Protein 1E5X (pdb70)

CATH classification: 3.40.50.1100 (+1 more: 3.40.50.1100)

Secondary structure (DSSP, 8-state):
--PPPPTT--HHHHH----------EEEEESS-SS---B-TTS---B---BEEEEE--TGGGS-HHHHHHHHHTTTT---TTTTSTTGGGGGGT-TT--GGG----------EEE-HHHHHHHH---EEEEETTSSTTSBGGGG--HHHHHHHHHH------EEEE---SHHHHHHHHHHHHHT--EEEEEEGGG---TTHHHHHTT-EEEEEES-TTT--HHHHHHHHS-EEEGGGSHHHHHHHHTHHHHHHHHHTTS---SEEEEE-SSTHHHHHHHHHH--TTTTSSS-----EEEETTSSTHHHHHHTTTTT------HHHHHHHHHTT--EEEE-TTT----HHHHT----HHHHHHHHHHHHHHHTTSS-TT--EEEEE-B-GGGGHHHHHHHHTT------TT--PPEEEES-TTT--HHHHHTT--SS--/---HHHHHHT------EEEEESS-SS---B-TTS------EEEEE---GGGS-HHHHHHHHHTTTT---TTTTSTTGGGGGGT-TT--GGG----------EEE-HHHHHHHH---EEEEETTSSTTSBGGGG--HHHHHHHHHH------EEEE---SHHHHHHHHHHHHHT--EEEEEEGGG---TTHHHHHTT-EEEEEES-TTT--HHHHHHHHS-EEEGGGSHHHHHHHHTHHHHHHHHHTTS---SEEEEE-SSTHHHHHHHHHH--TTTTSSS-----EEEETTSSTHHHHHHTTTTT------HHHHHHHHHTT--EEEE-TTT----HHHHT----HHHHHHHHHHHHHHHTTSS-TT--EEEEE-B-GGGGHHHHHHHHTT------TT--PPEEEES-TTT--HHHHH-

Structure (mmCIF, N/CA/C/O backbone):
data_1E5X
#
_entry.id   1E5X
#
_cell.length_a   57.760
_cell.length_b   62.140
_cell.length_c   76.590
_cell.angle_alpha   109.48
_cell.angle_beta   97.61
_cell.angle_gamma   112.74
#
_symmetry.space_group_name_H-M   'P 1'
#
loop_
_entity.id
_entity.type
_entity.pdbx_description
1 polymer 'THREONINE SYNTHASE'
2 water water
#
loop_
_atom_site.group_PDB
_atom_site.id
_atom_site.type_symbol
_atom_site.label_atom_id
_atom_site.label_alt_id
_atom_site.label_comp_id
_atom_site.label_asym_id
_atom_site.label_entity_id
_atom_site.label_seq_id
_atom_site.pdbx_PDB_ins_code
_atom_site.Cartn_x
_atom_site.Cartn_y
_atom_site.Cartn_z
_atom_site.occupancy
_atom_site.B_iso_or_equiv
_atom_site.auth_seq_id
_atom_site.auth_comp_id
_atom_site.auth_asym_id
_atom_site.auth_atom_id
_atom_site.pdbx_PDB_model_num
ATOM 1 N N . ILE A 1 10 ? 13.118 -20.908 23.859 1.00 91.78 10 ILE A N 1
ATOM 2 C CA . ILE A 1 10 ? 13.314 -21.885 24.966 1.00 91.88 10 ILE A CA 1
ATOM 3 C C . ILE A 1 10 ? 11.961 -22.372 25.487 1.00 92.03 10 ILE A C 1
ATOM 4 O O . ILE A 1 10 ? 11.881 -23.070 26.497 1.00 92.23 10 ILE A O 1
ATOM 9 N N . GLU A 1 11 ? 10.894 -21.997 24.792 1.00 91.98 11 GLU A N 1
ATOM 10 C CA . GLU A 1 11 ? 9.557 -22.418 25.186 1.00 91.91 11 GLU A CA 1
ATOM 11 C C . GLU A 1 11 ? 8.954 -23.336 24.126 1.00 91.49 11 GLU A C 1
ATOM 12 O O . GLU A 1 11 ? 9.412 -23.371 22.981 1.00 91.57 11 GLU A O 1
ATOM 18 N N . THR A 1 12 ? 7.927 -24.082 24.518 1.00 90.49 12 THR A N 1
ATOM 19 C CA . THR A 1 12 ? 7.250 -24.997 23.609 1.00 89.26 12 THR A CA 1
ATOM 20 C C . THR A 1 12 ? 6.462 -24.238 22.549 1.00 88.42 12 THR A C 1
ATOM 21 O O . THR A 1 12 ? 5.905 -23.176 22.823 1.00 88.41 12 THR A O 1
ATOM 25 N N . ALA A 1 13 ? 6.418 -24.785 21.338 1.00 87.29 13 ALA A N 1
ATOM 26 C CA . ALA A 1 13 ? 5.685 -24.153 20.247 1.00 86.03 13 ALA A CA 1
ATOM 27 C C . ALA A 1 13 ? 4.206 -24.025 20.620 1.00 85.19 13 ALA A C 1
ATOM 28 O O . ALA A 1 13 ? 3.629 -24.928 21.228 1.00 85.30 13 ALA A O 1
ATOM 30 N N . VAL A 1 14 ? 3.600 -22.896 20.262 1.00 84.18 14 VAL A N 1
ATOM 31 C CA . VAL A 1 14 ? 2.189 -22.647 20.562 1.00 82.95 14 VAL A CA 1
ATOM 32 C C . VAL A 1 14 ? 1.274 -23.661 19.874 1.00 81.55 14 VAL A C 1
ATOM 33 O O . VAL A 1 14 ? 1.443 -23.965 18.693 1.00 81.29 14 VAL A O 1
ATOM 37 N N . LYS A 1 15 ? 0.308 -24.181 20.627 1.00 79.86 15 LYS A N 1
ATOM 38 C CA . LYS A 1 15 ? -0.648 -25.152 20.103 1.00 78.30 15 LYS A CA 1
ATOM 39 C C . LYS A 1 15 ? -1.728 -24.485 19.251 1.00 76.72 15 LYS A C 1
ATOM 40 O O . LYS A 1 15 ? -2.263 -23.437 19.620 1.00 76.66 15 LYS A O 1
ATOM 46 N N . PRO A 1 16 ? -2.065 -25.085 18.095 1.00 74.95 16 PRO A N 1
ATOM 47 C CA . PRO A 1 16 ? -3.105 -24.483 17.254 1.00 73.06 16 PRO A CA 1
ATOM 48 C C . PRO A 1 16 ? -4.512 -24.519 17.872 1.00 71.03 16 PRO A C 1
ATOM 49 O O . PRO A 1 16 ? -5.344 -23.679 17.541 1.00 71.28 16 PRO A O 1
ATOM 53 N N . PRO A 1 17 ? -4.799 -25.490 18.771 1.00 69.26 17 PRO A N 1
ATOM 54 C CA . PRO A 1 17 ? -6.138 -25.528 19.369 1.00 67.58 17 PRO A CA 1
ATOM 55 C C . PRO A 1 17 ? -6.305 -24.477 20.467 1.00 66.27 17 PRO A C 1
ATOM 56 O O . PRO A 1 17 ? -7.411 -24.237 20.957 1.00 65.95 17 PRO A O 1
ATOM 60 N N . HIS A 1 18 ? -5.196 -23.856 20.849 1.00 64.49 18 HIS A N 1
ATOM 61 C CA . HIS A 1 18 ? -5.220 -22.842 21.890 1.00 62.68 18 HIS A CA 1
ATOM 62 C C . HIS A 1 18 ? -5.867 -21.527 21.481 1.00 60.11 18 HIS A C 1
ATOM 63 O O . HIS A 1 18 ? -5.766 -21.083 20.337 1.00 58.41 18 HIS A O 1
ATOM 70 N N . ARG A 1 19 ? -6.543 -20.918 22.443 1.00 57.80 19 ARG A N 1
ATOM 71 C CA . ARG A 1 19 ? -7.191 -19.635 22.245 1.00 55.61 19 ARG A CA 1
ATOM 72 C C . ARG A 1 19 ? -6.303 -18.638 22.979 1.00 54.15 19 ARG A C 1
ATOM 73 O O . ARG A 1 19 ? -5.349 -19.038 23.645 1.00 53.64 19 ARG A O 1
ATOM 81 N N . THR A 1 20 ? -6.596 -17.349 22.862 1.00 52.53 20 THR A N 1
ATOM 82 C CA . THR A 1 20 ? -5.778 -16.360 23.541 1.00 51.00 20 THR A CA 1
ATOM 83 C C . THR A 1 20 ? -5.907 -16.511 25.061 1.00 51.58 20 THR A C 1
ATOM 84 O O . THR A 1 20 ? -5.013 -16.113 25.811 1.00 50.29 20 THR A O 1
ATOM 88 N N . GLU A 1 21 ? -7.007 -17.115 25.505 1.00 52.63 21 GLU A N 1
ATOM 89 C CA . GLU A 1 21 ? -7.259 -17.314 26.931 1.00 54.96 21 GLU A CA 1
ATOM 90 C C . GLU A 1 21 ? -6.310 -18.397 27.457 1.00 57.47 21 GLU A C 1
ATOM 91 O O . GLU A 1 21 ? -5.657 -18.212 28.487 1.00 56.50 21 GLU A O 1
ATOM 97 N N . ASP A 1 22 ? -6.215 -19.514 26.737 1.00 60.19 22 ASP A N 1
ATOM 98 C CA . ASP A 1 22 ? -5.318 -20.596 27.138 1.00 63.77 22 ASP A CA 1
ATOM 99 C C . ASP A 1 22 ? -3.894 -20.069 27.037 1.00 65.89 22 ASP A C 1
ATOM 100 O O . ASP A 1 22 ? -3.078 -20.217 27.951 1.00 66.58 22 ASP A O 1
ATOM 105 N N . ASN A 1 23 ? -3.624 -19.452 25.897 1.00 68.12 23 ASN A N 1
ATOM 106 C CA . ASN A 1 23 ? -2.325 -18.894 25.564 1.00 70.49 23 ASN A CA 1
ATOM 107 C C . ASN A 1 23 ? -1.683 -18.040 26.652 1.00 71.57 23 ASN A C 1
ATOM 108 O O . ASN A 1 23 ? -0.461 -17.912 26.708 1.00 71.89 23 ASN A O 1
ATOM 113 N N . ILE A 1 24 ? -2.491 -17.454 27.521 1.00 72.74 24 ILE A N 1
ATOM 114 C CA . ILE A 1 24 ? -1.932 -16.617 28.568 1.00 74.53 24 ILE A CA 1
ATOM 115 C C . ILE A 1 24 ? -1.876 -17.306 29.916 1.00 75.20 24 ILE A C 1
ATOM 116 O O . ILE A 1 24 ? -1.242 -16.802 30.843 1.00 74.96 24 ILE A O 1
ATOM 121 N N . ARG A 1 25 ? -2.548 -18.445 30.033 1.00 76.33 25 ARG A N 1
ATOM 122 C CA . ARG A 1 25 ? -2.549 -19.179 31.286 1.00 77.84 25 ARG A CA 1
ATOM 123 C C . ARG A 1 25 ? -1.097 -19.449 31.666 1.00 78.69 25 ARG A C 1
ATOM 124 O O . ARG A 1 25 ? -0.790 -19.780 32.809 1.00 78.97 25 ARG A O 1
ATOM 132 N N . ASP A 1 26 ? -0.207 -19.291 30.691 1.00 79.79 26 ASP A N 1
ATOM 133 C CA . ASP A 1 26 ? 1.220 -19.483 30.902 1.00 81.34 26 ASP A CA 1
ATOM 134 C C . ASP A 1 26 ? 1.755 -18.423 31.866 1.00 83.42 26 ASP A C 1
ATOM 135 O O . ASP A 1 26 ? 2.130 -17.317 31.460 1.00 82.54 26 ASP A O 1
ATOM 140 N N . GLU A 1 27 ? 1.775 -18.782 33.147 1.00 85.89 27 GLU A N 1
ATOM 141 C CA . GLU A 1 27 ? 2.251 -17.909 34.214 1.00 87.17 27 GLU A CA 1
ATOM 142 C C . GLU A 1 27 ? 2.841 -18.739 35.353 1.00 87.82 27 GLU A C 1
ATOM 143 O O . GLU A 1 27 ? 2.437 -18.597 36.511 1.00 87.08 27 GLU A O 1
ATOM 149 N N . ASN A 1 34 ? 2.956 -17.199 39.027 1.00 75.92 34 ASN A N 1
ATOM 150 C CA . ASN A 1 34 ? 2.809 -18.381 39.873 1.00 75.60 34 ASN A CA 1
ATOM 151 C C . ASN A 1 34 ? 3.159 -18.061 41.331 1.00 74.30 34 ASN A C 1
ATOM 152 O O . ASN A 1 34 ? 2.840 -18.827 42.246 1.00 74.12 34 ASN A O 1
ATOM 157 N N . ALA A 1 35 ? 3.811 -16.922 41.540 1.00 72.11 35 ALA A N 1
ATOM 158 C CA . ALA A 1 35 ? 4.200 -16.500 42.879 1.00 69.72 35 ALA A CA 1
ATOM 159 C C . ALA A 1 35 ? 3.011 -15.910 43.619 1.00 67.93 35 ALA A C 1
ATOM 160 O O . ALA A 1 35 ? 1.862 -16.203 43.299 1.00 68.32 35 ALA A O 1
ATOM 162 N N . VAL A 1 36 ? 3.297 -15.073 44.610 1.00 65.28 36 VAL A N 1
ATOM 163 C CA . VAL A 1 36 ? 2.257 -14.429 45.397 1.00 62.67 36 VAL A CA 1
ATOM 164 C C . VAL A 1 36 ? 1.807 -13.129 44.738 1.00 60.11 36 VAL A C 1
ATOM 165 O O . VAL A 1 36 ? 2.632 -12.278 44.398 1.00 59.91 36 VAL A O 1
ATOM 169 N N . ASN A 1 37 ? 0.497 -12.987 44.558 1.00 56.67 37 ASN A N 1
ATOM 170 C CA . ASN A 1 37 ? -0.080 -11.786 43.960 1.00 52.55 37 ASN A CA 1
ATOM 171 C C . ASN A 1 37 ? -0.025 -10.688 45.021 1.00 49.93 37 ASN A C 1
ATOM 172 O O . ASN A 1 37 ? -0.673 -10.783 46.053 1.00 50.39 37 ASN A O 1
ATOM 177 N N . PRO A 1 38 ? 0.753 -9.629 44.775 1.00 47.87 38 PRO A N 1
ATOM 178 C CA . PRO A 1 38 ? 0.877 -8.527 45.733 1.00 46.01 38 PRO A CA 1
ATOM 179 C C . PRO A 1 38 ? -0.292 -7.544 45.755 1.00 45.22 38 PRO A C 1
ATOM 180 O O . PRO A 1 38 ? -0.403 -6.724 46.671 1.00 44.84 38 PRO A O 1
ATOM 184 N N . PHE A 1 39 ? -1.161 -7.619 44.751 1.00 43.66 39 PHE A N 1
ATOM 185 C CA . PHE A 1 39 ? -2.271 -6.679 44.671 1.00 41.53 39 PHE A CA 1
ATOM 186 C C . PHE A 1 39 ? -3.615 -7.233 45.094 1.00 40.06 39 PHE A C 1
ATOM 187 O O . PHE A 1 39 ? -3.928 -8.397 44.845 1.00 41.10 39 PHE A O 1
ATOM 195 N N . SER A 1 40 ? -4.413 -6.387 45.732 1.00 38.66 40 SER A N 1
ATOM 196 C CA . SER A 1 40 ? -5.738 -6.794 46.168 1.00 38.21 40 SER A CA 1
ATOM 197 C C . SER A 1 40 ? -6.642 -5.590 46.387 1.00 37.46 40 SER A C 1
ATOM 198 O O . SER A 1 40 ? -6.195 -4.437 46.449 1.00 36.20 40 SER A O 1
ATOM 201 N N . ALA A 1 41 ? -7.929 -5.878 46.504 1.00 37.16 41 ALA A N 1
ATOM 202 C CA . ALA A 1 41 ? -8.917 -4.847 46.729 1.00 38.02 41 ALA A CA 1
ATOM 203 C C . ALA A 1 41 ? -10.055 -5.456 47.543 1.00 38.72 41 ALA A C 1
ATOM 204 O O . ALA A 1 41 ? -10.242 -6.676 47.555 1.00 38.71 41 ALA A O 1
ATOM 206 N N . LYS A 1 42 ? -10.819 -4.603 48.213 1.00 40.02 42 LYS A N 1
ATOM 207 C CA . LYS A 1 42 ? -11.922 -5.064 49.049 1.00 41.85 42 LYS A CA 1
ATOM 208 C C . LYS A 1 42 ? -12.966 -3.969 49.162 1.00 42.43 42 LYS A C 1
ATOM 209 O O . LYS A 1 42 ? -12.691 -2.799 48.867 1.00 43.05 42 LYS A O 1
ATOM 215 N N . TYR A 1 43 ? -14.166 -4.350 49.583 1.00 42.97 43 TYR A N 1
ATOM 216 C CA . TYR A 1 43 ? -15.229 -3.377 49.771 1.00 44.28 43 TYR A CA 1
ATOM 217 C C . TYR A 1 43 ? -14.926 -2.617 51.054 1.00 45.92 43 TYR A C 1
ATOM 218 O O . TYR A 1 43 ? -14.474 -3.198 52.039 1.00 47.10 43 TYR A O 1
ATOM 227 N N . VAL A 1 44 ? -15.192 -1.320 51.038 1.00 47.84 44 VAL A N 1
ATOM 228 C CA . VAL A 1 44 ? -14.945 -0.467 52.186 1.00 49.40 44 VAL A CA 1
ATOM 229 C C . VAL A 1 44 ? -16.058 0.574 52.281 1.00 51.31 44 VAL A C 1
ATOM 230 O O . VAL A 1 44 ? -16.671 0.930 51.278 1.00 51.67 44 VAL A O 1
ATOM 234 N N . PRO A 1 45 ? -16.364 1.046 53.496 1.00 52.76 45 PRO A N 1
ATOM 235 C CA . PRO A 1 45 ? -17.422 2.053 53.594 1.00 53.53 45 PRO A CA 1
ATOM 236 C C . PRO A 1 45 ? -16.995 3.296 52.825 1.00 54.40 45 PRO A C 1
ATOM 237 O O . PRO A 1 45 ? -15.857 3.757 52.953 1.00 54.10 45 PRO A O 1
ATOM 241 N N . PHE A 1 46 ? -17.900 3.836 52.019 1.00 55.22 46 PHE A N 1
ATOM 242 C CA . PHE A 1 46 ? -17.568 5.014 51.243 1.00 56.70 46 PHE A CA 1
ATOM 243 C C . PHE A 1 46 ? -17.248 6.218 52.117 1.00 58.53 46 PHE A C 1
ATOM 244 O O . PHE A 1 46 ? -18.058 6.624 52.948 1.00 58.66 46 PHE A O 1
ATOM 252 N N . ASN A 1 47 ? -16.060 6.776 51.918 1.00 61.21 47 ASN A N 1
ATOM 253 C CA . ASN A 1 47 ? -15.609 7.965 52.637 1.00 64.80 47 ASN A CA 1
ATOM 254 C C . ASN A 1 47 ? -15.830 7.959 54.155 1.00 66.96 47 ASN A C 1
ATOM 255 O O . ASN A 1 47 ? -16.766 8.585 54.653 1.00 67.63 47 ASN A O 1
ATOM 260 N N . ALA A 1 48 ? -14.963 7.269 54.891 1.00 69.64 48 ALA A N 1
ATOM 261 C CA . ALA A 1 48 ? -15.092 7.217 56.351 1.00 72.31 48 ALA A CA 1
ATOM 262 C C . ALA A 1 48 ? -13.748 7.362 57.063 1.00 73.66 48 ALA A C 1
ATOM 263 O O . ALA A 1 48 ? -12.839 8.036 56.568 1.00 74.18 48 ALA A O 1
ATOM 265 N N . ALA A 1 49 ? -13.648 6.738 58.238 1.00 75.36 49 ALA A N 1
ATOM 266 C CA . ALA A 1 49 ? -12.430 6.732 59.054 1.00 75.94 49 ALA A CA 1
ATOM 267 C C . ALA A 1 49 ? -12.032 5.250 59.264 1.00 76.57 49 ALA A C 1
ATOM 268 O O . ALA A 1 49 ? -12.756 4.345 58.826 1.00 77.20 49 ALA A O 1
ATOM 270 N N . PRO A 1 50 ? -10.890 4.977 59.935 1.00 76.24 50 PRO A N 1
ATOM 271 C CA . PRO A 1 50 ? -10.460 3.583 60.155 1.00 75.35 50 PRO A CA 1
ATOM 272 C C . PRO A 1 50 ? -11.609 2.621 60.485 1.00 74.45 50 PRO A C 1
ATOM 273 O O . PRO A 1 50 ? -12.436 2.934 61.340 1.00 75.14 50 PRO A O 1
ATOM 277 N N . GLY A 1 51 ? -11.678 1.460 59.826 1.00 72.72 51 GLY A N 1
ATOM 278 C CA . GLY A 1 51 ? -12.775 0.555 60.144 1.00 71.04 51 GLY A CA 1
ATOM 279 C C . GLY A 1 51 ? -13.085 -0.728 59.381 1.00 69.68 51 GLY A C 1
ATOM 280 O O . GLY A 1 51 ? -12.198 -1.519 59.066 1.00 69.06 51 GLY A O 1
ATOM 281 N N . SER A 1 52 ? -14.379 -0.921 59.105 1.00 68.87 52 SER A N 1
ATOM 282 C CA . SER A 1 52 ? -14.918 -2.108 58.426 1.00 67.62 52 SER A CA 1
ATOM 283 C C . SER A 1 52 ? -14.399 -2.448 57.033 1.00 67.07 52 SER A C 1
ATOM 284 O O . SER A 1 52 ? -13.767 -1.625 56.362 1.00 66.68 52 SER A O 1
ATOM 287 N N . THR A 1 53 ? -14.709 -3.671 56.606 1.00 65.71 53 THR A N 1
ATOM 288 C CA . THR A 1 53 ? -14.253 -4.204 55.329 1.00 64.88 53 THR A CA 1
ATOM 289 C C . THR A 1 53 ? -14.949 -5.515 54.992 1.00 63.83 53 THR A C 1
ATOM 290 O O . THR A 1 53 ? -15.323 -6.272 55.880 1.00 64.14 53 THR A O 1
ATOM 294 N N . GLU A 1 54 ? -15.114 -5.781 53.702 1.00 62.78 54 GLU A N 1
ATOM 295 C CA . GLU A 1 54 ? -15.713 -7.032 53.248 1.00 61.64 54 GLU A CA 1
ATOM 296 C C . GLU A 1 54 ? -15.017 -7.473 51.969 1.00 60.77 54 GLU A C 1
ATOM 297 O O . GLU A 1 54 ? -14.492 -6.651 51.224 1.00 60.37 54 GLU A O 1
ATOM 303 N N . SER A 1 55 ? -15.003 -8.775 51.724 1.00 60.12 55 SER A N 1
ATOM 304 C CA . SER A 1 55 ? -14.367 -9.319 50.535 1.00 59.66 55 SER A CA 1
ATOM 305 C C . SER A 1 55 ? -15.236 -9.094 49.301 1.00 59.79 55 SER A C 1
ATOM 306 O O . SER A 1 55 ? -16.442 -8.866 49.424 1.00 59.35 55 SER A O 1
ATOM 309 N N . TYR A 1 56 ? -14.620 -9.153 48.118 1.00 59.44 56 TYR A N 1
ATOM 310 C CA . TYR A 1 56 ? -15.357 -8.984 46.867 1.00 59.23 56 TYR A CA 1
ATOM 311 C C . TYR A 1 56 ? -16.105 -10.245 46.555 1.00 59.88 56 TYR A C 1
ATOM 312 O O . TYR A 1 56 ? -16.993 -10.253 45.707 1.00 59.72 56 TYR A O 1
ATOM 321 N N . SER A 1 57 ? -15.718 -11.325 47.217 1.00 61.27 57 SER A N 1
ATOM 322 C CA . SER A 1 57 ? -16.391 -12.592 47.013 1.00 63.57 57 SER A CA 1
ATOM 323 C C . SER A 1 57 ? -17.699 -12.539 47.806 1.00 64.93 57 SER A C 1
ATOM 324 O O . SER A 1 57 ? -18.587 -13.365 47.618 1.00 65.41 57 SER A O 1
ATOM 327 N N . LEU A 1 58 ? -17.809 -11.543 48.684 1.00 66.90 58 LEU A N 1
ATOM 328 C CA . LEU A 1 58 ? -19.008 -11.345 49.497 1.00 69.50 58 LEU A CA 1
ATOM 329 C C . LEU A 1 58 ? -20.003 -10.504 48.709 1.00 71.06 58 LEU A C 1
ATOM 330 O O . LEU A 1 58 ? -19.636 -9.845 47.737 1.00 71.03 58 LEU A O 1
ATOM 335 N N . ASP A 1 59 ? -21.262 -10.519 49.126 1.00 73.19 59 ASP A N 1
ATOM 336 C CA . ASP A 1 59 ? -22.273 -9.736 48.431 1.00 75.17 59 ASP A CA 1
ATOM 337 C C . ASP A 1 59 ? -22.867 -8.638 49.284 1.00 76.18 59 ASP A C 1
ATOM 338 O O . ASP A 1 59 ? -24.081 -8.493 49.359 1.00 77.01 59 ASP A O 1
ATOM 343 N N . GLU A 1 60 ? -22.000 -7.864 49.924 1.00 77.36 60 GLU A N 1
ATOM 344 C CA . GLU A 1 60 ? -22.435 -6.757 50.759 1.00 78.90 60 GLU A CA 1
ATOM 345 C C . GLU A 1 60 ? -22.984 -5.703 49.802 1.00 78.92 60 GLU A C 1
ATOM 346 O O . GLU A 1 60 ? -22.659 -5.717 48.614 1.00 78.79 60 GLU A O 1
ATOM 352 N N . ILE A 1 61 ? -23.814 -4.797 50.309 1.00 78.99 61 ILE A N 1
ATOM 353 C CA . ILE A 1 61 ? -24.383 -3.750 49.468 1.00 79.29 61 ILE A CA 1
ATOM 354 C C . ILE A 1 61 ? -24.265 -2.391 50.148 1.00 79.42 61 ILE A C 1
ATOM 355 O O . ILE A 1 61 ? -24.116 -1.363 49.488 1.00 79.17 61 ILE A O 1
ATOM 360 N N . VAL A 1 62 ? -24.338 -2.399 51.473 1.00 79.75 62 VAL A N 1
ATOM 361 C CA . VAL A 1 62 ? -24.250 -1.184 52.274 1.00 80.49 62 VAL A CA 1
ATOM 362 C C . VAL A 1 62 ? -23.356 -1.543 53.462 1.00 81.14 62 VAL A C 1
ATOM 363 O O . VAL A 1 62 ? -22.888 -2.673 53.545 1.00 80.62 62 VAL A O 1
ATOM 367 N N . TYR A 1 63 ? -23.100 -0.608 54.372 1.00 82.74 63 TYR A N 1
ATOM 368 C CA . TYR A 1 63 ? -22.256 -0.931 55.519 1.00 84.97 63 TYR A CA 1
ATOM 369 C C . TYR A 1 63 ? -22.912 -0.825 56.900 1.00 85.29 63 TYR A C 1
ATOM 370 O O . TYR A 1 63 ? -23.831 -1.587 57.205 1.00 85.62 63 TYR A O 1
ATOM 379 N N . ARG A 1 64 ? -22.423 0.097 57.730 1.00 85.32 64 ARG A N 1
ATOM 380 C CA . ARG A 1 64 ? -22.935 0.314 59.087 1.00 85.40 64 ARG A CA 1
ATOM 381 C C . ARG A 1 64 ? -24.367 -0.166 59.320 1.00 85.56 64 ARG A C 1
ATOM 382 O O . ARG A 1 64 ? -25.237 -0.027 58.460 1.00 85.80 64 ARG A O 1
ATOM 390 N N . GLY A 1 69 ? -23.857 4.993 53.605 1.00 61.31 69 GLY A N 1
ATOM 391 C CA . GLY A 1 69 ? -24.147 3.569 53.587 1.00 60.32 69 GLY A CA 1
ATOM 392 C C . GLY A 1 69 ? -23.568 2.890 52.361 1.00 59.12 69 GLY A C 1
ATOM 393 O O . GLY A 1 69 ? -23.454 1.668 52.310 1.00 59.84 69 GLY A O 1
ATOM 394 N N . LEU A 1 70 ? -23.191 3.688 51.369 1.00 58.01 70 LEU A N 1
ATOM 395 C CA . LEU A 1 70 ? -22.629 3.153 50.136 1.00 55.81 70 LEU A CA 1
ATOM 396 C C . LEU A 1 70 ? -21.255 2.524 50.337 1.00 54.79 70 LEU A C 1
ATOM 397 O O . LEU A 1 70 ? -20.443 2.995 51.134 1.00 53.50 70 LEU A O 1
ATOM 402 N N . LEU A 1 71 ? -21.003 1.453 49.600 1.00 53.75 71 LEU A N 1
ATOM 403 C CA . LEU A 1 71 ? -19.719 0.782 49.665 1.00 52.86 71 LEU A CA 1
ATOM 404 C C . LEU A 1 71 ? -18.848 1.315 48.537 1.00 52.75 71 LEU A C 1
ATOM 405 O O . LEU A 1 71 ? -19.347 1.813 47.530 1.00 52.85 71 LEU A O 1
ATOM 410 N N . ASP A 1 72 ? -17.542 1.215 48.714 1.00 51.86 72 ASP A N 1
ATOM 411 C CA . ASP A 1 72 ? -16.615 1.665 47.700 1.00 51.35 72 ASP A CA 1
ATOM 412 C C . ASP A 1 72 ? -15.555 0.578 47.587 1.00 49.66 72 ASP A C 1
ATOM 413 O O . ASP A 1 72 ? -15.296 -0.146 48.544 1.00 48.39 72 ASP A O 1
ATOM 418 N N . VAL A 1 73 ? -14.966 0.437 46.409 1.00 48.13 73 VAL A N 1
ATOM 419 C CA . VAL A 1 73 ? -13.929 -0.561 46.221 1.00 46.62 73 VAL A CA 1
ATOM 420 C C . VAL A 1 73 ? -12.588 0.092 46.524 1.00 46.46 73 VAL A C 1
ATOM 421 O O . VAL A 1 73 ? -12.228 1.101 45.917 1.00 45.94 73 VAL A O 1
ATOM 425 N N . GLU A 1 74 ? -11.860 -0.476 47.480 1.00 45.97 74 GLU A N 1
ATOM 426 C CA . GLU A 1 74 ? -10.562 0.068 47.854 1.00 46.48 74 GLU A CA 1
ATOM 427 C C . GLU A 1 74 ? -9.442 -0.895 47.514 1.00 45.09 74 GLU A C 1
ATOM 428 O O . GLU A 1 74 ? -9.468 -2.065 47.891 1.00 44.25 74 GLU A O 1
ATOM 434 N N . HIS A 1 75 ? -8.458 -0.386 46.791 1.00 44.74 75 HIS A N 1
ATOM 435 C CA . HIS A 1 75 ? -7.309 -1.181 46.394 1.00 44.45 75 HIS A CA 1
ATOM 436 C C . HIS A 1 75 ? -6.195 -0.943 47.402 1.00 44.46 75 HIS A C 1
ATOM 437 O O . HIS A 1 75 ? -6.116 0.129 48.005 1.00 43.37 75 HIS A O 1
ATOM 444 N N . ASP A 1 76 ? -5.346 -1.945 47.588 1.00 44.71 76 ASP A N 1
ATOM 445 C CA . ASP A 1 76 ? -4.228 -1.818 48.507 1.00 45.14 76 ASP A CA 1
ATOM 446 C C . ASP A 1 76 ? -3.210 -0.871 47.878 1.00 45.74 76 ASP A C 1
ATOM 447 O O . ASP A 1 76 ? -2.334 -1.303 47.135 1.00 45.13 76 ASP A O 1
ATOM 460 N N . GLU A 1 78 ? -0.817 0.517 49.202 1.00 50.96 78 GLU A N 1
ATOM 461 C CA . GLU A 1 78 ? 0.503 0.205 49.722 1.00 51.43 78 GLU A CA 1
ATOM 462 C C . GLU A 1 78 ? 1.229 -0.693 48.722 1.00 49.75 78 GLU A C 1
ATOM 463 O O . GLU A 1 78 ? 2.354 -0.405 48.316 1.00 48.95 78 GLU A O 1
ATOM 469 N N . ALA A 1 79 ? 0.574 -1.776 48.323 1.00 48.05 79 ALA A N 1
ATOM 470 C CA . ALA A 1 79 ? 1.162 -2.703 47.372 1.00 47.18 79 ALA A CA 1
ATOM 471 C C . ALA A 1 79 ? 1.442 -2.024 46.022 1.00 46.99 79 ALA A C 1
ATOM 472 O O . ALA A 1 79 ? 2.510 -2.207 45.436 1.00 46.81 79 ALA A O 1
ATOM 474 N N . LEU A 1 80 ? 0.493 -1.227 45.544 1.00 45.74 80 LEU A N 1
ATOM 475 C CA . LEU A 1 80 ? 0.639 -0.555 44.264 1.00 45.61 80 LEU A CA 1
ATOM 476 C C . LEU A 1 80 ? 1.748 0.489 44.236 1.00 46.04 80 LEU A C 1
ATOM 477 O O . LEU A 1 80 ? 2.416 0.659 43.210 1.00 44.70 80 LEU A O 1
ATOM 482 N N . LYS A 1 81 ? 1.942 1.197 45.345 1.00 46.06 81 LYS A N 1
ATOM 483 C CA . LYS A 1 81 ? 2.980 2.221 45.384 1.00 47.06 81 LYS A CA 1
ATOM 484 C C . LYS A 1 81 ? 4.382 1.638 45.387 1.00 46.18 81 LYS A C 1
ATOM 485 O O . LYS A 1 81 ? 5.352 2.365 45.229 1.00 45.73 81 LYS A O 1
ATOM 491 N N . ARG A 1 82 ? 4.483 0.325 45.553 1.00 46.41 82 ARG A N 1
ATOM 492 C CA . ARG A 1 82 ? 5.779 -0.338 45.537 1.00 47.76 82 ARG A CA 1
ATOM 493 C C . ARG A 1 82 ? 6.364 -0.309 44.123 1.00 46.49 82 ARG A C 1
ATOM 494 O O . ARG A 1 82 ? 7.521 -0.658 43.911 1.00 46.98 82 ARG A O 1
ATOM 502 N N . PHE A 1 83 ? 5.552 0.106 43.156 1.00 44.76 83 PHE A N 1
ATOM 503 C CA . PHE A 1 83 ? 5.989 0.213 41.770 1.00 42.39 83 PHE A CA 1
ATOM 504 C C . PHE A 1 83 ? 5.847 1.672 41.404 1.00 41.57 83 PHE A C 1
ATOM 505 O O . PHE A 1 83 ? 4.789 2.261 41.626 1.00 41.22 83 PHE A O 1
ATOM 513 N N . ASP A 1 84 ? 6.904 2.267 40.857 1.00 40.90 84 ASP A N 1
ATOM 514 C CA . ASP A 1 84 ? 6.846 3.684 40.529 1.00 42.05 84 ASP A CA 1
ATOM 515 C C . ASP A 1 84 ? 5.960 4.065 39.345 1.00 41.84 84 ASP A C 1
ATOM 516 O O . ASP A 1 84 ? 5.443 3.204 38.623 1.00 41.87 84 ASP A O 1
ATOM 521 N N . GLY A 1 85 ? 5.794 5.372 39.165 1.00 41.05 85 GLY A N 1
ATOM 522 C CA . GLY A 1 85 ? 4.966 5.887 38.098 1.00 41.14 85 GLY A CA 1
ATOM 523 C C . GLY A 1 85 ? 5.383 5.399 36.727 1.00 41.56 85 GLY A C 1
ATOM 524 O O . GLY A 1 85 ? 4.540 4.983 35.921 1.00 41.06 85 GLY A O 1
ATOM 525 N N . ALA A 1 86 ? 6.683 5.443 36.460 1.00 39.70 86 ALA A N 1
ATOM 526 C CA . ALA A 1 86 ? 7.198 5.025 35.169 1.00 39.00 86 ALA A CA 1
ATOM 527 C C . ALA A 1 86 ? 6.882 3.563 34.898 1.00 38.30 86 ALA A C 1
ATOM 528 O O . ALA A 1 86 ? 6.641 3.172 33.757 1.00 38.79 86 ALA A O 1
ATOM 530 N N . TYR A 1 87 ? 6.884 2.750 35.942 1.00 36.92 87 TYR A N 1
ATOM 531 C CA . TYR A 1 87 ? 6.593 1.337 35.771 1.00 36.66 87 TYR A CA 1
ATOM 532 C C . TYR A 1 87 ? 5.150 1.138 35.308 1.00 36.54 87 TYR A C 1
ATOM 533 O O . TYR A 1 87 ? 4.879 0.322 34.426 1.00 36.35 87 TYR A O 1
ATOM 542 N N . TRP A 1 88 ? 4.228 1.874 35.922 1.00 35.59 88 TRP A N 1
ATOM 543 C CA . TRP A 1 88 ? 2.822 1.764 35.567 1.00 35.30 88 TRP A CA 1
ATOM 544 C C . TRP A 1 88 ? 2.543 2.324 34.174 1.00 35.43 88 TRP A C 1
ATOM 545 O O . TRP A 1 88 ? 1.854 1.680 33.383 1.00 35.31 88 TRP A O 1
ATOM 556 N N . ARG A 1 89 ? 3.081 3.503 33.865 1.00 35.39 89 ARG A N 1
ATOM 557 C CA . ARG A 1 89 ? 2.877 4.093 32.546 1.00 36.18 89 ARG A CA 1
ATOM 558 C C . ARG A 1 89 ? 3.356 3.126 31.465 1.00 36.98 89 ARG A C 1
ATOM 559 O O . ARG A 1 89 ? 2.656 2.874 30.486 1.00 37.39 89 ARG A O 1
ATOM 567 N N . ASP A 1 90 ? 4.547 2.571 31.651 1.00 36.94 90 ASP A N 1
ATOM 568 C CA . ASP A 1 90 ? 5.099 1.656 30.669 1.00 36.26 90 ASP A CA 1
ATOM 569 C C . ASP A 1 90 ? 4.384 0.315 30.615 1.00 35.44 90 ASP A C 1
ATOM 570 O O . ASP A 1 90 ? 4.263 -0.280 29.544 1.00 35.51 90 ASP A O 1
ATOM 575 N N . LEU A 1 91 ? 3.922 -0.177 31.758 1.00 33.87 91 LEU A N 1
ATOM 576 C CA . LEU A 1 91 ? 3.238 -1.465 31.758 1.00 33.40 91 LEU A CA 1
ATOM 577 C C . LEU A 1 91 ? 1.957 -1.318 30.942 1.00 33.68 91 LEU A C 1
ATOM 578 O O . LEU A 1 91 ? 1.668 -2.130 30.058 1.00 33.20 91 LEU A O 1
ATOM 583 N N . PHE A 1 92 ? 1.199 -0.267 31.236 1.00 33.14 92 PHE A N 1
ATOM 584 C CA . PHE A 1 92 ? -0.043 -0.032 30.527 1.00 33.42 92 PHE A CA 1
ATOM 585 C C . PHE A 1 92 ? 0.195 0.274 29.044 1.00 34.05 92 PHE A C 1
ATOM 586 O O . PHE A 1 92 ? -0.461 -0.310 28.181 1.00 33.04 92 PHE A O 1
ATOM 594 N N . ASP A 1 93 ? 1.147 1.154 28.742 1.00 34.77 93 ASP A N 1
ATOM 595 C CA . ASP A 1 93 ? 1.426 1.485 27.348 1.00 35.53 93 ASP A CA 1
ATOM 596 C C . ASP A 1 93 ? 1.876 0.273 26.543 1.00 35.18 93 ASP A C 1
ATOM 597 O O . ASP A 1 93 ? 1.605 0.190 25.347 1.00 35.90 93 ASP A O 1
ATOM 602 N N . SER A 1 94 ? 2.554 -0.668 27.189 1.00 34.41 94 SER A N 1
ATOM 603 C CA . SER A 1 94 ? 3.015 -1.859 26.487 1.00 34.31 94 SER A CA 1
ATOM 604 C C . SER A 1 94 ? 1.839 -2.737 26.051 1.00 34.32 94 SER A C 1
ATOM 605 O O . SER A 1 94 ? 2.001 -3.618 25.213 1.00 34.31 94 SER A O 1
ATOM 608 N N . ARG A 1 95 ? 0.664 -2.502 26.628 1.00 33.62 95 ARG A N 1
ATOM 609 C CA . ARG A 1 95 ? -0.518 -3.291 26.294 1.00 34.15 95 ARG A CA 1
ATOM 610 C C . ARG A 1 95 ? -1.403 -2.629 25.245 1.00 34.11 95 ARG A C 1
ATOM 611 O O . ARG A 1 95 ? -2.382 -3.222 24.786 1.00 33.93 95 ARG A O 1
ATOM 619 N N . VAL A 1 96 ? -1.064 -1.403 24.866 1.00 33.16 96 VAL A N 1
ATOM 620 C CA . VAL A 1 96 ? -1.851 -0.704 23.870 1.00 34.51 96 VAL A CA 1
ATOM 621 C C . VAL A 1 96 ? -1.756 -1.385 22.504 1.00 34.45 96 VAL A C 1
ATOM 622 O O . VAL A 1 96 ? -0.690 -1.807 22.082 1.00 34.04 96 VAL A O 1
ATOM 626 N N . GLY A 1 97 ? -2.891 -1.510 21.834 1.00 35.31 97 GLY A N 1
ATOM 627 C CA . GLY A 1 97 ? -2.913 -2.112 20.511 1.00 36.25 97 GLY A CA 1
ATOM 628 C C . GLY A 1 97 ? -2.698 -3.610 20.418 1.00 36.94 97 GLY A C 1
ATOM 629 O O . GLY A 1 97 ? -2.502 -4.135 19.319 1.00 36.81 97 GLY A O 1
ATOM 630 N N . LYS A 1 98 ? -2.738 -4.297 21.556 1.00 36.68 98 LYS A N 1
ATOM 631 C CA . LYS A 1 98 ? -2.545 -5.739 21.597 1.00 37.40 98 LYS A CA 1
ATOM 632 C C . LYS A 1 98 ? -3.875 -6.481 21.531 1.00 36.57 98 LYS A C 1
ATOM 633 O O . LYS A 1 98 ? -4.914 -5.947 21.909 1.00 36.65 98 LYS A O 1
ATOM 639 N N . SER A 1 99 ? -3.831 -7.717 21.049 1.00 35.55 99 SER A N 1
ATOM 640 C CA . SER A 1 99 ? -5.026 -8.538 20.949 1.00 34.87 99 SER A CA 1
ATOM 641 C C . SER A 1 99 ? -4.897 -9.763 21.843 1.00 34.36 99 SER A C 1
ATOM 642 O O . SER A 1 99 ? -5.560 -10.779 21.629 1.00 33.87 99 SER A O 1
ATOM 645 N N . THR A 1 100 ? -4.030 -9.660 22.843 1.00 34.05 100 THR A N 1
ATOM 646 C CA . THR A 1 100 ? -3.814 -10.745 23.791 1.00 34.07 100 THR A CA 1
ATOM 647 C C . THR A 1 100 ? -4.918 -10.747 24.850 1.00 33.58 100 THR A C 1
ATOM 648 O O . THR A 1 100 ? -5.681 -9.788 24.979 1.00 33.73 100 THR A O 1
ATOM 652 N N . TRP A 1 101 ? -4.995 -11.832 25.607 1.00 33.38 101 TRP A N 1
ATOM 653 C CA . TRP A 1 101 ? -6.007 -11.971 26.637 1.00 32.26 101 TRP A CA 1
ATOM 654 C C . TRP A 1 101 ? -5.417 -11.698 28.003 1.00 31.94 101 TRP A C 1
ATOM 655 O O . TRP A 1 101 ? -4.380 -12.236 28.350 1.00 33.77 101 TRP A O 1
ATOM 666 N N . PRO A 1 102 ? -6.058 -10.830 28.789 1.00 32.22 102 PRO A N 1
ATOM 667 C CA . PRO A 1 102 ? -7.286 -10.093 28.476 1.00 31.37 102 PRO A CA 1
ATOM 668 C C . PRO A 1 102 ? -6.938 -8.642 28.167 1.00 31.41 102 PRO A C 1
ATOM 669 O O . PRO A 1 102 ? -7.820 -7.786 28.050 1.00 30.71 102 PRO A O 1
ATOM 673 N N . TYR A 1 103 ? -5.645 -8.372 28.039 1.00 31.95 103 TYR A N 1
ATOM 674 C CA . TYR A 1 103 ? -5.166 -7.012 27.820 1.00 32.56 103 TYR A CA 1
ATOM 675 C C . TYR A 1 103 ? -5.653 -6.298 26.568 1.00 31.47 103 TYR A C 1
ATOM 676 O O . TYR A 1 103 ? -5.401 -5.108 26.405 1.00 32.02 103 TYR A O 1
ATOM 685 N N . GLY A 1 104 ? -6.350 -7.015 25.690 1.00 30.70 104 GLY A N 1
ATOM 686 C CA . GLY A 1 104 ? -6.874 -6.390 24.487 1.00 28.87 104 GLY A CA 1
ATOM 687 C C . GLY A 1 104 ? -7.990 -5.425 24.860 1.00 28.25 104 GLY A C 1
ATOM 688 O O . GLY A 1 104 ? -8.410 -4.601 24.060 1.00 26.89 104 GLY A O 1
ATOM 689 N N . SER A 1 105 ? -8.468 -5.550 26.096 1.00 28.38 105 SER A N 1
ATOM 690 C CA . SER A 1 105 ? -9.527 -4.712 26.643 1.00 27.83 105 SER A CA 1
ATOM 691 C C . SER A 1 105 ? -8.958 -3.439 27.268 1.00 27.66 105 SER A C 1
ATOM 692 O O . SER A 1 105 ? -7.926 -3.475 27.925 1.00 27.17 105 SER A O 1
ATOM 695 N N . GLY A 1 106 ? -9.641 -2.319 27.051 1.00 27.55 106 GLY A N 1
ATOM 696 C CA . GLY A 1 106 ? -9.212 -1.059 27.620 1.00 28.34 106 GLY A CA 1
ATOM 697 C C . GLY A 1 106 ? -9.380 -1.079 29.133 1.00 29.29 106 GLY A C 1
ATOM 698 O O . GLY A 1 106 ? -8.760 -0.288 29.845 1.00 30.36 106 GLY A O 1
ATOM 699 N N . VAL A 1 107 ? -10.227 -1.979 29.623 1.00 28.43 107 VAL A N 1
ATOM 700 C CA . VAL A 1 107 ? -10.452 -2.108 31.050 1.00 28.51 107 VAL A CA 1
ATOM 701 C C . VAL A 1 107 ? -9.413 -3.046 31.655 1.00 29.33 107 VAL A C 1
ATOM 702 O O . VAL A 1 107 ? -8.712 -2.683 32.601 1.00 29.44 107 VAL A O 1
ATOM 706 N N . TRP A 1 108 ? -9.310 -4.248 31.097 1.00 29.24 108 TRP A N 1
ATOM 707 C CA . TRP A 1 108 ? -8.384 -5.243 31.609 1.00 30.43 108 TRP A CA 1
ATOM 708 C C . TRP A 1 108 ? -6.908 -4.966 31.354 1.00 31.38 108 TRP A C 1
ATOM 709 O O . TRP A 1 108 ? -6.045 -5.620 31.940 1.00 32.87 108 TRP A O 1
ATOM 720 N N . SER A 1 109 ? -6.605 -4.005 30.490 1.00 30.99 109 SER A N 1
ATOM 721 C CA . SER A 1 109 ? -5.210 -3.663 30.259 1.00 31.37 109 SER A CA 1
ATOM 722 C C . SER A 1 109 ? -4.720 -2.964 31.541 1.00 31.72 109 SER A C 1
ATOM 723 O O . SER A 1 109 ? -3.531 -2.716 31.711 1.00 31.55 109 SER A O 1
ATOM 726 N N . LYS A 1 110 ? -5.655 -2.654 32.436 1.00 31.81 110 LYS A N 1
ATOM 727 C CA . LYS A 1 110 ? -5.341 -2.029 33.723 1.00 32.78 110 LYS A CA 1
ATOM 728 C C . LYS A 1 110 ? -5.817 -2.954 34.846 1.00 32.70 110 LYS A C 1
ATOM 729 O O . LYS A 1 110 ? -6.153 -2.498 35.941 1.00 33.24 110 LYS A O 1
ATOM 735 N N . LYS A 1 111 ? -5.834 -4.253 34.564 1.00 32.96 111 LYS A N 1
ATOM 736 C CA . LYS A 1 111 ? -6.301 -5.258 35.515 1.00 33.74 111 LYS A CA 1
ATOM 737 C C . LYS A 1 111 ? -5.800 -5.107 36.953 1.00 34.48 111 LYS A C 1
ATOM 738 O O . LYS A 1 111 ? -6.573 -5.225 37.906 1.00 34.58 111 LYS A O 1
ATOM 744 N N . GLU A 1 112 ? -4.509 -4.858 37.115 1.00 34.48 112 GLU A N 1
ATOM 745 C CA . GLU A 1 112 ? -3.942 -4.699 38.447 1.00 35.14 112 GLU A CA 1
ATOM 746 C C . GLU A 1 112 ? -4.681 -3.640 39.273 1.00 35.52 112 GLU A C 1
ATOM 747 O O . GLU A 1 112 ? -4.685 -3.707 40.503 1.00 36.09 112 GLU A O 1
ATOM 753 N N . TRP A 1 113 ? -5.324 -2.684 38.604 1.00 33.47 113 TRP A N 1
ATOM 754 C CA . TRP A 1 113 ? -6.048 -1.617 39.298 1.00 32.43 113 TRP A CA 1
ATOM 755 C C . TRP A 1 113 ? -7.561 -1.789 39.293 1.00 32.36 113 TRP A C 1
ATOM 756 O O . TRP A 1 113 ? -8.280 -0.922 39.778 1.00 31.35 113 TRP A O 1
ATOM 767 N N . VAL A 1 114 ? -8.049 -2.889 38.733 1.00 32.64 114 VAL A N 1
ATOM 768 C CA . VAL A 1 114 ? -9.486 -3.098 38.635 1.00 32.16 114 VAL A CA 1
ATOM 769 C C . VAL A 1 114 ? -9.951 -4.263 39.494 1.00 33.42 114 VAL A C 1
ATOM 770 O O . VAL A 1 114 ? -10.650 -4.054 40.472 1.00 35.03 114 VAL A O 1
ATOM 774 N N . LEU A 1 115 ? -9.596 -5.482 39.099 1.00 34.35 115 LEU A N 1
ATOM 775 C CA . LEU A 1 115 ? -9.919 -6.692 39.859 1.00 35.53 115 LEU A CA 1
ATOM 776 C C . LEU A 1 115 ? -8.611 -7.475 39.894 1.00 36.12 115 LEU A C 1
ATOM 777 O O . LEU A 1 115 ? -8.460 -8.483 39.210 1.00 36.72 115 LEU A O 1
ATOM 782 N N . PRO A 1 116 ? -7.644 -7.011 40.694 1.00 37.20 116 PRO A N 1
ATOM 783 C CA . PRO A 1 116 ? -6.330 -7.650 40.820 1.00 38.55 116 PRO A CA 1
ATOM 784 C C . PRO A 1 116 ? -6.282 -9.155 41.047 1.00 39.64 116 PRO A C 1
ATOM 785 O O . PRO A 1 116 ? -5.394 -9.828 40.527 1.00 40.64 116 PRO A O 1
ATOM 789 N N . GLU A 1 117 ? -7.238 -9.699 41.787 1.00 40.55 117 GLU A N 1
ATOM 790 C CA . GLU A 1 117 ? -7.200 -11.128 42.072 1.00 41.42 117 GLU A CA 1
ATOM 791 C C . GLU A 1 117 ? -8.000 -12.055 41.185 1.00 40.91 117 GLU A C 1
ATOM 792 O O . GLU A 1 117 ? -7.931 -13.274 41.360 1.00 41.48 117 GLU A O 1
ATOM 798 N N . ILE A 1 118 ? -8.751 -11.519 40.232 1.00 39.20 118 ILE A N 1
ATOM 799 C CA . ILE A 1 118 ? -9.522 -12.412 39.386 1.00 37.19 118 ILE A CA 1
ATOM 800 C C . ILE A 1 118 ? -8.595 -13.163 38.445 1.00 37.10 118 ILE A C 1
ATOM 801 O O . ILE A 1 118 ? -7.567 -12.645 38.027 1.00 35.37 118 ILE A O 1
ATOM 806 N N . ASP A 1 119 ? -8.959 -14.401 38.138 1.00 37.84 119 ASP A N 1
ATOM 807 C CA . ASP A 1 119 ? -8.184 -15.240 37.243 1.00 38.46 119 ASP A CA 1
ATOM 808 C C . ASP A 1 119 ? -8.630 -14.942 35.813 1.00 38.52 119 ASP A C 1
ATOM 809 O O . ASP A 1 119 ? -9.830 -14.832 35.545 1.00 38.16 119 ASP A O 1
ATOM 814 N N . ASP A 1 120 ? -7.674 -14.818 34.896 1.00 38.23 120 ASP A N 1
ATOM 815 C CA . ASP A 1 120 ? -8.007 -14.528 33.507 1.00 38.38 120 ASP A CA 1
ATOM 816 C C . ASP A 1 120 ? -9.048 -15.478 32.936 1.00 39.11 120 ASP A C 1
ATOM 817 O O . ASP A 1 120 ? -9.762 -15.117 31.999 1.00 39.80 120 ASP A O 1
ATOM 822 N N . ASP A 1 121 ? -9.140 -16.684 33.492 1.00 38.95 121 ASP A N 1
ATOM 823 C CA . ASP A 1 121 ? -10.111 -17.656 33.003 1.00 40.15 121 ASP A CA 1
ATOM 824 C C . ASP A 1 121 ? -11.544 -17.269 33.340 1.00 39.46 121 ASP A C 1
ATOM 825 O O . ASP A 1 121 ? -12.478 -17.776 32.725 1.00 39.86 121 ASP A O 1
ATOM 830 N N . ASP A 1 122 ? -11.714 -16.379 34.314 1.00 37.93 122 ASP A N 1
ATOM 831 C CA . ASP A 1 122 ? -13.043 -15.943 34.729 1.00 37.20 122 ASP A CA 1
ATOM 832 C C . ASP A 1 122 ? -13.464 -14.614 34.117 1.00 36.15 122 ASP A C 1
ATOM 833 O O . ASP A 1 122 ? -14.630 -14.223 34.213 1.00 35.59 122 ASP A O 1
ATOM 838 N N . ILE A 1 123 ? -12.517 -13.919 33.493 1.00 34.35 123 ILE A N 1
ATOM 839 C CA . ILE A 1 123 ? -12.814 -12.635 32.884 1.00 32.27 123 ILE A CA 1
ATOM 840 C C . ILE A 1 123 ? -13.769 -12.741 31.706 1.00 31.58 123 ILE A C 1
ATOM 841 O O . ILE A 1 123 ? -13.597 -13.568 30.812 1.00 31.08 123 ILE A O 1
ATOM 846 N N . VAL A 1 124 ? -14.797 -11.900 31.725 1.00 30.89 124 VAL A N 1
ATOM 847 C CA . VAL A 1 124 ? -15.779 -11.875 30.651 1.00 30.69 124 VAL A CA 1
ATOM 848 C C . VAL A 1 124 ? -15.594 -10.532 29.954 1.00 30.60 124 VAL A C 1
ATOM 849 O O . VAL A 1 124 ? -15.969 -9.490 30.482 1.00 30.21 124 VAL A O 1
ATOM 853 N N . SER A 1 125 ? -15.013 -10.561 28.761 1.00 30.28 125 SER A N 1
ATOM 854 C CA . SER A 1 125 ? -14.742 -9.325 28.044 1.00 29.41 125 SER A CA 1
ATOM 855 C C . SER A 1 125 ? -14.948 -9.417 26.540 1.00 29.13 125 SER A C 1
ATOM 856 O O . SER A 1 125 ? -14.771 -10.471 25.938 1.00 27.35 125 SER A O 1
ATOM 859 N N . ALA A 1 126 ? -15.316 -8.292 25.938 1.00 28.61 126 ALA A N 1
ATOM 860 C CA . ALA A 1 126 ? -15.513 -8.228 24.496 1.00 29.13 126 ALA A CA 1
ATOM 861 C C . ALA A 1 126 ? -14.511 -7.208 23.958 1.00 28.32 126 ALA A C 1
ATOM 862 O O . ALA A 1 126 ? -14.695 -6.653 22.879 1.00 30.13 126 ALA A O 1
ATOM 864 N N . PHE A 1 127 ? -13.444 -6.990 24.724 1.00 27.83 127 PHE A N 1
ATOM 865 C CA . PHE A 1 127 ? -12.397 -6.022 24.401 1.00 26.67 127 PHE A CA 1
ATOM 866 C C . PHE A 1 127 ? -12.967 -4.609 24.317 1.00 27.48 127 PHE A C 1
ATOM 867 O O . PHE A 1 127 ? -12.629 -3.834 23.418 1.00 26.42 127 PHE A O 1
ATOM 875 N N . GLU A 1 128 ? -13.843 -4.299 25.269 1.00 26.67 128 GLU A N 1
ATOM 876 C CA . GLU A 1 128 ? -14.446 -2.977 25.379 1.00 27.93 128 GLU A CA 1
ATOM 877 C C . GLU A 1 128 ? -13.315 -1.998 25.723 1.00 28.08 128 GLU A C 1
ATOM 878 O O . GLU A 1 128 ? -12.197 -2.418 26.036 1.00 27.54 128 GLU A O 1
ATOM 884 N N . GLY A 1 129 ? -13.600 -0.705 25.672 1.00 27.14 129 GLY A N 1
ATOM 885 C CA . GLY A 1 129 ? -12.565 0.267 25.979 1.00 27.18 129 GLY A CA 1
ATOM 886 C C . GLY A 1 129 ? -11.776 0.658 24.740 1.00 27.69 129 GLY A C 1
ATOM 887 O O . GLY A 1 129 ? -12.128 0.279 23.610 1.00 26.29 129 GLY A O 1
ATOM 888 N N . ASN A 1 130 ? -10.701 1.406 24.952 1.00 27.23 130 ASN A N 1
ATOM 889 C CA . ASN A 1 130 ? -9.868 1.899 23.864 1.00 28.23 130 ASN A CA 1
ATOM 890 C C . ASN A 1 130 ? -10.759 2.685 22.919 1.00 28.15 130 ASN A C 1
ATOM 891 O O . ASN A 1 130 ? -10.587 2.660 21.705 1.00 28.82 130 ASN A O 1
ATOM 896 N N . SER A 1 131 ? -11.725 3.392 23.491 1.00 28.54 131 SER A N 1
ATOM 897 C CA . SER A 1 131 ? -12.651 4.162 22.686 1.00 28.86 131 SER A CA 1
ATOM 898 C C . SER A 1 131 ? -11.997 5.403 22.102 1.00 29.95 131 SER A C 1
ATOM 899 O O . SER A 1 131 ? -11.018 5.944 22.638 1.00 30.34 131 SER A O 1
ATOM 902 N N . ASN A 1 132 ? -12.564 5.833 20.986 1.00 29.50 132 ASN A N 1
ATOM 903 C CA . ASN A 1 132 ? -12.103 6.975 20.226 1.00 30.49 132 ASN A CA 1
ATOM 904 C C . ASN A 1 132 ? -12.065 8.292 21.009 1.00 29.97 132 ASN A C 1
ATOM 905 O O . ASN A 1 132 ? -13.033 8.673 21.659 1.00 29.88 132 ASN A O 1
ATOM 910 N N . LEU A 1 133 ? -10.918 8.960 20.967 1.00 30.18 133 LEU A N 1
ATOM 911 C CA . LEU A 1 133 ? -10.748 10.256 21.620 1.00 30.01 133 LEU A CA 1
ATOM 912 C C . LEU A 1 133 ? -10.630 11.204 20.433 1.00 29.42 133 LEU A C 1
ATOM 913 O O . LEU A 1 133 ? -9.594 11.287 19.785 1.00 31.02 133 LEU A O 1
ATOM 918 N N . PHE A 1 134 ? -11.721 11.905 20.166 1.00 29.53 134 PHE A N 1
ATOM 919 C CA . PHE A 1 134 ? -11.882 12.806 19.028 1.00 30.06 134 PHE A CA 1
ATOM 920 C C . PHE A 1 134 ? -11.585 14.294 19.267 1.00 31.11 134 PHE A C 1
ATOM 921 O O . PHE A 1 134 ? -12.086 14.889 20.222 1.00 31.86 134 PHE A O 1
ATOM 929 N N . TRP A 1 135 ? -10.788 14.889 18.381 1.00 31.11 135 TRP A N 1
ATOM 930 C CA . TRP A 1 135 ? -10.468 16.315 18.469 1.00 31.62 135 TRP A CA 1
ATOM 931 C C . TRP A 1 135 ? -11.574 17.113 17.762 1.00 32.02 135 TRP A C 1
ATOM 932 O O . TRP A 1 135 ? -11.664 17.126 16.538 1.00 31.01 135 TRP A O 1
ATOM 943 N N . ALA A 1 136 ? -12.422 17.770 18.545 1.00 32.47 136 ALA A N 1
ATOM 944 C CA . ALA A 1 136 ? -13.511 18.566 17.994 1.00 33.35 136 ALA A CA 1
ATOM 945 C C . ALA A 1 136 ? -12.977 19.918 17.502 1.00 34.60 136 ALA A C 1
ATOM 946 O O . ALA A 1 136 ? -13.303 20.972 18.051 1.00 34.22 136 ALA A O 1
ATOM 948 N N . GLU A 1 137 ? -12.158 19.874 16.459 1.00 35.91 137 GLU A N 1
ATOM 949 C CA . GLU A 1 137 ? -11.561 21.076 15.905 1.00 36.86 137 GLU A CA 1
ATOM 950 C C . GLU A 1 137 ? -12.587 22.124 15.475 1.00 37.94 137 GLU A C 1
ATOM 951 O O . GLU A 1 137 ? -12.629 23.235 16.016 1.00 36.54 137 GLU A O 1
ATOM 957 N N . ARG A 1 138 ? -13.428 21.766 14.511 1.00 38.42 138 ARG A N 1
ATOM 958 C CA . ARG A 1 138 ? -14.402 22.708 14.002 1.00 38.11 138 ARG A CA 1
ATOM 959 C C . ARG A 1 138 ? -15.379 23.264 15.016 1.00 38.03 138 ARG A C 1
ATOM 960 O O . ARG A 1 138 ? -15.592 24.474 15.064 1.00 37.10 138 ARG A O 1
ATOM 968 N N . PHE A 1 139 ? -15.988 22.398 15.821 1.00 36.80 139 PHE A N 1
ATOM 969 C CA . PHE A 1 139 ? -16.936 22.883 16.811 1.00 35.79 139 PHE A CA 1
ATOM 970 C C . PHE A 1 139 ? -16.212 23.740 17.842 1.00 36.38 139 PHE A C 1
ATOM 971 O O . PHE A 1 139 ? -16.685 24.807 18.216 1.00 36.88 139 PHE A O 1
ATOM 979 N N . GLY A 1 140 ? -15.072 23.251 18.310 1.00 36.94 140 GLY A N 1
ATOM 980 C CA . GLY A 1 140 ? -14.303 23.988 19.292 1.00 38.84 140 GLY A CA 1
ATOM 981 C C . GLY A 1 140 ? -13.987 25.405 18.845 1.00 40.02 140 GLY A C 1
ATOM 982 O O . GLY A 1 140 ? -14.248 26.358 19.574 1.00 39.46 140 GLY A O 1
ATOM 983 N N . LYS A 1 141 ? -13.443 25.542 17.642 1.00 40.92 141 LYS A N 1
ATOM 984 C CA . LYS A 1 141 ? -13.078 26.845 17.111 1.00 42.85 141 LYS A CA 1
ATOM 985 C C . LYS A 1 141 ? -14.265 27.726 16.718 1.00 43.49 141 LYS A C 1
ATOM 986 O O . LYS A 1 141 ? -14.387 28.854 17.196 1.00 43.39 141 LYS A O 1
ATOM 992 N N . GLN A 1 142 ? -15.144 27.213 15.864 1.00 43.74 142 GLN A N 1
ATOM 993 C CA . GLN A 1 142 ? -16.288 27.984 15.395 1.00 43.95 142 GLN A CA 1
ATOM 994 C C . GLN A 1 142 ? -17.315 28.384 16.442 1.00 43.57 142 GLN A C 1
ATOM 995 O O . GLN A 1 142 ? -17.865 29.487 16.372 1.00 43.94 142 GLN A O 1
ATOM 1001 N N . PHE A 1 143 ? -17.585 27.513 17.410 1.00 42.00 143 PHE A N 1
ATOM 1002 C CA . PHE A 1 143 ? -18.587 27.835 18.421 1.00 41.33 143 PHE A CA 1
ATOM 1003 C C . PHE A 1 143 ? -18.087 28.191 19.816 1.00 41.28 143 PHE A C 1
ATOM 1004 O O . PHE A 1 143 ? -18.850 28.701 20.631 1.00 42.62 143 PHE A O 1
ATOM 1012 N N . LEU A 1 144 ? -16.824 27.935 20.112 1.00 40.97 144 LEU A N 1
ATOM 1013 C CA . LEU A 1 144 ? -16.335 28.223 21.452 1.00 40.49 144 LEU A CA 1
ATOM 1014 C C . LEU A 1 144 ? -14.998 28.946 21.492 1.00 40.90 144 LEU A C 1
ATOM 1015 O O . LEU A 1 144 ? -14.481 29.215 22.572 1.00 41.49 144 LEU A O 1
ATOM 1020 N N . GLY A 1 145 ? -14.443 29.262 20.323 1.00 40.87 145 GLY A N 1
ATOM 1021 C CA . GLY A 1 145 ? -13.158 29.937 20.278 1.00 41.11 145 GLY A CA 1
ATOM 1022 C C . GLY A 1 145 ? -12.077 29.102 20.938 1.00 41.81 145 GLY A C 1
ATOM 1023 O O . GLY A 1 145 ? -11.113 29.644 21.489 1.00 43.46 145 GLY A O 1
ATOM 1032 N N . ASN A 1 147 ? -9.239 25.747 20.810 1.00 37.46 147 ASN A N 1
ATOM 1033 C CA . ASN A 1 147 ? -8.346 25.059 19.893 1.00 37.88 147 ASN A CA 1
ATOM 1034 C C . ASN A 1 147 ? -7.979 23.663 20.398 1.00 35.93 147 ASN A C 1
ATOM 1035 O O . ASN A 1 147 ? -7.359 22.897 19.679 1.00 35.56 147 ASN A O 1
ATOM 1040 N N . ASP A 1 148 ? -8.351 23.340 21.631 1.00 35.44 148 ASP A N 1
ATOM 1041 C CA . ASP A 1 148 ? -7.991 22.046 22.207 1.00 35.29 148 ASP A CA 1
ATOM 1042 C C . ASP A 1 148 ? -9.157 21.372 22.939 1.00 34.61 148 ASP A C 1
ATOM 1043 O O . ASP A 1 148 ? -9.033 20.951 24.101 1.00 34.25 148 ASP A O 1
ATOM 1048 N N . LEU A 1 149 ? -10.289 21.290 22.246 1.00 33.35 149 LEU A N 1
ATOM 1049 C CA . LEU A 1 149 ? -11.493 20.656 22.765 1.00 33.14 149 LEU A CA 1
ATOM 1050 C C . LEU A 1 149 ? -11.579 19.239 22.196 1.00 33.02 149 LEU A C 1
ATOM 1051 O O . LEU A 1 149 ? -11.407 19.038 20.992 1.00 32.65 149 LEU A O 1
ATOM 1056 N N . TRP A 1 150 ? -11.860 18.268 23.060 1.00 32.24 150 TRP A N 1
ATOM 1057 C CA . TRP A 1 150 ? -11.962 16.874 22.645 1.00 31.42 150 TRP A CA 1
ATOM 1058 C C . TRP A 1 150 ? -13.203 16.195 23.204 1.00 32.20 150 TRP A C 1
ATOM 1059 O O . TRP A 1 150 ? -13.792 16.664 24.185 1.00 32.44 150 TRP A O 1
ATOM 1070 N N . VAL A 1 151 ? -13.587 15.082 22.571 1.00 31.70 151 VAL A N 1
ATOM 1071 C CA . VAL A 1 151 ? -14.726 14.272 23.010 1.00 30.15 151 VAL A CA 1
ATOM 1072 C C . VAL A 1 151 ? -14.258 12.812 23.178 1.00 30.09 151 VAL A C 1
ATOM 1073 O O . VAL A 1 151 ? -13.673 12.222 22.271 1.00 29.36 151 VAL A O 1
ATOM 1077 N N . LYS A 1 152 ? -14.489 12.248 24.355 1.00 28.80 152 LYS A N 1
ATOM 1078 C CA . LYS A 1 152 ? -14.133 10.867 24.625 1.00 28.50 152 LYS A CA 1
ATOM 1079 C C . LYS A 1 152 ? -15.403 10.073 24.279 1.00 29.48 152 LYS A C 1
ATOM 1080 O O . LYS A 1 152 ? -16.380 10.102 25.028 1.00 29.74 152 LYS A O 1
ATOM 1086 N N . HIS A 1 153 ? -15.394 9.386 23.138 1.00 29.34 153 HIS A N 1
ATOM 1087 C CA . HIS A 1 153 ? -16.564 8.623 22.690 1.00 30.73 153 HIS A CA 1
ATOM 1088 C C . HIS A 1 153 ? -16.764 7.260 23.353 1.00 31.46 153 HIS A C 1
ATOM 1089 O O . HIS A 1 153 ? -16.573 6.220 22.709 1.00 32.14 153 HIS A O 1
ATOM 1096 N N . CYS A 1 154 ? -17.159 7.266 24.622 1.00 30.57 154 CYS A N 1
ATOM 1097 C CA . CYS A 1 154 ? -17.384 6.031 25.355 1.00 32.95 154 CYS A CA 1
ATOM 1098 C C . CYS A 1 154 ? -18.573 5.292 24.786 1.00 32.73 154 CYS A C 1
ATOM 1099 O O . CYS A 1 154 ? -18.713 4.084 24.976 1.00 32.91 154 CYS A O 1
ATOM 1102 N N . GLY A 1 155 ? -19.423 6.024 24.074 1.00 33.42 155 GLY A N 1
ATOM 1103 C CA . GLY A 1 155 ? -20.609 5.423 23.497 1.00 33.49 155 GLY A CA 1
ATOM 1104 C C . GLY A 1 155 ? -20.334 4.667 22.215 1.00 34.44 155 GLY A C 1
ATOM 1105 O O . GLY A 1 155 ? -21.192 3.939 21.721 1.00 34.50 155 GLY A O 1
ATOM 1106 N N . ILE A 1 156 ? -19.146 4.848 21.659 1.00 34.61 156 ILE A N 1
ATOM 1107 C CA . ILE A 1 156 ? -18.802 4.152 20.431 1.00 35.61 156 ILE A CA 1
ATOM 1108 C C . ILE A 1 156 ? -18.171 2.829 20.828 1.00 36.10 156 ILE A C 1
ATOM 1109 O O . ILE A 1 156 ? -16.952 2.691 20.846 1.00 35.93 156 ILE A O 1
ATOM 1114 N N . SER A 1 157 ? -19.036 1.874 21.171 1.00 36.98 157 SER A N 1
ATOM 1115 C CA . SER A 1 157 ? -18.649 0.531 21.604 1.00 36.91 157 SER A CA 1
ATOM 1116 C C . SER A 1 157 ? -19.713 -0.472 21.140 1.00 37.34 157 SER A C 1
ATOM 1117 O O . SER A 1 157 ? -20.702 -0.083 20.516 1.00 36.60 157 SER A O 1
ATOM 1120 N N . HIS A 1 158 ? -19.535 -1.750 21.473 1.00 37.27 158 HIS A N 1
ATOM 1121 C CA . HIS A 1 158 ? -20.486 -2.754 21.012 1.00 38.21 158 HIS A CA 1
ATOM 1122 C C . HIS A 1 158 ? -21.951 -2.589 21.435 1.00 36.76 158 HIS A C 1
ATOM 1123 O O . HIS A 1 158 ? -22.829 -2.845 20.618 1.00 36.98 158 HIS A O 1
ATOM 1130 N N . THR A 1 159 ? -22.239 -2.151 22.664 1.00 34.68 159 THR A N 1
ATOM 1131 C CA . THR A 1 159 ? -23.642 -1.954 23.051 1.00 33.75 159 THR A CA 1
ATOM 1132 C C . THR A 1 159 ? -24.051 -0.501 22.866 1.00 33.25 159 THR A C 1
ATOM 1133 O O . THR A 1 159 ? -25.195 -0.134 23.143 1.00 32.70 159 THR A O 1
ATOM 1137 N N . GLY A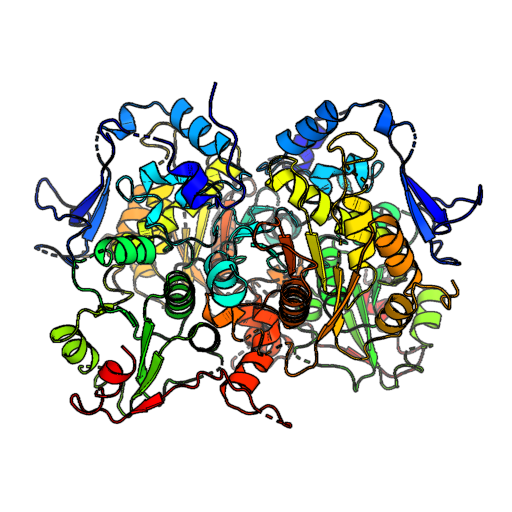 1 160 ? -23.109 0.320 22.405 1.00 32.34 160 GLY A N 1
ATOM 1138 C CA . GLY A 1 160 ? -23.379 1.730 22.188 1.00 31.47 160 GLY A CA 1
ATOM 1139 C C . GLY A 1 160 ? -23.448 2.524 23.477 1.00 31.22 160 GLY A C 1
ATOM 1140 O O . GLY A 1 160 ? -24.007 3.618 23.514 1.00 30.66 160 GLY A O 1
ATOM 1141 N N . SER A 1 161 ? -22.857 1.983 24.536 1.00 31.59 161 SER A N 1
ATOM 1142 C CA . SER A 1 161 ? -22.887 2.643 25.830 1.00 31.23 161 SER A CA 1
ATOM 1143 C C . SER A 1 161 ? -21.619 2.516 26.659 1.00 32.13 161 SER A C 1
ATOM 1144 O O . SER A 1 161 ? -20.859 1.550 26.541 1.00 31.34 161 SER A O 1
ATOM 1147 N N . PHE A 1 162 ? -21.436 3.518 27.509 1.00 31.95 162 PHE A N 1
ATOM 1148 C CA . PHE A 1 162 ? -20.334 3.645 28.452 1.00 33.86 162 PHE A CA 1
ATOM 1149 C C . PHE A 1 162 ? -20.428 2.543 29.511 1.00 32.88 162 PHE A C 1
ATOM 1150 O O . PHE A 1 162 ? -19.436 2.191 30.149 1.00 32.69 162 PHE A O 1
ATOM 1158 N N . LYS A 1 163 ? -21.626 1.993 29.687 1.00 32.73 163 LYS A N 1
ATOM 1159 C CA . LYS A 1 163 ? -21.846 0.955 30.693 1.00 32.01 163 LYS A CA 1
ATOM 1160 C C . LYS A 1 163 ? -21.055 -0.315 30.468 1.00 31.21 163 LYS A C 1
ATOM 1161 O O . LYS A 1 163 ? -20.849 -1.079 31.404 1.00 31.65 163 LYS A O 1
ATOM 1167 N N A ASP A 1 164 ? -20.607 -0.551 29.239 0.50 31.52 164 ASP A N 1
ATOM 1168 N N B ASP A 1 164 ? -20.615 -0.548 29.235 0.50 30.77 164 ASP A N 1
ATOM 1169 C CA A ASP A 1 164 ? -19.847 -1.763 28.961 0.50 31.46 164 ASP A CA 1
ATOM 1170 C CA B ASP A 1 164 ? -19.846 -1.749 28.938 0.50 30.17 164 ASP A CA 1
ATOM 1171 C C A ASP A 1 164 ? -18.563 -1.845 29.795 0.50 31.33 164 ASP A C 1
ATOM 1172 C C B ASP A 1 164 ? -18.582 -1.840 29.808 0.50 30.50 164 ASP A C 1
ATOM 1173 O O A ASP A 1 164 ? -18.178 -2.935 30.210 0.50 30.36 164 ASP A O 1
ATOM 1174 O O B ASP A 1 164 ? -18.123 -2.940 30.157 0.50 31.14 164 ASP A O 1
ATOM 1183 N N . LEU A 1 165 ? -17.973 -0.694 30.110 1.00 29.95 165 LEU A N 1
ATOM 1184 C CA . LEU A 1 165 ? -16.749 -0.675 30.922 1.00 30.28 165 LEU A CA 1
ATOM 1185 C C . LEU A 1 165 ? -17.035 -1.203 32.328 1.00 30.99 165 LEU A C 1
ATOM 1186 O O . LEU A 1 165 ? -16.187 -1.843 32.950 1.00 30.39 165 LEU A O 1
ATOM 1191 N N . GLY A 1 166 ? -18.239 -0.936 32.824 1.00 31.46 166 GLY A N 1
ATOM 1192 C CA . GLY A 1 166 ? -18.602 -1.394 34.150 1.00 30.86 166 GLY A CA 1
ATOM 1193 C C . GLY A 1 166 ? -19.128 -2.814 34.185 1.00 30.80 166 GLY A C 1
ATOM 1194 O O . GLY A 1 166 ? -18.846 -3.556 35.128 1.00 31.98 166 GLY A O 1
ATOM 1203 N N . THR A 1 168 ? -18.304 -5.318 32.259 1.00 27.91 168 THR A N 1
ATOM 1204 C CA . THR A 1 168 ? -17.307 -6.363 32.080 1.00 28.57 168 THR A CA 1
ATOM 1205 C C . THR A 1 168 ? -16.741 -6.702 33.450 1.00 28.82 168 THR A C 1
ATOM 1206 O O . THR A 1 168 ? -16.443 -7.852 33.734 1.00 29.79 168 THR A O 1
ATOM 1210 N N . VAL A 1 169 ? -16.611 -5.703 34.312 1.00 29.51 169 VAL A N 1
ATOM 1211 C CA . VAL A 1 169 ? -16.095 -5.953 35.656 1.00 30.06 169 VAL A CA 1
ATOM 1212 C C . VAL A 1 169 ? -17.141 -6.698 36.490 1.00 30.90 169 VAL A C 1
ATOM 1213 O O . VAL A 1 169 ? -16.863 -7.754 37.050 1.00 31.41 169 VAL A O 1
ATOM 1217 N N . LEU A 1 170 ? -18.352 -6.158 36.554 1.00 31.78 170 LEU A N 1
ATOM 1218 C CA . LEU A 1 170 ? -19.412 -6.790 37.330 1.00 32.11 170 LEU A CA 1
ATOM 1219 C C . LEU A 1 170 ? -19.668 -8.232 36.905 1.00 32.55 170 LEU A C 1
ATOM 1220 O O . LEU A 1 170 ? -19.715 -9.128 37.744 1.00 33.66 170 LEU A O 1
ATOM 1225 N N . VAL A 1 171 ? -19.827 -8.467 35.608 1.00 32.21 171 VAL A N 1
ATOM 1226 C CA . VAL A 1 171 ? -20.103 -9.819 35.130 1.00 32.42 171 VAL A CA 1
ATOM 1227 C C . VAL A 1 171 ? -18.918 -10.781 35.276 1.00 33.50 171 VAL A C 1
ATOM 1228 O O . VAL A 1 171 ? -19.103 -11.997 35.402 1.00 33.52 171 VAL A O 1
ATOM 1232 N N . SER A 1 172 ? -17.702 -10.249 35.265 1.00 34.16 172 SER A N 1
ATOM 1233 C CA . SER A 1 172 ? -16.533 -11.100 35.441 1.00 33.89 172 SER A CA 1
ATOM 1234 C C . SER A 1 172 ? -16.493 -11.573 36.899 1.00 34.61 172 SER A C 1
ATOM 1235 O O . SER A 1 172 ? -16.243 -12.745 37.178 1.00 33.44 172 SER A O 1
ATOM 1238 N N . GLN A 1 173 ? -16.740 -10.648 37.821 1.00 35.00 173 GLN A N 1
ATOM 1239 C CA . GLN A 1 173 ? -16.740 -10.965 39.239 1.00 37.18 173 GLN A CA 1
ATOM 1240 C C . GLN A 1 173 ? -17.857 -11.967 39.521 1.00 38.40 173 GLN A C 1
ATOM 1241 O O . GLN A 1 173 ? -17.653 -12.944 40.242 1.00 38.31 173 GLN A O 1
ATOM 1247 N N . VAL A 1 174 ? -19.033 -11.736 38.941 1.00 38.85 174 VAL A N 1
ATOM 1248 C CA . VAL A 1 174 ? -20.141 -12.658 39.137 1.00 39.30 174 VAL A CA 1
ATOM 1249 C C . VAL A 1 174 ? -19.756 -14.014 38.560 1.00 40.15 174 VAL A C 1
ATOM 1250 O O . VAL A 1 174 ? -20.078 -15.054 39.129 1.00 41.26 174 VAL A O 1
ATOM 1254 N N . ASN A 1 175 ? -19.060 -14.004 37.431 1.00 40.31 175 ASN A N 1
ATOM 1255 C CA . ASN A 1 175 ? -18.628 -15.248 36.805 1.00 41.04 175 ASN A CA 1
ATOM 1256 C C . ASN A 1 175 ? -17.627 -15.988 37.708 1.00 42.08 175 ASN A C 1
ATOM 1257 O O . ASN A 1 175 ? -17.596 -17.213 37.745 1.00 41.28 175 ASN A O 1
ATOM 1262 N N . ARG A 1 176 ? -16.803 -15.231 38.424 1.00 44.01 176 ARG A N 1
ATOM 1263 C CA . ARG A 1 176 ? -15.820 -15.808 39.334 1.00 46.11 176 ARG A CA 1
ATOM 1264 C C . ARG A 1 176 ? -16.556 -16.481 40.491 1.00 48.29 176 ARG A C 1
ATOM 1265 O O . ARG A 1 176 ? -16.311 -17.652 40.800 1.00 48.24 176 ARG A O 1
ATOM 1273 N N . LEU A 1 177 ? -17.460 -15.732 41.120 1.00 49.83 177 LEU A N 1
ATOM 1274 C CA . LEU A 1 177 ? -18.238 -16.236 42.245 1.00 51.93 177 LEU A CA 1
ATOM 1275 C C . LEU A 1 177 ? -19.049 -17.450 41.837 1.00 53.47 177 LEU A C 1
ATOM 1276 O O . LEU A 1 177 ? -19.228 -18.376 42.619 1.00 54.04 177 LEU A O 1
ATOM 1281 N N . ARG A 1 178 ? -19.530 -17.446 40.604 1.00 55.23 178 ARG A N 1
ATOM 1282 C CA . ARG A 1 178 ? -20.329 -18.551 40.103 1.00 57.58 178 ARG A CA 1
ATOM 1283 C C . ARG A 1 178 ? -19.516 -19.840 40.035 1.00 58.85 178 ARG A C 1
ATOM 1284 O O . ARG A 1 178 ? -19.994 -20.906 40.416 1.00 58.92 178 ARG A O 1
ATOM 1292 N N . LYS A 1 179 ? -18.288 -19.733 39.540 1.00 60.90 179 LYS A N 1
ATOM 1293 C CA . LYS A 1 179 ? -17.402 -20.883 39.403 1.00 62.75 179 LYS A CA 1
ATOM 1294 C C . LYS A 1 179 ? -16.876 -21.404 40.735 1.00 64.62 179 LYS A C 1
ATOM 1295 O O . LYS A 1 179 ? -16.582 -22.588 40.855 1.00 65.05 179 LYS A O 1
ATOM 1309 N N . LYS A 1 181 ? -18.348 -22.165 42.889 1.00 73.25 181 LYS A N 1
ATOM 1310 C CA . LYS A 1 181 ? -19.549 -22.854 43.335 1.00 74.84 181 LYS A CA 1
ATOM 1311 C C . LYS A 1 181 ? -20.381 -22.062 44.332 1.00 75.69 181 LYS A C 1
ATOM 1312 O O . LYS A 1 181 ? -21.250 -22.622 44.995 1.00 76.46 181 LYS A O 1
ATOM 1318 N N . ARG A 1 182 ? -20.107 -20.765 44.447 1.00 76.24 182 ARG A N 1
ATOM 1319 C CA . ARG A 1 182 ? -20.881 -19.900 45.336 1.00 76.57 182 ARG A CA 1
ATOM 1320 C C . ARG A 1 182 ? -22.164 -19.720 44.525 1.00 75.62 182 ARG A C 1
ATOM 1321 O O . ARG A 1 182 ? -22.197 -18.946 43.574 1.00 76.15 182 ARG A O 1
ATOM 1329 N N . PRO A 1 183 ? -23.234 -20.442 44.882 1.00 74.71 183 PRO A N 1
ATOM 1330 C CA . PRO A 1 183 ? -24.507 -20.351 44.162 1.00 73.32 183 PRO A CA 1
ATOM 1331 C C . PRO A 1 183 ? -24.898 -18.983 43.600 1.00 71.65 183 PRO A C 1
ATOM 1332 O O . PRO A 1 183 ? -25.100 -18.017 44.340 1.00 71.58 183 PRO A O 1
ATOM 1336 N N . VAL A 1 184 ? -24.986 -18.925 42.273 1.00 69.58 184 VAL A N 1
ATOM 1337 C CA . VAL A 1 184 ? -25.385 -17.730 41.533 1.00 67.21 184 VAL A CA 1
ATOM 1338 C C . VAL A 1 184 ? -25.971 -18.265 40.236 1.00 66.01 184 VAL A C 1
ATOM 1339 O O . VAL A 1 184 ? -25.258 -18.495 39.266 1.00 66.72 184 VAL A O 1
ATOM 1343 N N . VAL A 1 185 ? -27.279 -18.475 40.234 1.00 64.36 185 VAL A N 1
ATOM 1344 C CA . VAL A 1 185 ? -27.962 -19.020 39.076 1.00 62.85 185 VAL A CA 1
ATOM 1345 C C . VAL A 1 185 ? -28.129 -18.011 37.945 1.00 60.98 185 VAL A C 1
ATOM 1346 O O . VAL A 1 185 ? -28.388 -18.393 36.801 1.00 61.21 185 VAL A O 1
ATOM 1350 N N . GLY A 1 186 ? -27.978 -16.729 38.263 1.00 58.30 186 GLY A N 1
ATOM 1351 C CA . GLY A 1 186 ? -28.124 -15.709 37.242 1.00 54.94 186 GLY A CA 1
ATOM 1352 C C . GLY A 1 186 ? -28.050 -14.284 37.758 1.00 52.73 186 GLY A C 1
ATOM 1353 O O . GLY A 1 186 ? -27.749 -14.035 38.925 1.00 52.26 186 GLY A O 1
ATOM 1354 N N . VAL A 1 187 ? -28.326 -13.340 36.869 1.00 50.50 187 VAL A N 1
ATOM 1355 C CA . VAL A 1 187 ? -28.297 -11.930 37.216 1.00 48.35 187 VAL A CA 1
ATOM 1356 C C . VAL A 1 187 ? -29.657 -11.322 36.888 1.00 47.64 187 VAL A C 1
ATOM 1357 O O . VAL A 1 187 ? -30.297 -11.704 35.912 1.00 47.80 187 VAL A O 1
ATOM 1361 N N . GLY A 1 188 ? -30.101 -10.387 37.717 1.00 46.90 188 GLY A N 1
ATOM 1362 C CA . GLY A 1 188 ? -31.393 -9.768 37.507 1.00 46.17 188 GLY A CA 1
ATOM 1363 C C . GLY A 1 188 ? -31.301 -8.275 37.298 1.00 46.40 188 GLY A C 1
ATOM 1364 O O . GLY A 1 188 ? -30.335 -7.632 37.698 1.00 44.90 188 GLY A O 1
ATOM 1365 N N . CYS A 1 189 ? -32.335 -7.716 36.690 1.00 46.42 189 CYS A N 1
ATOM 1366 C CA . CYS A 1 189 ? -32.353 -6.298 36.399 1.00 47.18 189 CYS A CA 1
ATOM 1367 C C . CYS A 1 189 ? -33.790 -5.802 36.322 1.00 46.36 189 CYS A C 1
ATOM 1368 O O . CYS A 1 189 ? -34.668 -6.505 35.832 1.00 44.90 189 CYS A O 1
ATOM 1371 N N . ALA A 1 190 ? -34.029 -4.588 36.800 1.00 46.11 190 ALA A N 1
ATOM 1372 C CA . ALA A 1 190 ? -35.376 -4.038 36.783 1.00 46.38 190 ALA A CA 1
ATOM 1373 C C . ALA A 1 190 ? -35.485 -2.739 36.004 1.00 46.22 190 ALA A C 1
ATOM 1374 O O . ALA A 1 190 ? -36.409 -1.961 36.216 1.00 46.84 190 ALA A O 1
ATOM 1376 N N . SER A 1 191 ? -34.554 -2.507 35.091 1.00 46.85 191 SER A N 1
ATOM 1377 C CA . SER A 1 191 ? -34.576 -1.286 34.292 1.00 47.46 191 SER A CA 1
ATOM 1378 C C . SER A 1 191 ? -34.621 -1.604 32.800 1.00 47.29 191 SER A C 1
ATOM 1379 O O . SER A 1 191 ? -34.392 -2.741 32.394 1.00 47.48 191 SER A O 1
ATOM 1382 N N . THR A 1 192 ? -34.906 -0.596 31.984 1.00 47.23 192 THR A N 1
ATOM 1383 C CA . THR A 1 192 ? -34.992 -0.800 30.536 1.00 48.11 192 THR A CA 1
ATOM 1384 C C . THR A 1 192 ? -33.973 -0.029 29.706 1.00 46.93 192 THR A C 1
ATOM 1385 O O . THR A 1 192 ? -34.045 -0.032 28.481 1.00 47.90 192 THR A O 1
ATOM 1389 N N . GLY A 1 193 ? -33.024 0.628 30.355 1.00 45.86 193 GLY A N 1
ATOM 1390 C CA . GLY A 1 193 ? -32.048 1.390 29.597 1.00 44.51 193 GLY A CA 1
ATOM 1391 C C . GLY A 1 193 ? -30.741 0.706 29.226 1.00 43.53 193 GLY A C 1
ATOM 1392 O O . GLY A 1 193 ? -30.668 -0.509 29.005 1.00 43.31 193 GLY A O 1
ATOM 1393 N N . ASP A 1 194 ? -29.691 1.514 29.166 1.00 42.69 194 ASP A N 1
ATOM 1394 C CA . ASP A 1 194 ? -28.368 1.042 28.810 1.00 41.98 194 ASP A CA 1
ATOM 1395 C C . ASP A 1 194 ? -27.774 0.031 29.787 1.00 40.18 194 ASP A C 1
ATOM 1396 O O . ASP A 1 194 ? -27.044 -0.869 29.378 1.00 39.14 194 ASP A O 1
ATOM 1401 N N . THR A 1 195 ? -28.069 0.186 31.072 1.00 38.20 195 THR A N 1
ATOM 1402 C CA . THR A 1 195 ? -27.547 -0.726 32.079 1.00 37.49 195 THR A CA 1
ATOM 1403 C C . THR A 1 195 ? -27.962 -2.149 31.723 1.00 36.87 195 THR A C 1
ATOM 1404 O O . THR A 1 195 ? -27.144 -3.069 31.684 1.00 36.43 195 THR A O 1
ATOM 1408 N N . SER A 1 196 ? -29.245 -2.313 31.441 1.00 35.22 196 SER A N 1
ATOM 1409 C CA . SER A 1 196 ? -29.789 -3.608 31.097 1.00 34.94 196 SER A CA 1
ATOM 1410 C C . SER A 1 196 ? -29.192 -4.165 29.796 1.00 33.62 196 SER A C 1
ATOM 1411 O O . SER A 1 196 ? -28.926 -5.367 29.684 1.00 32.70 196 SER A O 1
ATOM 1414 N N . ALA A 1 197 ? -28.987 -3.294 28.811 1.00 31.16 197 ALA A N 1
ATOM 1415 C CA . ALA A 1 197 ? -28.412 -3.718 27.542 1.00 29.88 197 ALA A CA 1
ATOM 1416 C C . ALA A 1 197 ? -26.989 -4.241 27.744 1.00 29.74 197 ALA A C 1
ATOM 1417 O O . ALA A 1 197 ? -26.633 -5.297 27.226 1.00 28.70 197 ALA A O 1
ATOM 1419 N N . ALA A 1 198 ? -26.176 -3.502 28.496 1.00 29.10 198 ALA A N 1
ATOM 1420 C CA . ALA A 1 198 ? -24.797 -3.920 28.743 1.00 29.77 198 ALA A CA 1
ATOM 1421 C C . ALA A 1 198 ? -24.735 -5.188 29.603 1.00 29.73 198 ALA A C 1
ATOM 1422 O O . ALA A 1 198 ? -23.948 -6.090 29.340 1.00 29.71 198 ALA A O 1
ATOM 1424 N N . LEU A 1 199 ? -25.566 -5.250 30.633 1.00 30.23 199 LEU A N 1
ATOM 1425 C CA . LEU A 1 199 ? -25.592 -6.405 31.511 1.00 30.67 199 LEU A CA 1
ATOM 1426 C C . LEU A 1 199 ? -25.898 -7.703 30.751 1.00 31.42 199 LEU A C 1
ATOM 1427 O O . LEU A 1 199 ? -25.160 -8.683 30.847 1.00 30.32 199 LEU A O 1
ATOM 1432 N N . SER A 1 200 ? -26.990 -7.697 29.993 1.00 31.63 200 SER A N 1
ATOM 1433 C CA . SER A 1 200 ? -27.402 -8.877 29.245 1.00 31.60 200 SER A CA 1
ATOM 1434 C C . SER A 1 200 ? -26.420 -9.297 28.164 1.00 31.65 200 SER A C 1
ATOM 1435 O O . SER A 1 200 ? -26.269 -10.493 27.898 1.00 31.77 200 SER A O 1
ATOM 1438 N N . ALA A 1 201 ? -25.746 -8.328 27.545 1.00 30.42 201 ALA A N 1
ATOM 1439 C CA . ALA A 1 201 ? -24.766 -8.641 26.507 1.00 29.22 201 ALA A CA 1
ATOM 1440 C C . ALA A 1 201 ? -23.606 -9.436 27.126 1.00 29.17 201 ALA A C 1
ATOM 1441 O O . ALA A 1 201 ? -23.205 -10.480 26.604 1.00 28.41 201 ALA A O 1
ATOM 1443 N N . TYR A 1 202 ? -23.059 -8.935 28.231 1.00 27.49 202 TYR A N 1
ATOM 1444 C CA . TYR A 1 202 ? -21.953 -9.626 28.890 1.00 28.95 202 TYR A CA 1
ATOM 1445 C C . TYR A 1 202 ? -22.392 -10.964 29.497 1.00 30.04 202 TYR A C 1
ATOM 1446 O O . TYR A 1 202 ? -21.667 -11.953 29.405 1.00 29.19 202 TYR A O 1
ATOM 1455 N N . CYS A 1 203 ? -23.578 -10.995 30.104 1.00 30.23 203 CYS A N 1
ATOM 1456 C CA . CYS A 1 203 ? -24.087 -12.239 30.672 1.00 33.43 203 CYS A CA 1
ATOM 1457 C C . CYS A 1 203 ? -24.189 -13.296 29.573 1.00 33.08 203 CYS A C 1
ATOM 1458 O O . CYS A 1 203 ? -23.733 -14.422 29.752 1.00 31.52 203 CYS A O 1
ATOM 1461 N N . ALA A 1 204 ? -24.775 -12.919 28.436 1.00 33.25 204 ALA A N 1
ATOM 1462 C CA . ALA A 1 204 ? -24.917 -13.832 27.308 1.00 34.32 204 ALA A CA 1
ATOM 1463 C C . ALA A 1 204 ? -23.546 -14.346 26.910 1.00 35.43 204 ALA A C 1
ATOM 1464 O O . ALA A 1 204 ? -23.366 -15.518 26.584 1.00 36.96 204 ALA A O 1
ATOM 1466 N N . SER A 1 205 ? -22.579 -13.447 26.935 1.00 35.98 205 SER A N 1
ATOM 1467 C CA . SER A 1 205 ? -21.217 -13.769 26.560 1.00 37.36 205 SER A CA 1
ATOM 1468 C C . SER A 1 205 ? -20.603 -14.868 27.438 1.00 37.74 205 SER A C 1
ATOM 1469 O O . SER A 1 205 ? -19.816 -15.689 26.964 1.00 36.92 205 SER A O 1
ATOM 1472 N N . ALA A 1 206 ? -20.967 -14.883 28.715 1.00 37.90 206 ALA A N 1
ATOM 1473 C CA . ALA A 1 206 ? -20.443 -15.886 29.633 1.00 38.06 206 ALA A CA 1
ATOM 1474 C C . ALA A 1 206 ? -21.417 -17.047 29.809 1.00 38.61 206 ALA A C 1
ATOM 1475 O O . ALA A 1 206 ? -21.137 -17.985 30.553 1.00 38.64 206 ALA A O 1
ATOM 1477 N N . GLY A 1 207 ? -22.552 -16.990 29.122 1.00 38.26 207 GLY A N 1
ATOM 1478 C CA . GLY A 1 207 ? -23.537 -18.045 29.266 1.00 38.70 207 GLY A CA 1
ATOM 1479 C C . GLY A 1 207 ? -24.192 -17.967 30.641 1.00 39.40 207 GLY A C 1
ATOM 1480 O O . GLY A 1 207 ? -24.593 -18.976 31.215 1.00 39.90 207 GLY A O 1
ATOM 1481 N N . ILE A 1 208 ? -24.290 -16.758 31.183 1.00 38.79 208 ILE A N 1
ATOM 1482 C CA . ILE A 1 208 ? -24.905 -16.549 32.480 1.00 37.84 208 ILE A CA 1
ATOM 1483 C C . ILE A 1 208 ? -26.330 -16.045 32.274 1.00 38.44 208 ILE A C 1
ATOM 1484 O O . ILE A 1 208 ? -26.560 -15.061 31.572 1.00 38.63 208 ILE A O 1
ATOM 1489 N N . PRO A 1 209 ? -27.313 -16.732 32.876 1.00 38.59 209 PRO A N 1
ATOM 1490 C CA . PRO A 1 209 ? -28.712 -16.329 32.735 1.00 38.40 209 PRO A CA 1
ATOM 1491 C C . PRO A 1 209 ? -28.908 -14.877 33.137 1.00 38.16 209 PRO A C 1
ATOM 1492 O O . PRO A 1 209 ? -28.358 -14.411 34.138 1.00 38.21 209 PRO A O 1
ATOM 1496 N N . SER A 1 210 ? -29.700 -14.164 32.350 1.00 37.24 210 SER A N 1
ATOM 1497 C CA . SER A 1 210 ? -29.975 -12.768 32.628 1.00 36.80 210 SER A CA 1
ATOM 1498 C C . SER A 1 210 ? -31.487 -12.579 32.643 1.00 36.29 210 SER A C 1
ATOM 1499 O O . SER A 1 210 ? -32.178 -12.967 31.698 1.00 36.75 210 SER A O 1
ATOM 1502 N N . ILE A 1 211 ? -31.993 -11.971 33.707 1.00 35.11 211 ILE A N 1
ATOM 1503 C CA . ILE A 1 211 ? -33.422 -11.765 33.852 1.00 35.30 211 ILE A CA 1
ATOM 1504 C C . ILE A 1 211 ? -33.807 -10.304 34.018 1.00 35.23 211 ILE A C 1
ATOM 1505 O O . ILE A 1 211 ? -33.214 -9.580 34.821 1.00 33.57 211 ILE A O 1
ATOM 1510 N N . VAL A 1 212 ? -34.805 -9.877 33.252 1.00 34.83 212 VAL A N 1
ATOM 1511 C CA . VAL A 1 212 ? -35.282 -8.502 33.330 1.00 35.84 212 VAL A CA 1
ATOM 1512 C C . VAL A 1 212 ? -36.710 -8.522 33.866 1.00 37.12 212 VAL A C 1
ATOM 1513 O O . VAL A 1 212 ? -37.596 -9.161 33.285 1.00 37.49 212 VAL A O 1
ATOM 1517 N N . PHE A 1 213 ? -36.911 -7.830 34.981 1.00 37.77 213 PHE A N 1
ATOM 1518 C CA . PHE A 1 213 ? -38.201 -7.743 35.662 1.00 39.32 213 PHE A CA 1
ATOM 1519 C C . PHE A 1 213 ? -38.834 -6.392 35.372 1.00 40.22 213 PHE A C 1
ATOM 1520 O O . PHE A 1 213 ? -38.315 -5.353 35.801 1.00 40.42 213 PHE A O 1
ATOM 1528 N N . LEU A 1 214 ? -39.963 -6.397 34.671 1.00 39.75 214 LEU A N 1
ATOM 1529 C CA . LEU A 1 214 ? -40.618 -5.145 34.335 1.00 40.03 214 LEU A CA 1
ATOM 1530 C C . LEU A 1 214 ? -42.135 -5.172 34.335 1.00 40.02 214 LEU A C 1
ATOM 1531 O O . LEU A 1 214 ? -42.756 -6.197 34.068 1.00 39.33 214 LEU A O 1
ATOM 1536 N N . PRO A 1 215 ? -42.755 -4.029 34.652 1.00 40.32 215 PRO A N 1
ATOM 1537 C CA . PRO A 1 215 ? -44.219 -3.963 34.653 1.00 40.63 215 PRO A CA 1
ATOM 1538 C C . PRO A 1 215 ? -44.629 -4.048 33.183 1.00 40.91 215 PRO A C 1
ATOM 1539 O O . PRO A 1 215 ? -43.984 -3.447 32.315 1.00 39.38 215 PRO A O 1
ATOM 1543 N N . ALA A 1 216 ? -45.680 -4.807 32.901 1.00 41.27 216 ALA A N 1
ATOM 1544 C CA . ALA A 1 216 ? -46.148 -4.960 31.535 1.00 42.62 216 ALA A CA 1
ATOM 1545 C C . ALA A 1 216 ? -46.255 -3.611 30.827 1.00 43.40 216 ALA A C 1
ATOM 1546 O O . ALA A 1 216 ? -45.811 -3.466 29.691 1.00 43.42 216 ALA A O 1
ATOM 1548 N N . ASN A 1 217 ? -46.822 -2.622 31.510 1.00 44.11 217 ASN A N 1
ATOM 1549 C CA . ASN A 1 217 ? -47.004 -1.304 30.917 1.00 46.05 217 ASN A CA 1
ATOM 1550 C C . ASN A 1 217 ? -45.710 -0.520 30.677 1.00 46.31 217 ASN A C 1
ATOM 1551 O O . ASN A 1 217 ? -45.744 0.613 30.212 1.00 45.49 217 ASN A O 1
ATOM 1556 N N . LYS A 1 218 ? -44.570 -1.126 30.988 1.00 47.21 218 LYS A N 1
ATOM 1557 C CA . LYS A 1 218 ? -43.284 -0.467 30.775 1.00 47.99 218 LYS A CA 1
ATOM 1558 C C . LYS A 1 218 ? -42.465 -1.196 29.713 1.00 47.48 218 LYS A C 1
ATOM 1559 O O . LYS A 1 218 ? -41.332 -0.815 29.426 1.00 47.56 218 LYS A O 1
ATOM 1565 N N . ILE A 1 219 ? -43.048 -2.243 29.134 1.00 46.56 219 ILE A N 1
ATOM 1566 C CA . ILE A 1 219 ? -42.385 -3.030 28.104 1.00 45.96 219 ILE A CA 1
ATOM 1567 C C . ILE A 1 219 ? -42.432 -2.331 26.751 1.00 46.39 219 ILE A C 1
ATOM 1568 O O . ILE A 1 219 ? -43.495 -1.949 26.263 1.00 45.53 219 ILE A O 1
ATOM 1573 N N . SER A 1 220 ? -41.266 -2.172 26.146 1.00 47.26 220 SER A N 1
ATOM 1574 C CA . SER A 1 220 ? -41.153 -1.542 24.837 1.00 48.01 220 SER A CA 1
ATOM 1575 C C . SER A 1 220 ? -40.108 -2.303 24.035 1.00 47.88 220 SER A C 1
ATOM 1576 O O . SER A 1 220 ? -38.930 -2.301 24.395 1.00 48.44 220 SER A O 1
ATOM 1587 N N . ALA A 1 222 ? -38.590 -1.626 21.428 1.00 44.22 222 ALA A N 1
ATOM 1588 C CA . ALA A 1 222 ? -37.491 -0.750 21.054 1.00 43.16 222 ALA A CA 1
ATOM 1589 C C . ALA A 1 222 ? -36.509 -0.532 22.197 1.00 42.32 222 ALA A C 1
ATOM 1590 O O . ALA A 1 222 ? -35.300 -0.533 21.987 1.00 41.87 222 ALA A O 1
ATOM 1592 N N . GLN A 1 223 ? -37.030 -0.342 23.404 1.00 41.69 223 GLN A N 1
ATOM 1593 C CA . GLN A 1 223 ? -36.183 -0.110 24.564 1.00 41.00 223 GLN A CA 1
ATOM 1594 C C . GLN A 1 223 ? -35.479 -1.387 25.001 1.00 39.38 223 GLN A C 1
ATOM 1595 O O . GLN A 1 223 ? -34.435 -1.330 25.639 1.00 38.42 223 GLN A O 1
ATOM 1601 N N . LEU A 1 224 ? -36.047 -2.535 24.639 1.00 37.32 224 LEU A N 1
ATOM 1602 C CA . LEU A 1 224 ? -35.501 -3.831 25.035 1.00 34.73 224 LEU A CA 1
ATOM 1603 C C . LEU A 1 224 ? -34.835 -4.633 23.918 1.00 33.51 224 LEU A C 1
ATOM 1604 O O . LEU A 1 224 ? -34.485 -5.797 24.116 1.00 32.77 224 LEU A O 1
ATOM 1609 N N . VAL A 1 225 ? -34.646 -4.023 22.753 1.00 32.00 225 VAL A N 1
ATOM 1610 C CA . VAL A 1 225 ? -34.071 -4.755 21.632 1.00 30.79 225 VAL A CA 1
ATOM 1611 C C . VAL A 1 225 ? -32.773 -5.495 21.944 1.00 31.01 225 VAL A C 1
ATOM 1612 O O . VAL A 1 225 ? -32.595 -6.643 21.519 1.00 31.97 225 VAL A O 1
ATOM 1616 N N . GLN A 1 226 ? -31.874 -4.884 22.708 1.00 30.10 226 GLN A N 1
ATOM 1617 C CA . GLN A 1 226 ? -30.621 -5.572 22.991 1.00 31.02 226 GLN A CA 1
ATOM 1618 C C . GLN A 1 226 ? -30.757 -6.741 23.974 1.00 30.19 226 GLN A C 1
ATOM 1619 O O . GLN A 1 226 ? -30.266 -7.831 23.699 1.00 31.03 226 GLN A O 1
ATOM 1625 N N . PRO A 1 227 ? -31.412 -6.536 25.128 1.00 29.58 227 PRO A N 1
ATOM 1626 C CA . PRO A 1 227 ? -31.530 -7.678 26.042 1.00 30.08 227 PRO A CA 1
ATOM 1627 C C . PRO A 1 227 ? -32.270 -8.827 25.349 1.00 30.58 227 PRO A C 1
ATOM 1628 O O . PRO A 1 227 ? -31.959 -10.000 25.553 1.00 31.27 227 PRO A O 1
ATOM 1632 N N . ILE A 1 228 ? -33.250 -8.480 24.524 1.00 30.65 228 ILE A N 1
ATOM 1633 C CA . ILE A 1 228 ? -34.019 -9.486 23.802 1.00 30.73 228 ILE A CA 1
ATOM 1634 C C . ILE A 1 228 ? -33.114 -10.213 22.810 1.00 30.95 228 ILE A C 1
ATOM 1635 O O . ILE A 1 228 ? -33.047 -11.447 22.803 1.00 31.08 228 ILE A O 1
ATOM 1640 N N . ALA A 1 229 ? -32.403 -9.456 21.983 1.00 29.80 229 ALA A N 1
ATOM 1641 C CA . ALA A 1 229 ? -31.519 -10.081 21.015 1.00 29.53 229 ALA A CA 1
ATOM 1642 C C . ALA A 1 229 ? -30.425 -10.859 21.737 1.00 29.34 229 ALA A C 1
ATOM 1643 O O . ALA A 1 229 ? -29.943 -11.868 21.234 1.00 28.93 229 ALA A O 1
ATOM 1645 N N . ASN A 1 230 ? -30.043 -10.394 22.923 1.00 29.10 230 ASN A N 1
ATOM 1646 C CA . ASN A 1 230 ? -28.986 -11.050 23.687 1.00 30.50 230 ASN A CA 1
ATOM 1647 C C . ASN A 1 230 ? -29.471 -12.243 24.515 1.00 32.04 230 ASN A C 1
ATOM 1648 O O . ASN A 1 230 ? -28.743 -12.756 25.370 1.00 31.44 230 ASN A O 1
ATOM 1653 N N . GLY A 1 231 ? -30.712 -12.666 24.272 1.00 33.38 231 GLY A N 1
ATOM 1654 C CA . GLY A 1 231 ? -31.256 -13.830 24.957 1.00 33.87 231 GLY A CA 1
ATOM 1655 C C . GLY A 1 231 ? -31.692 -13.698 26.403 1.00 34.65 231 GLY A C 1
ATOM 1656 O O . GLY A 1 231 ? -31.913 -14.703 27.076 1.00 35.58 231 GLY A O 1
ATOM 1657 N N . ALA A 1 232 ? -31.821 -12.475 26.890 1.00 34.10 232 ALA A N 1
ATOM 1658 C CA . ALA A 1 232 ? -32.243 -12.267 28.262 1.00 34.68 232 ALA A CA 1
ATOM 1659 C C . ALA A 1 232 ? -33.662 -12.810 28.446 1.00 35.81 232 ALA A C 1
ATOM 1660 O O . ALA A 1 232 ? -34.437 -12.889 27.491 1.00 35.27 232 ALA A O 1
ATOM 1662 N N . PHE A 1 233 ? -33.994 -13.192 29.673 1.00 36.64 233 PHE A N 1
ATOM 1663 C CA . PHE A 1 233 ? -35.333 -13.681 29.981 1.00 37.55 233 PHE A CA 1
ATOM 1664 C C . PHE A 1 233 ? -36.089 -12.442 30.448 1.00 36.91 233 PHE A C 1
ATOM 1665 O O . PHE A 1 233 ? -35.930 -12.002 31.584 1.00 36.66 233 PHE A O 1
ATOM 1673 N N . VAL A 1 234 ? -36.896 -11.871 29.564 1.00 36.54 234 VAL A N 1
ATOM 1674 C CA . VAL A 1 234 ? -37.637 -10.658 29.881 1.00 37.09 234 VAL A CA 1
ATOM 1675 C C . VAL A 1 234 ? -39.067 -10.905 30.321 1.00 37.84 234 VAL A C 1
ATOM 1676 O O . VAL A 1 234 ? -39.910 -11.311 29.529 1.00 38.24 234 VAL A O 1
ATOM 1680 N N . LEU A 1 235 ? -39.331 -10.630 31.591 1.00 38.73 235 LEU A N 1
ATOM 1681 C CA . LEU A 1 235 ? -40.646 -10.827 32.171 1.00 39.25 235 LEU A CA 1
ATOM 1682 C C . LEU A 1 235 ? -41.527 -9.590 32.131 1.00 40.20 235 LEU A C 1
ATOM 1683 O O . LEU A 1 235 ? -41.170 -8.533 32.659 1.00 40.53 235 LEU A O 1
ATOM 1688 N N . SER A 1 236 ? -42.681 -9.735 31.494 1.00 40.32 236 SER A N 1
ATOM 1689 C CA . SER A 1 236 ? -43.661 -8.664 31.406 1.00 40.99 236 SER A CA 1
ATOM 1690 C C . SER A 1 236 ? -44.662 -9.001 32.520 1.00 41.97 236 SER A C 1
ATOM 1691 O O . SER A 1 236 ? -45.550 -9.846 32.351 1.00 41.60 236 SER A O 1
ATOM 1694 N N . ILE A 1 237 ? -44.504 -8.348 33.664 1.00 42.84 237 ILE A N 1
ATOM 1695 C CA . ILE A 1 237 ? -45.350 -8.625 34.817 1.00 43.44 237 ILE A CA 1
ATOM 1696 C C . ILE A 1 237 ? -46.571 -7.719 34.920 1.00 44.21 237 ILE A C 1
ATOM 1697 O O . ILE A 1 237 ? -46.469 -6.500 34.799 1.00 43.73 237 ILE A O 1
ATOM 1702 N N . ASP A 1 238 ? -47.730 -8.324 35.149 1.00 44.82 238 ASP A N 1
ATOM 1703 C CA . ASP A 1 238 ? -48.957 -7.556 35.257 1.00 46.31 238 ASP A CA 1
ATOM 1704 C C . ASP A 1 238 ? -49.101 -6.925 36.634 1.00 46.70 238 ASP A C 1
ATOM 1705 O O . ASP A 1 238 ? -49.810 -7.436 37.496 1.00 46.89 238 ASP A O 1
ATOM 1710 N N . THR A 1 239 ? -48.419 -5.799 36.815 1.00 47.26 239 THR A N 1
ATOM 1711 C CA . THR A 1 239 ? -48.425 -5.053 38.066 1.00 48.60 239 THR A CA 1
ATOM 1712 C C . THR A 1 239 ? -47.723 -3.731 37.786 1.00 49.17 239 THR A C 1
ATOM 1713 O O . THR A 1 239 ? -47.408 -3.441 36.644 1.00 48.88 239 THR A O 1
ATOM 1717 N N . ASP A 1 240 ? -47.487 -2.924 38.814 1.00 50.61 240 ASP A N 1
ATOM 1718 C CA . ASP A 1 240 ? -46.782 -1.663 38.611 1.00 52.45 240 ASP A CA 1
ATOM 1719 C C . ASP A 1 240 ? -45.350 -1.780 39.125 1.00 53.22 240 ASP A C 1
ATOM 1720 O O . ASP A 1 240 ? -44.894 -2.871 39.463 1.00 51.63 240 ASP A O 1
ATOM 1725 N N . PHE A 1 241 ? -44.647 -0.655 39.178 1.00 55.33 241 PHE A N 1
ATOM 1726 C CA . PHE A 1 241 ? -43.259 -0.640 39.638 1.00 58.28 241 PHE A CA 1
ATOM 1727 C C . PHE A 1 241 ? -43.084 -1.201 41.053 1.00 58.00 241 PHE A C 1
ATOM 1728 O O . PHE A 1 241 ? -42.180 -1.996 41.304 1.00 57.82 241 PHE A O 1
ATOM 1736 N N . ASP A 1 242 ? -43.950 -0.786 41.970 1.00 58.05 242 ASP A N 1
ATOM 1737 C CA . ASP A 1 242 ? -43.884 -1.262 43.344 1.00 58.40 242 ASP A CA 1
ATOM 1738 C C . ASP A 1 242 ? -44.162 -2.754 43.447 1.00 57.46 242 ASP A C 1
ATOM 1739 O O . ASP A 1 242 ? -43.422 -3.481 44.105 1.00 56.80 242 ASP A O 1
ATOM 1744 N N . GLY A 1 243 ? -45.233 -3.206 42.804 1.00 56.67 243 GLY A N 1
ATOM 1745 C CA . GLY A 1 243 ? -45.564 -4.616 42.853 1.00 56.36 243 GLY A CA 1
ATOM 1746 C C . GLY A 1 243 ? -44.419 -5.403 42.262 1.00 56.15 243 GLY A C 1
ATOM 1747 O O . GLY A 1 243 ? -44.162 -6.547 42.630 1.00 55.97 243 GLY A O 1
ATOM 1748 N N . CYS A 1 244 ? -43.720 -4.762 41.339 1.00 56.47 244 CYS A N 1
ATOM 1749 C CA . CYS A 1 244 ? -42.593 -5.370 40.660 1.00 57.59 244 CYS A CA 1
ATOM 1750 C C . CYS A 1 244 ? -41.382 -5.503 41.586 1.00 57.59 244 CYS A C 1
ATOM 1751 O O . CYS A 1 244 ? -40.772 -6.569 41.670 1.00 56.25 244 CYS A O 1
ATOM 1762 N N . LYS A 1 246 ? -41.433 -5.546 44.757 1.00 55.99 246 LYS A N 1
ATOM 1763 C CA . LYS A 1 246 ? -41.792 -6.504 45.796 1.00 55.12 246 LYS A CA 1
ATOM 1764 C C . LYS A 1 246 ? -41.542 -7.919 45.297 1.00 53.95 246 LYS A C 1
ATOM 1765 O O . LYS A 1 246 ? -40.968 -8.741 46.003 1.00 53.61 246 LYS A O 1
ATOM 1771 N N . LEU A 1 247 ? -41.962 -8.199 44.070 1.00 53.24 247 LEU A N 1
ATOM 1772 C CA . LEU A 1 247 ? -41.773 -9.528 43.507 1.00 52.81 247 LEU A CA 1
ATOM 1773 C C . LEU A 1 247 ? -40.286 -9.868 43.391 1.00 51.84 247 LEU A C 1
ATOM 1774 O O . LEU A 1 247 ? -39.872 -10.997 43.658 1.00 51.25 247 LEU A O 1
ATOM 1779 N N . ILE A 1 248 ? -39.488 -8.884 42.994 1.00 51.11 248 ILE A N 1
ATOM 1780 C CA . ILE A 1 248 ? -38.053 -9.085 42.833 1.00 51.40 248 ILE A CA 1
ATOM 1781 C C . ILE A 1 248 ? -37.440 -9.412 44.188 1.00 51.58 248 ILE A C 1
ATOM 1782 O O . ILE A 1 248 ? -36.683 -10.368 44.316 1.00 51.10 248 ILE A O 1
ATOM 1787 N N . ARG A 1 249 ? -37.781 -8.610 45.194 1.00 51.78 249 ARG A N 1
ATOM 1788 C CA . ARG A 1 249 ? -37.285 -8.819 46.548 1.00 52.62 249 ARG A CA 1
ATOM 1789 C C . ARG A 1 249 ? -37.585 -10.256 46.987 1.00 53.38 249 ARG A C 1
ATOM 1790 O O . ARG A 1 249 ? -36.735 -10.921 47.578 1.00 53.66 249 ARG A O 1
ATOM 1798 N N . GLU A 1 250 ? -38.784 -10.739 46.674 1.00 54.14 250 GLU A N 1
ATOM 1799 C CA . GLU A 1 250 ? -39.185 -12.096 47.032 1.00 55.36 250 GLU A CA 1
ATOM 1800 C C . GLU A 1 250 ? -38.430 -13.165 46.259 1.00 55.46 250 GLU A C 1
ATOM 1801 O O . GLU A 1 250 ? -37.941 -14.129 46.842 1.00 55.51 250 GLU A O 1
ATOM 1807 N N . ILE A 1 251 ? -38.350 -12.997 44.943 1.00 55.97 251 ILE A N 1
ATOM 1808 C CA . ILE A 1 251 ? -37.659 -13.951 44.086 1.00 56.25 251 ILE A CA 1
ATOM 1809 C C . ILE A 1 251 ? -36.187 -14.105 44.464 1.00 56.46 251 ILE A C 1
ATOM 1810 O O . ILE A 1 251 ? -35.691 -15.223 44.594 1.00 55.69 251 ILE A O 1
ATOM 1815 N N . THR A 1 252 ? -35.494 -12.984 44.641 1.00 56.70 252 THR A N 1
ATOM 1816 C CA . THR A 1 252 ? -34.078 -13.029 44.980 1.00 58.30 252 THR A CA 1
ATOM 1817 C C . THR A 1 252 ? -33.835 -13.548 46.391 1.00 59.66 252 THR A C 1
ATOM 1818 O O . THR A 1 252 ? -32.721 -13.934 46.733 1.00 60.19 252 THR A O 1
ATOM 1822 N N . ALA A 1 253 ? -34.879 -13.567 47.209 1.00 60.80 253 ALA A N 1
ATOM 1823 C CA . ALA A 1 253 ? -34.744 -14.061 48.569 1.00 61.49 253 ALA A CA 1
ATOM 1824 C C . ALA A 1 253 ? -34.671 -15.585 48.584 1.00 61.96 253 ALA A C 1
ATOM 1825 O O . ALA A 1 253 ? -34.106 -16.171 49.501 1.00 61.36 253 ALA A O 1
ATOM 1827 N N . GLU A 1 254 ? -35.237 -16.226 47.567 1.00 63.02 254 GLU A N 1
ATOM 1828 C CA . GLU A 1 254 ? -35.218 -17.679 47.502 1.00 64.61 254 GLU A CA 1
ATOM 1829 C C . GLU A 1 254 ? -34.298 -18.229 46.418 1.00 64.51 254 GLU A C 1
ATOM 1830 O O . GLU A 1 254 ? -33.948 -19.412 46.434 1.00 64.69 254 GLU A O 1
ATOM 1836 N N . LEU A 1 255 ? -33.915 -17.378 45.471 1.00 63.99 255 LEU A N 1
ATOM 1837 C CA . LEU A 1 255 ? -33.033 -17.802 44.393 1.00 63.38 255 LEU A CA 1
ATOM 1838 C C . LEU A 1 255 ? -31.756 -16.976 44.367 1.00 63.24 255 LEU A C 1
ATOM 1839 O O . LEU A 1 255 ? -31.773 -15.783 44.669 1.00 62.39 255 LEU A O 1
ATOM 1844 N N . PRO A 1 256 ? -30.624 -17.612 44.025 1.00 63.20 256 PRO A N 1
ATOM 1845 C CA . PRO A 1 256 ? -29.328 -16.929 43.958 1.00 63.25 256 PRO A CA 1
ATOM 1846 C C . PRO A 1 256 ? -29.282 -16.071 42.692 1.00 63.17 256 PRO A C 1
ATOM 1847 O O . PRO A 1 256 ? -28.768 -16.500 41.658 1.00 63.36 256 PRO A O 1
ATOM 1851 N N . ILE A 1 257 ? -29.841 -14.871 42.774 1.00 62.98 257 ILE A N 1
ATOM 1852 C CA . ILE A 1 257 ? -29.871 -13.960 41.641 1.00 63.08 257 ILE A CA 1
ATOM 1853 C C . ILE A 1 257 ? -29.419 -12.581 42.084 1.00 63.93 257 ILE A C 1
ATOM 1854 O O . ILE A 1 257 ? -30.097 -11.929 42.870 1.00 64.23 257 ILE A O 1
ATOM 1859 N N . TYR A 1 258 ? -28.276 -12.133 41.582 1.00 65.03 258 TYR A N 1
ATOM 1860 C CA . TYR A 1 258 ? -27.772 -10.820 41.951 1.00 66.32 258 TYR A CA 1
ATOM 1861 C C . TYR A 1 258 ? -28.410 -9.753 41.088 1.00 65.88 258 TYR A C 1
ATOM 1862 O O . TYR A 1 258 ? -28.641 -9.965 39.903 1.00 65.37 258 TYR A O 1
ATOM 1871 N N . LEU A 1 259 ? -28.698 -8.605 41.686 1.00 65.96 259 LEU A N 1
ATOM 1872 C CA . LEU A 1 259 ? -29.319 -7.516 40.954 1.00 66.81 259 LEU A CA 1
ATOM 1873 C C . LEU A 1 259 ? -28.295 -6.558 40.372 1.00 67.49 259 LEU A C 1
ATOM 1874 O O . LEU A 1 259 ? -27.347 -6.173 41.040 1.00 67.82 259 LEU A O 1
ATOM 1879 N N . ALA A 1 260 ? -28.503 -6.174 39.119 1.00 68.67 260 ALA A N 1
ATOM 1880 C CA . ALA A 1 260 ? -27.607 -5.270 38.414 1.00 70.27 260 ALA A CA 1
ATOM 1881 C C . ALA A 1 260 ? -27.125 -4.102 39.263 1.00 71.55 260 ALA A C 1
ATOM 1882 O O . ALA A 1 260 ? -25.924 -3.945 39.486 1.00 72.09 260 ALA A O 1
ATOM 1884 N N . ASN A 1 261 ? -28.056 -3.278 39.732 1.00 72.31 261 ASN A N 1
ATOM 1885 C CA . ASN A 1 261 ? -27.695 -2.122 40.544 1.00 73.14 261 ASN A CA 1
ATOM 1886 C C . ASN A 1 261 ? -27.426 -2.453 42.008 1.00 73.01 261 ASN A C 1
ATOM 1887 O O . ASN A 1 261 ? -27.513 -1.584 42.877 1.00 72.98 261 ASN A O 1
ATOM 1892 N N . SER A 1 262 ? -27.093 -3.716 42.265 1.00 72.28 262 SER A N 1
ATOM 1893 C CA . SER A 1 262 ? -26.775 -4.193 43.607 1.00 71.38 262 SER A CA 1
ATOM 1894 C C . SER A 1 262 ? -25.263 -4.117 43.763 1.00 70.51 262 SER A C 1
ATOM 1895 O O . SER A 1 262 ? -24.755 -3.591 44.755 1.00 70.73 262 SER A O 1
ATOM 1898 N N . LEU A 1 263 ? -24.555 -4.654 42.770 1.00 68.72 263 LEU A N 1
ATOM 1899 C CA . LEU A 1 263 ? -23.098 -4.653 42.756 1.00 66.03 263 LEU A CA 1
ATOM 1900 C C . LEU A 1 263 ? -22.638 -3.393 42.020 1.00 64.03 263 LEU A C 1
ATOM 1901 O O . LEU A 1 263 ? -21.693 -3.417 41.230 1.00 63.45 263 LEU A O 1
ATOM 1906 N N . ASN A 1 264 ? -23.328 -2.293 42.304 1.00 61.51 264 ASN A N 1
ATOM 1907 C CA . ASN A 1 264 ? -23.061 -0.994 41.698 1.00 59.34 264 ASN A CA 1
ATOM 1908 C C . ASN A 1 264 ? -21.624 -0.519 41.905 1.00 56.86 264 ASN A C 1
ATOM 1909 O O . ASN A 1 264 ? -20.974 -0.034 40.979 1.00 56.99 264 ASN A O 1
ATOM 1914 N N . SER A 1 265 ? -21.127 -0.659 43.124 1.00 53.24 265 SER A N 1
ATOM 1915 C CA . SER A 1 265 ? -19.772 -0.236 43.451 1.00 50.03 265 SER A CA 1
ATOM 1916 C C . SER A 1 265 ? -18.696 -0.847 42.534 1.00 47.99 265 SER A C 1
ATOM 1917 O O . SER A 1 265 ? -17.710 -0.195 42.173 1.00 46.43 265 SER A O 1
ATOM 1920 N N . LEU A 1 266 ? -18.900 -2.102 42.155 1.00 45.23 266 LEU A N 1
ATOM 1921 C CA . LEU A 1 266 ? -17.963 -2.825 41.307 1.00 42.88 266 LEU A CA 1
ATOM 1922 C C . LEU A 1 266 ? -17.868 -2.226 39.896 1.00 42.20 266 LEU A C 1
ATOM 1923 O O . LEU A 1 266 ? -16.801 -2.218 39.281 1.00 40.68 266 LEU A O 1
ATOM 1928 N N . ARG A 1 267 ? -18.984 -1.712 39.388 1.00 40.54 267 ARG A N 1
ATOM 1929 C CA . ARG A 1 267 ? -19.008 -1.134 38.053 1.00 40.28 267 ARG A CA 1
ATOM 1930 C C . ARG A 1 267 ? -18.081 0.063 37.926 1.00 38.50 267 ARG A C 1
ATOM 1931 O O . ARG A 1 267 ? -17.474 0.290 36.878 1.00 37.15 267 ARG A O 1
ATOM 1939 N N . LEU A 1 268 ? -17.965 0.822 39.003 1.00 37.04 268 LEU A N 1
ATOM 1940 C CA . LEU A 1 268 ? -17.118 2.001 38.998 1.00 36.24 268 LEU A CA 1
ATOM 1941 C C . LEU A 1 268 ? -15.652 1.634 38.773 1.00 35.70 268 LEU A C 1
ATOM 1942 O O . LEU A 1 268 ? -14.867 2.453 38.300 1.00 36.67 268 LEU A O 1
ATOM 1947 N N . GLU A 1 269 ? -15.276 0.407 39.109 1.00 34.29 269 GLU A N 1
ATOM 1948 C CA . GLU A 1 269 ? -13.897 -0.003 38.915 1.00 34.22 269 GLU A CA 1
ATOM 1949 C C . GLU A 1 269 ? -13.599 -0.092 37.421 1.00 34.03 269 GLU A C 1
ATOM 1950 O O . GLU A 1 269 ? -12.503 0.251 36.970 1.00 33.97 269 GLU A O 1
ATOM 1956 N N . GLY A 1 270 ? -14.588 -0.532 36.650 1.00 32.86 270 GLY A N 1
ATOM 1957 C CA . GLY A 1 270 ? -14.402 -0.606 35.214 1.00 31.67 270 GLY A CA 1
ATOM 1958 C C . GLY A 1 270 ? -14.492 0.780 34.604 1.00 29.70 270 GLY A C 1
ATOM 1959 O O . GLY A 1 270 ? -13.640 1.190 33.822 1.00 29.07 270 GLY A O 1
ATOM 1960 N N . GLN A 1 271 ? -15.526 1.514 34.983 1.00 29.76 271 GLN A N 1
ATOM 1961 C CA . GLN A 1 271 ? -15.740 2.856 34.462 1.00 31.25 271 GLN A CA 1
ATOM 1962 C C . GLN A 1 271 ? -14.587 3.848 34.675 1.00 31.07 271 GLN A C 1
ATOM 1963 O O . GLN A 1 271 ? -14.387 4.745 33.862 1.00 29.85 271 GLN A O 1
ATOM 1969 N N . LYS A 1 272 ? -13.831 3.691 35.759 1.00 29.92 272 LYS A N 1
ATOM 1970 C CA . LYS A 1 272 ? -12.742 4.615 36.032 1.00 30.34 272 LYS A CA 1
ATOM 1971 C C . LYS A 1 272 ? -11.606 4.479 35.017 1.00 29.81 272 LYS A C 1
ATOM 1972 O O . LYS A 1 272 ? -10.794 5.397 34.873 1.00 29.14 272 LYS A O 1
ATOM 1978 N N . THR A 1 273 ? -11.540 3.348 34.313 1.00 27.72 273 THR A N 1
ATOM 1979 C CA . THR A 1 273 ? -10.461 3.168 33.347 1.00 27.36 273 THR A CA 1
ATOM 1980 C C . THR A 1 273 ? -10.568 4.117 32.152 1.00 27.67 273 THR A C 1
ATOM 1981 O O . THR A 1 273 ? -9.584 4.357 31.445 1.00 27.23 273 THR A O 1
ATOM 1985 N N . ALA A 1 274 ? -11.757 4.668 31.931 1.00 26.90 274 ALA A N 1
ATOM 1986 C CA . ALA A 1 274 ? -11.950 5.601 30.830 1.00 27.32 274 ALA A CA 1
ATOM 1987 C C . ALA A 1 274 ? -11.084 6.842 31.089 1.00 27.89 274 ALA A C 1
ATOM 1988 O O . ALA A 1 274 ? -10.511 7.420 30.156 1.00 27.52 274 ALA A O 1
ATOM 1990 N N . ALA A 1 275 ? -10.986 7.238 32.360 1.00 27.83 275 ALA A N 1
ATOM 1991 C CA . ALA A 1 275 ? -10.173 8.402 32.746 1.00 28.86 275 ALA A CA 1
ATOM 1992 C C . ALA A 1 275 ? -8.694 8.100 32.543 1.00 29.15 275 ALA A C 1
ATOM 1993 O O . ALA A 1 275 ? -7.940 8.941 32.054 1.00 29.87 275 ALA A O 1
ATOM 1995 N N . ILE A 1 276 ? -8.281 6.893 32.924 1.00 30.14 276 ILE A N 1
ATOM 1996 C CA . ILE A 1 276 ? -6.890 6.488 32.773 1.00 30.87 276 ILE A CA 1
ATOM 1997 C C . ILE A 1 276 ? -6.547 6.472 31.285 1.00 31.55 276 ILE A C 1
ATOM 1998 O O . ILE A 1 276 ? -5.454 6.867 30.880 1.00 32.53 276 ILE A O 1
ATOM 2003 N N . GLU A 1 277 ? -7.504 6.027 30.477 1.00 31.79 277 GLU A N 1
ATOM 2004 C CA . GLU A 1 277 ? -7.335 5.937 29.032 1.00 31.74 277 GLU A CA 1
ATOM 2005 C C . GLU A 1 277 ? -7.145 7.335 28.423 1.00 31.20 277 GLU A C 1
ATOM 2006 O O . GLU A 1 277 ? -6.316 7.527 27.536 1.00 31.94 277 GLU A O 1
ATOM 2012 N N . ILE A 1 278 ? -7.910 8.312 28.898 1.00 30.43 278 ILE A N 1
ATOM 2013 C CA . ILE A 1 278 ? -7.782 9.677 28.388 1.00 30.15 278 ILE A CA 1
ATOM 2014 C C . ILE A 1 278 ? -6.347 10.178 28.603 1.00 31.39 278 ILE A C 1
ATOM 2015 O O . ILE A 1 278 ? -5.754 10.776 27.715 1.00 31.29 278 ILE A O 1
ATOM 2020 N N . LEU A 1 279 ? -5.798 9.916 29.786 1.00 32.20 279 LEU A N 1
ATOM 2021 C CA . LEU A 1 279 ? -4.440 10.330 30.116 1.00 32.96 279 LEU A CA 1
ATOM 2022 C C . LEU A 1 279 ? -3.475 9.622 29.177 1.00 33.98 279 LEU A C 1
ATOM 2023 O O . LEU A 1 279 ? -2.633 10.244 28.519 1.00 33.60 279 LEU A O 1
ATOM 2028 N N . GLN A 1 280 ? -3.611 8.307 29.119 1.00 34.09 280 GLN A N 1
ATOM 2029 C CA . GLN A 1 280 ? -2.765 7.490 28.267 1.00 35.10 280 GLN A CA 1
ATOM 2030 C C . GLN A 1 280 ? -2.776 7.988 26.812 1.00 35.78 280 GLN A C 1
ATOM 2031 O O . GLN A 1 280 ? -1.727 8.081 26.170 1.00 35.46 280 GLN A O 1
ATOM 2037 N N . GLN A 1 281 ? -3.958 8.330 26.306 1.00 35.52 281 GLN A N 1
ATOM 2038 C CA . GLN A 1 281 ? -4.082 8.789 24.930 1.00 36.08 281 GLN A CA 1
ATOM 2039 C C . GLN A 1 281 ? -3.455 10.165 24.696 1.00 36.82 281 GLN A C 1
ATOM 2040 O O . GLN A 1 281 ? -3.164 10.539 23.554 1.00 35.94 281 GLN A O 1
ATOM 2046 N N . PHE A 1 282 ? -3.255 10.920 25.772 1.00 37.33 282 PHE A N 1
ATOM 2047 C CA . PHE A 1 282 ? -2.620 12.232 25.664 1.00 37.81 282 PHE A CA 1
ATOM 2048 C C . PHE A 1 282 ? -1.159 12.089 26.075 1.00 38.40 282 PHE A C 1
ATOM 2049 O O . PHE A 1 282 ? -0.517 13.047 26.504 1.00 39.70 282 PHE A O 1
ATOM 2057 N N . ASP A 1 283 ? -0.639 10.877 25.934 1.00 39.07 283 ASP A N 1
ATOM 2058 C CA . ASP A 1 283 ? 0.745 10.593 26.285 1.00 40.67 283 ASP A CA 1
ATOM 2059 C C . ASP A 1 283 ? 1.014 11.047 27.723 1.00 40.40 283 ASP A C 1
ATOM 2060 O O . ASP A 1 283 ? 2.004 11.718 28.007 1.00 39.91 283 ASP A O 1
ATOM 2065 N N . TRP A 1 284 ? 0.094 10.676 28.609 1.00 39.74 284 TRP A N 1
ATOM 2066 C CA . TRP A 1 284 ? 0.155 10.975 30.038 1.00 39.34 284 TRP A CA 1
ATOM 2067 C C . TRP A 1 284 ? 0.210 12.448 30.435 1.00 40.59 284 TRP A C 1
ATOM 2068 O O . TRP A 1 284 ? 0.926 12.829 31.359 1.00 41.25 284 TRP A O 1
ATOM 2079 N N . GLN A 1 285 ? -0.561 13.266 29.732 1.00 40.95 285 GLN A N 1
ATOM 2080 C CA . GLN A 1 285 ? -0.652 14.684 30.023 1.00 41.49 285 GLN A CA 1
ATOM 2081 C C . GLN A 1 285 ? -2.070 14.913 30.524 1.00 40.84 285 GLN A C 1
ATOM 2082 O O . GLN A 1 285 ? -3.044 14.493 29.898 1.00 41.15 285 GLN A O 1
ATOM 2088 N N . VAL A 1 286 ? -2.182 15.566 31.671 1.00 39.39 286 VAL A N 1
ATOM 2089 C CA . VAL A 1 286 ? -3.473 15.802 32.279 1.00 37.49 286 VAL A CA 1
ATOM 2090 C C . VAL A 1 286 ? -4.244 16.957 31.661 1.00 38.06 286 VAL A C 1
ATOM 2091 O O . VAL A 1 286 ? -3.736 18.067 31.540 1.00 38.08 286 VAL A O 1
ATOM 2095 N N . PRO A 1 287 ? -5.485 16.699 31.227 1.00 37.53 287 PRO A N 1
ATOM 2096 C CA . PRO A 1 287 ? -6.234 17.810 30.640 1.00 37.59 287 PRO A CA 1
ATOM 2097 C C . PRO A 1 287 ? -6.593 18.811 31.732 1.00 37.10 287 PRO A C 1
ATOM 2098 O O . PRO A 1 287 ? -6.575 18.478 32.914 1.00 37.26 287 PRO A O 1
ATOM 2102 N N . ASP A 1 288 ? -6.921 20.031 31.332 1.00 37.50 288 ASP A N 1
ATOM 2103 C CA . ASP A 1 288 ? -7.288 21.074 32.281 1.00 37.67 288 ASP A CA 1
ATOM 2104 C C . ASP A 1 288 ? -8.708 20.866 32.778 1.00 38.09 288 ASP A C 1
ATOM 2105 O O . ASP A 1 288 ? -9.005 21.085 33.952 1.00 39.00 288 ASP A O 1
ATOM 2110 N N . TRP A 1 289 ? -9.585 20.432 31.878 1.00 37.62 289 TRP A N 1
ATOM 2111 C CA . TRP A 1 289 ? -10.980 20.205 32.222 1.00 36.77 289 TRP A CA 1
ATOM 2112 C C . TRP A 1 289 ? -11.581 18.955 31.585 1.00 36.45 289 TRP A C 1
ATOM 2113 O O . TRP A 1 289 ? -11.311 18.630 30.423 1.00 35.69 289 TRP A O 1
ATOM 2124 N N . VAL A 1 290 ? -12.423 18.275 32.354 1.00 35.45 290 VAL A N 1
ATOM 2125 C CA . VAL A 1 290 ? -13.132 17.102 31.877 1.00 34.19 290 VAL A CA 1
ATOM 2126 C C . VAL A 1 290 ? -14.588 17.346 32.242 1.00 34.64 290 VAL A C 1
ATOM 2127 O O . VAL A 1 290 ? -14.921 17.576 33.409 1.00 34.90 290 VAL A O 1
ATOM 2131 N N . ILE A 1 291 ? -15.456 17.314 31.240 1.00 34.09 291 ILE A N 1
ATOM 2132 C CA . ILE A 1 291 ? -16.868 17.555 31.459 1.00 34.30 291 ILE A CA 1
ATOM 2133 C C . ILE A 1 291 ? -17.636 16.248 31.323 1.00 35.65 291 ILE A C 1
ATOM 2134 O O . ILE A 1 291 ? -17.685 15.636 30.253 1.00 36.27 291 ILE A O 1
ATOM 2139 N N . VAL A 1 292 ? -18.239 15.830 32.424 1.00 36.61 292 VAL A N 1
ATOM 2140 C CA . VAL A 1 292 ? -18.971 14.582 32.483 1.00 38.05 292 VAL A CA 1
ATOM 2141 C C . VAL A 1 292 ? -20.470 14.763 32.656 1.00 40.89 292 VAL A C 1
ATOM 2142 O O . VAL A 1 292 ? -20.921 15.237 33.693 1.00 41.39 292 VAL A O 1
ATOM 2146 N N . PRO A 1 293 ? -21.263 14.392 31.635 1.00 43.69 293 PRO A N 1
ATOM 2147 C CA . PRO A 1 293 ? -22.717 14.523 31.724 1.00 46.28 293 PRO A CA 1
ATOM 2148 C C . PRO A 1 293 ? -23.104 13.603 32.858 1.00 49.12 293 PRO A C 1
ATOM 2149 O O . PRO A 1 293 ? -22.821 12.405 32.807 1.00 50.13 293 PRO A O 1
ATOM 2153 N N . GLY A 1 294 ? -23.740 14.162 33.882 1.00 51.98 294 GLY A N 1
ATOM 2154 C CA . GLY A 1 294 ? -24.103 13.367 35.036 1.00 53.47 294 GLY A CA 1
ATOM 2155 C C . GLY A 1 294 ? -25.483 12.741 35.159 1.00 54.17 294 GLY A C 1
ATOM 2156 O O . GLY A 1 294 ? -26.091 12.857 36.222 1.00 55.70 294 GLY A O 1
ATOM 2157 N N . GLY A 1 295 ? -25.995 12.093 34.114 1.00 53.86 295 GLY A N 1
ATOM 2158 C CA . GLY A 1 295 ? -27.288 11.441 34.264 1.00 53.69 295 GLY A CA 1
ATOM 2159 C C . GLY A 1 295 ? -27.103 10.561 35.491 1.00 53.88 295 GLY A C 1
ATOM 2160 O O . GLY A 1 295 ? -27.704 10.788 36.543 1.00 54.02 295 GLY A O 1
ATOM 2161 N N . ASN A 1 296 ? -26.241 9.556 35.356 1.00 53.53 296 ASN A N 1
ATOM 2162 C CA . ASN A 1 296 ? -25.905 8.673 36.467 1.00 52.79 296 ASN A CA 1
ATOM 2163 C C . ASN A 1 296 ? -24.780 9.413 37.199 1.00 50.98 296 ASN A C 1
ATOM 2164 O O . ASN A 1 296 ? -23.695 9.600 36.648 1.00 49.81 296 ASN A O 1
ATOM 2169 N N . LEU A 1 297 ? -25.033 9.835 38.431 1.00 49.47 297 LEU A N 1
ATOM 2170 C CA . LEU A 1 297 ? -24.029 10.593 39.175 1.00 48.62 297 LEU A CA 1
ATOM 2171 C C . LEU A 1 297 ? -22.778 9.825 39.581 1.00 47.23 297 LEU A C 1
ATOM 2172 O O . LEU A 1 297 ? -21.830 10.417 40.097 1.00 46.87 297 LEU A O 1
ATOM 2177 N N . GLY A 1 298 ? -22.770 8.516 39.343 1.00 45.49 298 GLY A N 1
ATOM 2178 C CA . GLY A 1 298 ? -21.602 7.719 39.668 1.00 44.49 298 GLY A CA 1
ATOM 2179 C C . GLY A 1 298 ? -20.475 7.956 38.667 1.00 43.44 298 GLY A C 1
ATOM 2180 O O . GLY A 1 298 ? -19.302 7.801 38.998 1.00 42.04 298 GLY A O 1
ATOM 2181 N N . ASN A 1 299 ? -20.839 8.345 37.445 1.00 43.22 299 ASN A N 1
ATOM 2182 C CA . ASN A 1 299 ? -19.878 8.603 36.370 1.00 43.27 299 ASN A CA 1
ATOM 2183 C C . ASN A 1 299 ? -18.762 9.565 36.773 1.00 42.08 299 ASN A C 1
ATOM 2184 O O . ASN A 1 299 ? -17.577 9.235 36.677 1.00 41.31 299 ASN A O 1
ATOM 2189 N N . ILE A 1 300 ? -19.154 10.762 37.201 1.00 40.56 300 ILE A N 1
ATOM 2190 C CA . ILE A 1 300 ? -18.200 11.798 37.586 1.00 40.17 300 ILE A CA 1
ATOM 2191 C C . ILE A 1 300 ? -17.246 11.287 38.664 1.00 39.57 300 ILE A C 1
ATOM 2192 O O . ILE A 1 300 ? -16.062 11.613 38.659 1.00 39.74 300 ILE A O 1
ATOM 2197 N N . TYR A 1 301 ? -17.759 10.472 39.578 1.00 38.54 301 TYR A N 1
ATOM 2198 C CA . TYR A 1 301 ? -16.924 9.925 40.635 1.00 38.27 301 TYR A CA 1
ATOM 2199 C C . TYR A 1 301 ? -15.958 8.890 40.058 1.00 37.63 301 TYR A C 1
ATOM 2200 O O . TYR A 1 301 ? -14.801 8.819 40.471 1.00 36.74 301 TYR A O 1
ATOM 2209 N N . ALA A 1 302 ? -16.436 8.086 39.108 1.00 36.16 302 ALA A N 1
ATOM 2210 C CA . ALA A 1 302 ? -15.588 7.075 38.471 1.00 34.71 302 ALA A CA 1
ATOM 2211 C C . ALA A 1 302 ? -14.404 7.756 37.778 1.00 33.24 302 ALA A C 1
ATOM 2212 O O . ALA A 1 302 ? -13.263 7.325 37.927 1.00 33.51 302 ALA A O 1
ATOM 2214 N N . PHE A 1 303 ? -14.665 8.815 37.018 1.00 31.98 303 PHE A N 1
ATOM 2215 C CA . PHE A 1 303 ? -13.566 9.508 36.352 1.00 32.52 303 PHE A CA 1
ATOM 2216 C C . PHE A 1 303 ? -12.602 10.076 37.401 1.00 33.49 303 PHE A C 1
ATOM 2217 O O . PHE A 1 303 ? -11.376 9.923 37.286 1.00 33.03 303 PHE A O 1
ATOM 2225 N N . TYR A 1 304 ? -13.154 10.713 38.432 1.00 34.67 304 TYR A N 1
ATOM 2226 C CA . TYR A 1 304 ? -12.324 11.263 39.495 1.00 35.73 304 TYR A CA 1
ATOM 2227 C C . TYR A 1 304 ? -11.431 10.158 40.059 1.00 36.11 304 TYR A C 1
ATOM 2228 O O . TYR A 1 304 ? -10.230 10.336 40.232 1.00 36.26 304 TYR A O 1
ATOM 2237 N N . LYS A 1 305 ? -12.036 9.014 40.339 1.00 36.28 305 LYS A N 1
ATOM 2238 C CA . LYS A 1 305 ? -11.316 7.876 40.892 1.00 37.40 305 LYS A CA 1
ATOM 2239 C C . LYS A 1 305 ? -10.159 7.474 39.972 1.00 37.81 305 LYS A C 1
ATOM 2240 O O . LYS A 1 305 ? -9.052 7.169 40.436 1.00 37.95 305 LYS A O 1
ATOM 2246 N N . GLY A 1 306 ? -10.412 7.491 38.664 1.00 36.89 306 GLY A N 1
ATOM 2247 C CA . GLY A 1 306 ? -9.382 7.113 37.712 1.00 35.30 306 GLY A CA 1
ATOM 2248 C C . GLY A 1 306 ? -8.237 8.106 37.633 1.00 34.69 306 GLY A C 1
ATOM 2249 O O . GLY A 1 306 ? -7.066 7.722 37.636 1.00 33.31 306 GLY A O 1
ATOM 2250 N N . PHE A 1 307 ? -8.570 9.388 37.538 1.00 35.01 307 PHE A N 1
ATOM 2251 C CA . PHE A 1 307 ? -7.546 10.426 37.469 1.00 35.65 307 PHE A CA 1
ATOM 2252 C C . PHE A 1 307 ? -6.738 10.467 38.775 1.00 37.10 307 PHE A C 1
ATOM 2253 O O . PHE A 1 307 ? -5.518 10.612 38.765 1.00 36.28 307 PHE A O 1
ATOM 2261 N N . LYS A 1 308 ? -7.436 10.308 39.894 1.00 38.82 308 LYS A N 1
ATOM 2262 C CA . LYS A 1 308 ? -6.822 10.342 41.211 1.00 40.45 308 LYS A CA 1
ATOM 2263 C C . LYS A 1 308 ? -5.799 9.236 41.423 1.00 41.03 308 LYS A C 1
ATOM 2264 O O . LYS A 1 308 ? -4.715 9.482 41.961 1.00 40.62 308 LYS A O 1
ATOM 2279 N N . CYS A 1 310 ? -4.087 7.760 39.199 1.00 42.61 310 CYS A N 1
ATOM 2280 C CA . CYS A 1 310 ? -2.936 8.005 38.345 1.00 44.05 310 CYS A CA 1
ATOM 2281 C C . CYS A 1 310 ? -1.969 8.998 38.979 1.00 44.39 310 CYS A C 1
ATOM 2282 O O . CYS A 1 310 ? -0.754 8.865 38.849 1.00 43.04 310 CYS A O 1
ATOM 2285 N N . GLN A 1 311 ? -2.521 9.993 39.661 1.00 45.71 311 GLN A N 1
ATOM 2286 C CA . GLN A 1 311 ? -1.719 11.011 40.315 1.00 47.42 311 GLN A CA 1
ATOM 2287 C C . GLN A 1 311 ? -1.080 10.463 41.591 1.00 47.41 311 GLN A C 1
ATOM 2288 O O . GLN A 1 311 ? 0.101 10.693 41.847 1.00 46.98 311 GLN A O 1
ATOM 2294 N N . GLU A 1 312 ? -1.862 9.731 42.380 1.00 47.55 312 GLU A N 1
ATOM 2295 C CA . GLU A 1 312 ? -1.364 9.148 43.619 1.00 47.92 312 GLU A CA 1
ATOM 2296 C C . GLU A 1 312 ? -0.229 8.168 43.378 1.00 46.73 312 GLU A C 1
ATOM 2297 O O . GLU A 1 312 ? 0.696 8.076 44.187 1.00 47.06 312 GLU A O 1
ATOM 2303 N N . LEU A 1 313 ? -0.290 7.436 42.270 1.00 44.17 313 LEU A N 1
ATOM 2304 C CA . LEU A 1 313 ? 0.754 6.473 41.970 1.00 41.66 313 LEU A CA 1
ATOM 2305 C C . LEU A 1 313 ? 1.900 7.065 41.164 1.00 40.54 313 LEU A C 1
ATOM 2306 O O . LEU A 1 313 ? 2.814 6.356 40.760 1.00 40.58 313 LEU A O 1
ATOM 2311 N N . GLY A 1 314 ? 1.848 8.369 40.936 1.00 39.96 314 GLY A N 1
ATOM 2312 C CA . GLY A 1 314 ? 2.916 9.032 40.216 1.00 40.95 314 GLY A CA 1
ATOM 2313 C C . GLY A 1 314 ? 2.970 8.947 38.702 1.00 42.02 314 GLY A C 1
ATOM 2314 O O . GLY A 1 314 ? 3.988 9.331 38.122 1.00 41.87 314 GLY A O 1
ATOM 2315 N N . LEU A 1 315 ? 1.911 8.450 38.055 1.00 41.82 315 LEU A N 1
ATOM 2316 C CA . LEU A 1 315 ? 1.887 8.367 36.589 1.00 41.74 315 LEU A CA 1
ATOM 2317 C C . LEU A 1 315 ? 1.883 9.801 36.075 1.00 41.34 315 LEU A C 1
ATOM 2318 O O . LEU A 1 315 ? 2.545 10.134 35.093 1.00 41.59 315 LEU A O 1
ATOM 2323 N N . VAL A 1 316 ? 1.117 10.641 36.757 1.00 41.08 316 VAL A N 1
ATOM 2324 C CA . VAL A 1 316 ? 1.018 12.058 36.438 1.00 42.09 316 VAL A 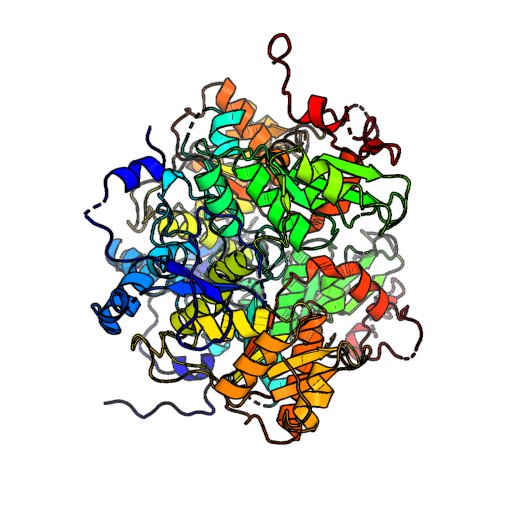CA 1
ATOM 2325 C C . VAL A 1 316 ? 1.075 12.760 37.794 1.00 42.89 316 VAL A C 1
ATOM 2326 O O . VAL A 1 316 ? 0.956 12.105 38.825 1.00 42.03 316 VAL A O 1
ATOM 2330 N N A ASP A 1 317 ? 1.241 14.079 37.790 0.50 43.39 317 ASP A N 1
ATOM 2331 N N B ASP A 1 317 ? 1.248 14.079 37.803 0.50 43.83 317 ASP A N 1
ATOM 2332 C CA A ASP A 1 317 ? 1.335 14.818 39.039 0.50 44.69 317 ASP A CA 1
ATOM 2333 C CA B ASP A 1 317 ? 1.332 14.800 39.068 0.50 45.42 317 ASP A CA 1
ATOM 2334 C C A ASP A 1 317 ? 0.126 15.672 39.400 0.50 45.53 317 ASP A C 1
ATOM 2335 C C B ASP A 1 317 ? 0.097 15.614 39.443 0.50 46.01 317 ASP A C 1
ATOM 2336 O O A ASP A 1 317 ? 0.156 16.405 40.386 0.50 46.14 317 ASP A O 1
ATOM 2337 O O B ASP A 1 317 ? 0.078 16.262 40.488 0.50 46.55 317 ASP A O 1
ATOM 2346 N N . ARG A 1 318 ? -0.936 15.586 38.608 1.00 46.43 318 ARG A N 1
ATOM 2347 C CA . ARG A 1 318 ? -2.145 16.343 38.912 1.00 47.05 318 ARG A CA 1
ATOM 2348 C C . ARG A 1 318 ? -3.404 15.739 38.308 1.00 46.01 318 ARG A C 1
ATOM 2349 O O . ARG A 1 318 ? -3.337 14.876 37.437 1.00 46.24 318 ARG A O 1
ATOM 2357 N N . ILE A 1 319 ? -4.553 16.177 38.806 1.00 43.95 319 ILE A N 1
ATOM 2358 C CA . ILE A 1 319 ? -5.823 15.708 38.287 1.00 42.42 319 ILE A CA 1
ATOM 2359 C C . ILE A 1 319 ? -6.482 16.908 37.624 1.00 41.50 319 ILE A C 1
ATOM 2360 O O . ILE A 1 319 ? -6.166 18.055 37.936 1.00 41.80 319 ILE A O 1
ATOM 2365 N N . PRO A 1 320 ? -7.390 16.666 36.676 1.00 40.23 320 PRO A N 1
ATOM 2366 C CA . PRO A 1 320 ? -8.028 17.816 36.035 1.00 39.24 320 PRO A CA 1
ATOM 2367 C C . PRO A 1 320 ? -9.185 18.338 36.870 1.00 38.88 320 PRO A C 1
ATOM 2368 O O . PRO A 1 320 ? -9.659 17.654 37.777 1.00 37.21 320 PRO A O 1
ATOM 2372 N N . ARG A 1 321 ? -9.612 19.565 36.598 1.00 39.31 321 ARG A N 1
ATOM 2373 C CA . ARG A 1 321 ? -10.763 20.101 37.310 1.00 40.01 321 ARG A CA 1
ATOM 2374 C C . ARG A 1 321 ? -11.922 19.508 36.524 1.00 39.95 321 ARG A C 1
ATOM 2375 O O . ARG A 1 321 ? -11.809 19.306 35.311 1.00 39.16 321 ARG A O 1
ATOM 2391 N N . VAL A 1 323 ? -16.278 19.173 35.565 1.00 40.32 323 VAL A N 1
ATOM 2392 C CA . VAL A 1 323 ? -17.585 19.787 35.501 1.00 38.60 323 VAL A CA 1
ATOM 2393 C C . VAL A 1 323 ? -18.619 18.684 35.385 1.00 39.33 323 VAL A C 1
ATOM 2394 O O . VAL A 1 323 ? -18.504 17.795 34.541 1.00 38.32 323 VAL A O 1
ATOM 2398 N N . CYS A 1 324 ? -19.614 18.728 36.259 1.00 39.68 324 CYS A N 1
ATOM 2399 C CA . CYS A 1 324 ? -20.698 17.775 36.209 1.00 40.41 324 CYS A CA 1
ATOM 2400 C C . CYS A 1 324 ? -21.800 18.539 35.475 1.00 40.33 324 CYS A C 1
ATOM 2401 O O . CYS A 1 324 ? -22.322 19.525 35.991 1.00 40.78 324 CYS A O 1
ATOM 2404 N N . ALA A 1 325 ? -22.125 18.112 34.257 1.00 39.96 325 ALA A N 1
ATOM 2405 C CA . ALA A 1 325 ? -23.154 18.781 33.467 1.00 39.86 325 ALA A CA 1
ATOM 2406 C C . ALA A 1 325 ? -24.486 18.087 33.681 1.00 40.62 325 ALA A C 1
ATOM 2407 O O . ALA A 1 325 ? -24.633 16.905 33.374 1.00 41.31 325 ALA A O 1
ATOM 2409 N N . GLN A 1 326 ? -25.459 18.822 34.206 1.00 41.15 326 GLN A N 1
ATOM 2410 C CA . GLN A 1 326 ? -26.770 18.257 34.493 1.00 42.13 326 GLN A CA 1
ATOM 2411 C C . GLN A 1 326 ? -27.886 18.911 33.714 1.00 42.11 326 GLN A C 1
ATOM 2412 O O . GLN A 1 326 ? -27.795 20.077 33.320 1.00 41.90 326 GLN A O 1
ATOM 2418 N N . ALA A 1 327 ? -28.956 18.157 33.510 1.00 41.69 327 ALA A N 1
ATOM 2419 C CA . ALA A 1 327 ? -30.118 18.697 32.830 1.00 42.82 327 ALA A CA 1
ATOM 2420 C C . ALA A 1 327 ? -30.794 19.530 33.914 1.00 43.46 327 ALA A C 1
ATOM 2421 O O . ALA A 1 327 ? -30.745 19.164 35.087 1.00 42.60 327 ALA A O 1
ATOM 2423 N N . ALA A 1 328 ? -31.409 20.646 33.536 1.00 45.19 328 ALA A N 1
ATOM 2424 C CA . ALA A 1 328 ? -32.074 21.514 34.509 1.00 46.71 328 ALA A CA 1
ATOM 2425 C C . ALA A 1 328 ? -33.059 20.747 35.395 1.00 47.54 328 ALA A C 1
ATOM 2426 O O . ALA A 1 328 ? -33.847 19.938 34.906 1.00 47.16 328 ALA A O 1
ATOM 2428 N N . ASN A 1 329 ? -32.987 21.000 36.701 1.00 49.34 329 ASN A N 1
ATOM 2429 C CA . ASN A 1 329 ? -33.872 20.371 37.686 1.00 51.21 329 ASN A CA 1
ATOM 2430 C C . ASN A 1 329 ? -33.808 18.848 37.729 1.00 52.05 329 ASN A C 1
ATOM 2431 O O . ASN A 1 329 ? -34.789 18.196 38.083 1.00 52.41 329 ASN A O 1
ATOM 2436 N N . ALA A 1 330 ? -32.666 18.274 37.372 1.00 52.49 330 ALA A N 1
ATOM 2437 C CA . ALA A 1 330 ? -32.527 16.823 37.398 1.00 52.58 330 ALA A CA 1
ATOM 2438 C C . ALA A 1 330 ? -32.425 16.319 38.843 1.00 53.00 330 ALA A C 1
ATOM 2439 O O . ALA A 1 330 ? -32.916 15.241 39.181 1.00 52.94 330 ALA A O 1
ATOM 2441 N N . ASN A 1 331 ? -31.785 17.113 39.694 1.00 53.20 331 ASN A N 1
ATOM 2442 C CA . ASN A 1 331 ? -31.612 16.755 41.095 1.00 53.27 331 ASN A CA 1
ATOM 2443 C C . ASN A 1 331 ? -31.052 17.960 41.848 1.00 53.14 331 ASN A C 1
ATOM 2444 O O . ASN A 1 331 ? -30.774 19.002 41.248 1.00 52.75 331 ASN A O 1
ATOM 2449 N N . PRO A 1 332 ? -30.885 17.840 43.176 1.00 53.07 332 PRO A N 1
ATOM 2450 C CA . PRO A 1 332 ? -30.360 18.949 43.985 1.00 52.97 332 PRO A CA 1
ATOM 2451 C C . PRO A 1 332 ? -28.861 19.270 43.902 1.00 52.76 332 PRO A C 1
ATOM 2452 O O . PRO A 1 332 ? -28.393 20.212 44.551 1.00 53.23 332 PRO A O 1
ATOM 2456 N N . LEU A 1 333 ? -28.114 18.512 43.101 1.00 51.76 333 LEU A N 1
ATOM 2457 C CA . LEU A 1 333 ? -26.675 18.736 42.976 1.00 50.58 333 LEU A CA 1
ATOM 2458 C C . LEU A 1 333 ? -26.298 20.160 42.583 1.00 49.67 333 LEU A C 1
ATOM 2459 O O . LEU A 1 333 ? -25.428 20.760 43.205 1.00 50.08 333 LEU A O 1
ATOM 2464 N N . TYR A 1 334 ? -26.939 20.696 41.550 1.00 49.09 334 TYR A N 1
ATOM 2465 C CA . TYR A 1 334 ? -26.639 22.050 41.091 1.00 48.94 334 TYR A CA 1
ATOM 2466 C C . TYR A 1 334 ? -26.847 23.094 42.192 1.00 49.84 334 TYR A C 1
ATOM 2467 O O . TYR A 1 334 ? -26.003 23.971 42.396 1.00 49.20 334 TYR A O 1
ATOM 2476 N N . LEU A 1 335 ? -27.978 23.005 42.885 1.00 51.12 335 LEU A N 1
ATOM 2477 C CA . LEU A 1 335 ? -28.287 23.948 43.956 1.00 52.89 335 LEU A CA 1
ATOM 2478 C C . LEU A 1 335 ? -27.193 23.911 45.021 1.00 53.33 335 LEU A C 1
ATOM 2479 O O . LEU A 1 335 ? -26.609 24.945 45.362 1.00 53.50 335 LEU A O 1
ATOM 2484 N N . HIS A 1 336 ? -26.913 22.715 45.532 1.00 53.33 336 HIS A N 1
ATOM 2485 C CA . HIS A 1 336 ? -25.881 22.548 46.544 1.00 53.85 336 HIS A CA 1
ATOM 2486 C C . HIS A 1 336 ? -24.571 23.165 46.093 1.00 53.71 336 HIS A C 1
ATOM 2487 O O . HIS A 1 336 ? -23.886 23.827 46.872 1.00 54.65 336 HIS A O 1
ATOM 2494 N N . TYR A 1 337 ? -24.217 22.956 44.833 1.00 52.87 337 TYR A N 1
ATOM 2495 C CA . TYR A 1 337 ? -22.979 23.519 44.329 1.00 52.40 337 TYR A CA 1
ATOM 2496 C C . TYR A 1 337 ? -23.027 25.037 44.429 1.00 53.58 337 TYR A C 1
ATOM 2497 O O . TYR A 1 337 ? -22.053 25.675 44.838 1.00 53.74 337 TYR A O 1
ATOM 2506 N N . LYS A 1 338 ? -24.160 25.611 44.039 1.00 55.05 338 LYS A N 1
ATOM 2507 C CA . LYS A 1 338 ? -24.318 27.055 44.073 1.00 57.34 338 LYS A CA 1
ATOM 2508 C C . LYS A 1 338 ? -24.279 27.600 45.496 1.00 58.29 338 LYS A C 1
ATOM 2509 O O . LYS A 1 338 ? -23.863 28.736 45.718 1.00 58.02 338 LYS A O 1
ATOM 2515 N N . SER A 1 339 ? -24.697 26.782 46.456 1.00 59.36 339 SER A N 1
ATOM 2516 C CA . SER A 1 339 ? -24.681 27.190 47.854 1.00 60.69 339 SER A CA 1
ATOM 2517 C C . SER A 1 339 ? -23.371 26.756 48.516 1.00 61.03 339 SER A C 1
ATOM 2518 O O . SER A 1 339 ? -23.298 26.609 49.735 1.00 61.43 339 SER A O 1
ATOM 2521 N N . GLY A 1 340 ? -22.344 26.540 47.699 1.00 61.32 340 GLY A N 1
ATOM 2522 C CA . GLY A 1 340 ? -21.042 26.139 48.208 1.00 62.17 340 GLY A CA 1
ATOM 2523 C C . GLY A 1 340 ? -20.969 24.859 49.026 1.00 62.93 340 GLY A C 1
ATOM 2524 O O . GLY A 1 340 ? -20.054 24.698 49.835 1.00 62.58 340 GLY A O 1
ATOM 2525 N N . TRP A 1 341 ? -21.922 23.952 48.815 1.00 63.82 341 TRP A N 1
ATOM 2526 C CA . TRP A 1 341 ? -21.978 22.666 49.523 1.00 65.60 341 TRP A CA 1
ATOM 2527 C C . TRP A 1 341 ? -22.369 22.802 50.996 1.00 67.59 341 TRP A C 1
ATOM 2528 O O . TRP A 1 341 ? -22.572 21.800 51.686 1.00 67.57 341 TRP A O 1
ATOM 2539 N N . LYS A 1 342 ? -22.482 24.041 51.466 1.00 70.09 342 LYS A N 1
ATOM 2540 C CA . LYS A 1 342 ? -22.825 24.328 52.860 1.00 72.93 342 LYS A CA 1
ATOM 2541 C C . LYS A 1 342 ? -24.017 23.555 53.420 1.00 74.24 342 LYS A C 1
ATOM 2542 O O . LYS A 1 342 ? -23.980 23.092 54.560 1.00 74.78 342 LYS A O 1
ATOM 2548 N N . ASP A 1 343 ? -25.068 23.402 52.623 1.00 75.58 343 ASP A N 1
ATOM 2549 C CA . ASP A 1 343 ? -26.263 22.705 53.085 1.00 77.27 343 ASP A CA 1
ATOM 2550 C C . ASP A 1 343 ? -26.333 21.226 52.717 1.00 78.03 343 ASP A C 1
ATOM 2551 O O . ASP A 1 343 ? -27.385 20.596 52.868 1.00 77.69 343 ASP A O 1
ATOM 2556 N N . PHE A 1 344 ? -25.225 20.663 52.243 1.00 78.89 344 PHE A N 1
ATOM 2557 C CA . PHE A 1 344 ? -25.225 19.257 51.860 1.00 79.90 344 PHE A CA 1
ATOM 2558 C C . PHE A 1 344 ? -25.084 18.306 53.041 1.00 80.70 344 PHE A C 1
ATOM 2559 O O . PHE A 1 344 ? -24.181 18.449 53.865 1.00 80.73 344 PHE A O 1
ATOM 2567 N N . LYS A 1 345 ? -25.978 17.323 53.102 1.00 81.88 345 LYS A N 1
ATOM 2568 C CA . LYS A 1 345 ? -25.971 16.325 54.167 1.00 83.24 345 LYS A CA 1
ATOM 2569 C C . LYS A 1 345 ? -25.798 14.917 53.601 1.00 83.34 345 LYS A C 1
ATOM 2570 O O . LYS A 1 345 ? -26.658 14.422 52.874 1.00 83.60 345 LYS A O 1
ATOM 2576 N N . PRO A 1 346 ? -24.679 14.253 53.930 1.00 83.42 346 PRO A N 1
ATOM 2577 C CA . PRO A 1 346 ? -24.408 12.897 53.448 1.00 83.38 346 PRO A CA 1
ATOM 2578 C C . PRO A 1 346 ? -25.597 11.956 53.618 1.00 83.19 346 PRO A C 1
ATOM 2579 O O . PRO A 1 346 ? -25.632 11.146 54.540 1.00 83.20 346 PRO A O 1
ATOM 2583 N N . VAL A 1 363 ? -30.651 10.691 43.175 1.00 77.46 363 VAL A N 1
ATOM 2584 C CA . VAL A 1 363 ? -30.534 9.304 43.613 1.00 77.42 363 VAL A CA 1
ATOM 2585 C C . VAL A 1 363 ? -29.138 9.045 44.180 1.00 76.69 363 VAL A C 1
ATOM 2586 O O . VAL A 1 363 ? -28.334 8.320 43.585 1.00 77.14 363 VAL A O 1
ATOM 2590 N N . SER A 1 364 ? -28.860 9.647 45.335 1.00 75.27 364 SER A N 1
ATOM 2591 C CA . SER A 1 364 ? -27.567 9.501 46.001 1.00 73.40 364 SER A CA 1
ATOM 2592 C C . SER A 1 364 ? -26.488 10.296 45.266 1.00 71.76 364 SER A C 1
ATOM 2593 O O . SER A 1 364 ? -25.844 9.791 44.339 1.00 71.83 364 SER A O 1
ATOM 2596 N N . ILE A 1 365 ? -26.296 11.542 45.691 1.00 68.95 365 ILE A N 1
ATOM 2597 C CA . ILE A 1 365 ? -25.309 12.421 45.082 1.00 65.88 365 ILE A CA 1
ATOM 2598 C C . ILE A 1 365 ? -24.032 12.484 45.918 1.00 63.81 365 ILE A C 1
ATOM 2599 O O . ILE A 1 365 ? -23.134 13.274 45.633 1.00 63.17 365 ILE A O 1
ATOM 2604 N N . ASP A 1 366 ? -23.960 11.650 46.950 1.00 61.72 366 ASP A N 1
ATOM 2605 C CA . ASP A 1 366 ? -22.800 11.614 47.839 1.00 59.77 366 ASP A CA 1
ATOM 2606 C C . ASP A 1 366 ? -21.470 11.504 47.092 1.00 57.38 366 ASP A C 1
ATOM 2607 O O . ASP A 1 366 ? -20.546 12.294 47.319 1.00 56.79 366 ASP A O 1
ATOM 2612 N N . ARG A 1 367 ? -21.378 10.517 46.205 1.00 54.49 367 ARG A N 1
ATOM 2613 C CA . ARG A 1 367 ? -20.164 10.294 45.428 1.00 52.20 367 ARG A CA 1
ATOM 2614 C C . ARG A 1 367 ? -19.783 11.475 44.553 1.00 50.13 367 ARG A C 1
ATOM 2615 O O . ARG A 1 367 ? -18.620 11.875 44.516 1.00 48.91 367 ARG A O 1
ATOM 2623 N N . ALA A 1 368 ? -20.765 12.038 43.858 1.00 48.19 368 ALA A N 1
ATOM 2624 C CA . ALA A 1 368 ? -20.514 13.174 42.988 1.00 47.22 368 ALA A CA 1
ATOM 2625 C C . ALA A 1 368 ? -20.008 14.370 43.791 1.00 46.55 368 ALA A C 1
ATOM 2626 O O . ALA A 1 368 ? -19.054 15.040 43.385 1.00 46.70 368 ALA A O 1
ATOM 2628 N N . VAL A 1 369 ? -20.643 14.639 44.930 1.00 46.47 369 VAL A N 1
ATOM 2629 C CA . VAL A 1 369 ? -20.238 15.762 45.783 1.00 45.65 369 VAL A CA 1
ATOM 2630 C C . VAL A 1 369 ? -18.792 15.576 46.230 1.00 44.87 369 VAL A C 1
ATOM 2631 O O . VAL A 1 369 ? -17.966 16.479 46.103 1.00 44.22 369 VAL A O 1
ATOM 2635 N N . TYR A 1 370 ? -18.498 14.393 46.752 1.00 44.93 370 TYR A N 1
ATOM 2636 C CA . TYR A 1 370 ? -17.154 14.062 47.207 1.00 45.84 370 TYR A CA 1
ATOM 2637 C C . TYR A 1 370 ? -16.136 14.353 46.098 1.00 45.50 370 TYR A C 1
ATOM 2638 O O . TYR A 1 370 ? -15.149 15.065 46.303 1.00 44.70 370 TYR A O 1
ATOM 2647 N N . ALA A 1 371 ? -16.397 13.809 44.914 1.00 44.84 371 ALA A N 1
ATOM 2648 C CA . ALA A 1 371 ? -15.505 13.989 43.775 1.00 43.61 371 ALA A CA 1
ATOM 2649 C C . ALA A 1 371 ? -15.316 15.459 43.399 1.00 43.15 371 ALA A C 1
ATOM 2650 O O . ALA A 1 371 ? -14.186 15.942 43.273 1.00 42.30 371 ALA A O 1
ATOM 2652 N N . LEU A 1 372 ? -16.422 16.170 43.219 1.00 42.70 372 LEU A N 1
ATOM 2653 C CA . LEU A 1 372 ? -16.354 17.574 42.836 1.00 43.18 372 LEU A CA 1
ATOM 2654 C C . LEU A 1 372 ? -15.569 18.397 43.852 1.00 44.57 372 LEU A C 1
ATOM 2655 O O . LEU A 1 372 ? -14.803 19.290 43.477 1.00 44.12 372 LEU A O 1
ATOM 2660 N N . LYS A 1 373 ? -15.753 18.093 45.134 1.00 45.52 373 LYS A N 1
ATOM 2661 C CA . LYS A 1 373 ? -15.023 18.795 46.184 1.00 47.12 373 LYS A CA 1
ATOM 2662 C C . LYS A 1 373 ? -13.529 18.519 46.028 1.00 47.50 373 LYS A C 1
ATOM 2663 O O . LYS A 1 373 ? -12.708 19.438 46.034 1.00 47.43 373 LYS A O 1
ATOM 2669 N N . LYS A 1 374 ? -13.187 17.243 45.881 1.00 47.83 374 LYS A N 1
ATOM 2670 C CA . LYS A 1 374 ? -11.798 16.825 45.735 1.00 48.40 374 LYS A CA 1
ATOM 2671 C C . LYS A 1 374 ? -11.059 17.421 44.545 1.00 49.14 374 LYS A C 1
ATOM 2672 O O . LYS A 1 374 ? -9.844 17.595 44.602 1.00 49.55 374 LYS A O 1
ATOM 2678 N N . CYS A 1 375 ? -11.769 17.733 43.465 1.00 49.14 375 CYS A N 1
ATOM 2679 C CA . CYS A 1 375 ? -11.097 18.287 42.297 1.00 49.41 375 CYS A CA 1
ATOM 2680 C C . CYS A 1 375 ? -11.475 19.729 41.993 1.00 48.63 375 CYS A C 1
ATOM 2681 O O . CYS A 1 375 ? -11.292 20.190 40.865 1.00 48.05 375 CYS A O 1
ATOM 2684 N N . ASN A 1 376 ? -12.002 20.437 42.989 1.00 48.18 376 ASN A N 1
ATOM 2685 C CA . ASN A 1 376 ? -12.393 21.833 42.795 1.00 47.76 376 ASN A CA 1
ATOM 2686 C C . ASN A 1 376 ? -13.335 21.870 41.588 1.00 47.36 376 ASN A C 1
ATOM 2687 O O . ASN A 1 376 ? -13.200 22.709 40.689 1.00 46.48 376 ASN A O 1
ATOM 2692 N N . GLY A 1 377 ? -14.285 20.939 41.588 1.00 47.29 377 GLY A N 1
ATOM 2693 C CA . GLY A 1 377 ? -15.237 20.820 40.501 1.00 47.23 377 GLY A CA 1
ATOM 2694 C C . GLY A 1 377 ? -16.358 21.836 40.450 1.00 47.72 377 GLY A C 1
ATOM 2695 O O . GLY A 1 377 ? -16.508 22.677 41.338 1.00 48.51 377 GLY A O 1
ATOM 2696 N N . ILE A 1 378 ? -17.160 21.734 39.394 1.00 47.37 378 ILE A N 1
ATOM 2697 C CA . ILE A 1 378 ? -18.277 22.634 39.159 1.00 46.53 378 ILE A CA 1
ATOM 2698 C C . ILE A 1 378 ? -19.492 21.873 38.630 1.00 46.79 378 ILE A C 1
ATOM 2699 O O . ILE A 1 378 ? -19.360 20.821 38.006 1.00 46.64 378 ILE A O 1
ATOM 2704 N N . VAL A 1 379 ? -20.676 22.414 38.888 1.00 46.26 379 VAL A N 1
ATOM 2705 C CA . VAL A 1 379 ? -21.910 21.817 38.410 1.00 45.57 379 VAL A CA 1
ATOM 2706 C C . VAL A 1 379 ? -22.621 22.884 37.590 1.00 46.22 379 VAL A C 1
ATOM 2707 O O . VAL A 1 379 ? -22.672 24.044 37.999 1.00 47.19 379 VAL A O 1
ATOM 2711 N N . GLU A 1 380 ? -23.127 22.506 36.419 1.00 45.75 380 GLU A N 1
ATOM 2712 C CA . GLU A 1 380 ? -23.863 23.427 35.558 1.00 45.29 380 GLU A CA 1
ATOM 2713 C C . GLU A 1 380 ? -25.066 22.724 34.959 1.00 45.38 380 GLU A C 1
ATOM 2714 O O . GLU A 1 380 ? -25.088 21.493 34.859 1.00 44.35 380 GLU A O 1
ATOM 2720 N N . GLU A 1 381 ? -26.063 23.512 34.565 1.00 45.02 381 GLU A N 1
ATOM 2721 C CA . GLU A 1 381 ? -27.295 22.972 34.003 1.00 45.32 381 GLU A CA 1
ATOM 2722 C C . GLU A 1 381 ? -27.526 23.312 32.539 1.00 44.34 381 GLU A C 1
ATOM 2723 O O . GLU A 1 381 ? -26.860 24.160 31.958 1.00 44.70 381 GLU A O 1
ATOM 2729 N N . ALA A 1 382 ? -28.511 22.641 31.962 1.00 43.38 382 ALA A N 1
ATOM 2730 C CA . ALA A 1 382 ? -28.885 22.856 30.581 1.00 43.33 382 ALA A CA 1
ATOM 2731 C C . ALA A 1 382 ? -30.371 22.563 30.489 1.00 43.17 382 ALA A C 1
ATOM 2732 O O . ALA A 1 382 ? -30.851 21.542 30.993 1.00 42.36 382 ALA A O 1
ATOM 2734 N N . THR A 1 383 ? -31.109 23.467 29.869 1.00 43.28 383 THR A N 1
ATOM 2735 C CA . THR A 1 383 ? -32.538 23.258 29.721 1.00 43.45 383 THR A CA 1
ATOM 2736 C C . THR A 1 383 ? -32.727 22.263 28.584 1.00 44.21 383 THR A C 1
ATOM 2737 O O . THR A 1 383 ? -31.782 21.971 27.838 1.00 42.96 383 THR A O 1
ATOM 2741 N N . GLU A 1 384 ? -33.942 21.744 28.454 1.00 45.27 384 GLU A N 1
ATOM 2742 C CA . GLU A 1 384 ? -34.248 20.786 27.403 1.00 46.56 384 GLU A CA 1
ATOM 2743 C C . GLU A 1 384 ? -33.913 21.369 26.031 1.00 46.32 384 GLU A C 1
ATOM 2744 O O . GLU A 1 384 ? -33.319 20.692 25.188 1.00 46.23 384 GLU A O 1
ATOM 2750 N N . GLU A 1 385 ? -34.279 22.632 25.814 1.00 45.21 385 GLU A N 1
ATOM 2751 C CA . GLU A 1 385 ? -34.016 23.290 24.540 1.00 44.23 385 GLU A CA 1
ATOM 2752 C C . GLU A 1 385 ? -32.531 23.609 24.303 1.00 42.97 385 GLU A C 1
ATOM 2753 O O . GLU A 1 385 ? -32.048 23.510 23.177 1.00 41.30 385 GLU A O 1
ATOM 2759 N N . GLU A 1 386 ? -31.809 24.007 25.346 1.00 41.09 386 GLU A N 1
ATOM 2760 C CA . GLU A 1 386 ? -30.385 24.307 25.180 1.00 41.11 386 GLU A CA 1
ATOM 2761 C C . GLU A 1 386 ? -29.651 23.023 24.760 1.00 39.56 386 GLU A C 1
ATOM 2762 O O . GLU A 1 386 ? -28.818 23.009 23.854 1.00 38.23 386 GLU A O 1
ATOM 2768 N N . LEU A 1 387 ? -29.989 21.948 25.451 1.00 38.41 387 LEU A N 1
ATOM 2769 C CA . LEU A 1 387 ? -29.421 20.629 25.224 1.00 38.25 387 LEU A CA 1
ATOM 2770 C C . LEU A 1 387 ? -29.628 20.194 23.769 1.00 37.36 387 LEU A C 1
ATOM 2771 O O . LEU A 1 387 ? -28.698 19.752 23.109 1.00 36.09 387 LEU A O 1
ATOM 2784 N N . ASP A 1 389 ? -30.541 22.218 21.153 1.00 36.55 389 ASP A N 1
ATOM 2785 C CA . ASP A 1 389 ? -29.923 23.141 20.213 1.00 36.13 389 ASP A CA 1
ATOM 2786 C C . ASP A 1 389 ? -28.428 22.870 20.146 1.00 35.41 389 ASP A C 1
ATOM 2787 O O . ASP A 1 389 ? -27.836 22.887 19.065 1.00 35.69 389 ASP A O 1
ATOM 2792 N N . ALA A 1 390 ? -27.815 22.619 21.300 1.00 34.56 390 ALA A N 1
ATOM 2793 C CA . ALA A 1 390 ? -26.385 22.343 21.333 1.00 34.02 390 ALA A CA 1
ATOM 2794 C C . ALA A 1 390 ? -26.129 21.061 20.534 1.00 33.51 390 ALA A C 1
ATOM 2795 O O . ALA A 1 390 ? -25.155 20.955 19.789 1.00 33.11 390 ALA A O 1
ATOM 2805 N N . ALA A 1 392 ? -27.832 19.912 17.978 1.00 34.43 392 ALA A N 1
ATOM 2806 C CA . ALA A 1 392 ? -27.941 20.239 16.562 1.00 34.30 392 ALA A CA 1
ATOM 2807 C C . ALA A 1 392 ? -26.715 20.997 16.068 1.00 34.70 392 ALA A C 1
ATOM 2808 O O . ALA A 1 392 ? -26.244 20.770 14.949 1.00 35.25 392 ALA A O 1
ATOM 2810 N N . GLN A 1 393 ? -26.189 21.893 16.895 1.00 33.94 393 GLN A N 1
ATOM 2811 C CA . GLN A 1 393 ? -25.012 22.648 16.490 1.00 34.78 393 GLN A CA 1
ATOM 2812 C C . GLN A 1 393 ? -23.800 21.716 16.402 1.00 33.80 393 GLN A C 1
ATOM 2813 O O . GLN A 1 393 ? -22.996 21.816 15.472 1.00 33.97 393 GLN A O 1
ATOM 2819 N N . ALA A 1 394 ? -23.663 20.810 17.365 1.00 32.46 394 ALA A N 1
ATOM 2820 C CA . ALA A 1 394 ? -22.543 19.877 17.335 1.00 32.17 394 ALA A CA 1
ATOM 2821 C C . ALA A 1 394 ? -22.655 19.004 16.081 1.00 30.69 394 ALA A C 1
ATOM 2822 O O . ALA A 1 394 ? -21.686 18.832 15.344 1.00 30.50 394 ALA A O 1
ATOM 2824 N N . ASP A 1 395 ? -23.847 18.469 15.834 1.00 30.40 395 ASP A N 1
ATOM 2825 C CA . ASP A 1 395 ? -24.055 17.616 14.663 1.00 31.04 395 ASP A CA 1
ATOM 2826 C C . ASP A 1 395 ? -23.758 18.367 13.372 1.00 31.06 395 ASP A C 1
ATOM 2827 O O . ASP A 1 395 ? -23.249 17.776 12.414 1.00 30.76 395 ASP A O 1
ATOM 2832 N N . SER A 1 396 ? -24.067 19.664 13.351 1.00 30.15 396 SER A N 1
ATOM 2833 C CA . SER A 1 396 ? -23.843 20.465 12.154 1.00 30.89 396 SER A CA 1
ATOM 2834 C C . SER A 1 396 ? -22.361 20.560 11.816 1.00 30.87 396 SER A C 1
ATOM 2835 O O . SER A 1 396 ? -22.002 20.882 10.689 1.00 31.09 396 SER A O 1
ATOM 2838 N N . THR A 1 397 ? -21.489 20.275 12.782 1.00 31.18 397 THR A N 1
ATOM 2839 C CA . THR A 1 397 ? -20.062 20.321 12.488 1.00 30.63 397 THR A CA 1
ATOM 2840 C C . THR A 1 397 ? -19.516 18.945 12.133 1.00 30.91 397 THR A C 1
ATOM 2841 O O . THR A 1 397 ? -18.306 18.764 12.034 1.00 30.32 397 THR A O 1
ATOM 2845 N N . GLY A 1 398 ? -20.399 17.967 11.946 1.00 30.66 398 GLY A N 1
ATOM 2846 C CA . GLY A 1 398 ? -19.913 16.651 11.575 1.00 32.09 398 GLY A CA 1
ATOM 2847 C C . GLY A 1 398 ? -20.034 15.550 12.615 1.00 32.88 398 GLY A C 1
ATOM 2848 O O . GLY A 1 398 ? -19.741 14.395 12.320 1.00 32.92 398 GLY A O 1
ATOM 2857 N N . PHE A 1 400 ? -22.306 13.338 15.647 1.00 29.77 400 PHE A N 1
ATOM 2858 C CA . PHE A 1 400 ? -23.617 12.707 15.715 1.00 30.50 400 PHE A CA 1
ATOM 2859 C C . PHE A 1 400 ? -23.682 12.270 17.173 1.00 31.80 400 PHE A C 1
ATOM 2860 O O . PHE A 1 400 ? -23.488 11.099 17.503 1.00 31.08 400 PHE A O 1
ATOM 2868 N N . ILE A 1 401 ? -23.960 13.246 18.035 1.00 32.13 401 ILE A N 1
ATOM 2869 C CA . ILE A 1 401 ? -23.970 13.069 19.485 1.00 32.74 401 ILE A CA 1
ATOM 2870 C C . ILE A 1 401 ? -25.277 12.724 20.176 1.00 32.60 401 ILE A C 1
ATOM 2871 O O . ILE A 1 401 ? -26.357 12.850 19.612 1.00 32.57 401 ILE A O 1
ATOM 2876 N N . CYS A 1 402 ? -25.153 12.318 21.434 1.00 33.08 402 CYS A N 1
ATOM 2877 C CA . CYS A 1 402 ? -26.310 11.991 22.248 1.00 35.15 402 CYS A CA 1
ATOM 2878 C C . CYS A 1 402 ? -26.742 13.273 22.960 1.00 34.77 402 CYS A C 1
ATOM 2879 O O . CYS A 1 402 ? -25.999 14.250 22.983 1.00 33.29 402 CYS A O 1
ATOM 2882 N N . PRO A 1 403 ? -27.955 13.288 23.529 1.00 35.19 403 PRO A N 1
ATOM 2883 C CA . PRO A 1 403 ? -28.467 14.466 24.241 1.00 36.01 403 PRO A CA 1
ATOM 2884 C C . PRO A 1 403 ? -27.570 14.888 25.412 1.00 36.97 403 PRO A C 1
ATOM 2885 O O . PRO A 1 403 ? -27.326 16.076 25.607 1.00 37.23 403 PRO A O 1
ATOM 2889 N N . HIS A 1 404 ? -27.074 13.926 26.186 1.00 37.83 404 HIS A N 1
ATOM 2890 C CA . HIS A 1 404 ? -26.200 14.261 27.307 1.00 39.47 404 HIS A CA 1
ATOM 2891 C C . HIS A 1 404 ? -25.004 15.086 26.872 1.00 38.95 404 HIS A C 1
ATOM 2892 O O . HIS A 1 404 ? -24.550 15.958 27.611 1.00 39.02 404 HIS A O 1
ATOM 2899 N N . THR A 1 405 ? -24.481 14.809 25.682 1.00 36.83 405 THR A N 1
ATOM 2900 C CA . THR A 1 405 ? -23.345 15.573 25.191 1.00 35.95 405 THR A CA 1
ATOM 2901 C C . THR A 1 405 ? -23.806 17.008 24.926 1.00 35.64 405 THR A C 1
ATOM 2902 O O . THR A 1 405 ? -23.022 17.958 25.021 1.00 36.25 405 THR A O 1
ATOM 2906 N N . GLY A 1 406 ? -25.081 17.163 24.597 1.00 35.04 406 GLY A N 1
ATOM 2907 C CA . GLY A 1 406 ? -25.622 18.493 24.371 1.00 35.98 406 GLY A CA 1
ATOM 2908 C C . GLY A 1 406 ? -25.601 19.237 25.700 1.00 36.02 406 GLY A C 1
ATOM 2909 O O . GLY A 1 406 ? -25.274 20.419 25.768 1.00 36.20 406 GLY A O 1
ATOM 2910 N N . VAL A 1 407 ? -25.945 18.528 26.768 1.00 35.54 407 VAL A N 1
ATOM 2911 C CA . VAL A 1 407 ? -25.934 19.109 28.104 1.00 35.15 407 VAL A CA 1
ATOM 2912 C C . VAL A 1 407 ? -24.500 19.523 28.427 1.00 36.11 407 VAL A C 1
ATOM 2913 O O . VAL A 1 407 ? -24.254 20.638 28.892 1.00 37.59 407 VAL A O 1
ATOM 2917 N N . ALA A 1 408 ? -23.557 18.626 28.152 1.00 35.85 408 ALA A N 1
ATOM 2918 C CA . ALA A 1 408 ? -22.144 18.875 28.407 1.00 35.73 408 ALA A CA 1
ATOM 2919 C C . ALA A 1 408 ? -21.627 20.106 27.669 1.00 36.38 408 ALA A C 1
ATOM 2920 O O . ALA A 1 408 ? -20.881 20.908 28.228 1.00 36.49 408 ALA A O 1
ATOM 2922 N N . LEU A 1 409 ? -22.012 20.248 26.407 1.00 36.94 409 LEU A N 1
ATOM 2923 C CA . LEU A 1 409 ? -21.562 21.381 25.609 1.00 37.35 409 LEU A CA 1
ATOM 2924 C C . LEU A 1 409 ? -22.252 22.671 26.045 1.00 38.48 409 LEU A C 1
ATOM 2925 O O . LEU A 1 409 ? -21.648 23.746 25.995 1.00 39.07 409 LEU A O 1
ATOM 2930 N N . THR A 1 410 ? -23.513 22.571 26.461 1.00 38.78 410 THR A N 1
ATOM 2931 C CA . THR A 1 410 ? -24.224 23.748 26.938 1.00 39.93 410 THR A CA 1
ATOM 2932 C C . THR A 1 410 ? -23.481 24.247 28.168 1.00 40.36 410 THR A C 1
ATOM 2933 O O . THR A 1 410 ? -23.236 25.442 28.315 1.00 41.43 410 THR A O 1
ATOM 2937 N N . ALA A 1 411 ? -23.120 23.318 29.048 1.00 40.17 411 ALA A N 1
ATOM 2938 C CA . ALA A 1 411 ? -22.399 23.670 30.257 1.00 39.78 411 ALA A CA 1
ATOM 2939 C C . ALA A 1 411 ? -21.059 24.286 29.876 1.00 40.45 411 ALA A C 1
ATOM 2940 O O . ALA A 1 411 ? -20.625 25.276 30.476 1.00 38.93 411 ALA A O 1
ATOM 2942 N N . LEU A 1 412 ? -20.407 23.709 28.868 1.00 40.09 412 LEU A N 1
ATOM 2943 C CA . LEU A 1 412 ? -19.121 24.231 28.425 1.00 41.47 412 LEU A CA 1
ATOM 2944 C C . LEU A 1 412 ? -19.283 25.660 27.917 1.00 42.61 412 LEU A C 1
ATOM 2945 O O . LEU A 1 412 ? -18.451 26.523 28.186 1.00 41.90 412 LEU A O 1
ATOM 2950 N N . PHE A 1 413 ? -20.354 25.908 27.175 1.00 43.99 413 PHE A N 1
ATOM 2951 C CA . PHE A 1 413 ? -20.591 27.246 26.666 1.00 46.20 413 PHE A CA 1
ATOM 2952 C C . PHE A 1 413 ? -20.684 28.225 27.838 1.00 46.45 413 PHE A C 1
ATOM 2953 O O . PHE A 1 413 ? -19.973 29.231 27.879 1.00 45.83 413 PHE A O 1
ATOM 2961 N N . LYS A 1 414 ? -21.557 27.914 28.791 1.00 45.87 414 LYS A N 1
ATOM 2962 C CA . LYS A 1 414 ? -21.744 28.765 29.957 1.00 46.34 414 LYS A CA 1
ATOM 2963 C C . LYS A 1 414 ? -20.441 29.050 30.687 1.00 47.08 414 LYS A C 1
ATOM 2964 O O . LYS A 1 414 ? -20.102 30.210 30.930 1.00 48.25 414 LYS A O 1
ATOM 2970 N N . LEU A 1 415 ? -19.700 28.006 31.032 1.00 47.50 415 LEU A N 1
ATOM 2971 C CA . LEU A 1 415 ? -18.440 28.198 31.734 1.00 47.81 415 LEU A CA 1
ATOM 2972 C C . LEU A 1 415 ? -17.420 28.974 30.903 1.00 48.99 415 LEU A C 1
ATOM 2973 O O . LEU A 1 415 ? -16.467 29.530 31.446 1.00 49.03 415 LEU A O 1
ATOM 2978 N N . ARG A 1 416 ? -17.618 29.009 29.589 1.00 50.29 416 ARG A N 1
ATOM 2979 C CA . ARG A 1 416 ? -16.721 29.758 28.716 1.00 52.02 416 ARG A CA 1
ATOM 2980 C C . ARG A 1 416 ? -17.067 31.241 28.853 1.00 53.18 416 ARG A C 1
ATOM 2981 O O . ARG A 1 416 ? -16.180 32.087 28.977 1.00 53.44 416 ARG A O 1
ATOM 2989 N N . ASN A 1 417 ? -18.361 31.550 28.831 1.00 54.16 417 ASN A N 1
ATOM 2990 C CA . ASN A 1 417 ? -18.814 32.928 28.977 1.00 55.96 417 ASN A CA 1
ATOM 2991 C C . ASN A 1 417 ? -18.391 33.463 30.333 1.00 55.90 417 ASN A C 1
ATOM 2992 O O . ASN A 1 417 ? -17.817 34.541 30.430 1.00 57.23 417 ASN A O 1
ATOM 2997 N N . GLN A 1 418 ? -18.681 32.697 31.377 1.00 55.28 418 GLN A N 1
ATOM 2998 C CA . GLN A 1 418 ? -18.337 33.078 32.736 1.00 54.62 418 GLN A CA 1
ATOM 2999 C C . GLN A 1 418 ? -16.835 33.240 32.925 1.00 54.12 418 GLN A C 1
ATOM 3000 O O . GLN A 1 418 ? -16.387 33.711 33.969 1.00 54.62 418 GLN A O 1
ATOM 3006 N N . GLY A 1 419 ? -16.059 32.844 31.921 1.00 53.31 419 GLY A N 1
ATOM 3007 C CA . GLY A 1 419 ? -14.615 32.965 32.012 1.00 51.43 419 GLY A CA 1
ATOM 3008 C C . GLY A 1 419 ? -13.954 31.895 32.861 1.00 50.93 419 GLY A C 1
ATOM 3009 O O . GLY A 1 419 ? -12.745 31.950 33.104 1.00 50.96 419 GLY A O 1
ATOM 3010 N N . VAL A 1 420 ? -14.735 30.916 33.310 1.00 49.93 420 VAL A N 1
ATOM 3011 C CA . VAL A 1 420 ? -14.197 29.837 34.134 1.00 48.61 420 VAL A CA 1
ATOM 3012 C C . VAL A 1 420 ? -13.257 28.952 33.319 1.00 48.05 420 VAL A C 1
ATOM 3013 O O . VAL A 1 420 ? -12.218 28.514 33.816 1.00 48.64 420 VAL A O 1
ATOM 3017 N N . ILE A 1 421 ? -13.621 28.687 32.068 1.00 46.98 421 ILE A N 1
ATOM 3018 C CA . ILE A 1 421 ? -12.781 27.863 31.202 1.00 46.53 421 ILE A CA 1
ATOM 3019 C C . ILE A 1 421 ? -12.185 28.737 30.109 1.00 46.25 421 ILE A C 1
ATOM 3020 O O . ILE A 1 421 ? -12.908 29.408 29.373 1.00 46.56 421 ILE A O 1
ATOM 3025 N N . ALA A 1 422 ? -10.861 28.724 30.016 1.00 46.08 422 ALA A N 1
ATOM 3026 C CA . ALA A 1 422 ? -10.136 29.533 29.042 1.00 46.45 422 ALA A CA 1
ATOM 3027 C C . ALA A 1 422 ? -10.179 28.956 27.635 1.00 47.26 422 ALA A C 1
ATOM 3028 O O . ALA A 1 422 ? -10.256 27.743 27.449 1.00 47.88 422 ALA A O 1
ATOM 3030 N N . PRO A 1 423 ? -10.090 29.826 26.618 1.00 47.23 423 PRO A N 1
ATOM 3031 C CA . PRO A 1 423 ? -10.122 29.384 25.221 1.00 46.03 423 PRO A CA 1
ATOM 3032 C C . PRO A 1 423 ? -9.083 28.324 24.851 1.00 44.83 423 PRO A C 1
ATOM 3033 O O . PRO A 1 423 ? -9.299 27.535 23.931 1.00 44.06 423 PRO A O 1
ATOM 3037 N N . THR A 1 424 ? -7.963 28.295 25.562 1.00 43.36 424 THR A N 1
ATOM 3038 C CA . THR A 1 424 ? -6.918 27.326 25.256 1.00 41.84 424 THR A CA 1
ATOM 3039 C C . THR A 1 424 ? -6.844 26.158 26.236 1.00 40.57 424 THR A C 1
ATOM 3040 O O . THR A 1 424 ? -5.906 25.369 26.193 1.00 39.89 424 THR A O 1
ATOM 3044 N N . ASP A 1 425 ? -7.820 26.039 27.125 1.00 40.26 425 ASP A N 1
ATOM 3045 C CA . ASP A 1 425 ? -7.793 24.931 28.070 1.00 40.91 425 ASP A CA 1
ATOM 3046 C C . ASP A 1 425 ? -8.039 23.586 27.377 1.00 41.08 425 ASP A C 1
ATOM 3047 O O . ASP A 1 425 ? -8.990 23.439 26.601 1.00 41.23 425 ASP A O 1
ATOM 3052 N N . ARG A 1 426 ? -7.176 22.613 27.643 1.00 40.09 426 ARG A N 1
ATOM 3053 C CA . ARG A 1 426 ? -7.360 21.287 27.071 1.00 39.94 426 ARG A CA 1
ATOM 3054 C C . ARG A 1 426 ? -8.566 20.700 27.810 1.00 38.60 426 ARG A C 1
ATOM 3055 O O . ARG A 1 426 ? -8.492 20.376 28.997 1.00 38.29 426 ARG A O 1
ATOM 3063 N N . THR A 1 427 ? -9.677 20.588 27.092 1.00 36.93 427 THR A N 1
ATOM 3064 C CA . THR A 1 427 ? -10.925 20.111 27.653 1.00 34.59 427 THR A CA 1
ATOM 3065 C C . THR A 1 427 ? -11.458 18.846 26.984 1.00 34.34 427 THR A C 1
ATOM 3066 O O . THR A 1 427 ? -11.458 18.722 25.756 1.00 34.37 427 THR A O 1
ATOM 3070 N N . VAL A 1 428 ? -11.931 17.917 27.802 1.00 33.01 428 VAL A N 1
ATOM 3071 C CA . VAL A 1 428 ? -12.480 16.680 27.289 1.00 32.24 428 VAL A CA 1
ATOM 3072 C C . VAL A 1 428 ? -13.925 16.494 27.712 1.00 31.66 428 VAL A C 1
ATOM 3073 O O . VAL A 1 428 ? -14.230 16.475 28.897 1.00 32.63 428 VAL A O 1
ATOM 3077 N N . VAL A 1 429 ? -14.812 16.370 26.734 1.00 30.54 429 VAL A N 1
ATOM 3078 C CA . VAL A 1 429 ? -16.222 16.146 27.011 1.00 30.06 429 VAL A CA 1
ATOM 3079 C C . VAL A 1 429 ? -16.461 14.643 26.866 1.00 30.12 429 VAL A C 1
ATOM 3080 O O . VAL A 1 429 ? -16.025 14.035 25.894 1.00 31.31 429 VAL A O 1
ATOM 3084 N N . VAL A 1 430 ? -17.130 14.043 27.843 1.00 30.17 430 VAL A N 1
ATOM 3085 C CA . VAL A 1 430 ? -17.398 12.616 27.812 1.00 29.56 430 VAL A CA 1
ATOM 3086 C C . VAL A 1 430 ? -18.766 12.314 27.215 1.00 30.18 430 VAL A C 1
ATOM 3087 O O . VAL A 1 430 ? -19.777 12.799 27.703 1.00 30.62 430 VAL A O 1
ATOM 3091 N N . SER A 1 431 ? -18.780 11.542 26.131 1.00 30.48 431 SER A N 1
ATOM 3092 C CA . SER A 1 431 ? -20.019 11.123 25.477 1.00 30.34 431 SER A CA 1
ATOM 3093 C C . SER A 1 431 ? -20.254 9.698 25.992 1.00 30.25 431 SER A C 1
ATOM 3094 O O . SER A 1 431 ? -19.394 8.829 25.842 1.00 30.36 431 SER A O 1
ATOM 3097 N N . THR A 1 432 ? -21.411 9.443 26.582 1.00 29.32 432 THR A N 1
ATOM 3098 C CA . THR A 1 432 ? -21.659 8.125 27.153 1.00 30.26 432 THR A CA 1
ATOM 3099 C C . THR A 1 432 ? -22.507 7.149 26.349 1.00 30.01 432 THR A C 1
ATOM 3100 O O . THR A 1 432 ? -22.619 5.988 26.726 1.00 30.22 432 THR A O 1
ATOM 3104 N N . ALA A 1 433 ? -23.092 7.611 25.252 1.00 29.38 433 ALA A N 1
ATOM 3105 C CA . ALA A 1 433 ? -23.953 6.765 24.437 1.00 29.79 433 ALA A CA 1
ATOM 3106 C C . ALA A 1 433 ? -23.872 7.179 22.978 1.00 29.93 433 ALA A C 1
ATOM 3107 O O . ALA A 1 433 ? -23.788 8.377 22.663 1.00 29.40 433 ALA A O 1
ATOM 3109 N N . HIS A 1 434 ? -23.907 6.189 22.093 1.00 29.35 434 HIS A N 1
ATOM 3110 C CA . HIS A 1 434 ? -23.832 6.451 20.661 1.00 28.73 434 HIS A CA 1
ATOM 3111 C C . HIS A 1 434 ? -25.023 7.270 20.179 1.00 28.15 434 HIS A C 1
ATOM 3112 O O . HIS A 1 434 ? -26.168 7.012 20.573 1.00 28.11 434 HIS A O 1
ATOM 3119 N N . GLY A 1 435 ? -24.750 8.256 19.325 1.00 27.82 435 GLY A N 1
ATOM 3120 C CA . GLY A 1 435 ? -25.817 9.084 18.794 1.00 27.74 435 GLY A CA 1
ATOM 3121 C C . GLY A 1 435 ? -26.864 8.261 18.043 1.00 28.04 435 GLY A C 1
ATOM 3122 O O . GLY A 1 435 ? -28.018 8.670 17.931 1.00 27.08 435 GLY A O 1
ATOM 3123 N N . LEU A 1 436 ? -26.470 7.101 17.523 1.00 28.53 436 LEU A N 1
ATOM 3124 C CA . LEU A 1 436 ? -27.408 6.257 16.789 1.00 29.37 436 LEU A CA 1
ATOM 3125 C C . LEU A 1 436 ? -28.583 5.824 17.660 1.00 29.54 436 LEU A C 1
ATOM 3126 O O . LEU A 1 436 ? -29.619 5.425 17.143 1.00 30.65 436 LEU A O 1
ATOM 3131 N N . LYS A 1 437 ? -28.428 5.904 18.979 1.00 29.90 437 LYS A N 1
ATOM 3132 C CA . LYS A 1 437 ? -29.512 5.518 19.881 1.00 30.21 437 LYS A CA 1
ATOM 3133 C C . LYS A 1 437 ? -30.539 6.639 20.031 1.00 30.79 437 LYS A C 1
ATOM 3134 O O . LYS A 1 437 ? -31.563 6.463 20.689 1.00 31.47 437 LYS A O 1
ATOM 3140 N N . PHE A 1 438 ? -30.280 7.789 19.420 1.00 30.61 438 PHE A N 1
ATOM 3141 C CA . PHE A 1 438 ? -31.199 8.912 19.557 1.00 32.12 438 PHE A CA 1
ATOM 3142 C C . PHE A 1 438 ? -31.657 9.495 18.238 1.00 32.68 438 PHE A C 1
ATOM 3143 O O . PHE A 1 438 ? -31.849 10.705 18.121 1.00 33.67 438 PHE A O 1
ATOM 3151 N N . THR A 1 439 ? -31.849 8.640 17.246 1.00 32.65 439 THR A N 1
ATOM 3152 C CA . THR A 1 439 ? -32.282 9.125 15.952 1.00 33.73 439 THR A CA 1
ATOM 3153 C C . THR A 1 439 ? -33.685 9.715 15.971 1.00 34.03 439 THR A C 1
ATOM 3154 O O . THR A 1 439 ? -33.940 10.716 15.306 1.00 33.97 439 THR A O 1
ATOM 3158 N N . GLN A 1 440 ? -34.593 9.122 16.740 1.00 35.03 440 GLN A N 1
ATOM 3159 C CA . GLN A 1 440 ? -35.957 9.639 16.780 1.00 36.38 440 GLN A CA 1
ATOM 3160 C C . GLN A 1 440 ? -35.963 11.072 17.278 1.00 37.22 440 GLN A C 1
ATOM 3161 O O . GLN A 1 440 ? -36.664 11.939 16.738 1.00 37.73 440 GLN A O 1
ATOM 3167 N N . SER A 1 441 ? -35.177 11.312 18.318 1.00 36.50 441 SER A N 1
ATOM 3168 C CA . SER A 1 441 ? -35.053 12.637 18.890 1.00 36.11 441 SER A CA 1
ATOM 3169 C C . SER A 1 441 ? -34.581 13.631 17.826 1.00 35.27 441 SER A C 1
ATOM 3170 O O . SER A 1 441 ? -35.148 14.713 17.683 1.00 35.60 441 SER A O 1
ATOM 3173 N N . LYS A 1 442 ? -33.550 13.261 17.071 1.00 34.46 442 LYS A N 1
ATOM 3174 C CA . LYS A 1 442 ? -33.023 14.146 16.039 1.00 34.48 442 LYS A CA 1
ATOM 3175 C C . LYS A 1 442 ? -34.060 14.398 14.946 1.00 35.14 442 LYS A C 1
ATOM 3176 O O . LYS A 1 442 ? -34.228 15.525 14.473 1.00 35.45 442 LYS A O 1
ATOM 3182 N N . ILE A 1 443 ? -34.750 13.339 14.546 1.00 35.24 443 ILE A N 1
ATOM 3183 C CA . ILE A 1 443 ? -35.788 13.432 13.528 1.00 35.63 443 ILE A CA 1
ATOM 3184 C C . ILE A 1 443 ? -36.875 14.409 13.988 1.00 36.31 443 ILE A C 1
ATOM 3185 O O . ILE A 1 443 ? -37.308 15.269 13.226 1.00 36.67 443 ILE A O 1
ATOM 3190 N N . ASP A 1 444 ? -37.308 14.275 15.238 1.00 36.81 444 ASP A N 1
ATOM 3191 C CA . ASP A 1 444 ? -38.340 15.152 15.778 1.00 37.51 444 ASP A CA 1
ATOM 3192 C C . ASP A 1 444 ? -37.906 16.611 15.739 1.00 37.70 444 ASP A C 1
ATOM 3193 O O . ASP A 1 444 ? -38.663 17.475 15.296 1.00 38.27 444 ASP A O 1
ATOM 3198 N N . TYR A 1 445 ? -36.689 16.878 16.205 1.00 36.62 445 TYR A N 1
ATOM 3199 C CA . TYR A 1 445 ? -36.158 18.231 16.225 1.00 36.25 445 TYR A CA 1
ATOM 3200 C C . TYR A 1 445 ? -36.052 18.812 14.815 1.00 36.58 445 TYR A C 1
ATOM 3201 O O . TYR A 1 445 ? -36.492 19.932 14.562 1.00 36.70 445 TYR A O 1
ATOM 3210 N N . HIS A 1 446 ? -35.481 18.044 13.893 1.00 36.38 446 HIS A N 1
ATOM 3211 C CA . HIS A 1 446 ? -35.298 18.524 12.535 1.00 36.70 446 HIS A CA 1
ATOM 3212 C C . HIS A 1 446 ? -36.557 18.600 11.678 1.00 38.36 446 HIS A C 1
ATOM 3213 O O . HIS A 1 446 ? -36.529 19.144 10.569 1.00 38.00 446 HIS A O 1
ATOM 3220 N N . SER A 1 447 ? -37.657 18.058 12.182 1.00 39.42 447 SER A N 1
ATOM 3221 C CA . SER A 1 447 ? -38.907 18.132 11.448 1.00 41.89 447 SER A CA 1
ATOM 3222 C C . SER A 1 447 ? -39.839 19.062 12.232 1.00 43.32 447 SER A C 1
ATOM 3223 O O . SER A 1 447 ? -41.054 19.058 12.033 1.00 43.68 447 SER A O 1
ATOM 3226 N N . ASN A 1 448 ? -39.239 19.874 13.108 1.00 44.45 448 ASN A N 1
ATOM 3227 C CA . ASN A 1 448 ? -39.973 20.818 13.945 1.00 45.79 448 ASN A CA 1
ATOM 3228 C C . ASN A 1 448 ? -41.180 20.157 14.586 1.00 45.67 448 ASN A C 1
ATOM 3229 O O . ASN A 1 448 ? -42.278 20.699 14.552 1.00 45.21 448 ASN A O 1
ATOM 3234 N N . ALA A 1 449 ? -40.966 18.991 15.181 1.00 46.38 449 ALA A N 1
ATOM 3235 C CA . ALA A 1 449 ? -42.053 18.252 15.807 1.00 46.66 449 ALA A CA 1
ATOM 3236 C C . ALA A 1 449 ? -41.887 18.051 17.305 1.00 47.45 449 ALA A C 1
ATOM 3237 O O . ALA A 1 449 ? -42.420 17.094 17.868 1.00 47.95 449 ALA A O 1
ATOM 3239 N N . ILE A 1 450 ? -41.142 18.942 17.953 1.00 48.38 450 ILE A N 1
ATOM 3240 C CA . ILE A 1 450 ? -40.960 18.849 19.397 1.00 49.67 450 ILE A CA 1
ATOM 3241 C C . ILE A 1 450 ? -41.779 19.966 20.035 1.00 52.03 450 ILE A C 1
ATOM 3242 O O . ILE A 1 450 ? -41.405 21.145 19.979 1.00 52.69 450 ILE A O 1
ATOM 3247 N N . PRO A 1 451 ? -42.917 19.605 20.653 1.00 54.07 451 PRO A N 1
ATOM 3248 C CA . PRO A 1 451 ? -43.796 20.583 21.301 1.00 55.43 451 PRO A CA 1
ATOM 3249 C C . PRO A 1 451 ? -43.091 21.454 22.339 1.00 56.42 451 PRO A C 1
ATOM 3250 O O . PRO A 1 451 ? -42.281 20.968 23.130 1.00 56.71 451 PRO A O 1
ATOM 3254 N N . ASP A 1 452 ? -43.408 22.745 22.317 1.00 57.42 452 ASP A N 1
ATOM 3255 C CA . ASP A 1 452 ? -42.832 23.714 23.249 1.00 58.83 452 ASP A CA 1
ATOM 3256 C C . ASP A 1 452 ? -41.343 23.912 23.011 1.00 58.21 452 ASP A C 1
ATOM 3257 O O . ASP A 1 452 ? -40.549 23.923 23.958 1.00 58.45 452 ASP A O 1
ATOM 3270 N N . ALA A 1 454 ? -38.575 25.768 19.760 1.00 54.24 454 ALA A N 1
ATOM 3271 C CA . ALA A 1 454 ? -38.404 26.366 18.447 1.00 53.81 454 ALA A CA 1
ATOM 3272 C C . ALA A 1 454 ? -37.705 25.484 17.414 1.00 53.61 454 ALA A C 1
ATOM 3273 O O . ALA A 1 454 ? -37.986 25.604 16.221 1.00 53.89 454 ALA A O 1
ATOM 3275 N N . CYS A 1 455 ? -36.807 24.601 17.855 1.00 52.83 455 CYS A N 1
ATOM 3276 C CA . CYS A 1 455 ? -36.062 23.751 16.921 1.00 52.39 455 CYS A CA 1
ATOM 3277 C C . CYS A 1 455 ? -35.418 24.702 15.921 1.00 51.56 455 CYS A C 1
ATOM 3278 O O . CYS A 1 455 ? -35.426 24.464 14.713 1.00 51.68 455 CYS A O 1
ATOM 3281 N N . ARG A 1 456 ? -34.857 25.781 16.449 1.00 50.45 456 ARG A N 1
ATOM 3282 C CA . ARG A 1 456 ? -34.255 26.820 15.639 1.00 50.19 456 ARG A CA 1
ATOM 3283 C C . ARG A 1 456 ? -33.174 26.408 14.653 1.00 48.93 456 ARG A C 1
ATOM 3284 O O . ARG A 1 456 ? -32.863 27.167 13.733 1.00 48.44 456 ARG A O 1
ATOM 3292 N N . PHE A 1 457 ? -32.591 25.227 14.832 1.00 47.07 457 PHE A N 1
ATOM 3293 C CA . PHE A 1 457 ? -31.538 24.791 13.923 1.00 45.14 457 PHE A CA 1
ATOM 3294 C C . PHE A 1 457 ? -31.954 23.579 13.095 1.00 44.11 457 PHE A C 1
ATOM 3295 O O . PHE A 1 457 ? -31.117 22.819 12.612 1.00 43.00 457 PHE A O 1
ATOM 3303 N N . SER A 1 458 ? -33.258 23.397 12.931 1.00 42.78 458 SER A N 1
ATOM 3304 C CA . SER A 1 458 ? -33.743 22.273 12.150 1.00 41.76 458 SER A CA 1
ATOM 3305 C C . SER A 1 458 ? -33.259 22.405 10.710 1.00 41.16 458 SER A C 1
ATOM 3306 O O . SER A 1 458 ? -33.108 23.513 10.182 1.00 40.15 458 SER A O 1
ATOM 3309 N N . ASN A 1 459 ? -32.990 21.263 10.088 1.00 40.03 459 ASN A N 1
ATOM 3310 C CA . ASN A 1 459 ? -32.515 21.235 8.715 1.00 39.29 459 ASN A CA 1
ATOM 3311 C C . ASN A 1 459 ? -33.319 20.231 7.904 1.00 39.49 459 ASN A C 1
ATOM 3312 O O . ASN A 1 459 ? -32.783 19.242 7.415 1.00 38.85 459 ASN A O 1
ATOM 3317 N N . PRO A 1 460 ? -34.628 20.480 7.749 1.00 39.88 460 PRO A N 1
ATOM 3318 C CA . PRO A 1 460 ? -35.494 19.575 6.988 1.00 39.89 460 PRO A CA 1
ATOM 3319 C C . PRO A 1 460 ? -35.168 19.579 5.509 1.00 40.72 460 PRO A C 1
ATOM 3320 O O . PRO A 1 460 ? -34.546 20.512 4.999 1.00 40.39 460 PRO A O 1
ATOM 3324 N N . PRO A 1 461 ? -35.565 18.517 4.802 1.00 41.94 461 PRO A N 1
ATOM 3325 C CA . PRO A 1 461 ? -35.310 18.434 3.364 1.00 42.73 461 PRO A CA 1
ATOM 3326 C C . PRO A 1 461 ? -36.097 19.557 2.694 1.00 44.55 461 PRO A C 1
ATOM 3327 O O . PRO A 1 461 ? -37.180 19.929 3.160 1.00 44.53 461 PRO A O 1
ATOM 3331 N N . VAL A 1 462 ? -35.547 20.101 1.614 1.00 45.74 462 VAL A N 1
ATOM 3332 C CA . VAL A 1 462 ? -36.199 21.182 0.889 1.00 46.70 462 VAL A CA 1
ATOM 3333 C C . VAL A 1 462 ? -36.889 20.670 -0.365 1.00 48.28 462 VAL A C 1
ATOM 3334 O O . VAL A 1 462 ? -36.264 20.031 -1.217 1.00 48.60 462 VAL A O 1
ATOM 3338 N N . ASP A 1 463 ? -38.185 20.945 -0.470 1.00 49.60 463 ASP A N 1
ATOM 3339 C CA . ASP A 1 463 ? -38.956 20.522 -1.629 1.00 50.72 463 ASP A CA 1
ATOM 3340 C C . ASP A 1 463 ? -38.665 21.450 -2.796 1.00 50.75 463 ASP A C 1
ATOM 3341 O O . ASP A 1 463 ? -38.583 22.670 -2.634 1.00 50.34 463 ASP A O 1
ATOM 3346 N N . VAL A 1 464 ? -38.490 20.865 -3.973 1.00 51.09 464 VAL A N 1
ATOM 3347 C CA . VAL A 1 464 ? -38.212 21.650 -5.168 1.00 51.73 464 VAL A CA 1
ATOM 3348 C C . VAL A 1 464 ? -38.778 20.935 -6.393 1.00 52.65 464 VAL A C 1
ATOM 3349 O O . VAL A 1 464 ? -38.871 19.703 -6.417 1.00 52.34 464 VAL A O 1
ATOM 3353 N N . LYS A 1 465 ? -39.175 21.706 -7.402 1.00 54.01 465 LYS A N 1
ATOM 3354 C CA . LYS A 1 465 ? -39.716 21.112 -8.618 1.00 55.25 465 LYS A CA 1
ATOM 3355 C C . LYS A 1 465 ? -38.586 20.638 -9.513 1.00 54.85 465 LYS A C 1
ATOM 3356 O O . LYS A 1 465 ? -37.485 21.179 -9.470 1.00 54.66 465 LYS A O 1
ATOM 3362 N N . ALA A 1 466 ? -38.863 19.612 -10.311 1.00 55.13 466 ALA A N 1
ATOM 3363 C CA . ALA A 1 466 ? -37.872 19.049 -11.214 1.00 55.02 466 ALA A CA 1
ATOM 3364 C C . ALA A 1 466 ? -37.593 19.979 -12.394 1.00 55.38 466 ALA A C 1
ATOM 3365 O O . ALA A 1 466 ? -37.781 19.608 -13.551 1.00 55.51 466 ALA A O 1
ATOM 3367 N N . ASP A 1 467 ? -37.140 21.190 -12.086 1.00 55.93 467 ASP A N 1
ATOM 3368 C CA . ASP A 1 467 ? -36.827 22.183 -13.102 1.00 56.49 467 ASP A CA 1
ATOM 3369 C C . ASP A 1 467 ? -35.432 22.754 -12.864 1.00 56.45 467 ASP A C 1
ATOM 3370 O O . ASP A 1 467 ? -35.156 23.324 -11.809 1.00 56.23 467 ASP A O 1
ATOM 3375 N N . PHE A 1 468 ? -34.559 22.597 -13.855 1.00 56.19 468 PHE A N 1
ATOM 3376 C CA . PHE A 1 468 ? -33.189 23.088 -13.766 1.00 56.21 468 PHE A CA 1
ATOM 3377 C C . PHE A 1 468 ? -33.101 24.490 -13.178 1.00 56.69 468 PHE A C 1
ATOM 3378 O O . PHE A 1 468 ? -32.254 24.771 -12.333 1.00 56.78 468 PHE A O 1
ATOM 3386 N N . GLY A 1 469 ? -33.970 25.378 -13.641 1.00 57.08 469 GLY A N 1
ATOM 3387 C CA . GLY A 1 469 ? -33.950 26.736 -13.138 1.00 57.36 469 GLY A CA 1
ATOM 3388 C C . GLY A 1 469 ? -34.265 26.796 -11.658 1.00 57.53 469 GLY A C 1
ATOM 3389 O O . GLY A 1 469 ? -33.578 27.473 -10.894 1.00 57.33 469 GLY A O 1
ATOM 3390 N N . ALA A 1 470 ? -35.311 26.084 -11.255 1.00 57.53 470 ALA A N 1
ATOM 3391 C CA . ALA A 1 470 ? -35.727 26.057 -9.860 1.00 58.01 470 ALA A CA 1
ATOM 3392 C C . ALA A 1 470 ? -34.601 25.509 -8.986 1.00 58.41 470 ALA A C 1
ATOM 3393 O O . ALA A 1 470 ? -34.191 26.150 -8.017 1.00 58.65 470 ALA A O 1
ATOM 3395 N N . VAL A 1 471 ? -34.106 24.324 -9.336 1.00 58.34 471 VAL A N 1
ATOM 3396 C CA . VAL A 1 471 ? -33.025 23.690 -8.592 1.00 58.24 471 VAL A CA 1
ATOM 3397 C C . VAL A 1 471 ? -31.816 24.614 -8.507 1.00 59.10 471 VAL A C 1
ATOM 3398 O O . VAL A 1 471 ? -31.259 24.818 -7.429 1.00 58.55 471 VAL A O 1
ATOM 3410 N N . ASP A 1 473 ? -31.677 27.742 -8.590 1.00 63.76 473 ASP A N 1
ATOM 3411 C CA . ASP A 1 473 ? -31.940 28.879 -7.711 1.00 64.97 473 ASP A CA 1
ATOM 3412 C C . ASP A 1 473 ? -31.755 28.570 -6.229 1.00 65.35 473 ASP A C 1
ATOM 3413 O O . ASP A 1 473 ? -31.146 29.360 -5.503 1.00 64.93 473 ASP A O 1
ATOM 3418 N N . VAL A 1 474 ? -32.280 27.437 -5.773 1.00 65.43 474 VAL A N 1
ATOM 3419 C CA . VAL A 1 474 ? -32.126 27.075 -4.373 1.00 66.02 474 VAL A CA 1
ATOM 3420 C C . VAL A 1 474 ? -30.655 26.811 -4.053 1.00 66.69 474 VAL A C 1
ATOM 3421 O O . VAL A 1 474 ? -30.158 27.257 -3.020 1.00 66.77 474 VAL A O 1
ATOM 3425 N N . LEU A 1 475 ? -29.958 26.102 -4.940 1.00 67.46 475 LEU A N 1
ATOM 3426 C CA . LEU A 1 475 ? -28.542 25.809 -4.729 1.00 68.09 475 LEU A CA 1
ATOM 3427 C C . LEU A 1 475 ? -27.735 27.096 -4.665 1.00 69.37 475 LEU A C 1
ATOM 3428 O O . LEU A 1 475 ? -26.874 27.254 -3.804 1.00 69.60 475 LEU A O 1
ATOM 3433 N N . LYS A 1 476 ? -28.013 28.017 -5.581 1.00 71.24 476 LYS A N 1
ATOM 3434 C CA . LYS A 1 476 ? -27.305 29.290 -5.608 1.00 73.14 476 LYS A CA 1
ATOM 3435 C C . LYS A 1 476 ? -27.395 29.966 -4.243 1.00 73.86 476 LYS A C 1
ATOM 3436 O O . LYS A 1 476 ? -26.386 30.403 -3.688 1.00 73.80 476 LYS A O 1
ATOM 3442 N N . SER A 1 477 ? -28.610 30.048 -3.707 1.00 74.55 477 SER A N 1
ATOM 3443 C CA . SER A 1 477 ? -28.834 30.660 -2.401 1.00 75.07 477 SER A CA 1
ATOM 3444 C C . SER A 1 477 ? -28.032 29.917 -1.339 1.00 75.23 477 SER A C 1
ATOM 3445 O O . SER A 1 477 ? -27.246 30.515 -0.607 1.00 75.21 477 SER A O 1
ATOM 3448 N N . TYR A 1 478 ? -28.239 28.607 -1.264 1.00 75.38 478 TYR A N 1
ATOM 3449 C CA . TYR A 1 478 ? -27.539 27.774 -0.297 1.00 75.70 478 TYR A CA 1
ATOM 3450 C C . TYR A 1 478 ? -26.039 28.027 -0.336 1.00 76.00 478 TYR A C 1
ATOM 3451 O O . TYR A 1 478 ? -25.434 28.366 0.679 1.00 76.24 478 TYR A O 1
ATOM 3460 N N . LEU A 1 479 ? -25.442 27.869 -1.512 1.00 76.27 479 LEU A N 1
ATOM 3461 C CA . LEU A 1 479 ? -24.007 28.066 -1.668 1.00 76.44 479 LEU A CA 1
ATOM 3462 C C . LEU A 1 479 ? -23.563 29.500 -1.399 1.00 77.65 479 LEU A C 1
ATOM 3463 O O . LEU A 1 479 ? -22.372 29.799 -1.437 1.00 77.33 479 LEU A O 1
ATOM 3468 N N . GLY A 1 480 ? -24.523 30.376 -1.110 1.00 79.71 480 GLY A N 1
ATOM 3469 C CA . GLY A 1 480 ? -24.219 31.772 -0.821 1.00 81.89 480 GLY A CA 1
ATOM 3470 C C . GLY A 1 480 ? -23.254 32.424 -1.794 1.00 83.40 480 GLY A C 1
ATOM 3471 O O . GLY A 1 480 ? -22.271 33.048 -1.386 1.00 83.24 480 GLY A O 1
ATOM 3472 N N . SER A 1 481 ? -23.549 32.293 -3.084 1.00 84.85 481 SER A N 1
ATOM 3473 C CA . SER A 1 481 ? -22.704 32.843 -4.138 1.00 86.34 481 SER A CA 1
ATOM 3474 C C . SER A 1 481 ? -22.986 34.300 -4.520 1.00 86.94 481 SER A C 1
ATOM 3475 O O . SER A 1 481 ? -22.596 34.745 -5.599 1.00 86.90 481 SER A O 1
ATOM 3478 N N . ASN A 1 482 ? -23.657 35.040 -3.643 1.00 88.02 482 ASN A N 1
ATOM 3479 C CA . ASN A 1 482 ? -23.951 36.445 -3.915 1.00 88.95 482 ASN A CA 1
ATOM 3480 C C . ASN A 1 482 ? -22.880 37.304 -3.243 1.00 89.60 482 ASN A C 1
ATOM 3481 O O . ASN A 1 482 ? -22.501 37.052 -2.100 1.00 89.62 482 ASN A O 1
ATOM 3486 N N . THR A 1 483 ? -22.393 38.314 -3.959 1.00 90.40 483 THR A N 1
ATOM 3487 C CA . THR A 1 483 ? -21.343 39.195 -3.447 1.00 91.07 483 THR A CA 1
ATOM 3488 C C . THR A 1 483 ? -21.825 40.281 -2.487 1.00 91.05 483 THR A C 1
ATOM 3489 O O . THR A 1 483 ? -21.090 40.686 -1.582 1.00 91.32 483 THR A O 1
ATOM 3493 N N . LEU A 1 484 ? -23.049 40.758 -2.687 1.00 90.85 484 LEU A N 1
ATOM 3494 C CA . LEU A 1 484 ? -23.603 41.801 -1.830 1.00 90.74 484 LEU A CA 1
ATOM 3495 C C . LEU A 1 484 ? -24.175 41.221 -0.535 1.00 90.75 484 LEU A C 1
ATOM 3496 O O . LEU A 1 484 ? -23.907 41.730 0.553 1.00 90.34 484 LEU A O 1
ATOM 3501 N N . THR A 1 485 ? -24.959 40.154 -0.659 1.00 91.04 485 THR A N 1
ATOM 3502 C CA . THR A 1 485 ? -25.562 39.501 0.497 1.00 91.17 485 THR A CA 1
ATOM 3503 C C . THR A 1 485 ? -24.702 38.309 0.913 1.00 91.67 485 THR A C 1
ATOM 3504 O O . THR A 1 485 ? -25.180 37.381 1.564 1.00 91.60 485 THR A O 1
ATOM 3508 N N . SER A 1 486 ? -23.428 38.352 0.530 1.00 92.43 486 SER A N 1
ATOM 3509 C CA . SER A 1 486 ? -22.474 37.286 0.832 1.00 93.10 486 SER A CA 1
ATOM 3510 C C . SER A 1 486 ? -22.446 36.903 2.307 1.00 93.53 486 SER A C 1
ATOM 3511 O O . SER A 1 486 ? -23.161 37.551 3.101 1.00 94.14 486 SER A O 1
ATOM 3515 N N . PRO B 1 17 ? -2.193 27.126 23.616 1.00 70.18 17 PRO B N 1
ATOM 3516 C CA . PRO B 1 17 ? -2.453 28.035 22.474 1.00 69.97 17 PRO B CA 1
ATOM 3517 C C . PRO B 1 17 ? -2.441 27.304 21.129 1.00 69.76 17 PRO B C 1
ATOM 3518 O O . PRO B 1 17 ? -3.138 27.692 20.188 1.00 70.15 17 PRO B O 1
ATOM 3522 N N . HIS B 1 18 ? -1.654 26.237 21.045 1.00 69.27 18 HIS B N 1
ATOM 3523 C CA . HIS B 1 18 ? -1.546 25.465 19.811 1.00 68.34 18 HIS B CA 1
ATOM 3524 C C . HIS B 1 18 ? -2.417 24.208 19.753 1.00 66.39 18 HIS B C 1
ATOM 3525 O O . HIS B 1 18 ? -2.645 23.537 20.764 1.00 65.65 18 HIS B O 1
ATOM 3532 N N . ARG B 1 19 ? -2.901 23.910 18.549 1.00 63.93 19 ARG B N 1
ATOM 3533 C CA . ARG B 1 19 ? -3.737 22.744 18.287 1.00 61.45 19 ARG B CA 1
ATOM 3534 C C . ARG B 1 19 ? -2.800 21.638 17.797 1.00 59.58 19 ARG B C 1
ATOM 3535 O O . ARG B 1 19 ? -1.643 21.910 17.475 1.00 59.08 19 ARG B O 1
ATOM 3543 N N . THR B 1 20 ? -3.289 20.401 17.725 1.00 57.35 20 THR B N 1
ATOM 3544 C CA . THR B 1 20 ? -2.443 19.298 17.279 1.00 54.97 20 THR B CA 1
ATOM 3545 C C . THR B 1 20 ? -1.900 19.471 15.863 1.00 54.55 20 THR B C 1
ATOM 3546 O O . THR B 1 20 ? -0.892 18.865 15.514 1.00 53.71 20 THR B O 1
ATOM 3550 N N . GLU B 1 21 ? -2.552 20.293 15.048 1.00 54.91 21 GLU B N 1
ATOM 3551 C CA . GLU B 1 21 ? -2.065 20.525 13.689 1.00 57.58 21 GLU B CA 1
ATOM 3552 C C . GLU B 1 21 ? -0.787 21.376 13.730 1.00 59.24 21 GLU B C 1
ATOM 3553 O O . GLU B 1 21 ? 0.130 21.178 12.930 1.00 58.58 21 GLU B O 1
ATOM 3559 N N . ASP B 1 22 ? -0.732 22.314 14.674 1.00 61.12 22 ASP B N 1
ATOM 3560 C CA . ASP B 1 22 ? 0.437 23.168 14.827 1.00 63.35 22 ASP B CA 1
ATOM 3561 C C . ASP B 1 22 ? 1.551 22.304 15.390 1.00 64.71 22 ASP B C 1
ATOM 3562 O O . ASP B 1 22 ? 2.684 22.341 14.920 1.00 64.77 22 ASP B O 1
ATOM 3567 N N . ASN B 1 23 ? 1.206 21.523 16.405 1.00 66.83 23 ASN B N 1
ATOM 3568 C CA . ASN B 1 23 ? 2.152 20.640 17.068 1.00 69.22 23 ASN B CA 1
ATOM 3569 C C . ASN B 1 23 ? 2.966 19.802 16.084 1.00 70.56 23 ASN B C 1
ATOM 3570 O O . ASN B 1 23 ? 4.164 19.596 16.277 1.00 70.80 23 ASN B O 1
ATOM 3575 N N . ILE B 1 24 ? 2.319 19.325 15.025 1.00 71.87 24 ILE B N 1
ATOM 3576 C CA . ILE B 1 24 ? 3.002 18.495 14.039 1.00 73.24 24 ILE B CA 1
ATOM 3577 C C . ILE B 1 24 ? 3.553 19.246 12.835 1.00 73.70 24 ILE B C 1
ATOM 3578 O O . ILE B 1 24 ? 4.397 18.717 12.112 1.00 73.17 24 ILE B O 1
ATOM 3583 N N . ARG B 1 25 ? 3.064 20.459 12.597 1.00 74.55 25 ARG B N 1
ATOM 3584 C CA . ARG B 1 25 ? 3.566 21.239 11.478 1.00 75.71 25 ARG B CA 1
ATOM 3585 C C . ARG B 1 25 ? 5.034 21.519 11.809 1.00 76.99 25 ARG B C 1
ATOM 3586 O O . ARG B 1 25 ? 5.830 21.884 10.946 1.00 76.92 25 ARG B O 1
ATOM 3594 N N . ASP B 1 26 ? 5.375 21.319 13.079 1.00 78.87 26 ASP B N 1
ATOM 3595 C CA . ASP B 1 26 ? 6.732 21.507 13.584 1.00 81.03 26 ASP B CA 1
ATOM 3596 C C . ASP B 1 26 ? 7.553 20.241 13.336 1.00 82.16 26 ASP B C 1
ATOM 3597 O O . ASP B 1 26 ? 8.645 20.086 13.883 1.00 82.52 26 ASP B O 1
ATOM 3602 N N . GLU B 1 27 ? 7.014 19.336 12.522 1.00 83.27 27 GLU B N 1
ATOM 3603 C CA . GLU B 1 27 ? 7.674 18.070 12.198 1.00 84.12 27 GLU B CA 1
ATOM 3604 C C . GLU B 1 27 ? 7.709 17.149 13.411 1.00 84.27 27 GLU B C 1
ATOM 3605 O O . GLU B 1 27 ? 7.817 17.609 14.548 1.00 84.66 27 GLU B O 1
ATOM 3611 N N . VAL B 1 36 ? 12.049 16.353 0.852 1.00 61.53 36 VAL B N 1
ATOM 3612 C CA . VAL B 1 36 ? 11.288 15.934 -0.324 1.00 61.46 36 VAL B CA 1
ATOM 3613 C C . VAL B 1 36 ? 10.519 14.634 -0.089 1.00 60.51 36 VAL B C 1
ATOM 3614 O O . VAL B 1 36 ? 11.033 13.691 0.518 1.00 60.50 36 VAL B O 1
ATOM 3618 N N . ASN B 1 37 ? 9.285 14.596 -0.583 1.00 58.92 37 ASN B N 1
ATOM 3619 C CA . ASN B 1 37 ? 8.430 13.427 -0.428 1.00 56.22 37 ASN B CA 1
ATOM 3620 C C . ASN B 1 37 ? 8.709 12.387 -1.502 1.00 54.44 37 ASN B C 1
ATOM 3621 O O . ASN B 1 37 ? 8.384 12.583 -2.669 1.00 54.62 37 ASN B O 1
ATOM 3626 N N . PRO B 1 38 ? 9.308 11.255 -1.115 1.00 52.98 38 PRO B N 1
ATOM 3627 C CA . PRO B 1 38 ? 9.636 10.174 -2.050 1.00 51.53 38 PRO B CA 1
ATOM 3628 C C . PRO B 1 38 ? 8.436 9.366 -2.540 1.00 51.07 38 PRO B C 1
ATOM 3629 O O . PRO B 1 38 ? 8.526 8.658 -3.549 1.00 51.48 38 PRO B O 1
ATOM 3633 N N . PHE B 1 39 ? 7.312 9.476 -1.835 1.00 49.15 39 PHE B N 1
ATOM 3634 C CA . PHE B 1 39 ? 6.125 8.709 -2.188 1.00 46.93 39 PHE B CA 1
ATOM 3635 C C . PHE B 1 39 ? 5.096 9.459 -3.007 1.00 46.14 39 PHE B C 1
ATOM 3636 O O . PHE B 1 39 ? 4.962 10.679 -2.905 1.00 46.99 39 PHE B O 1
ATOM 3644 N N . SER B 1 40 ? 4.368 8.713 -3.826 1.00 44.45 40 SER B N 1
ATOM 3645 C CA . SER B 1 40 ? 3.328 9.293 -4.659 1.00 44.15 40 SER B CA 1
ATOM 3646 C C . SER B 1 40 ? 2.400 8.206 -5.173 1.00 43.69 40 SER B C 1
ATOM 3647 O O . SER B 1 40 ? 2.716 7.017 -5.127 1.00 43.18 40 SER B O 1
ATOM 3650 N N . ALA B 1 41 ? 1.250 8.625 -5.671 1.00 43.81 41 ALA B N 1
ATOM 3651 C CA . ALA B 1 41 ? 0.289 7.682 -6.203 1.00 45.03 41 ALA B CA 1
ATOM 3652 C C . ALA B 1 41 ? -0.460 8.364 -7.348 1.00 45.68 41 ALA B C 1
ATOM 3653 O O . ALA B 1 41 ? -0.490 9.590 -7.429 1.00 45.63 41 ALA B O 1
ATOM 3655 N N . LYS B 1 42 ? -1.065 7.574 -8.230 1.00 47.01 42 LYS B N 1
ATOM 3656 C CA . LYS B 1 42 ? -1.787 8.135 -9.374 1.00 48.39 42 LYS B CA 1
ATOM 3657 C C . LYS B 1 42 ? -2.888 7.187 -9.818 1.00 48.19 42 LYS B C 1
ATOM 3658 O O . LYS B 1 42 ? -2.861 6.002 -9.488 1.00 48.77 42 LYS B O 1
ATOM 3664 N N . TYR B 1 43 ? -3.857 7.709 -10.560 1.00 48.94 43 TYR B N 1
ATOM 3665 C CA . TYR B 1 43 ? -4.929 6.873 -11.081 1.00 50.01 43 TYR B CA 1
ATOM 3666 C C . TYR B 1 43 ? -4.337 6.053 -12.226 1.00 51.59 43 TYR B C 1
ATOM 3667 O O . TYR B 1 43 ? -3.505 6.537 -12.990 1.00 52.40 43 TYR B O 1
ATOM 3676 N N . VAL B 1 44 ? -4.778 4.811 -12.342 1.00 52.94 44 VAL B N 1
ATOM 3677 C CA . VAL B 1 44 ? -4.296 3.916 -13.378 1.00 54.32 44 VAL B CA 1
ATOM 3678 C C . VAL B 1 44 ? -5.466 3.028 -13.780 1.00 55.47 44 VAL B C 1
ATOM 3679 O O . VAL B 1 44 ? -6.331 2.730 -12.958 1.00 56.05 44 VAL B O 1
ATOM 3683 N N . PRO B 1 45 ? -5.533 2.616 -15.058 1.00 56.28 45 PRO B N 1
ATOM 3684 C CA . PRO B 1 45 ? -6.668 1.757 -15.406 1.00 56.26 45 PRO B CA 1
ATOM 3685 C C . PRO B 1 45 ? -6.624 0.496 -14.551 1.00 56.06 45 PRO B C 1
ATOM 3686 O O . PRO B 1 45 ? -5.560 -0.101 -14.361 1.00 55.19 45 PRO B O 1
ATOM 3690 N N . PHE B 1 46 ? -7.770 0.105 -14.007 1.00 56.51 46 PHE B N 1
ATOM 3691 C CA . PHE B 1 46 ? -7.802 -1.086 -13.180 1.00 57.22 46 PHE B CA 1
ATOM 3692 C C . PHE B 1 46 ? -7.333 -2.303 -13.963 1.00 58.30 46 PHE B C 1
ATOM 3693 O O . PHE B 1 46 ? -7.879 -2.614 -15.020 1.00 57.68 46 PHE B O 1
ATOM 3701 N N . ASN B 1 47 ? -6.314 -2.973 -13.436 1.00 60.24 47 ASN B N 1
ATOM 3702 C CA . ASN B 1 47 ? -5.768 -4.182 -14.040 1.00 63.05 47 ASN B CA 1
ATOM 3703 C C . ASN B 1 47 ? -5.584 -4.105 -15.557 1.00 65.43 47 ASN B C 1
ATOM 3704 O O . ASN B 1 47 ? -6.397 -4.636 -16.316 1.00 65.84 47 ASN B O 1
ATOM 3709 N N . ALA B 1 48 ? -4.514 -3.452 -16.003 1.00 67.88 48 ALA B N 1
ATOM 3710 C CA . ALA B 1 48 ? -4.254 -3.336 -17.440 1.00 70.45 48 ALA B CA 1
ATOM 3711 C C . ALA B 1 48 ? -2.832 -3.748 -17.799 1.00 71.58 48 ALA B C 1
ATOM 3712 O O . ALA B 1 48 ? -2.118 -4.330 -16.979 1.00 71.71 48 ALA B O 1
ATOM 3714 N N . ALA B 1 49 ? -2.439 -3.459 -19.038 1.00 73.29 49 ALA B N 1
ATOM 3715 C CA . ALA B 1 49 ? -1.091 -3.747 -19.527 1.00 74.48 49 ALA B CA 1
ATOM 3716 C C . ALA B 1 49 ? -0.290 -2.460 -19.237 1.00 75.50 49 ALA B C 1
ATOM 3717 O O . ALA B 1 49 ? -0.718 -1.656 -18.407 1.00 76.68 49 ALA B O 1
ATOM 3719 N N . PRO B 1 50 ? 0.874 -2.244 -19.890 1.00 75.76 50 PRO B N 1
ATOM 3720 C CA . PRO B 1 50 ? 1.629 -1.008 -19.607 1.00 75.48 50 PRO B CA 1
ATOM 3721 C C . PRO B 1 50 ? 0.851 0.328 -19.625 1.00 75.38 50 PRO B C 1
ATOM 3722 O O . PRO B 1 50 ? 1.411 1.383 -19.315 1.00 74.65 50 PRO B O 1
ATOM 3726 N N . GLY B 1 51 ? -0.433 0.249 -19.980 1.00 75.59 51 GLY B N 1
ATOM 3727 C CA . GLY B 1 51 ? -1.353 1.383 -20.053 1.00 76.00 51 GLY B CA 1
ATOM 3728 C C . GLY B 1 51 ? -1.005 2.849 -19.783 1.00 76.23 51 GLY B C 1
ATOM 3729 O O . GLY B 1 51 ? 0.146 3.284 -19.897 1.00 75.97 51 GLY B O 1
ATOM 3730 N N . SER B 1 52 ? -2.045 3.612 -19.431 1.00 76.01 52 SER B N 1
ATOM 3731 C CA . SER B 1 52 ? -1.934 5.045 -19.149 1.00 75.42 52 SER B CA 1
ATOM 3732 C C . SER B 1 52 ? -1.883 5.406 -17.659 1.00 75.30 52 SER B C 1
ATOM 3733 O O . SER B 1 52 ? -1.597 4.556 -16.811 1.00 74.81 52 SER B O 1
ATOM 3736 N N . THR B 1 53 ? -2.174 6.671 -17.353 1.00 74.87 53 THR B N 1
ATOM 3737 C CA . THR B 1 53 ? -2.129 7.171 -15.979 1.00 74.39 53 THR B CA 1
ATOM 3738 C C . THR B 1 53 ? -2.674 8.590 -15.818 1.00 73.44 53 THR B C 1
ATOM 3739 O O . THR B 1 53 ? -2.398 9.458 -16.637 1.00 73.51 53 THR B O 1
ATOM 3743 N N . GLU B 1 54 ? -3.433 8.821 -14.750 1.00 73.04 54 GLU B N 1
ATOM 3744 C CA . GLU B 1 54 ? -4.001 10.143 -14.465 1.00 72.51 54 GLU B CA 1
ATOM 3745 C C . GLU B 1 54 ? -3.516 10.610 -13.091 1.00 71.96 54 GLU B C 1
ATOM 3746 O O . GLU B 1 54 ? -3.021 9.810 -12.300 1.00 71.61 54 GLU B O 1
ATOM 3752 N N . SER B 1 55 ? -3.669 11.901 -12.805 1.00 71.46 55 SER B N 1
ATOM 3753 C CA . SER B 1 55 ? -3.247 12.463 -11.522 1.00 70.85 55 SER B CA 1
ATOM 3754 C C . SER B 1 55 ? -4.447 12.591 -10.589 1.00 70.74 55 SER B C 1
ATOM 3755 O O . SER B 1 55 ? -5.577 12.709 -11.059 1.00 70.41 55 SER B O 1
ATOM 3758 N N . TYR B 1 56 ? -4.213 12.567 -9.276 1.00 70.61 56 TYR B N 1
ATOM 3759 C CA . TYR B 1 56 ? -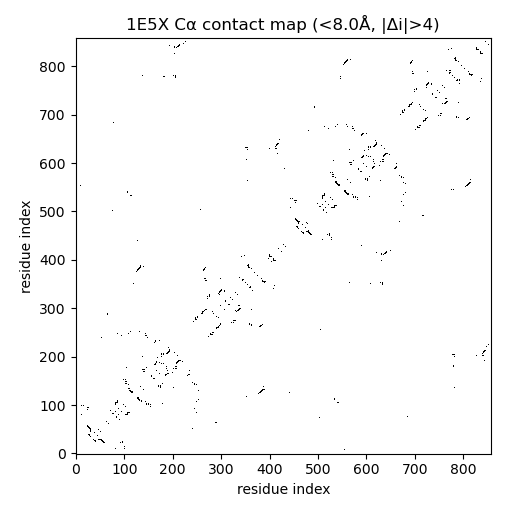5.315 12.694 -8.316 1.00 70.92 56 TYR B CA 1
ATOM 3760 C C . TYR B 1 56 ? -5.895 14.091 -8.297 1.00 71.50 56 TYR B C 1
ATOM 3761 O O . TYR B 1 56 ? -6.984 14.309 -7.769 1.00 71.16 56 TYR B O 1
ATOM 3770 N N . SER B 1 57 ? -5.156 15.041 -8.852 1.00 72.77 57 SER B N 1
ATOM 3771 C CA . SER B 1 57 ? -5.635 16.410 -8.909 1.00 74.61 57 SER B CA 1
ATOM 3772 C C . SER B 1 57 ? -6.745 16.469 -9.955 1.00 75.68 57 SER B C 1
ATOM 3773 O O . SER B 1 57 ? -7.631 17.317 -9.883 1.00 75.54 57 SER B O 1
ATOM 3776 N N . LEU B 1 58 ? -6.692 15.552 -10.921 1.00 77.47 58 LEU B N 1
ATOM 3777 C CA . LEU B 1 58 ? -7.696 15.480 -11.983 1.00 79.74 58 LEU B CA 1
ATOM 3778 C C . LEU B 1 58 ? -8.935 14.748 -11.478 1.00 81.08 58 LEU B C 1
ATOM 3779 O O . LEU B 1 58 ? -8.891 14.082 -10.445 1.00 81.34 58 LEU B O 1
ATOM 3784 N N . ASP B 1 59 ? -10.040 14.871 -12.205 1.00 82.68 59 ASP B N 1
ATOM 3785 C CA . ASP B 1 59 ? -11.279 14.217 -11.804 1.00 84.31 59 ASP B CA 1
ATOM 3786 C C . ASP B 1 59 ? -11.669 13.083 -12.728 1.00 85.00 59 ASP B C 1
ATOM 3787 O O . ASP B 1 59 ? -12.854 12.824 -12.941 1.00 85.09 59 ASP B O 1
ATOM 3792 N N . GLU B 1 60 ? -10.665 12.407 -13.273 1.00 85.95 60 GLU B N 1
ATOM 3793 C CA . GLU B 1 60 ? -10.897 11.282 -14.164 1.00 87.04 60 GLU B CA 1
ATOM 3794 C C . GLU B 1 60 ? -11.884 10.361 -13.456 1.00 87.08 60 GLU B C 1
ATOM 3795 O O . GLU B 1 60 ? -11.980 10.375 -12.228 1.00 87.13 60 GLU B O 1
ATOM 3801 N N . ILE B 1 61 ? -12.618 9.566 -14.223 1.00 86.95 61 ILE B N 1
ATOM 3802 C CA . ILE B 1 61 ? -13.583 8.651 -13.634 1.00 86.95 61 ILE B CA 1
ATOM 3803 C C . ILE B 1 61 ? -13.562 7.311 -14.364 1.00 86.55 61 ILE B C 1
ATOM 3804 O O . ILE B 1 61 ? -14.078 6.313 -13.861 1.00 86.75 61 ILE B O 1
ATOM 3809 N N . VAL B 1 62 ? -12.953 7.295 -15.547 1.00 85.95 62 VAL B N 1
ATOM 3810 C CA . VAL B 1 62 ? -12.849 6.079 -16.348 1.00 85.34 62 VAL B CA 1
ATOM 3811 C C . VAL B 1 62 ? -11.622 6.129 -17.257 1.00 84.51 62 VAL B C 1
ATOM 3812 O O . VAL B 1 62 ? -11.025 5.099 -17.578 1.00 83.34 62 VAL B O 1
ATOM 3816 N N . GLY B 1 69 ? -13.877 1.703 -18.536 1.00 58.37 69 GLY B N 1
ATOM 3817 C CA . GLY B 1 69 ? -12.901 1.058 -17.670 1.00 59.25 69 GLY B CA 1
ATOM 3818 C C . GLY B 1 69 ? -12.702 1.754 -16.331 1.00 58.84 69 GLY B C 1
ATOM 3819 O O . GLY B 1 69 ? -12.470 2.962 -16.275 1.00 60.08 69 GLY B O 1
ATOM 3820 N N . LEU B 1 70 ? -12.789 0.989 -15.247 1.00 58.44 70 LEU B N 1
ATOM 3821 C CA . LEU B 1 70 ? -12.617 1.533 -13.899 1.00 56.77 70 LEU B CA 1
ATOM 3822 C C . LEU B 1 70 ? -11.184 1.980 -13.638 1.00 55.63 70 LEU B C 1
ATOM 3823 O O . LEU B 1 70 ? -10.226 1.409 -14.173 1.00 54.70 70 LEU B O 1
ATOM 3828 N N . LEU B 1 71 ? -11.046 3.001 -12.801 1.00 54.41 71 LEU B N 1
ATOM 3829 C CA . LEU B 1 71 ? -9.732 3.506 -12.439 1.00 53.34 71 LEU B CA 1
ATOM 3830 C C . LEU B 1 71 ? -9.328 2.901 -11.105 1.00 53.11 71 LEU B C 1
ATOM 3831 O O . LEU B 1 71 ? -10.173 2.515 -10.297 1.00 52.95 71 LEU B O 1
ATOM 3836 N N . ASP B 1 72 ? -8.028 2.811 -10.881 1.00 52.47 72 ASP B N 1
ATOM 3837 C CA . ASP B 1 72 ? -7.509 2.264 -9.645 1.00 51.71 72 ASP B CA 1
ATOM 3838 C C . ASP B 1 72 ? -6.392 3.196 -9.194 1.00 50.24 72 ASP B C 1
ATOM 3839 O O . ASP B 1 72 ? -5.739 3.832 -10.021 1.00 48.89 72 ASP B O 1
ATOM 3844 N N . VAL B 1 73 ? -6.188 3.303 -7.887 1.00 48.57 73 VAL B N 1
ATOM 3845 C CA . VAL B 1 73 ? -5.131 4.164 -7.372 1.00 47.34 73 VAL B CA 1
ATOM 3846 C C . VAL B 1 73 ? -3.860 3.341 -7.269 1.00 47.05 73 VAL B C 1
ATOM 3847 O O . VAL B 1 73 ? -3.848 2.293 -6.628 1.00 47.35 73 VAL B O 1
ATOM 3851 N N . GLU B 1 74 ? -2.797 3.805 -7.916 1.00 46.49 74 GLU B N 1
ATOM 3852 C CA . GLU B 1 74 ? -1.531 3.083 -7.890 1.00 47.27 74 GLU B CA 1
ATOM 3853 C C . GLU B 1 74 ? -0.443 3.897 -7.216 1.00 46.27 74 GLU B C 1
ATOM 3854 O O . GLU B 1 74 ? -0.187 5.044 -7.583 1.00 45.72 74 GLU B O 1
ATOM 3860 N N . HIS B 1 75 ? 0.190 3.285 -6.228 1.00 45.23 75 HIS B N 1
ATOM 3861 C CA . HIS B 1 75 ? 1.259 3.919 -5.487 1.00 45.34 75 HIS B CA 1
ATOM 3862 C C . HIS B 1 75 ? 2.579 3.510 -6.113 1.00 46.22 75 HIS B C 1
ATOM 3863 O O . HIS B 1 75 ? 2.687 2.434 -6.710 1.00 45.70 75 HIS B O 1
ATOM 3870 N N . ASP B 1 76 ? 3.577 4.375 -5.980 1.00 46.57 76 ASP B N 1
ATOM 3871 C CA . ASP B 1 76 ? 4.898 4.094 -6.515 1.00 46.93 76 ASP B CA 1
ATOM 3872 C C . ASP B 1 76 ? 5.546 3.029 -5.644 1.00 47.31 76 ASP B C 1
ATOM 3873 O O . ASP B 1 76 ? 6.211 3.347 -4.656 1.00 46.76 76 ASP B O 1
ATOM 3886 N N . GLU B 1 78 ? 8.028 1.314 -6.228 1.00 51.62 78 GLU B N 1
ATOM 3887 C CA . GLU B 1 78 ? 9.473 1.448 -6.300 1.00 51.82 78 GLU B CA 1
ATOM 3888 C C . GLU B 1 78 ? 9.952 2.265 -5.104 1.00 49.88 78 GLU B C 1
ATOM 3889 O O . GLU B 1 78 ? 10.848 1.851 -4.369 1.00 49.21 78 GLU B O 1
ATOM 3895 N N . ALA B 1 79 ? 9.343 3.428 -4.912 1.00 48.52 79 ALA B N 1
ATOM 3896 C CA . ALA B 1 79 ? 9.710 4.301 -3.805 1.00 48.00 79 ALA B CA 1
ATOM 3897 C C . ALA B 1 79 ? 9.468 3.626 -2.451 1.00 47.84 79 ALA B C 1
ATOM 3898 O O . ALA B 1 79 ? 10.315 3.685 -1.559 1.00 47.90 79 ALA B O 1
ATOM 3900 N N . LEU B 1 80 ? 8.320 2.968 -2.309 1.00 47.10 80 LEU B N 1
ATOM 3901 C CA . LEU B 1 80 ? 7.978 2.303 -1.059 1.00 46.80 80 LEU B CA 1
ATOM 3902 C C . LEU B 1 80 ? 8.888 1.136 -0.707 1.00 46.99 80 LEU B C 1
ATOM 3903 O O . LEU B 1 80 ? 9.184 0.921 0.473 1.00 46.35 80 LEU B O 1
ATOM 3908 N N . LYS B 1 81 ? 9.333 0.382 -1.713 1.00 47.26 81 LYS B N 1
ATOM 3909 C CA . LYS B 1 81 ? 10.204 -0.765 -1.448 1.00 48.37 81 LYS B CA 1
ATOM 3910 C C . LYS B 1 81 ? 11.603 -0.364 -1.001 1.00 48.08 81 LYS B C 1
ATOM 3911 O O . LYS B 1 81 ? 12.394 -1.211 -0.576 1.00 47.54 81 LYS B O 1
ATOM 3917 N N . ARG B 1 82 ? 11.903 0.928 -1.084 1.00 48.66 82 ARG B N 1
ATOM 3918 C CA . ARG B 1 82 ? 13.206 1.426 -0.656 1.00 49.58 82 ARG B CA 1
ATOM 3919 C C . ARG B 1 82 ? 13.312 1.332 0.860 1.00 48.16 82 ARG B C 1
ATOM 3920 O O . ARG B 1 82 ? 14.379 1.541 1.431 1.00 48.91 82 ARG B O 1
ATOM 3928 N N . PHE B 1 83 ? 12.193 1.022 1.509 1.00 46.38 83 PHE B N 1
ATOM 3929 C CA . PHE B 1 83 ? 12.159 0.868 2.959 1.00 44.34 83 PHE B CA 1
ATOM 3930 C C . PHE B 1 83 ? 11.709 -0.556 3.209 1.00 44.05 83 PHE B C 1
ATOM 3931 O O . PHE B 1 83 ? 10.714 -0.991 2.632 1.00 43.74 83 PHE B O 1
ATOM 3939 N N . ASP B 1 84 ? 12.435 -1.288 4.052 1.00 43.82 84 ASP B N 1
ATOM 3940 C CA . ASP B 1 84 ? 12.085 -2.684 4.304 1.00 44.43 84 ASP B CA 1
ATOM 3941 C C . ASP B 1 84 ? 10.827 -2.917 5.135 1.00 43.99 84 ASP B C 1
ATOM 3942 O O . ASP B 1 84 ? 10.200 -1.975 5.629 1.00 44.20 84 ASP B O 1
ATOM 3947 N N . GLY B 1 85 ? 10.466 -4.189 5.275 1.00 43.00 85 GLY B N 1
ATOM 3948 C CA . GLY B 1 85 ? 9.285 -4.560 6.028 1.00 42.81 85 GLY B CA 1
ATOM 3949 C C . GLY B 1 85 ? 9.336 -4.115 7.477 1.00 42.69 85 GLY B C 1
ATOM 3950 O O . GLY B 1 85 ? 8.358 -3.578 8.012 1.00 42.37 85 GLY B O 1
ATOM 3951 N N . ALA B 1 86 ? 10.478 -4.338 8.116 1.00 41.66 86 ALA B N 1
ATOM 3952 C CA . ALA B 1 86 ? 10.648 -3.957 9.509 1.00 40.83 86 ALA B CA 1
ATOM 3953 C C . ALA B 1 86 ? 10.477 -2.455 9.681 1.00 39.90 86 ALA B C 1
ATOM 3954 O O . ALA B 1 86 ? 9.972 -1.995 10.706 1.00 40.86 86 ALA B O 1
ATOM 3956 N N . TYR B 1 87 ? 10.885 -1.682 8.682 1.00 38.53 87 TYR B N 1
ATOM 3957 C CA . TYR B 1 87 ? 10.742 -0.235 8.785 1.00 38.18 87 TYR B CA 1
ATOM 3958 C C . TYR B 1 87 ? 9.267 0.164 8.785 1.00 38.05 87 TYR B C 1
ATOM 3959 O O . TYR B 1 87 ? 8.844 1.029 9.558 1.00 39.15 87 TYR B O 1
ATOM 3968 N N . TRP B 1 88 ? 8.485 -0.456 7.907 1.00 37.17 88 TRP B N 1
ATOM 3969 C CA . TRP B 1 88 ? 7.064 -0.139 7.831 1.00 36.46 88 TRP B CA 1
ATOM 3970 C C . TRP B 1 88 ? 6.310 -0.628 9.065 1.00 36.46 88 TRP B C 1
ATOM 3971 O O . TRP B 1 88 ? 5.518 0.123 9.635 1.00 37.25 88 TRP B O 1
ATOM 3982 N N . ARG B 1 89 ? 6.558 -1.866 9.490 1.00 36.79 89 ARG B N 1
ATOM 3983 C CA . ARG B 1 89 ? 5.892 -2.391 10.685 1.00 37.90 89 ARG B CA 1
ATOM 3984 C C . ARG B 1 89 ? 6.141 -1.463 11.875 1.00 38.44 89 ARG B C 1
ATOM 3985 O O . ARG B 1 89 ? 5.213 -1.095 12.593 1.00 39.26 89 ARG B O 1
ATOM 3993 N N . ASP B 1 90 ? 7.399 -1.081 12.075 1.00 38.33 90 ASP B N 1
ATOM 3994 C CA . ASP B 1 90 ? 7.757 -0.213 13.186 1.00 38.13 90 ASP B CA 1
ATOM 3995 C C . ASP B 1 90 ? 7.222 1.203 13.045 1.00 37.45 90 ASP B C 1
ATOM 3996 O O . ASP B 1 90 ? 6.816 1.818 14.034 1.00 38.92 90 ASP B O 1
ATOM 4001 N N . LEU B 1 91 ? 7.221 1.732 11.828 1.00 35.63 91 LEU B N 1
ATOM 4002 C CA . LEU B 1 91 ? 6.723 3.087 11.636 1.00 35.56 91 LEU B CA 1
ATOM 4003 C C . LEU B 1 91 ? 5.246 3.143 12.017 1.00 35.60 91 LEU B C 1
ATOM 4004 O O . LEU B 1 91 ? 4.802 4.040 12.743 1.00 35.22 91 LEU B O 1
ATOM 4009 N N . PHE B 1 92 ? 4.486 2.168 11.527 1.00 35.34 92 PHE B N 1
ATOM 4010 C CA . PHE B 1 92 ? 3.064 2.123 11.819 1.00 33.94 92 PHE B CA 1
ATOM 4011 C C . PHE B 1 92 ? 2.791 1.816 13.284 1.00 33.46 92 PHE B C 1
ATOM 4012 O O . PHE B 1 92 ? 1.945 2.460 13.907 1.00 33.14 92 PHE B O 1
ATOM 4020 N N . ASP B 1 93 ? 3.513 0.854 13.845 1.00 34.00 93 ASP B N 1
ATOM 4021 C CA . ASP B 1 93 ? 3.302 0.504 15.245 1.00 35.36 93 ASP B CA 1
ATOM 4022 C C . ASP B 1 93 ? 3.617 1.666 16.185 1.00 36.08 93 ASP B C 1
ATOM 4023 O O . ASP B 1 93 ? 2.982 1.812 17.233 1.00 36.82 93 ASP B O 1
ATOM 4028 N N . SER B 1 94 ? 4.577 2.505 15.806 1.00 35.61 94 SER B N 1
ATOM 4029 C CA . SER B 1 94 ? 4.942 3.641 16.646 1.00 35.38 94 SER B CA 1
ATOM 4030 C C . SER B 1 94 ? 3.819 4.665 16.709 1.00 35.12 94 SER B C 1
ATOM 4031 O O . SER B 1 94 ? 3.830 5.536 17.574 1.00 35.90 94 SER B O 1
ATOM 4034 N N . ARG B 1 95 ? 2.853 4.563 15.798 1.00 34.22 95 ARG B N 1
ATOM 4035 C CA . ARG B 1 95 ? 1.727 5.498 15.766 1.00 33.75 95 ARG B CA 1
ATOM 4036 C C . ARG B 1 95 ? 0.478 4.970 16.465 1.00 33.93 95 ARG B C 1
ATOM 4037 O O . ARG B 1 95 ? -0.523 5.678 16.591 1.00 34.08 95 ARG B O 1
ATOM 4045 N N . VAL B 1 96 ? 0.531 3.723 16.913 1.00 34.19 96 VAL B N 1
ATOM 4046 C CA . VAL B 1 96 ? -0.612 3.131 17.593 1.00 35.36 96 VAL B CA 1
ATOM 4047 C C . VAL B 1 96 ? -0.872 3.794 18.945 1.00 35.80 96 VAL B C 1
ATOM 4048 O O . VAL B 1 96 ? 0.045 3.980 19.736 1.00 36.71 96 VAL B O 1
ATOM 4052 N N . GLY B 1 97 ? -2.122 4.162 19.194 1.00 36.75 97 GLY B N 1
ATOM 4053 C CA . GLY B 1 97 ? -2.480 4.764 20.466 1.00 37.35 97 GLY B CA 1
ATOM 4054 C C . GLY B 1 97 ? -2.143 6.231 20.658 1.00 38.17 97 GLY B C 1
ATOM 4055 O O . GLY B 1 97 ? -2.312 6.761 21.754 1.00 38.29 97 GLY B O 1
ATOM 4056 N N . LYS B 1 98 ? -1.679 6.885 19.599 1.00 38.31 98 LYS B N 1
ATOM 4057 C CA . LYS B 1 98 ? -1.319 8.297 19.652 1.00 38.62 98 LYS B CA 1
ATOM 4058 C C . LYS B 1 98 ? -2.502 9.201 19.322 1.00 38.29 98 LYS B C 1
ATOM 4059 O O . LYS B 1 98 ? -3.421 8.804 18.607 1.00 38.19 98 LYS B O 1
ATOM 4065 N N . SER B 1 99 ? -2.471 10.422 19.845 1.00 37.01 99 SER B N 1
ATOM 4066 C CA . SER B 1 99 ? -3.522 11.391 19.578 1.00 35.86 99 SER B CA 1
ATOM 4067 C C . SER B 1 99 ? -2.962 12.556 18.776 1.00 34.72 99 SER B C 1
ATOM 4068 O O . SER B 1 99 ? -3.545 13.632 18.736 1.00 34.42 99 SER B O 1
ATOM 4071 N N . THR B 1 100 ? -1.824 12.330 18.136 1.00 35.01 100 THR B N 1
ATOM 4072 C CA . THR B 1 100 ? -1.183 13.352 17.321 1.00 34.82 100 THR B CA 1
ATOM 4073 C C . THR B 1 100 ? -1.909 13.493 15.981 1.00 35.38 100 THR B C 1
ATOM 4074 O O . THR B 1 100 ? -2.741 12.652 15.617 1.00 34.74 100 THR B O 1
ATOM 4078 N N . TRP B 1 101 ? -1.588 14.560 15.256 1.00 34.23 101 TRP B N 1
ATOM 4079 C CA . TRP B 1 101 ? -2.203 14.817 13.971 1.00 33.79 101 TRP B CA 1
ATOM 4080 C C . TRP B 1 101 ? -1.263 14.421 12.847 1.00 33.99 101 TRP B C 1
ATOM 4081 O O . TRP B 1 101 ? -0.097 14.780 12.861 1.00 35.42 101 TRP B O 1
ATOM 4092 N N . PRO B 1 102 ? -1.748 13.628 11.881 1.00 33.68 102 PRO B N 1
ATOM 4093 C CA . PRO B 1 102 ? -3.106 13.085 11.788 1.00 33.24 102 PRO B CA 1
ATOM 4094 C C . PRO B 1 102 ? -3.053 11.592 12.127 1.00 33.45 102 PRO B C 1
ATOM 4095 O O . PRO B 1 102 ? -4.013 10.852 11.901 1.00 33.17 102 PRO B O 1
ATOM 4099 N N . TYR B 1 103 ? -1.920 11.161 12.670 1.00 33.03 103 TYR B N 1
ATOM 4100 C CA . TYR B 1 103 ? -1.705 9.756 12.979 1.00 33.60 103 TYR B CA 1
ATOM 4101 C C . TYR B 1 103 ? -2.625 9.134 14.010 1.00 32.20 103 TYR B C 1
ATOM 4102 O O . TYR B 1 103 ? -2.544 7.936 14.255 1.00 32.86 103 TYR B O 1
ATOM 4111 N N . GLY B 1 104 ? -3.497 9.939 14.607 1.00 31.13 104 GLY B N 1
ATOM 4112 C CA . GLY B 1 104 ? -4.429 9.408 15.584 1.00 30.27 104 GLY B CA 1
ATOM 4113 C C . GLY B 1 104 ? -5.496 8.590 14.869 1.00 30.23 104 GLY B C 1
ATOM 4114 O O . GLY B 1 104 ? -6.227 7.824 15.486 1.00 29.64 104 GLY B O 1
ATOM 4115 N N . SER B 1 105 ? -5.576 8.771 13.551 1.00 29.82 105 SER B N 1
ATOM 4116 C CA . SER B 1 105 ? -6.525 8.068 12.696 1.00 29.10 105 SER B CA 1
ATOM 4117 C C . SER B 1 105 ? -5.962 6.721 12.238 1.00 28.36 105 SER B C 1
ATOM 4118 O O . SER B 1 105 ? -4.791 6.616 11.912 1.00 28.51 105 SER B O 1
ATOM 4121 N N . GLY B 1 106 ? -6.803 5.692 12.229 1.00 29.08 106 GLY B N 1
ATOM 4122 C CA . GLY B 1 106 ? -6.365 4.380 11.773 1.00 27.98 106 GLY B CA 1
ATOM 4123 C C . GLY B 1 106 ? -6.050 4.420 10.281 1.00 28.75 106 GLY B C 1
ATOM 4124 O O . GLY B 1 106 ? -5.333 3.569 9.770 1.00 29.18 106 GLY B O 1
ATOM 4125 N N . VAL B 1 107 ? -6.595 5.409 9.578 1.00 27.82 107 VAL B N 1
ATOM 4126 C CA . VAL B 1 107 ? -6.334 5.553 8.158 1.00 28.63 107 VAL B CA 1
ATOM 4127 C C . VAL B 1 107 ? -5.039 6.349 7.933 1.00 30.42 107 VAL B C 1
ATOM 4128 O O . VAL B 1 107 ? -4.103 5.881 7.265 1.00 29.51 107 VAL B O 1
ATOM 4132 N N . TRP B 1 108 ? -4.985 7.551 8.501 1.00 30.83 108 TRP B N 1
ATOM 4133 C CA . TRP B 1 108 ? -3.816 8.405 8.327 1.00 31.39 108 TRP B CA 1
ATOM 4134 C C . TRP B 1 108 ? -2.539 7.929 8.996 1.00 31.85 108 TRP B C 1
ATOM 4135 O O . TRP B 1 108 ? -1.460 8.414 8.672 1.00 32.91 108 TRP B O 1
ATOM 4146 N N . SER B 1 109 ? -2.645 6.976 9.914 1.00 32.26 109 SER B N 1
ATOM 4147 C CA . SER B 1 109 ? -1.446 6.438 10.550 1.00 32.08 109 SER B CA 1
ATOM 4148 C C . SER B 1 109 ? -0.691 5.638 9.471 1.00 32.47 109 SER B C 1
ATOM 4149 O O . SER B 1 109 ? 0.435 5.187 9.680 1.00 31.90 109 SER B O 1
ATOM 4152 N N . LYS B 1 110 ? -1.332 5.459 8.320 1.00 32.69 110 LYS B N 1
ATOM 4153 C CA . LYS B 1 110 ? -0.726 4.757 7.184 1.00 34.17 110 LYS B CA 1
ATOM 4154 C C . LYS B 1 110 ? -0.697 5.705 5.990 1.00 34.09 110 LYS B C 1
ATOM 4155 O O . LYS B 1 110 ? -0.729 5.271 4.838 1.00 35.18 110 LYS B O 1
ATOM 4161 N N . LYS B 1 111 ? -0.634 7.000 6.278 1.00 34.64 111 LYS B N 1
ATOM 4162 C CA . LYS B 1 111 ? -0.642 8.038 5.255 1.00 35.14 111 LYS B CA 1
ATOM 4163 C C . LYS B 1 111 ? 0.247 7.794 4.043 1.00 35.73 111 LYS B C 1
ATOM 4164 O O . LYS B 1 111 ? -0.163 8.029 2.902 1.00 35.94 111 LYS B O 1
ATOM 4170 N N . GLU B 1 112 ? 1.465 7.333 4.288 1.00 35.44 112 GLU B N 1
ATOM 4171 C CA . GLU B 1 112 ? 2.391 7.089 3.201 1.00 36.32 112 GLU B CA 1
ATOM 4172 C C . GLU B 1 112 ? 1.830 6.114 2.173 1.00 36.62 112 GLU B C 1
ATOM 4173 O O . GLU B 1 112 ? 2.263 6.115 1.024 1.00 37.72 112 GLU B O 1
ATOM 4179 N N . TRP B 1 113 ? 0.859 5.298 2.577 1.00 35.53 113 TRP B N 1
ATOM 4180 C CA . TRP B 1 113 ? 0.267 4.307 1.677 1.00 33.86 113 TRP B CA 1
ATOM 4181 C C . TRP B 1 113 ? -1.130 4.664 1.199 1.00 33.54 113 TRP B C 1
ATOM 4182 O O . TRP B 1 113 ? -1.749 3.895 0.464 1.00 33.09 113 TRP B O 1
ATOM 4193 N N . VAL B 1 114 ? -1.632 5.817 1.618 1.00 32.41 114 VAL B N 1
ATOM 4194 C CA . VAL B 1 114 ? -2.975 6.220 1.265 1.00 32.25 114 VAL B CA 1
ATOM 4195 C C . VAL B 1 114 ? -2.998 7.433 0.345 1.00 34.31 114 VAL B C 1
ATOM 4196 O O . VAL B 1 114 ? -3.413 7.322 -0.803 1.00 35.30 114 VAL B O 1
ATOM 4200 N N . LEU B 1 115 ? -2.593 8.591 0.855 1.00 35.29 115 LEU B N 1
ATOM 4201 C CA . LEU B 1 115 ? -2.514 9.817 0.050 1.00 35.77 115 LEU B CA 1
ATOM 4202 C C . LEU B 1 115 ? -1.181 10.441 0.424 1.00 36.47 115 LEU B C 1
ATOM 4203 O O . LEU B 1 115 ? -1.140 11.473 1.083 1.00 36.45 115 LEU B O 1
ATOM 4208 N N . PRO B 1 116 ? -0.072 9.815 0.004 1.00 37.85 116 PRO B N 1
ATOM 4209 C CA . PRO B 1 116 ? 1.289 10.280 0.294 1.00 38.81 116 PRO B CA 1
ATOM 4210 C C . PRO B 1 116 ? 1.602 11.763 0.110 1.00 40.00 116 PRO B C 1
ATOM 4211 O O . PRO B 1 116 ? 2.388 12.320 0.874 1.00 40.86 116 PRO B O 1
ATOM 4215 N N . GLU B 1 117 ? 0.975 12.416 -0.862 1.00 40.51 117 GLU B N 1
ATOM 4216 C CA . GLU B 1 117 ? 1.285 13.819 -1.115 1.00 41.67 117 GLU B CA 1
ATOM 4217 C C . GLU B 1 117 ? 0.384 14.875 -0.503 1.00 41.21 117 GLU B C 1
ATOM 4218 O O . GLU B 1 117 ? 0.670 16.068 -0.625 1.00 41.59 117 GLU B O 1
ATOM 4224 N N . ILE B 1 118 ? -0.694 14.474 0.158 1.00 39.30 118 ILE B N 1
ATOM 4225 C CA . ILE B 1 118 ? -1.562 15.483 0.734 1.00 37.83 118 ILE B CA 1
ATOM 4226 C C . ILE B 1 118 ? -0.874 16.134 1.928 1.00 37.89 118 ILE B C 1
ATOM 4227 O O . ILE B 1 118 ? -0.085 15.502 2.626 1.00 36.84 118 ILE B O 1
ATOM 4232 N N . ASP B 1 119 ? -1.162 17.411 2.139 1.00 38.56 119 ASP B N 1
ATOM 4233 C CA . ASP B 1 119 ? -0.589 18.162 3.245 1.00 39.12 119 ASP B CA 1
ATOM 4234 C C . ASP B 1 119 ? -1.475 17.966 4.471 1.00 38.67 119 ASP B C 1
ATOM 4235 O O . ASP B 1 119 ? -2.692 18.088 4.374 1.00 38.63 119 ASP B O 1
ATOM 4240 N N . ASP B 1 120 ? -0.870 17.673 5.617 1.00 38.20 120 ASP B N 1
ATOM 4241 C CA . ASP B 1 120 ? -1.634 17.468 6.841 1.00 38.55 120 ASP B CA 1
ATOM 4242 C C . ASP B 1 120 ? -2.682 18.542 7.074 1.00 39.16 120 ASP B C 1
ATOM 4243 O O . ASP B 1 120 ? -3.705 18.274 7.703 1.00 38.86 120 ASP B O 1
ATOM 4248 N N . ASP B 1 121 ? -2.437 19.751 6.570 1.00 39.45 121 ASP B N 1
ATOM 4249 C CA . ASP B 1 121 ? -3.386 20.847 6.757 1.00 40.28 121 ASP B CA 1
ATOM 4250 C C . ASP B 1 121 ? -4.682 20.643 5.988 1.00 39.78 121 ASP B C 1
ATOM 4251 O O . ASP B 1 121 ? -5.692 21.280 6.288 1.00 39.44 121 ASP B O 1
ATOM 4256 N N . ASP B 1 122 ? -4.655 19.761 4.995 1.00 38.51 122 ASP B N 1
ATOM 4257 C CA . ASP B 1 122 ? -5.838 19.507 4.185 1.00 38.15 122 ASP B CA 1
ATOM 4258 C C . ASP B 1 122 ? -6.602 18.264 4.618 1.00 37.29 122 ASP B C 1
ATOM 4259 O O . ASP B 1 122 ? -7.741 18.054 4.201 1.00 37.21 122 ASP B O 1
ATOM 4264 N N . ILE B 1 123 ? -5.972 17.434 5.442 1.00 35.69 123 ILE B N 1
ATOM 4265 C CA . ILE B 1 123 ? -6.617 16.223 5.913 1.00 33.75 123 ILE B CA 1
ATOM 4266 C C . ILE B 1 123 ? -7.864 16.507 6.747 1.00 33.53 123 ILE B C 1
ATOM 4267 O O . ILE B 1 123 ? -7.856 17.343 7.648 1.00 33.34 123 ILE B O 1
ATOM 4272 N N . VAL B 1 124 ? -8.949 15.819 6.413 1.00 32.94 124 VAL B N 1
ATOM 4273 C CA . VAL B 1 124 ? -10.209 15.956 7.135 1.00 31.71 124 VAL B CA 1
ATOM 4274 C C . VAL B 1 124 ? -10.421 14.606 7.814 1.00 31.80 124 VAL B C 1
ATOM 4275 O O . VAL B 1 124 ? -10.709 13.605 7.155 1.00 31.55 124 VAL B O 1
ATOM 4279 N N . SER B 1 125 ? -10.266 14.578 9.132 1.00 30.89 125 SER B N 1
ATOM 4280 C CA . SER B 1 125 ? -10.380 13.333 9.869 1.00 29.53 125 SER B CA 1
ATOM 4281 C C . SER B 1 125 ? -11.001 13.471 11.251 1.00 30.59 125 SER B C 1
ATOM 4282 O O . SER B 1 125 ? -10.869 14.509 11.912 1.00 29.22 125 SER B O 1
ATOM 4285 N N . ALA B 1 126 ? -11.676 12.411 11.690 1.00 29.19 126 ALA B N 1
ATOM 4286 C CA . ALA B 1 126 ? -12.300 12.406 13.006 1.00 28.64 126 ALA B CA 1
ATOM 4287 C C . ALA B 1 126 ? -11.660 11.275 13.798 1.00 27.93 126 ALA B C 1
ATOM 4288 O O . ALA B 1 126 ? -12.223 10.789 14.776 1.00 29.50 126 ALA B O 1
ATOM 4290 N N . PHE B 1 127 ? -10.468 10.879 13.369 1.00 26.67 127 PHE B N 1
ATOM 4291 C CA . PHE B 1 127 ? -9.726 9.793 13.988 1.00 27.16 127 PHE B CA 1
ATOM 4292 C C . PHE B 1 127 ? -10.476 8.460 13.858 1.00 28.70 127 PHE B C 1
ATOM 4293 O O . PHE B 1 127 ? -10.521 7.646 14.791 1.00 27.45 127 PHE B O 1
ATOM 4301 N N . GLU B 1 128 ? -11.060 8.258 12.675 1.00 27.75 128 GLU B N 1
ATOM 4302 C CA . GLU B 1 128 ? -11.764 7.019 12.339 1.00 28.41 128 GLU B CA 1
ATOM 4303 C C . GLU B 1 128 ? -10.701 5.918 12.307 1.00 27.98 128 GLU B C 1
ATOM 4304 O O . GLU B 1 128 ? -9.499 6.209 12.318 1.00 27.56 128 GLU B O 1
ATOM 4310 N N . GLY B 1 129 ? -11.126 4.659 12.269 1.00 27.28 129 GLY B N 1
ATOM 4311 C CA . GLY B 1 129 ? -10.155 3.577 12.240 1.00 26.12 129 GLY B CA 1
ATOM 4312 C C . GLY B 1 129 ? -9.841 3.087 13.639 1.00 26.56 129 GLY B C 1
ATOM 4313 O O . GLY B 1 129 ? -10.488 3.505 14.600 1.00 25.56 129 GLY B O 1
ATOM 4314 N N . ASN B 1 130 ? -8.841 2.219 13.759 1.00 26.16 130 ASN B N 1
ATOM 4315 C CA . ASN B 1 130 ? -8.476 1.642 15.049 1.00 28.61 130 ASN B CA 1
ATOM 4316 C C . ASN B 1 130 ? -9.731 1.010 15.655 1.00 28.55 130 ASN B C 1
ATOM 4317 O O . ASN B 1 130 ? -9.972 1.087 16.859 1.00 28.49 130 ASN B O 1
ATOM 4322 N N . SER B 1 131 ? -10.541 0.395 14.801 1.00 29.00 131 SER B N 1
ATOM 4323 C CA . SER B 1 131 ? -11.773 -0.227 15.261 1.00 29.09 131 SER B CA 1
ATOM 4324 C C . SER B 1 131 ? -11.498 -1.528 16.007 1.00 29.10 131 SER B C 1
ATOM 4325 O O . SER B 1 131 ? -10.486 -2.200 15.793 1.00 28.77 131 SER B O 1
ATOM 4328 N N . ASN B 1 132 ? -12.420 -1.855 16.896 1.00 29.38 132 ASN B N 1
ATOM 4329 C CA . ASN B 1 132 ? -12.365 -3.040 17.733 1.00 29.81 132 ASN B CA 1
ATOM 4330 C C . ASN B 1 132 ? -12.243 -4.361 16.955 1.00 30.10 132 ASN B C 1
ATOM 4331 O O . ASN B 1 132 ? -12.966 -4.606 15.990 1.00 29.85 132 ASN B O 1
ATOM 4336 N N . LEU B 1 133 ? -11.280 -5.183 17.356 1.00 29.87 133 LEU B N 1
ATOM 4337 C CA . LEU B 1 133 ? -11.081 -6.497 16.764 1.00 30.16 133 LEU B CA 1
ATOM 4338 C C . LEU B 1 133 ? -11.485 -7.425 17.908 1.00 30.06 133 LEU B C 1
ATOM 4339 O O . LEU B 1 133 ? -10.738 -7.620 18.864 1.00 31.88 133 LEU B O 1
ATOM 4344 N N . PHE B 1 134 ? -12.678 -7.983 17.792 1.00 29.47 134 PHE B N 1
ATOM 4345 C CA . PHE B 1 134 ? -13.288 -8.824 18.812 1.00 30.27 134 PHE B CA 1
ATOM 4346 C C . PHE B 1 134 ? -13.115 -10.333 18.641 1.00 31.01 134 PHE B C 1
ATOM 4347 O O . PHE B 1 134 ? -13.320 -10.864 17.551 1.00 32.30 134 PHE B O 1
ATOM 4355 N N . TRP B 1 135 ? -12.746 -11.010 19.727 1.00 30.75 135 TRP B N 1
ATOM 4356 C CA . TRP B 1 135 ? -12.584 -12.463 19.724 1.00 31.33 135 TRP B CA 1
ATOM 4357 C C . TRP B 1 135 ? -13.945 -13.103 20.044 1.00 31.71 135 TRP B C 1
ATOM 4358 O O . TRP B 1 135 ? -14.411 -13.045 21.181 1.00 31.15 135 TRP B O 1
ATOM 4369 N N . ALA B 1 136 ? -14.582 -13.693 19.034 1.00 31.43 136 ALA B N 1
ATOM 4370 C CA . ALA B 1 136 ? -15.888 -14.332 19.208 1.00 32.35 136 ALA B CA 1
ATOM 4371 C C . ALA B 1 136 ? -15.718 -15.724 19.834 1.00 33.37 136 ALA B C 1
ATOM 4372 O O . ALA B 1 136 ? -15.995 -16.745 19.212 1.00 33.14 136 ALA B O 1
ATOM 4374 N N . GLU B 1 137 ? -15.265 -15.748 21.078 1.00 34.84 137 GLU B N 1
ATOM 4375 C CA . GLU B 1 137 ? -15.029 -16.996 21.780 1.00 35.82 137 GLU B CA 1
ATOM 4376 C C . GLU B 1 137 ? -16.245 -17.907 21.854 1.00 36.19 137 GLU B C 1
ATOM 4377 O O . GLU B 1 137 ? -16.225 -19.022 21.338 1.00 35.49 137 GLU B O 1
ATOM 4383 N N . ARG B 1 138 ? -17.305 -17.432 22.491 1.00 36.58 138 ARG B N 1
ATOM 4384 C CA . ARG B 1 138 ? -18.495 -18.238 22.639 1.00 36.97 138 ARG B CA 1
ATOM 4385 C C . ARG B 1 138 ? -19.153 -18.696 21.342 1.00 37.33 138 ARG B C 1
ATOM 4386 O O . ARG B 1 138 ? -19.445 -19.884 21.187 1.00 36.00 138 ARG B O 1
ATOM 4394 N N . PHE B 1 139 ? -19.399 -17.771 20.418 1.00 36.28 139 PHE B N 1
ATOM 4395 C CA . PHE B 1 139 ? -20.039 -18.145 19.167 1.00 36.29 139 PHE B CA 1
ATOM 4396 C C . PHE B 1 139 ? -19.157 -19.112 18.398 1.00 37.20 139 PHE B C 1
ATOM 4397 O O . PHE B 1 139 ? -19.628 -20.131 17.892 1.00 37.02 139 PHE B O 1
ATOM 4405 N N . GLY B 1 140 ? -17.875 -18.781 18.307 1.00 37.57 140 GLY B N 1
ATOM 4406 C CA . GLY B 1 140 ? -16.951 -19.637 17.592 1.00 38.90 140 GLY B CA 1
ATOM 4407 C C . GLY B 1 140 ? -16.971 -21.065 18.111 1.00 40.25 140 GLY B C 1
ATOM 4408 O O . GLY B 1 140 ? -17.113 -22.020 17.342 1.00 39.96 140 GLY B O 1
ATOM 4409 N N . LYS B 1 141 ? -16.845 -21.213 19.423 1.00 40.31 141 LYS B N 1
ATOM 4410 C CA . LYS B 1 141 ? -16.830 -22.526 20.032 1.00 42.61 141 LYS B CA 1
ATOM 4411 C C . LYS B 1 141 ? -18.166 -23.267 20.050 1.00 43.27 141 LYS B C 1
ATOM 4412 O O . LYS B 1 141 ? -18.239 -24.416 19.623 1.00 43.36 141 LYS B O 1
ATOM 4418 N N . GLN B 1 142 ? -19.216 -22.615 20.536 1.00 43.53 142 GLN B N 1
ATOM 4419 C CA . GLN B 1 142 ? -20.522 -23.251 20.629 1.00 43.82 142 GLN B CA 1
ATOM 4420 C C . GLN B 1 142 ? -21.207 -23.561 19.314 1.00 43.20 142 GLN B C 1
ATOM 4421 O O . GLN B 1 142 ? -21.867 -24.592 19.203 1.00 43.25 142 GLN B O 1
ATOM 4427 N N . PHE B 1 143 ? -21.060 -22.688 18.320 1.00 41.79 143 PHE B N 1
ATOM 4428 C CA . PHE B 1 143 ? -21.728 -22.903 17.044 1.00 40.75 143 PHE B CA 1
ATOM 4429 C C . PHE B 1 143 ? -20.861 -23.346 15.877 1.00 41.09 143 PHE B C 1
ATOM 4430 O O . PHE B 1 143 ? -21.387 -23.789 14.858 1.00 42.31 143 PHE B O 1
ATOM 4438 N N . LEU B 1 144 ? -19.546 -23.233 15.995 1.00 40.78 144 LEU B N 1
ATOM 4439 C CA . LEU B 1 144 ? -18.691 -23.601 14.868 1.00 40.67 144 LEU B CA 1
ATOM 4440 C C . LEU B 1 144 ? -17.503 -24.475 15.242 1.00 40.51 144 LEU B C 1
ATOM 4441 O O . LEU B 1 144 ? -16.674 -24.788 14.398 1.00 41.13 144 LEU B O 1
ATOM 4446 N N . GLY B 1 145 ? -17.420 -24.870 16.504 1.00 40.68 145 GLY B N 1
ATOM 4447 C CA . GLY B 1 145 ? -16.305 -25.695 16.934 1.00 41.29 145 GLY B CA 1
ATOM 4448 C C . GLY B 1 145 ? -14.970 -25.021 16.674 1.00 42.15 145 GLY B C 1
ATOM 4449 O O . GLY B 1 145 ? -13.948 -25.692 16.487 1.00 43.64 145 GLY B O 1
ATOM 4458 N N . ASN B 1 147 ? -11.895 -22.092 17.718 1.00 37.56 147 ASN B N 1
ATOM 4459 C CA . ASN B 1 147 ? -11.247 -21.495 18.866 1.00 37.00 147 ASN B CA 1
ATOM 4460 C C . ASN B 1 147 ? -10.570 -20.161 18.521 1.00 35.82 147 ASN B C 1
ATOM 4461 O O . ASN B 1 147 ? -10.110 -19.460 19.410 1.00 34.39 147 ASN B O 1
ATOM 4466 N N . ASP B 1 148 ? -10.515 -19.812 17.241 1.00 35.11 148 ASP B N 1
ATOM 4467 C CA . ASP B 1 148 ? -9.838 -18.584 16.832 1.00 34.40 148 ASP B CA 1
ATOM 4468 C C . ASP B 1 148 ? -10.609 -17.779 15.781 1.00 33.50 148 ASP B C 1
ATOM 4469 O O . ASP B 1 148 ? -10.067 -17.420 14.730 1.00 32.99 148 ASP B O 1
ATOM 4474 N N . LEU B 1 149 ? -11.880 -17.514 16.083 1.00 33.37 149 LEU B N 1
ATOM 4475 C CA . LEU B 1 149 ? -12.773 -16.741 15.222 1.00 32.54 149 LEU B CA 1
ATOM 4476 C C . LEU B 1 149 ? -12.856 -15.312 15.761 1.00 32.94 149 LEU B C 1
ATOM 4477 O O . LEU B 1 149 ? -13.057 -15.107 16.963 1.00 31.55 149 LEU B O 1
ATOM 4482 N N . TRP B 1 150 ? -12.733 -14.334 14.869 1.00 32.35 150 TRP B N 1
ATOM 4483 C CA . TRP B 1 150 ? -12.788 -12.934 15.270 1.00 31.61 150 TRP B CA 1
ATOM 4484 C C . TRP B 1 150 ? -13.681 -12.101 14.372 1.00 32.03 150 TRP B C 1
ATOM 4485 O O . TRP B 1 150 ? -13.970 -12.489 13.239 1.00 32.40 150 TRP B O 1
ATOM 4496 N N . VAL B 1 151 ? -14.104 -10.947 14.889 1.00 31.95 151 VAL B N 1
ATOM 4497 C CA . VAL B 1 151 ? -14.921 -10.001 14.133 1.00 30.76 151 VAL B CA 1
ATOM 4498 C C . VAL B 1 151 ? -14.235 -8.628 14.159 1.00 30.87 151 VAL B C 1
ATOM 4499 O O . VAL B 1 151 ? -13.879 -8.113 15.225 1.00 30.12 151 VAL B O 1
ATOM 4503 N N . LYS B 1 152 ? -14.030 -8.056 12.980 1.00 29.40 152 LYS B N 1
ATOM 4504 C CA . LYS B 1 152 ? -13.430 -6.741 12.858 1.00 28.48 152 LYS B CA 1
ATOM 4505 C C . LYS B 1 152 ? -14.634 -5.801 12.797 1.00 29.19 152 LYS B C 1
ATOM 4506 O O . LYS B 1 152 ? -15.336 -5.754 11.787 1.00 29.55 152 LYS B O 1
ATOM 4512 N N . HIS B 1 153 ? -14.883 -5.074 13.884 1.00 28.97 153 HIS B N 1
ATOM 4513 C CA . HIS B 1 153 ? -16.017 -4.162 13.959 1.00 30.35 153 HIS B CA 1
ATOM 4514 C C . HIS B 1 153 ? -15.834 -2.802 13.290 1.00 30.90 153 HIS B C 1
ATOM 4515 O O . HIS B 1 153 ? -15.726 -1.778 13.970 1.00 31.60 153 HIS B O 1
ATOM 4522 N N . CYS B 1 154 ? -15.826 -2.792 11.962 1.00 30.41 154 CYS B N 1
ATOM 4523 C CA . CYS B 1 154 ? -15.665 -1.561 11.214 1.00 32.23 154 CYS B CA 1
ATOM 4524 C C . CYS B 1 154 ? -16.865 -0.669 11.407 1.00 32.34 154 CYS B C 1
ATOM 4525 O O . CYS B 1 154 ? -16.784 0.547 11.218 1.00 32.41 154 CYS B O 1
ATOM 4528 N N . GLY B 1 155 ? -17.983 -1.277 11.795 1.00 33.09 155 GLY B N 1
ATOM 4529 C CA . GLY B 1 155 ? -19.199 -0.510 12.001 1.00 32.55 155 GLY B CA 1
ATOM 4530 C C . GLY B 1 155 ? -19.238 0.225 13.328 1.00 32.98 155 GLY B C 1
ATOM 4531 O O . GLY B 1 155 ? -20.123 1.047 13.556 1.00 33.04 155 GLY B O 1
ATOM 4532 N N . ILE B 1 156 ? -18.302 -0.085 14.218 1.00 32.65 156 ILE B N 1
ATOM 4533 C CA . ILE B 1 156 ? -18.269 0.583 15.508 1.00 34.89 156 ILE B CA 1
ATOM 4534 C C . ILE B 1 156 ? -17.391 1.818 15.355 1.00 35.19 156 ILE B C 1
ATOM 4535 O O . ILE B 1 156 ? -16.217 1.815 15.715 1.00 35.02 156 ILE B O 1
ATOM 4540 N N . SER B 1 157 ? -17.993 2.859 14.783 1.00 35.96 157 SER B N 1
ATOM 4541 C CA . SER B 1 157 ? -17.334 4.130 14.513 1.00 37.40 157 SER B CA 1
ATOM 4542 C C . SER B 1 157 ? -18.353 5.263 14.667 1.00 37.60 157 SER B C 1
ATOM 4543 O O . SER B 1 157 ? -19.524 5.010 14.972 1.00 37.59 157 SER B O 1
ATOM 4546 N N . HIS B 1 158 ? -17.926 6.502 14.426 1.00 37.84 158 HIS B N 1
ATOM 4547 C CA . HIS B 1 158 ? -18.830 7.631 14.613 1.00 37.78 158 HIS B CA 1
ATOM 4548 C C . HIS B 1 158 ? -20.098 7.648 13.752 1.00 36.51 158 HIS B C 1
ATOM 4549 O O . HIS B 1 158 ? -21.152 8.010 14.261 1.00 36.83 158 HIS B O 1
ATOM 4556 N N . THR B 1 159 ? -20.037 7.254 12.478 1.00 35.84 159 THR B N 1
ATOM 4557 C CA . THR B 1 159 ? -21.271 7.231 11.674 1.00 35.26 159 THR B CA 1
ATOM 4558 C C . THR B 1 159 ? -21.896 5.838 11.698 1.00 34.95 159 THR B C 1
ATOM 4559 O O . THR B 1 159 ? -22.954 5.614 11.100 1.00 34.90 159 THR B O 1
ATOM 4563 N N . GLY B 1 160 ? -21.238 4.909 12.391 1.00 33.53 160 GLY B N 1
ATOM 4564 C CA . GLY B 1 160 ? -21.738 3.550 12.487 1.00 32.64 160 GLY B CA 1
ATOM 4565 C C . GLY B 1 160 ? -21.494 2.746 11.224 1.00 32.77 160 GLY B C 1
ATOM 4566 O O . GLY B 1 160 ? -22.108 1.698 11.003 1.00 32.37 160 GLY B O 1
ATOM 4567 N N . SER B 1 161 ? -20.576 3.226 10.396 1.00 32.67 161 SER B N 1
ATOM 4568 C CA . SER B 1 161 ? -20.282 2.556 9.144 1.00 32.38 161 SER B CA 1
ATOM 4569 C C . SER B 1 161 ? -18.813 2.487 8.769 1.00 33.15 161 SER B C 1
ATOM 4570 O O . SER B 1 161 ? -18.001 3.333 9.154 1.00 32.27 161 SER B O 1
ATOM 4573 N N . PHE B 1 162 ? -18.510 1.460 7.987 1.00 32.70 162 PHE B N 1
ATOM 4574 C CA . PHE B 1 162 ? -17.187 1.174 7.451 1.00 33.95 162 PHE B CA 1
ATOM 4575 C C . PHE B 1 162 ? -16.799 2.272 6.448 1.00 32.65 162 PHE B C 1
ATOM 4576 O O . PHE B 1 162 ? -15.617 2.493 6.178 1.00 32.01 162 PHE B O 1
ATOM 4584 N N . LYS B 1 163 ? -17.802 2.964 5.912 1.00 32.32 163 LYS B N 1
ATOM 4585 C CA . LYS B 1 163 ? -17.576 4.012 4.912 1.00 32.09 163 LYS B CA 1
ATOM 4586 C C . LYS B 1 163 ? -16.738 5.186 5.396 1.00 31.43 163 LYS B C 1
ATOM 4587 O O . LYS B 1 163 ? -16.129 5.882 4.583 1.00 30.77 163 LYS B O 1
ATOM 4593 N N A ASP B 1 164 ? -16.701 5.407 6.708 0.50 31.49 164 ASP B N 1
ATOM 4594 N N B ASP B 1 164 ? -16.707 5.410 6.707 0.50 30.56 164 ASP B N 1
ATOM 4595 C CA A ASP B 1 164 ? -15.922 6.509 7.256 0.50 31.92 164 ASP B CA 1
ATOM 4596 C CA B ASP B 1 164 ? -15.923 6.507 7.255 0.50 30.34 164 ASP B CA 1
ATOM 4597 C C A ASP B 1 164 ? -14.453 6.407 6.842 0.50 31.71 164 ASP B C 1
ATOM 4598 C C B ASP B 1 164 ? -14.468 6.406 6.794 0.50 30.67 164 ASP B C 1
ATOM 4599 O O A ASP B 1 164 ? -13.802 7.426 6.616 0.50 31.77 164 ASP B O 1
ATOM 4600 O O B ASP B 1 164 ? -13.843 7.420 6.486 0.50 30.72 164 ASP B O 1
ATOM 4609 N N . LEU B 1 165 ? -13.940 5.183 6.726 1.00 30.32 165 LEU B N 1
ATOM 4610 C CA . LEU B 1 165 ? -12.545 4.979 6.322 1.00 30.16 165 LEU B CA 1
ATOM 4611 C C . LEU B 1 165 ? -12.296 5.502 4.909 1.00 31.02 165 LEU B C 1
ATOM 4612 O O . LEU B 1 165 ? -11.224 6.027 4.608 1.00 30.09 165 LEU B O 1
ATOM 4617 N N . GLY B 1 166 ? -13.300 5.360 4.047 1.00 31.62 166 GLY B N 1
ATOM 4618 C CA . GLY B 1 166 ? -13.162 5.810 2.678 1.00 31.80 166 GLY B CA 1
ATOM 4619 C C . GLY B 1 166 ? -13.453 7.288 2.498 1.00 32.08 166 GLY B C 1
ATOM 4620 O O . GLY B 1 166 ? -12.799 7.954 1.693 1.00 32.52 166 GLY B O 1
ATOM 4629 N N . THR B 1 168 ? -12.921 9.725 4.639 1.00 29.58 168 THR B N 1
ATOM 4630 C CA . THR B 1 168 ? -11.912 10.634 5.161 1.00 30.51 168 THR B CA 1
ATOM 4631 C C . THR B 1 168 ? -10.911 10.897 4.040 1.00 30.75 168 THR B C 1
ATOM 4632 O O . THR B 1 168 ? -10.426 12.011 3.884 1.00 30.59 168 THR B O 1
ATOM 4636 N N . VAL B 1 169 ? -10.633 9.872 3.242 1.00 31.29 169 VAL B N 1
ATOM 4637 C CA . VAL B 1 169 ? -9.711 10.014 2.121 1.00 31.57 169 VAL B CA 1
ATOM 4638 C C . VAL B 1 169 ? -10.351 10.874 1.023 1.00 32.79 169 VAL B C 1
ATOM 4639 O O . VAL B 1 169 ? -9.783 11.882 0.606 1.00 32.85 169 VAL B O 1
ATOM 4643 N N . LEU B 1 170 ? -11.543 10.491 0.575 1.00 32.89 170 LEU B N 1
ATOM 4644 C CA . LEU B 1 170 ? -12.227 11.243 -0.472 1.00 33.10 170 LEU B CA 1
ATOM 4645 C C . LEU B 1 170 ? -12.425 12.709 -0.100 1.00 33.47 170 LEU B C 1
ATOM 4646 O O . LEU B 1 170 ? -12.093 13.601 -0.881 1.00 33.56 170 LEU B O 1
ATOM 4651 N N . VAL B 1 171 ? -12.968 12.967 1.086 1.00 32.83 171 VAL B N 1
ATOM 4652 C CA . VAL B 1 171 ? -13.202 14.347 1.486 1.00 33.30 171 VAL B CA 1
ATOM 4653 C C . VAL B 1 171 ? -11.911 15.139 1.721 1.00 34.09 171 VAL B C 1
ATOM 4654 O O . VAL B 1 171 ? -11.889 16.353 1.538 1.00 34.16 171 VAL B O 1
ATOM 4658 N N . SER B 1 172 ? -10.837 14.463 2.112 1.00 34.67 172 SER B N 1
ATOM 4659 C CA . SER B 1 172 ? -9.570 15.153 2.309 1.00 35.07 172 SER B CA 1
ATOM 4660 C C . SER B 1 172 ? -9.017 15.577 0.944 1.00 36.50 172 SER B C 1
ATOM 4661 O O . SER B 1 172 ? -8.526 16.696 0.780 1.00 36.46 172 SER B O 1
ATOM 4664 N N . GLN B 1 173 ? -9.095 14.677 -0.032 1.00 37.12 173 GLN B N 1
ATOM 4665 C CA . GLN B 1 173 ? -8.607 14.969 -1.378 1.00 38.35 173 GLN B CA 1
ATOM 4666 C C . GLN B 1 173 ? -9.427 16.117 -1.957 1.00 38.49 173 GLN B C 1
ATOM 4667 O O . GLN B 1 173 ? -8.879 17.048 -2.549 1.00 38.63 173 GLN B O 1
ATOM 4673 N N . VAL B 1 174 ? -10.742 16.054 -1.777 1.00 38.47 174 VAL B N 1
ATOM 4674 C CA . VAL B 1 174 ? -11.607 17.113 -2.267 1.00 39.30 174 VAL B CA 1
ATOM 4675 C C . VAL B 1 174 ? -11.251 18.429 -1.577 1.00 40.31 174 VAL B C 1
ATOM 4676 O O . VAL B 1 174 ? -11.280 19.492 -2.196 1.00 40.64 174 VAL B O 1
ATOM 4680 N N . ASN B 1 175 ? -10.911 18.350 -0.294 1.00 40.57 175 ASN B N 1
ATOM 4681 C CA . ASN B 1 175 ? -10.539 19.536 0.467 1.00 41.51 175 ASN B CA 1
ATOM 4682 C C . ASN B 1 175 ? -9.236 20.118 -0.094 1.00 42.81 175 ASN B C 1
ATOM 4683 O O . ASN B 1 175 ? -9.065 21.331 -0.154 1.00 42.69 175 ASN B O 1
ATOM 4688 N N . ARG B 1 176 ? -8.327 19.240 -0.508 1.00 44.71 176 ARG B N 1
ATOM 4689 C CA . ARG B 1 176 ? -7.048 19.653 -1.076 1.00 46.66 176 ARG B CA 1
ATOM 4690 C C . ARG B 1 176 ? -7.286 20.395 -2.388 1.00 49.07 176 ARG B C 1
ATOM 4691 O O . ARG B 1 176 ? -6.788 21.506 -2.584 1.00 49.15 176 ARG B O 1
ATOM 4699 N N . LEU B 1 177 ? -8.052 19.768 -3.281 1.00 50.81 177 LEU B N 1
ATOM 4700 C CA . LEU B 1 177 ? -8.364 20.356 -4.581 1.00 52.44 177 LEU B CA 1
ATOM 4701 C C . LEU B 1 177 ? -9.081 21.683 -4.409 1.00 53.76 177 LEU B C 1
ATOM 4702 O O . LEU B 1 177 ? -8.855 22.625 -5.162 1.00 54.37 177 LEU B O 1
ATOM 4707 N N . ARG B 1 178 ? -9.946 21.752 -3.409 1.00 55.55 178 ARG B N 1
ATOM 4708 C CA . ARG B 1 178 ? -10.702 22.963 -3.143 1.00 58.00 178 ARG B CA 1
ATOM 4709 C C . ARG B 1 178 ? -9.768 24.123 -2.804 1.00 59.53 178 ARG B C 1
ATOM 4710 O O . ARG B 1 178 ? -9.926 25.230 -3.316 1.00 59.58 178 ARG B O 1
ATOM 4718 N N . LYS B 1 179 ? -8.795 23.858 -1.938 1.00 61.32 179 LYS B N 1
ATOM 4719 C CA . LYS B 1 179 ? -7.842 24.875 -1.517 1.00 63.21 179 LYS B CA 1
ATOM 4720 C C . LYS B 1 179 ? -6.880 25.303 -2.618 1.00 65.09 179 LYS B C 1
ATOM 4721 O O . LYS B 1 179 ? -6.416 26.439 -2.620 1.00 65.32 179 LYS B O 1
ATOM 4735 N N . LYS B 1 181 ? -7.516 26.212 -5.108 1.00 73.63 181 LYS B N 1
ATOM 4736 C CA . LYS B 1 181 ? -8.401 27.048 -5.904 1.00 75.54 181 LYS B CA 1
ATOM 4737 C C . LYS B 1 181 ? -8.952 26.356 -7.141 1.00 75.99 181 LYS B C 1
ATOM 4738 O O . LYS B 1 181 ? -9.431 27.017 -8.063 1.00 76.70 181 LYS B O 1
ATOM 4744 N N . ARG B 1 182 ? -8.870 25.028 -7.169 1.00 76.14 182 ARG B N 1
ATOM 4745 C CA . ARG B 1 182 ? -9.427 24.257 -8.278 1.00 76.36 182 ARG B CA 1
ATOM 4746 C C . ARG B 1 182 ? -10.902 24.264 -7.881 1.00 75.32 182 ARG B C 1
ATOM 4747 O O . ARG B 1 182 ? -11.306 23.531 -6.986 1.00 75.43 182 ARG B O 1
ATOM 4755 N N . PRO B 1 183 ? -11.718 25.105 -8.530 1.00 74.54 183 PRO B N 1
ATOM 4756 C CA . PRO B 1 183 ? -13.149 25.209 -8.226 1.00 73.28 183 PRO B CA 1
ATOM 4757 C C . PRO B 1 183 ? -13.894 23.925 -7.854 1.00 71.64 183 PRO B C 1
ATOM 4758 O O . PRO B 1 183 ? -14.029 22.994 -8.656 1.00 71.21 183 PRO B O 1
ATOM 4762 N N . VAL B 1 184 ? -14.362 23.903 -6.609 1.00 69.54 184 VAL B N 1
ATOM 4763 C CA . VAL B 1 184 ? -15.130 22.801 -6.044 1.00 67.38 184 VAL B CA 1
ATOM 4764 C C . VAL B 1 184 ? -15.994 23.463 -4.978 1.00 66.33 184 VAL B C 1
ATOM 4765 O O . VAL B 1 184 ? -15.560 23.679 -3.848 1.00 66.62 184 VAL B O 1
ATOM 4769 N N . VAL B 1 185 ? -17.218 23.804 -5.357 1.00 64.91 185 VAL B N 1
ATOM 4770 C CA . VAL B 1 185 ? -18.143 24.477 -4.458 1.00 63.27 185 VAL B CA 1
ATOM 4771 C C . VAL B 1 185 ? -18.783 23.529 -3.450 1.00 61.57 185 VAL B C 1
ATOM 4772 O O . VAL B 1 185 ? -19.321 23.969 -2.431 1.00 61.62 185 VAL B O 1
ATOM 4776 N N . GLY B 1 186 ? -18.728 22.232 -3.735 1.00 59.22 186 GLY B N 1
ATOM 4777 C CA . GLY B 1 186 ? -19.318 21.267 -2.831 1.00 56.06 186 GLY B CA 1
ATOM 4778 C C . GLY B 1 186 ? -19.277 19.848 -3.351 1.00 53.90 186 GLY B C 1
ATOM 4779 O O . GLY B 1 186 ? -18.667 19.564 -4.380 1.00 54.22 186 GLY B O 1
ATOM 4780 N N . VAL B 1 187 ? -19.936 18.952 -2.628 1.00 51.72 187 VAL B N 1
ATOM 4781 C CA . VAL B 1 187 ? -19.983 17.550 -3.001 1.00 49.70 187 VAL B CA 1
ATOM 4782 C C . VAL B 1 187 ? -21.446 17.156 -3.120 1.00 49.07 187 VAL B C 1
ATOM 4783 O O . VAL B 1 187 ? -22.284 17.643 -2.369 1.00 49.29 187 VAL B O 1
ATOM 4787 N N . GLY B 1 188 ? -21.752 16.291 -4.078 1.00 48.48 188 GLY B N 1
ATOM 4788 C CA . GLY B 1 188 ? -23.122 15.870 -4.279 1.00 47.79 188 GLY B CA 1
ATOM 4789 C C . GLY B 1 188 ? -23.272 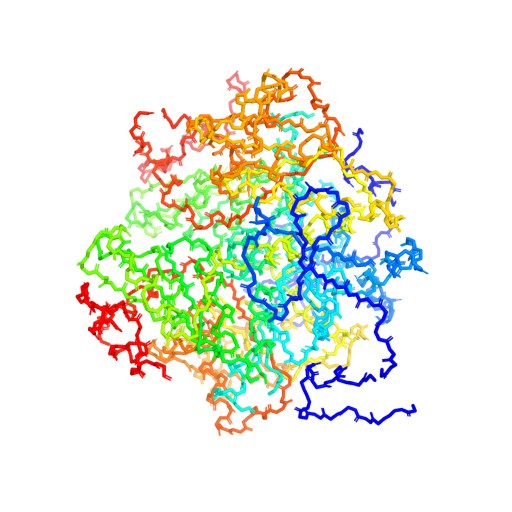14.382 -4.096 1.00 47.94 188 GLY B C 1
ATOM 4790 O O . GLY B 1 188 ? -22.301 13.636 -4.180 1.00 47.48 188 GLY B O 1
ATOM 4791 N N . CYS B 1 189 ? -24.503 13.949 -3.867 1.00 48.44 189 CYS B N 1
ATOM 4792 C CA . CYS B 1 189 ? -24.776 12.543 -3.643 1.00 49.75 189 CYS B CA 1
ATOM 4793 C C . CYS B 1 189 ? -26.222 12.241 -4.032 1.00 49.05 189 CYS B C 1
ATOM 4794 O O . CYS B 1 189 ? -27.102 13.082 -3.860 1.00 48.74 189 CYS B O 1
ATOM 4797 N N . ALA B 1 190 ? -26.470 11.042 -4.552 1.00 49.20 190 ALA B N 1
ATOM 4798 C CA . ALA B 1 190 ? -27.819 10.666 -4.965 1.00 49.27 190 ALA B CA 1
ATOM 4799 C C . ALA B 1 190 ? -28.326 9.400 -4.280 1.00 49.34 190 ALA B C 1
ATOM 4800 O O . ALA B 1 190 ? -29.247 8.748 -4.774 1.00 49.71 190 ALA B O 1
ATOM 4802 N N . SER B 1 191 ? -27.731 9.057 -3.143 1.00 49.34 191 SER B N 1
ATOM 4803 C CA . SER B 1 191 ? -28.134 7.866 -2.403 1.00 49.66 191 SER B CA 1
ATOM 4804 C C . SER B 1 191 ? -28.605 8.225 -0.996 1.00 49.48 191 SER B C 1
ATOM 4805 O O . SER B 1 191 ? -28.380 9.340 -0.524 1.00 49.89 191 SER B O 1
ATOM 4808 N N . THR B 1 192 ? -29.252 7.280 -0.321 1.00 49.21 192 THR B N 1
ATOM 4809 C CA . THR B 1 192 ? -29.765 7.530 1.025 1.00 48.80 192 THR B CA 1
ATOM 4810 C C . THR B 1 192 ? -29.161 6.635 2.092 1.00 47.76 192 THR B C 1
ATOM 4811 O O . THR B 1 192 ? -29.614 6.645 3.231 1.00 49.15 192 THR B O 1
ATOM 4815 N N . GLY B 1 193 ? -28.146 5.861 1.740 1.00 46.54 193 GLY B N 1
ATOM 4816 C CA . GLY B 1 193 ? -27.564 4.969 2.725 1.00 45.23 193 GLY B CA 1
ATOM 4817 C C . GLY B 1 193 ? -26.364 5.471 3.502 1.00 44.29 193 GLY B C 1
ATOM 4818 O O . GLY B 1 193 ? -26.199 6.670 3.748 1.00 43.45 193 GLY B O 1
ATOM 4819 N N . ASP B 1 194 ? -25.517 4.522 3.882 1.00 43.69 194 ASP B N 1
ATOM 4820 C CA . ASP B 1 194 ? -24.319 4.807 4.651 1.00 43.28 194 ASP B CA 1
ATOM 4821 C C . ASP B 1 194 ? -23.319 5.699 3.928 1.00 41.89 194 ASP B C 1
ATOM 4822 O O . ASP B 1 194 ? -22.622 6.489 4.566 1.00 41.50 194 ASP B O 1
ATOM 4827 N N . THR B 1 195 ? -23.234 5.565 2.608 1.00 39.90 195 THR B N 1
ATOM 4828 C CA . THR B 1 195 ? -22.298 6.369 1.826 1.00 38.84 195 THR B CA 1
ATOM 4829 C C . THR B 1 195 ? -22.582 7.843 2.043 1.00 37.92 195 THR B C 1
ATOM 4830 O O . THR B 1 195 ? -21.678 8.640 2.286 1.00 37.89 195 THR B O 1
ATOM 4834 N N . SER B 1 196 ? -23.856 8.186 1.962 1.00 36.25 196 SER B N 1
ATOM 4835 C CA . SER B 1 196 ? -24.298 9.549 2.137 1.00 35.97 196 SER B CA 1
ATOM 4836 C C . SER B 1 196 ? -24.067 10.042 3.578 1.00 35.23 196 SER B C 1
ATOM 4837 O O . SER B 1 196 ? -23.682 11.196 3.791 1.00 33.85 196 SER B O 1
ATOM 4840 N N . ALA B 1 197 ? -24.315 9.174 4.561 1.00 32.91 197 ALA B N 1
ATOM 4841 C CA . ALA B 1 197 ? -24.122 9.548 5.956 1.00 32.29 197 ALA B CA 1
ATOM 4842 C C . ALA B 1 197 ? -22.651 9.902 6.213 1.00 32.35 197 ALA B C 1
ATOM 4843 O O . ALA B 1 197 ? -22.347 10.941 6.798 1.00 32.21 197 ALA B O 1
ATOM 4845 N N . ALA B 1 198 ? -21.746 9.036 5.771 1.00 30.90 198 ALA B N 1
ATOM 4846 C CA . ALA B 1 198 ? -20.326 9.270 5.970 1.00 31.47 198 ALA B CA 1
ATOM 4847 C C . ALA B 1 198 ? -19.843 10.502 5.204 1.00 31.49 198 ALA B C 1
ATOM 4848 O O . ALA B 1 198 ? -19.062 11.299 5.723 1.00 30.83 198 ALA B O 1
ATOM 4850 N N . LEU B 1 199 ? -20.310 10.656 3.970 1.00 31.70 199 LEU B N 1
ATOM 4851 C CA . LEU B 1 199 ? -19.905 11.785 3.146 1.00 32.01 199 LEU B CA 1
ATOM 4852 C C . LEU B 1 199 ? -20.281 13.120 3.786 1.00 33.09 199 LEU B C 1
ATOM 4853 O O . LEU B 1 199 ? -19.446 14.016 3.922 1.00 32.23 199 LEU B O 1
ATOM 4858 N N . SER B 1 200 ? -21.545 13.250 4.172 1.00 32.10 200 SER B N 1
ATOM 4859 C CA . SER B 1 200 ? -22.003 14.485 4.776 1.00 32.79 200 SER B CA 1
ATOM 4860 C C . SER B 1 200 ? -21.345 14.788 6.120 1.00 32.46 200 SER B C 1
ATOM 4861 O O . SER B 1 200 ? -21.144 15.959 6.454 1.00 32.47 200 SER B O 1
ATOM 4864 N N . ALA B 1 201 ? -21.014 13.747 6.883 1.00 30.80 201 ALA B N 1
ATOM 4865 C CA . ALA B 1 201 ? -20.374 13.936 8.181 1.00 30.04 201 ALA B CA 1
ATOM 4866 C C . ALA B 1 201 ? -18.986 14.556 7.979 1.00 29.79 201 ALA B C 1
ATOM 4867 O O . ALA B 1 201 ? -18.631 15.538 8.637 1.00 28.25 201 ALA B O 1
ATOM 4869 N N . TYR B 1 202 ? -18.205 13.988 7.065 1.00 28.82 202 TYR B N 1
ATOM 4870 C CA . TYR B 1 202 ? -16.879 14.525 6.808 1.00 30.16 202 TYR B CA 1
ATOM 4871 C C . TYR B 1 202 ? -16.935 15.904 6.132 1.00 32.00 202 TYR B C 1
ATOM 4872 O O . TYR B 1 202 ? -16.140 16.784 6.455 1.00 31.98 202 TYR B O 1
ATOM 4881 N N . CYS B 1 203 ? -17.872 16.099 5.206 1.00 32.29 203 CYS B N 1
ATOM 4882 C CA . CYS B 1 203 ? -18.000 17.397 4.549 1.00 34.88 203 CYS B CA 1
ATOM 4883 C C . CYS B 1 203 ? -18.290 18.474 5.584 1.00 34.47 203 CYS B C 1
ATOM 4884 O O . CYS B 1 203 ? -17.672 19.539 5.573 1.00 33.68 203 CYS B O 1
ATOM 4887 N N . ALA B 1 204 ? -19.241 18.189 6.469 1.00 34.27 204 ALA B N 1
ATOM 4888 C CA . ALA B 1 204 ? -19.616 19.119 7.521 1.00 35.38 204 ALA B CA 1
ATOM 4889 C C . ALA B 1 204 ? -18.387 19.433 8.366 1.00 36.49 204 ALA B C 1
ATOM 4890 O O . ALA B 1 204 ? -18.176 20.563 8.804 1.00 37.81 204 ALA B O 1
ATOM 4892 N N . SER B 1 205 ? -17.574 18.415 8.583 1.00 36.62 205 SER B N 1
ATOM 4893 C CA . SER B 1 205 ? -16.370 18.553 9.375 1.00 38.45 205 SER B CA 1
ATOM 4894 C C . SER B 1 205 ? -15.387 19.568 8.765 1.00 39.19 205 SER B C 1
ATOM 4895 O O . SER B 1 205 ? -14.716 20.312 9.485 1.00 39.48 205 SER B O 1
ATOM 4898 N N . ALA B 1 206 ? -15.315 19.605 7.439 1.00 39.30 206 ALA B N 1
ATOM 4899 C CA . ALA B 1 206 ? -14.415 20.522 6.751 1.00 39.05 206 ALA B CA 1
ATOM 4900 C C . ALA B 1 206 ? -15.124 21.797 6.323 1.00 39.32 206 ALA B C 1
ATOM 4901 O O . ALA B 1 206 ? -14.511 22.674 5.717 1.00 40.35 206 ALA B O 1
ATOM 4903 N N . GLY B 1 207 ? -16.409 21.904 6.635 1.00 39.04 207 GLY B N 1
ATOM 4904 C CA . GLY B 1 207 ? -17.153 23.081 6.231 1.00 39.39 207 GLY B CA 1
ATOM 4905 C C . GLY B 1 207 ? -17.352 23.087 4.720 1.00 40.41 207 GLY B C 1
ATOM 4906 O O . GLY B 1 207 ? -17.415 24.144 4.093 1.00 41.23 207 GLY B O 1
ATOM 4907 N N . ILE B 1 208 ? -17.431 21.896 4.130 1.00 39.70 208 ILE B N 1
ATOM 4908 C CA . ILE B 1 208 ? -17.639 21.752 2.698 1.00 38.81 208 ILE B CA 1
ATOM 4909 C C . ILE B 1 208 ? -19.115 21.447 2.465 1.00 39.34 208 ILE B C 1
ATOM 4910 O O . ILE B 1 208 ? -19.664 20.495 3.025 1.00 39.35 208 ILE B O 1
ATOM 4915 N N . PRO B 1 209 ? -19.785 22.268 1.645 1.00 39.69 209 PRO B N 1
ATOM 4916 C CA . PRO B 1 209 ? -21.206 22.061 1.359 1.00 38.88 209 PRO B CA 1
ATOM 4917 C C . PRO B 1 209 ? -21.447 20.645 0.851 1.00 38.64 209 PRO B C 1
ATOM 4918 O O . PRO B 1 209 ? -20.661 20.113 0.065 1.00 38.19 209 PRO B O 1
ATOM 4922 N N . SER B 1 210 ? -22.534 20.040 1.310 1.00 38.13 210 SER B N 1
ATOM 4923 C CA . SER B 1 210 ? -22.884 18.684 0.909 1.00 38.11 210 SER B CA 1
ATOM 4924 C C . SER B 1 210 ? -24.323 18.696 0.414 1.00 37.45 210 SER B C 1
ATOM 4925 O O . SER B 1 210 ? -25.219 19.176 1.101 1.00 38.04 210 SER B O 1
ATOM 4928 N N . ILE B 1 211 ? -24.543 18.155 -0.774 1.00 37.19 211 ILE B N 1
ATOM 4929 C CA . ILE B 1 211 ? -25.874 18.148 -1.353 1.00 37.80 211 ILE B CA 1
ATOM 4930 C C . ILE B 1 211 ? -26.371 16.750 -1.673 1.00 37.75 211 ILE B C 1
ATOM 4931 O O . ILE B 1 211 ? -25.648 15.940 -2.264 1.00 37.83 211 ILE B O 1
ATOM 4936 N N . VAL B 1 212 ? -27.609 16.471 -1.277 1.00 37.17 212 VAL B N 1
ATOM 4937 C CA . VAL B 1 212 ? -28.206 15.174 -1.540 1.00 38.41 212 VAL B CA 1
ATOM 4938 C C . VAL B 1 212 ? -29.374 15.370 -2.502 1.00 40.24 212 VAL B C 1
ATOM 4939 O O . VAL B 1 212 ? -30.307 16.130 -2.216 1.00 40.60 212 VAL B O 1
ATOM 4943 N N . PHE B 1 213 ? -29.300 14.690 -3.644 1.00 41.13 213 PHE B N 1
ATOM 4944 C CA . PHE B 1 213 ? -30.320 14.756 -4.692 1.00 42.05 213 PHE B CA 1
ATOM 4945 C C . PHE B 1 213 ? -31.199 13.517 -4.642 1.00 42.95 213 PHE B C 1
ATOM 4946 O O . PHE B 1 213 ? -30.732 12.409 -4.934 1.00 43.96 213 PHE B O 1
ATOM 4954 N N . LEU B 1 214 ? -32.470 13.688 -4.302 1.00 42.66 214 LEU B N 1
ATOM 4955 C CA . LEU B 1 214 ? -33.348 12.528 -4.229 1.00 42.85 214 LEU B CA 1
ATOM 4956 C C . LEU B 1 214 ? -34.774 12.747 -4.726 1.00 42.15 214 LEU B C 1
ATOM 4957 O O . LEU B 1 214 ? -35.298 13.860 -4.692 1.00 41.56 214 LEU B O 1
ATOM 4962 N N . PRO B 1 215 ? -35.408 11.678 -5.225 1.00 42.41 215 PRO B N 1
ATOM 4963 C CA . PRO B 1 215 ? -36.789 11.792 -5.703 1.00 42.98 215 PRO B CA 1
ATOM 4964 C C . PRO B 1 215 ? -37.637 11.952 -4.436 1.00 43.47 215 PRO B C 1
ATOM 4965 O O . PRO B 1 215 ? -37.380 11.288 -3.425 1.00 42.84 215 PRO B O 1
ATOM 4969 N N . ALA B 1 216 ? -38.629 12.831 -4.481 1.00 44.05 216 ALA B N 1
ATOM 4970 C CA . ALA B 1 216 ? -39.478 13.058 -3.318 1.00 45.88 216 ALA B CA 1
ATOM 4971 C C . ALA B 1 216 ? -39.981 11.758 -2.707 1.00 47.40 216 ALA B C 1
ATOM 4972 O O . ALA B 1 216 ? -39.956 11.590 -1.490 1.00 49.26 216 ALA B O 1
ATOM 4974 N N . ASN B 1 217 ? -40.420 10.830 -3.549 1.00 48.50 217 ASN B N 1
ATOM 4975 C CA . ASN B 1 217 ? -40.953 9.568 -3.049 1.00 50.54 217 ASN B CA 1
ATOM 4976 C C . ASN B 1 217 ? -39.908 8.645 -2.418 1.00 50.56 217 ASN B C 1
ATOM 4977 O O . ASN B 1 217 ? -40.234 7.539 -1.981 1.00 50.57 217 ASN B O 1
ATOM 4982 N N . LYS B 1 218 ? -38.655 9.090 -2.376 1.00 51.33 218 LYS B N 1
ATOM 4983 C CA . LYS B 1 218 ? -37.587 8.287 -1.778 1.00 51.49 218 LYS B CA 1
ATOM 4984 C C . LYS B 1 218 ? -37.053 8.925 -0.493 1.00 50.74 218 LYS B C 1
ATOM 4985 O O . LYS B 1 218 ? -36.114 8.411 0.122 1.00 51.27 218 LYS B O 1
ATOM 4991 N N . ILE B 1 219 ? -37.668 10.036 -0.092 1.00 49.51 219 ILE B N 1
ATOM 4992 C CA . ILE B 1 219 ? -37.271 10.759 1.115 1.00 49.24 219 ILE B CA 1
ATOM 4993 C C . ILE B 1 219 ? -37.799 10.117 2.393 1.00 49.29 219 ILE B C 1
ATOM 4994 O O . ILE B 1 219 ? -39.007 9.986 2.579 1.00 49.31 219 ILE B O 1
ATOM 4999 N N . SER B 1 220 ? -36.888 9.733 3.278 1.00 50.05 220 SER B N 1
ATOM 5000 C CA . SER B 1 220 ? -37.256 9.124 4.553 1.00 50.73 220 SER B CA 1
ATOM 5001 C C . SER B 1 220 ? -36.421 9.758 5.658 1.00 50.57 220 SER B C 1
ATOM 5002 O O . SER B 1 220 ? -35.203 9.586 5.687 1.00 51.71 220 SER B O 1
ATOM 5013 N N . ALA B 1 222 ? -35.913 8.920 8.563 1.00 46.62 222 ALA B N 1
ATOM 5014 C CA . ALA B 1 222 ? -35.122 7.902 9.236 1.00 45.40 222 ALA B CA 1
ATOM 5015 C C . ALA B 1 222 ? -33.858 7.557 8.449 1.00 44.61 222 ALA B C 1
ATOM 5016 O O . ALA B 1 222 ? -32.774 7.419 9.021 1.00 44.73 222 ALA B O 1
ATOM 5018 N N . GLN B 1 223 ? -33.997 7.417 7.135 1.00 43.12 223 GLN B N 1
ATOM 5019 C CA . GLN B 1 223 ? -32.859 7.071 6.296 1.00 41.95 223 GLN B CA 1
ATOM 5020 C C . GLN B 1 223 ? -31.899 8.245 6.129 1.00 40.09 223 GLN B C 1
ATOM 5021 O O . GLN B 1 223 ? -30.722 8.049 5.845 1.00 39.87 223 GLN B O 1
ATOM 5027 N N . LEU B 1 224 ? -32.406 9.458 6.315 1.00 37.94 224 LEU B N 1
ATOM 5028 C CA . LEU B 1 224 ? -31.599 10.663 6.149 1.00 36.63 224 LEU B CA 1
ATOM 5029 C C . LEU B 1 224 ? -31.218 11.382 7.441 1.00 35.36 224 LEU B C 1
ATOM 5030 O O . LEU B 1 224 ? -30.669 12.487 7.387 1.00 36.09 224 LEU B O 1
ATOM 5035 N N . VAL B 1 225 ? -31.499 10.775 8.593 1.00 33.39 225 VAL B N 1
ATOM 5036 C CA . VAL B 1 225 ? -31.202 11.421 9.867 1.00 31.55 225 VAL B CA 1
ATOM 5037 C C . VAL B 1 225 ? -29.772 11.960 9.987 1.00 31.44 225 VAL B C 1
ATOM 5038 O O . VAL B 1 225 ? -29.578 13.061 10.499 1.00 31.52 225 VAL B O 1
ATOM 5042 N N . GLN B 1 226 ? -28.773 11.222 9.510 1.00 30.23 226 GLN B N 1
ATOM 5043 C CA . GLN B 1 226 ? -27.412 11.724 9.635 1.00 31.84 226 GLN B CA 1
ATOM 5044 C C . GLN B 1 226 ? -27.086 12.901 8.705 1.00 31.80 226 GLN B C 1
ATOM 5045 O O . GLN B 1 226 ? -26.616 13.938 9.166 1.00 33.14 226 GLN B O 1
ATOM 5051 N N . PRO B 1 227 ? -27.342 12.767 7.393 1.00 31.82 227 PRO B N 1
ATOM 5052 C CA . PRO B 1 227 ? -27.036 13.895 6.504 1.00 31.25 227 PRO B CA 1
ATOM 5053 C C . PRO B 1 227 ? -27.773 15.144 6.970 1.00 31.62 227 PRO B C 1
ATOM 5054 O O . PRO B 1 227 ? -27.251 16.262 6.892 1.00 32.32 227 PRO B O 1
ATOM 5058 N N . ILE B 1 228 ? -28.993 14.944 7.455 1.00 31.66 228 ILE B N 1
ATOM 5059 C CA . ILE B 1 228 ? -29.810 16.045 7.936 1.00 31.57 228 ILE B CA 1
ATOM 5060 C C . ILE B 1 228 ? -29.189 16.661 9.181 1.00 31.48 228 ILE B C 1
ATOM 5061 O O . ILE B 1 228 ? -28.983 17.879 9.245 1.00 32.21 228 ILE B O 1
ATOM 5066 N N . ALA B 1 229 ? -28.878 15.830 10.166 1.00 29.70 229 ALA B N 1
ATOM 5067 C CA . ALA B 1 229 ? -28.265 16.346 11.380 1.00 30.46 229 ALA B CA 1
ATOM 5068 C C . ALA B 1 229 ? -26.923 16.994 11.042 1.00 30.17 229 ALA B C 1
ATOM 5069 O O . ALA B 1 229 ? -26.523 17.973 11.676 1.00 29.73 229 ALA B O 1
ATOM 5071 N N . ASN B 1 230 ? -26.242 16.448 10.036 1.00 29.72 230 ASN B N 1
ATOM 5072 C CA . ASN B 1 230 ? -24.935 16.953 9.629 1.00 31.69 230 ASN B CA 1
ATOM 5073 C C . ASN B 1 230 ? -24.979 18.187 8.715 1.00 32.63 230 ASN B C 1
ATOM 5074 O O . ASN B 1 230 ? -23.974 18.568 8.122 1.00 33.13 230 ASN B O 1
ATOM 5079 N N . GLY B 1 231 ? -26.154 18.796 8.594 1.00 34.04 231 GLY B N 1
ATOM 5080 C CA . GLY B 1 231 ? -26.291 20.008 7.800 1.00 34.93 231 GLY B CA 1
ATOM 5081 C C . GLY B 1 231 ? -26.279 19.911 6.289 1.00 35.48 231 GLY B C 1
ATOM 5082 O O . GLY B 1 231 ? -26.152 20.923 5.606 1.00 36.00 231 GLY B O 1
ATOM 5083 N N . ALA B 1 232 ? -26.402 18.708 5.756 1.00 35.44 232 ALA B N 1
ATOM 5084 C CA . ALA B 1 232 ? -26.417 18.535 4.315 1.00 35.59 232 ALA B CA 1
ATOM 5085 C C . ALA B 1 232 ? -27.648 19.238 3.730 1.00 36.65 232 ALA B C 1
ATOM 5086 O O . ALA B 1 232 ? -28.677 19.384 4.395 1.00 35.21 232 ALA B O 1
ATOM 5088 N N . PHE B 1 233 ? -27.529 19.683 2.485 1.00 37.88 233 PHE B N 1
ATOM 5089 C CA . PHE B 1 233 ? -28.633 20.332 1.797 1.00 38.42 233 PHE B CA 1
ATOM 5090 C C . PHE B 1 233 ? -29.340 19.192 1.075 1.00 38.58 233 PHE B C 1
ATOM 5091 O O . PHE B 1 233 ? -28.884 18.741 0.025 1.00 39.11 233 PHE B O 1
ATOM 5099 N N . VAL B 1 234 ? -30.437 18.711 1.649 1.00 38.62 234 VAL B N 1
ATOM 5100 C CA . VAL B 1 234 ? -31.176 17.594 1.069 1.00 39.20 234 VAL B CA 1
ATOM 5101 C C . VAL B 1 234 ? -32.343 18.043 0.201 1.00 40.64 234 VAL B C 1
ATOM 5102 O O . VAL B 1 234 ? -33.326 18.593 0.699 1.00 40.95 234 VAL B O 1
ATOM 5106 N N . LEU B 1 235 ? -32.231 17.795 -1.100 1.00 41.71 235 LEU B N 1
ATOM 5107 C CA . LEU B 1 235 ? -33.273 18.178 -2.045 1.00 42.36 235 LEU B CA 1
ATOM 5108 C C . LEU B 1 235 ? -34.292 17.088 -2.320 1.00 43.08 235 LEU B C 1
ATOM 5109 O O . LEU B 1 235 ? -33.943 15.989 -2.759 1.00 43.63 235 LEU B O 1
ATOM 5114 N N . SER B 1 236 ? -35.554 17.406 -2.052 1.00 43.73 236 SER B N 1
ATOM 5115 C CA . SER B 1 236 ? -36.656 16.487 -2.305 1.00 44.54 236 SER B CA 1
ATOM 5116 C C . SER B 1 236 ? -37.171 16.949 -3.669 1.00 45.41 236 SER B C 1
ATOM 5117 O O . SER B 1 236 ? -37.899 17.943 -3.767 1.00 45.24 236 SER B O 1
ATOM 5120 N N . ILE B 1 237 ? -36.771 16.243 -4.719 1.00 46.11 237 ILE B N 1
ATOM 5121 C CA . ILE B 1 237 ? -37.163 16.617 -6.072 1.00 47.14 237 ILE B CA 1
ATOM 5122 C C . ILE B 1 237 ? -38.376 15.854 -6.574 1.00 48.66 237 ILE B C 1
ATOM 5123 O O . ILE B 1 237 ? -38.418 14.621 -6.523 1.00 48.92 237 ILE B O 1
ATOM 5128 N N . ASP B 1 238 ? -39.360 16.597 -7.069 1.00 49.74 238 ASP B N 1
ATOM 5129 C CA . ASP B 1 238 ? -40.582 15.992 -7.582 1.00 51.11 238 ASP B CA 1
ATOM 5130 C C . ASP B 1 238 ? -40.373 15.362 -8.957 1.00 51.36 238 ASP B C 1
ATOM 5131 O O . ASP B 1 238 ? -40.663 15.976 -9.983 1.00 51.89 238 ASP B O 1
ATOM 5136 N N . THR B 1 239 ? -39.872 14.129 -8.955 1.00 52.03 239 THR B N 1
ATOM 5137 C CA . THR B 1 239 ? -39.598 13.376 -10.172 1.00 52.93 239 THR B CA 1
ATOM 5138 C C . THR B 1 239 ? -39.125 11.996 -9.731 1.00 54.16 239 THR B C 1
ATOM 5139 O O . THR B 1 239 ? -39.150 11.695 -8.540 1.00 55.23 239 THR B O 1
ATOM 5143 N N . ASP B 1 240 ? -38.704 11.156 -10.673 1.00 55.43 240 ASP B N 1
ATOM 5144 C CA . ASP B 1 240 ? -38.227 9.825 -10.316 1.00 57.18 240 ASP B CA 1
ATOM 5145 C C . ASP B 1 240 ? -36.708 9.753 -10.382 1.00 58.21 240 ASP B C 1
ATOM 5146 O O . ASP B 1 240 ? -36.034 10.757 -10.621 1.00 57.47 240 ASP B O 1
ATOM 5151 N N . PHE B 1 241 ? -36.176 8.554 -10.175 1.00 60.06 241 PHE B N 1
ATOM 5152 C CA . PHE B 1 241 ? -34.736 8.342 -10.190 1.00 61.84 241 PHE B CA 1
ATOM 5153 C C . PHE B 1 241 ? -34.101 8.866 -11.477 1.00 62.01 241 PHE B C 1
ATOM 5154 O O . PHE B 1 241 ? -33.109 9.598 -11.436 1.00 61.76 241 PHE B O 1
ATOM 5162 N N . ASP B 1 242 ? -34.675 8.496 -12.619 1.00 62.15 242 ASP B N 1
ATOM 5163 C CA . ASP B 1 242 ? -34.143 8.931 -13.909 1.00 61.94 242 ASP B CA 1
ATOM 5164 C C . ASP B 1 242 ? -34.191 10.444 -14.065 1.00 61.19 242 ASP B C 1
ATOM 5165 O O . ASP B 1 242 ? -33.200 11.073 -14.447 1.00 60.49 242 ASP B O 1
ATOM 5170 N N . GLY B 1 243 ? -35.350 11.026 -13.782 1.00 60.76 243 GLY B N 1
ATOM 5171 C CA . GLY B 1 243 ? -35.483 12.463 -13.897 1.00 60.36 243 GLY B CA 1
ATOM 5172 C C . GLY B 1 243 ? -34.499 13.121 -12.958 1.00 60.80 243 GLY B C 1
ATOM 5173 O O . GLY B 1 243 ? -34.046 14.244 -13.182 1.00 60.53 243 GLY B O 1
ATOM 5174 N N . CYS B 1 244 ? -34.157 12.401 -11.897 1.00 61.40 244 CYS B N 1
ATOM 5175 C CA . CYS B 1 244 ? -33.225 12.913 -10.915 1.00 62.24 244 CYS B CA 1
ATOM 5176 C C . CYS B 1 244 ? -31.795 12.874 -11.447 1.00 61.69 244 CYS B C 1
ATOM 5177 O O . CYS B 1 244 ? -31.084 13.883 -11.401 1.00 60.44 244 CYS B O 1
ATOM 5188 N N . LYS B 1 246 ? -30.855 12.881 -14.385 1.00 59.21 246 LYS B N 1
ATOM 5189 C CA . LYS B 1 246 ? -30.761 13.866 -15.452 1.00 57.47 246 LYS B CA 1
ATOM 5190 C C . LYS B 1 246 ? -30.506 15.256 -14.895 1.00 56.21 246 LYS B C 1
ATOM 5191 O O . LYS B 1 246 ? -29.700 16.019 -15.430 1.00 55.06 246 LYS B O 1
ATOM 5197 N N . LEU B 1 247 ? -31.206 15.583 -13.818 1.00 55.63 247 LEU B N 1
ATOM 5198 C CA . LEU B 1 247 ? -31.051 16.883 -13.179 1.00 54.82 247 LEU B CA 1
ATOM 5199 C C . LEU B 1 247 ? -29.646 17.041 -12.581 1.00 54.33 247 LEU B C 1
ATOM 5200 O O . LEU B 1 247 ? -29.029 18.104 -12.689 1.00 53.59 247 LEU B O 1
ATOM 5205 N N . ILE B 1 248 ? -29.150 15.981 -11.946 1.00 53.62 248 ILE B N 1
ATOM 5206 C CA . ILE B 1 248 ? -27.825 16.002 -11.333 1.00 53.61 248 ILE B CA 1
ATOM 5207 C C . ILE B 1 248 ? -26.760 16.270 -12.398 1.00 54.38 248 ILE B C 1
ATOM 5208 O O . ILE B 1 248 ? -25.898 17.135 -12.232 1.00 53.43 248 ILE B O 1
ATOM 5213 N N . ARG B 1 249 ? -26.835 15.524 -13.494 1.00 55.51 249 ARG B N 1
ATOM 5214 C CA . ARG B 1 249 ? -25.888 15.664 -14.590 1.00 56.58 249 ARG B CA 1
ATOM 5215 C C . ARG B 1 249 ? -25.882 17.104 -15.086 1.00 56.30 249 ARG B C 1
ATOM 5216 O O . ARG B 1 249 ? -24.828 17.684 -15.336 1.00 56.38 249 ARG B O 1
ATOM 5224 N N . GLU B 1 250 ? -27.065 17.691 -15.210 1.00 56.07 250 GLU B N 1
ATOM 5225 C CA . GLU B 1 250 ? -27.160 19.068 -15.668 1.00 56.33 250 GLU B CA 1
ATOM 5226 C C . GLU B 1 250 ? -26.569 20.034 -14.649 1.00 56.38 250 GLU B C 1
ATOM 5227 O O . GLU B 1 250 ? -25.828 20.949 -15.004 1.00 56.03 250 GLU B O 1
ATOM 5233 N N . ILE B 1 251 ? -26.903 19.828 -13.377 1.00 56.96 251 ILE B N 1
ATOM 5234 C CA . ILE B 1 251 ? -26.401 20.682 -12.303 1.00 56.94 251 ILE B CA 1
ATOM 5235 C C . ILE B 1 251 ? -24.879 20.629 -12.175 1.00 57.11 251 ILE B C 1
ATOM 5236 O O . ILE B 1 251 ? -24.224 21.668 -12.095 1.00 56.41 251 ILE B O 1
ATOM 5241 N N . THR B 1 252 ? -24.320 19.422 -12.143 1.00 57.76 252 THR B N 1
ATOM 5242 C CA . THR B 1 252 ? -22.875 19.274 -12.011 1.00 59.45 252 THR B CA 1
ATOM 5243 C C . THR B 1 252 ? -22.155 19.741 -13.265 1.00 60.62 252 THR B C 1
ATOM 5244 O O . THR B 1 252 ? -20.962 20.040 -13.225 1.00 60.85 252 THR B O 1
ATOM 5248 N N . ALA B 1 253 ? -22.885 19.817 -14.374 1.00 61.84 253 ALA B N 1
ATOM 5249 C CA . ALA B 1 253 ? -22.297 20.258 -15.631 1.00 62.86 253 ALA B CA 1
ATOM 5250 C C . ALA B 1 253 ? -22.017 21.756 -15.608 1.00 63.40 253 ALA B C 1
ATOM 5251 O O . ALA B 1 253 ? -21.122 22.236 -16.300 1.00 63.74 253 ALA B O 1
ATOM 5253 N N . GLU B 1 254 ? -22.773 22.495 -14.804 1.00 64.30 254 GLU B N 1
ATOM 5254 C CA . GLU B 1 254 ? -22.584 23.936 -14.723 1.00 65.47 254 GLU B CA 1
ATOM 5255 C C . GLU B 1 254 ? -22.002 24.409 -13.398 1.00 65.26 254 GLU B C 1
ATOM 5256 O O . GLU B 1 254 ? -21.575 25.558 -13.275 1.00 64.93 254 GLU B O 1
ATOM 5262 N N . LEU B 1 255 ? -21.999 23.530 -12.402 1.00 65.19 255 LEU B N 1
ATOM 5263 C CA . LEU B 1 255 ? -21.449 23.868 -11.094 1.00 64.37 255 LEU B CA 1
ATOM 5264 C C . LEU B 1 255 ? -20.363 22.889 -10.691 1.00 64.13 255 LEU B C 1
ATOM 5265 O O . LEU B 1 255 ? -20.442 21.698 -11.001 1.00 64.29 255 LEU B O 1
ATOM 5270 N N . PRO B 1 256 ? -19.323 23.384 -10.003 1.00 64.02 256 PRO B N 1
ATOM 5271 C CA . PRO B 1 256 ? -18.214 22.539 -9.551 1.00 63.80 256 PRO B CA 1
ATOM 5272 C C . PRO B 1 256 ? -18.695 21.718 -8.360 1.00 63.75 256 PRO B C 1
ATOM 5273 O O . PRO B 1 256 ? -18.564 22.145 -7.215 1.00 63.38 256 PRO B O 1
ATOM 5277 N N . ILE B 1 257 ? -19.265 20.551 -8.641 1.00 64.02 257 ILE B N 1
ATOM 5278 C CA . ILE B 1 257 ? -19.782 19.671 -7.603 1.00 64.24 257 ILE B CA 1
ATOM 5279 C C . ILE B 1 257 ? -19.414 18.240 -7.933 1.00 65.28 257 ILE B C 1
ATOM 5280 O O . ILE B 1 257 ? -19.901 17.682 -8.912 1.00 66.09 257 ILE B O 1
ATOM 5285 N N . TYR B 1 258 ? -18.556 17.641 -7.120 1.00 66.32 258 TYR B N 1
ATOM 5286 C CA . TYR B 1 258 ? -18.156 16.267 -7.364 1.00 67.42 258 TYR B CA 1
ATOM 5287 C C . TYR B 1 258 ? -19.172 15.327 -6.755 1.00 67.07 258 TYR B C 1
ATOM 5288 O O . TYR B 1 258 ? -19.735 15.611 -5.701 1.00 66.76 258 TYR B O 1
ATOM 5297 N N . LEU B 1 259 ? -19.410 14.207 -7.425 1.00 67.15 259 LEU B N 1
ATOM 5298 C CA . LEU B 1 259 ? -20.368 13.233 -6.940 1.00 67.70 259 LEU B CA 1
ATOM 5299 C C . LEU B 1 259 ? -19.691 12.178 -6.082 1.00 68.66 259 LEU B C 1
ATOM 5300 O O . LEU B 1 259 ? -18.592 11.728 -6.388 1.00 69.15 259 LEU B O 1
ATOM 5305 N N . ALA B 1 260 ? -20.361 11.792 -5.003 1.00 69.78 260 ALA B N 1
ATOM 5306 C CA . ALA B 1 260 ? -19.839 10.797 -4.075 1.00 71.18 260 ALA B CA 1
ATOM 5307 C C . ALA B 1 260 ? -19.251 9.575 -4.770 1.00 72.20 260 ALA B C 1
ATOM 5308 O O . ALA B 1 260 ? -18.057 9.296 -4.643 1.00 72.64 260 ALA B O 1
ATOM 5310 N N . ASN B 1 261 ? -20.088 8.843 -5.499 1.00 73.04 261 ASN B N 1
ATOM 5311 C CA . ASN B 1 261 ? -19.626 7.642 -6.188 1.00 73.79 261 ASN B CA 1
ATOM 5312 C C . ASN B 1 261 ? -18.877 7.924 -7.488 1.00 73.51 261 ASN B C 1
ATOM 5313 O O . ASN B 1 261 ? -18.787 7.063 -8.365 1.00 73.89 261 ASN B O 1
ATOM 5318 N N . SER B 1 262 ? -18.335 9.134 -7.595 1.00 72.54 262 SER B N 1
ATOM 5319 C CA . SER B 1 262 ? -17.561 9.545 -8.761 1.00 71.63 262 SER B CA 1
ATOM 5320 C C . SER B 1 262 ? -16.094 9.268 -8.454 1.00 71.05 262 SER B C 1
ATOM 5321 O O . SER B 1 262 ? -15.382 8.665 -9.260 1.00 71.93 262 SER B O 1
ATOM 5324 N N . LEU B 1 263 ? -15.654 9.715 -7.279 1.00 69.27 263 LEU B N 1
ATOM 5325 C CA . LEU B 1 263 ? -14.279 9.515 -6.829 1.00 66.45 263 LEU B CA 1
ATOM 5326 C C . LEU B 1 263 ? -14.237 8.223 -6.015 1.00 64.32 263 LEU B C 1
ATOM 5327 O O . LEU B 1 263 ? -13.557 8.125 -4.991 1.00 63.73 263 LEU B O 1
ATOM 5332 N N . ASN B 1 264 ? -14.982 7.236 -6.496 1.00 61.73 264 ASN B N 1
ATOM 5333 C CA . ASN B 1 264 ? -15.086 5.931 -5.864 1.00 59.37 264 ASN B CA 1
ATOM 5334 C C . ASN B 1 264 ? -13.725 5.272 -5.639 1.00 56.72 264 ASN B C 1
ATOM 5335 O O . ASN B 1 264 ? -13.453 4.730 -4.571 1.00 56.85 264 ASN B O 1
ATOM 5340 N N . SER B 1 265 ? -12.871 5.320 -6.649 1.00 53.27 265 SER B N 1
ATOM 5341 C CA . SER B 1 265 ? -11.545 4.720 -6.561 1.00 50.18 265 SER B CA 1
ATOM 5342 C C . SER B 1 265 ? -10.748 5.188 -5.340 1.00 48.37 265 SER B C 1
ATOM 5343 O O . SER B 1 265 ? -10.016 4.414 -4.715 1.00 47.06 265 SER B O 1
ATOM 5346 N N . LEU B 1 266 ? -10.899 6.462 -5.007 1.00 46.04 266 LEU B N 1
ATOM 5347 C CA . LEU B 1 266 ? -10.184 7.066 -3.893 1.00 44.26 266 LEU B CA 1
ATOM 5348 C C . LEU B 1 266 ? -10.593 6.503 -2.531 1.00 43.45 266 LEU B C 1
ATOM 5349 O O . LEU B 1 266 ? -9.758 6.331 -1.647 1.00 41.89 266 LEU B O 1
ATOM 5354 N N . ARG B 1 267 ? -11.874 6.198 -2.359 1.00 43.10 267 ARG B N 1
ATOM 5355 C CA . ARG B 1 267 ? -12.316 5.678 -1.078 1.00 43.64 267 ARG B CA 1
ATOM 5356 C C . ARG B 1 267 ? -11.717 4.308 -0.745 1.00 41.66 267 ARG B C 1
ATOM 5357 O O . ARG B 1 267 ? -11.587 3.953 0.430 1.00 40.84 267 ARG B O 1
ATOM 5365 N N . LEU B 1 268 ? -11.328 3.549 -1.765 1.00 39.10 268 LEU B N 1
ATOM 5366 C CA . LEU B 1 268 ? -10.741 2.234 -1.530 1.00 37.95 268 LEU B CA 1
ATOM 5367 C C . LEU B 1 268 ? -9.385 2.377 -0.842 1.00 37.31 268 LEU B C 1
ATOM 5368 O O . LEU B 1 268 ? -8.940 1.472 -0.137 1.00 37.49 268 LEU B O 1
ATOM 5373 N N . GLU B 1 269 ? -8.724 3.511 -1.049 1.00 35.80 269 GLU B N 1
ATOM 5374 C CA . GLU B 1 269 ? -7.430 3.733 -0.424 1.00 35.05 269 GLU B CA 1
ATOM 5375 C C . GLU B 1 269 ? -7.601 3.818 1.090 1.00 34.49 269 GLU B C 1
ATOM 5376 O O . GLU B 1 269 ? -6.742 3.360 1.840 1.00 35.21 269 GLU B O 1
ATOM 5382 N N . GLY B 1 270 ? -8.718 4.388 1.537 1.00 32.64 270 GLY B N 1
ATOM 5383 C CA . GLY B 1 270 ? -8.972 4.464 2.963 1.00 32.12 270 GLY B CA 1
ATOM 5384 C C . GLY B 1 270 ? -9.425 3.105 3.478 1.00 30.75 270 GLY B C 1
ATOM 5385 O O . GLY B 1 270 ? -8.887 2.577 4.446 1.00 29.56 270 GLY B O 1
ATOM 5386 N N . GLN B 1 271 ? -10.412 2.528 2.804 1.00 31.18 271 GLN B N 1
ATOM 5387 C CA . GLN B 1 271 ? -10.950 1.231 3.189 1.00 31.59 271 GLN B CA 1
ATOM 5388 C C . GLN B 1 271 ? -9.905 0.116 3.331 1.00 31.05 271 GLN B C 1
ATOM 5389 O O . GLN B 1 271 ? -10.033 -0.738 4.200 1.00 30.14 271 GLN B O 1
ATOM 5395 N N . LYS B 1 272 ? -8.861 0.130 2.503 1.00 30.36 272 LYS B N 1
ATOM 5396 C CA . LYS B 1 272 ? -7.847 -0.912 2.578 1.00 29.82 272 LYS B CA 1
ATOM 5397 C C . LYS B 1 272 ? -7.048 -0.894 3.883 1.00 29.84 272 LYS B C 1
ATOM 5398 O O . LYS B 1 272 ? -6.417 -1.896 4.232 1.00 29.12 272 LYS B O 1
ATOM 5404 N N . THR B 1 273 ? -7.055 0.229 4.607 1.00 28.38 273 THR B N 1
ATOM 5405 C CA . THR B 1 273 ? -6.288 0.280 5.851 1.00 27.00 273 THR B CA 1
ATOM 5406 C C . THR B 1 273 ? -6.886 -0.624 6.928 1.00 27.08 273 THR B C 1
ATOM 5407 O O . THR B 1 273 ? -6.195 -1.013 7.867 1.00 27.21 273 THR B O 1
ATOM 5411 N N . ALA B 1 274 ? -8.163 -0.969 6.797 1.00 26.17 274 ALA B N 1
ATOM 5412 C CA . ALA B 1 274 ? -8.791 -1.858 7.777 1.00 27.02 274 ALA B CA 1
ATOM 5413 C C . ALA B 1 274 ? -8.082 -3.222 7.757 1.00 27.81 274 ALA B C 1
ATOM 5414 O O . ALA B 1 274 ? -7.933 -3.875 8.794 1.00 28.02 274 ALA B O 1
ATOM 5416 N N . ALA B 1 275 ? -7.624 -3.639 6.575 1.00 27.42 275 ALA B N 1
ATOM 5417 C CA . ALA B 1 275 ? -6.916 -4.910 6.438 1.00 28.47 275 ALA B CA 1
ATOM 5418 C C . ALA B 1 275 ? -5.542 -4.809 7.092 1.00 29.24 275 ALA B C 1
ATOM 5419 O O . ALA B 1 275 ? -5.092 -5.725 7.799 1.00 28.76 275 ALA B O 1
ATOM 5421 N N . ILE B 1 276 ? -4.864 -3.695 6.843 1.00 30.56 276 ILE B N 1
ATOM 5422 C CA . ILE B 1 276 ? -3.545 -3.494 7.419 1.00 30.50 276 ILE B CA 1
ATOM 5423 C C . ILE B 1 276 ? -3.699 -3.536 8.934 1.00 31.09 276 ILE B C 1
ATOM 5424 O O . ILE B 1 276 ? -2.882 -4.124 9.643 1.00 32.18 276 ILE B O 1
ATOM 5429 N N . GLU B 1 277 ? -4.778 -2.930 9.418 1.00 31.29 277 GLU B N 1
ATOM 5430 C CA . GLU B 1 277 ? -5.059 -2.861 10.847 1.00 31.61 277 GLU B CA 1
ATOM 5431 C C . GLU B 1 277 ? -5.221 -4.256 11.441 1.00 31.27 277 GLU B C 1
ATOM 5432 O O . GLU B 1 277 ? -4.683 -4.553 12.508 1.00 31.52 277 GLU B O 1
ATOM 5438 N N . ILE B 1 278 ? -5.966 -5.119 10.755 1.00 31.24 278 ILE B N 1
ATOM 5439 C CA . ILE B 1 278 ? -6.160 -6.480 11.247 1.00 30.04 278 ILE B CA 1
ATOM 5440 C C . ILE B 1 278 ? -4.803 -7.146 11.483 1.00 30.33 278 ILE B C 1
ATOM 5441 O O . ILE B 1 278 ? -4.581 -7.772 12.515 1.00 30.69 278 ILE B O 1
ATOM 5446 N N . LEU B 1 279 ? -3.906 -7.011 10.513 1.00 30.55 279 LEU B N 1
ATOM 5447 C CA . LEU B 1 279 ? -2.572 -7.580 10.612 1.00 31.78 279 LEU B CA 1
ATOM 5448 C C . LEU B 1 279 ? -1.845 -6.981 11.816 1.00 32.74 279 LEU B C 1
ATOM 5449 O O . LEU B 1 279 ? -1.317 -7.700 12.669 1.00 32.63 279 LEU B O 1
ATOM 5454 N N . GLN B 1 280 ? -1.825 -5.655 11.875 1.00 33.03 280 GLN B N 1
ATOM 5455 C CA . GLN B 1 280 ? -1.170 -4.941 12.958 1.00 33.95 280 GLN B CA 1
ATOM 5456 C C . GLN B 1 280 ? -1.696 -5.417 14.316 1.00 34.91 280 GLN B C 1
ATOM 5457 O O . GLN B 1 280 ? -0.916 -5.682 15.231 1.00 34.65 280 GLN B O 1
ATOM 5463 N N . GLN B 1 281 ? -3.016 -5.560 14.436 1.00 34.40 281 GLN B N 1
ATOM 5464 C CA . GLN B 1 281 ? -3.602 -5.985 15.703 1.00 35.49 281 GLN B CA 1
ATOM 5465 C C . GLN B 1 281 ? -3.253 -7.425 16.082 1.00 36.36 281 GLN B C 1
ATOM 5466 O O . GLN B 1 281 ? -3.351 -7.804 17.253 1.00 36.10 281 GLN B O 1
ATOM 5472 N N . PHE B 1 282 ? -2.849 -8.227 15.100 1.00 36.43 282 PHE B N 1
ATOM 5473 C CA . PHE B 1 282 ? -2.456 -9.604 15.380 1.00 37.53 282 PHE B CA 1
ATOM 5474 C C . PHE B 1 282 ? -0.934 -9.667 15.450 1.00 38.23 282 PHE B C 1
ATOM 5475 O O . PHE B 1 282 ? -0.324 -10.716 15.259 1.00 37.84 282 PHE B O 1
ATOM 5483 N N . ASP B 1 283 ? -0.329 -8.524 15.741 1.00 39.29 283 ASP B N 1
ATOM 5484 C CA . ASP B 1 283 ? 1.117 -8.426 15.835 1.00 40.61 283 ASP B CA 1
ATOM 5485 C C . ASP B 1 283 ? 1.755 -8.942 14.545 1.00 40.41 283 ASP B C 1
ATOM 5486 O O . ASP B 1 283 ? 2.691 -9.739 14.563 1.00 40.86 283 ASP B O 1
ATOM 5491 N N . TRP B 1 284 ? 1.212 -8.475 13.427 1.00 39.76 284 TRP B N 1
ATOM 5492 C CA . TRP B 1 284 ? 1.679 -8.812 12.090 1.00 39.36 284 TRP B CA 1
ATOM 5493 C C . TRP B 1 284 ? 1.657 -10.288 11.718 1.00 40.26 284 TRP B C 1
ATOM 5494 O O . TRP B 1 284 ? 2.568 -10.794 11.070 1.00 41.64 284 TRP B O 1
ATOM 5505 N N . GLN B 1 285 ? 0.599 -10.973 12.129 1.00 40.48 285 GLN B N 1
ATOM 5506 C CA . GLN B 1 285 ? 0.418 -12.375 11.795 1.00 40.72 285 GLN B CA 1
ATOM 5507 C C . GLN B 1 285 ? -0.790 -12.418 10.874 1.00 39.74 285 GLN B C 1
ATOM 5508 O O . GLN B 1 285 ? -1.836 -11.842 11.175 1.00 40.07 285 GLN B O 1
ATOM 5514 N N . VAL B 1 286 ? -0.632 -13.081 9.738 1.00 38.50 286 VAL B N 1
ATOM 5515 C CA . VAL B 1 286 ? -1.696 -13.158 8.747 1.00 37.15 286 VAL B CA 1
ATOM 5516 C C . VAL B 1 286 ? -2.761 -14.193 9.071 1.00 37.04 286 VAL B C 1
ATOM 5517 O O . VAL B 1 286 ? -2.460 -15.354 9.317 1.00 36.70 286 VAL B O 1
ATOM 5521 N N . PRO B 1 287 ? -4.031 -13.776 9.097 1.00 36.75 287 PRO B N 1
ATOM 5522 C CA . PRO B 1 287 ? -5.057 -14.775 9.398 1.00 37.41 287 PRO B CA 1
ATOM 5523 C C . PRO B 1 287 ? -5.194 -15.756 8.230 1.00 37.33 287 PRO B C 1
ATOM 5524 O O . PRO B 1 287 ? -4.773 -15.468 7.109 1.00 36.76 287 PRO B O 1
ATOM 5528 N N . ASP B 1 288 ? -5.772 -16.918 8.500 1.00 37.61 288 ASP B N 1
ATOM 5529 C CA . ASP B 1 288 ? -5.960 -17.922 7.463 1.00 37.06 288 ASP B CA 1
ATOM 5530 C C . ASP B 1 288 ? -7.113 -17.530 6.562 1.00 36.57 288 ASP B C 1
ATOM 5531 O O . ASP B 1 288 ? -7.050 -17.711 5.352 1.00 36.91 288 ASP B O 1
ATOM 5536 N N . TRP B 1 289 ? -8.166 -16.982 7.160 1.00 36.39 289 TRP B N 1
ATOM 5537 C CA . TRP B 1 289 ? -9.346 -16.578 6.406 1.00 35.52 289 TRP B CA 1
ATOM 5538 C C . TRP B 1 289 ? -9.932 -15.248 6.834 1.00 34.96 289 TRP B C 1
ATOM 5539 O O . TRP B 1 289 ? -9.971 -14.929 8.019 1.00 35.56 289 TRP B O 1
ATOM 5550 N N . VAL B 1 290 ? -10.411 -14.485 5.859 1.00 34.32 290 VAL B N 1
ATOM 5551 C CA . VAL B 1 290 ? -11.072 -13.224 6.130 1.00 33.10 290 VAL B CA 1
ATOM 5552 C C . VAL B 1 290 ? -12.354 -13.258 5.324 1.00 33.47 290 VAL B C 1
ATOM 5553 O O . VAL B 1 290 ? -12.324 -13.404 4.097 1.00 34.27 290 VAL B O 1
ATOM 5557 N N . ILE B 1 291 ? -13.480 -13.134 6.015 1.00 33.21 291 ILE B N 1
ATOM 5558 C CA . ILE B 1 291 ? -14.783 -13.179 5.377 1.00 33.89 291 ILE B CA 1
ATOM 5559 C C . ILE B 1 291 ? -15.385 -11.786 5.279 1.00 34.86 291 ILE B C 1
ATOM 5560 O O . ILE B 1 291 ? -15.701 -11.151 6.287 1.00 34.58 291 ILE B O 1
ATOM 5565 N N . VAL B 1 292 ? -15.551 -11.324 4.049 1.00 36.12 292 VAL B N 1
ATOM 5566 C CA . VAL B 1 292 ? -16.075 -9.998 3.795 1.00 38.69 292 VAL B CA 1
ATOM 5567 C C . VAL B 1 292 ? -17.453 -9.990 3.161 1.00 41.59 292 VAL B C 1
ATOM 5568 O O . VAL B 1 292 ? -17.615 -10.448 2.033 1.00 42.59 292 VAL B O 1
ATOM 5572 N N . PRO B 1 293 ? -18.467 -9.478 3.883 1.00 44.69 293 PRO B N 1
ATOM 5573 C CA . PRO B 1 293 ? -19.827 -9.419 3.342 1.00 47.26 293 PRO B CA 1
ATOM 5574 C C . PRO B 1 293 ? -19.716 -8.483 2.154 1.00 50.40 293 PRO B C 1
ATOM 5575 O O . PRO B 1 293 ? -19.245 -7.348 2.298 1.00 51.40 293 PRO B O 1
ATOM 5579 N N . GLY B 1 294 ? -20.140 -8.959 0.987 1.00 53.03 294 GLY B N 1
ATOM 5580 C CA . GLY B 1 294 ? -20.033 -8.153 -0.212 1.00 54.47 294 GLY B CA 1
ATOM 5581 C C . GLY B 1 294 ? -21.214 -7.355 -0.737 1.00 54.94 294 GLY B C 1
ATOM 5582 O O . GLY B 1 294 ? -21.513 -7.443 -1.927 1.00 56.86 294 GLY B O 1
ATOM 5583 N N . GLY B 1 295 ? -21.894 -6.585 0.108 1.00 54.95 295 GLY B N 1
ATOM 5584 C CA . GLY B 1 295 ? -22.979 -5.767 -0.413 1.00 54.21 295 GLY B CA 1
ATOM 5585 C C . GLY B 1 295 ? -22.292 -4.948 -1.494 1.00 54.32 295 GLY B C 1
ATOM 5586 O O . GLY B 1 295 ? -22.535 -5.132 -2.689 1.00 54.10 295 GLY B O 1
ATOM 5587 N N . ASN B 1 296 ? -21.406 -4.050 -1.068 1.00 53.89 296 ASN B N 1
ATOM 5588 C CA . ASN B 1 296 ? -20.623 -3.246 -1.999 1.00 53.40 296 ASN B CA 1
ATOM 5589 C C . ASN B 1 296 ? -19.432 -4.146 -2.339 1.00 52.07 296 ASN B C 1
ATOM 5590 O O . ASN B 1 296 ? -18.614 -4.452 -1.470 1.00 51.33 296 ASN B O 1
ATOM 5595 N N . LEU B 1 297 ? -19.337 -4.574 -3.592 1.00 50.20 297 LEU B N 1
ATOM 5596 C CA . LEU B 1 297 ? -18.258 -5.465 -4.000 1.00 48.88 297 LEU B CA 1
ATOM 5597 C C . LEU B 1 297 ? -16.864 -4.850 -3.989 1.00 47.53 297 LEU B C 1
ATOM 5598 O O . LEU B 1 297 ? -15.877 -5.546 -4.233 1.00 46.68 297 LEU B O 1
ATOM 5603 N N . GLY B 1 298 ? -16.778 -3.554 -3.704 1.00 45.76 298 GLY B N 1
ATOM 5604 C CA . GLY B 1 298 ? -15.478 -2.909 -3.651 1.00 44.43 298 GLY B CA 1
ATOM 5605 C C . GLY B 1 298 ? -14.751 -3.267 -2.363 1.00 43.58 298 GLY B C 1
ATOM 5606 O O . GLY B 1 298 ? -13.523 -3.243 -2.302 1.00 42.41 298 GLY B O 1
ATOM 5607 N N . ASN B 1 299 ? -15.523 -3.616 -1.335 1.00 43.43 299 ASN B N 1
ATOM 5608 C CA . ASN B 1 299 ? -14.985 -3.969 -0.024 1.00 43.01 299 ASN B CA 1
ATOM 5609 C C . ASN B 1 299 ? -13.933 -5.060 -0.072 1.00 42.35 299 ASN B C 1
ATOM 5610 O O . ASN B 1 299 ? -12.810 -4.873 0.402 1.00 41.83 299 ASN B O 1
ATOM 5615 N N . ILE B 1 300 ? -14.317 -6.207 -0.631 1.00 41.13 300 ILE B N 1
ATOM 5616 C CA . ILE B 1 300 ? -13.434 -7.357 -0.728 1.00 39.98 300 ILE B CA 1
ATOM 5617 C C . ILE B 1 300 ? -12.142 -6.980 -1.443 1.00 39.28 300 ILE B C 1
ATOM 5618 O O . ILE B 1 300 ? -11.062 -7.435 -1.065 1.00 39.00 300 ILE B O 1
ATOM 5623 N N . TYR B 1 301 ? -12.250 -6.137 -2.467 1.00 38.40 301 TYR B N 1
ATOM 5624 C CA . TYR B 1 301 ? -11.069 -5.714 -3.205 1.00 38.36 301 TYR B CA 1
ATOM 5625 C C . TYR B 1 301 ? -10.207 -4.812 -2.323 1.00 36.90 301 TYR B C 1
ATOM 5626 O O . TYR B 1 301 ? -8.984 -4.921 -2.327 1.00 36.68 301 TYR B O 1
ATOM 5635 N N . ALA B 1 302 ? -10.847 -3.931 -1.556 1.00 36.02 302 ALA B N 1
ATOM 5636 C CA . ALA B 1 302 ? -10.110 -3.035 -0.668 1.00 34.45 302 ALA B CA 1
ATOM 5637 C C . ALA B 1 302 ? -9.290 -3.848 0.327 1.00 33.76 302 ALA B C 1
ATOM 5638 O O . ALA B 1 302 ? -8.104 -3.574 0.520 1.00 34.03 302 ALA B O 1
ATOM 5640 N N . PHE B 1 303 ? -9.902 -4.854 0.954 1.00 32.34 303 PHE B N 1
ATOM 5641 C CA . PHE B 1 303 ? -9.153 -5.676 1.900 1.00 32.43 303 PHE B CA 1
ATOM 5642 C C . PHE B 1 303 ? -8.003 -6.384 1.183 1.00 33.75 303 PHE B C 1
ATOM 5643 O O . PHE B 1 303 ? -6.857 -6.3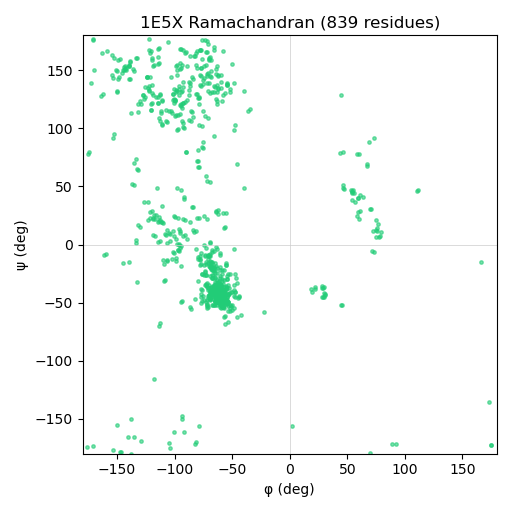96 1.674 1.00 33.20 303 PHE B O 1
ATOM 5651 N N . TYR B 1 304 ? -8.296 -6.971 0.022 1.00 34.77 304 TYR B N 1
ATOM 5652 C CA . TYR B 1 304 ? -7.253 -7.646 -0.741 1.00 35.23 304 TYR B CA 1
ATOM 5653 C C . TYR B 1 304 ? -6.094 -6.678 -0.975 1.00 35.04 304 TYR B C 1
ATOM 5654 O O . TYR B 1 304 ? -4.940 -7.017 -0.757 1.00 34.84 304 TYR B O 1
ATOM 5663 N N . LYS B 1 305 ? -6.423 -5.472 -1.424 1.00 35.91 305 LYS B N 1
ATOM 5664 C CA . LYS B 1 305 ? -5.430 -4.436 -1.707 1.00 37.38 305 LYS B CA 1
ATOM 5665 C C . LYS B 1 305 ? -4.562 -4.165 -0.472 1.00 37.50 305 LYS B C 1
ATOM 5666 O O . LYS B 1 305 ? -3.340 -4.018 -0.579 1.00 38.22 305 LYS B O 1
ATOM 5672 N N . GLY B 1 306 ? -5.199 -4.116 0.700 1.00 37.02 306 GLY B N 1
ATOM 5673 C CA . GLY B 1 306 ? -4.481 -3.869 1.939 1.00 35.21 306 GLY B CA 1
ATOM 5674 C C . GLY B 1 306 ? -3.570 -5.011 2.353 1.00 34.70 306 GLY B C 1
ATOM 5675 O O . GLY B 1 306 ? -2.417 -4.791 2.729 1.00 33.78 306 GLY B O 1
ATOM 5676 N N . PHE B 1 307 ? -4.081 -6.237 2.303 1.00 34.98 307 PHE B N 1
ATOM 5677 C CA . PHE B 1 307 ? -3.268 -7.397 2.665 1.00 35.36 307 PHE B CA 1
ATOM 5678 C C . PHE B 1 307 ? -2.112 -7.564 1.671 1.00 36.23 307 PHE B C 1
ATOM 5679 O O . PHE B 1 307 ? -0.989 -7.895 2.050 1.00 35.73 307 PHE B O 1
ATOM 5687 N N . LYS B 1 308 ? -2.399 -7.306 0.403 1.00 37.15 308 LYS B N 1
ATOM 5688 C CA . LYS B 1 308 ? -1.415 -7.438 -0.658 1.00 39.41 308 LYS B CA 1
ATOM 5689 C C . LYS B 1 308 ? -0.244 -6.457 -0.523 1.00 40.47 308 LYS B C 1
ATOM 5690 O O . LYS B 1 308 ? 0.914 -6.845 -0.689 1.00 40.37 308 LYS B O 1
ATOM 5705 N N . CYS B 1 310 ? 0.888 -5.217 2.115 1.00 43.90 310 CYS B N 1
ATOM 5706 C CA . CYS B 1 310 ? 1.673 -5.606 3.283 1.00 45.17 310 CYS B CA 1
ATOM 5707 C C . CYS B 1 310 ? 2.650 -6.732 2.973 1.00 45.59 310 CYS B C 1
ATOM 5708 O O . CYS B 1 310 ? 3.768 -6.765 3.492 1.00 45.02 310 CYS B O 1
ATOM 5711 N N . GLN B 1 311 ? 2.219 -7.658 2.128 1.00 46.74 311 GLN B N 1
ATOM 5712 C CA . GLN B 1 311 ? 3.053 -8.783 1.746 1.00 47.93 311 GLN B CA 1
ATOM 5713 C C . GLN B 1 311 ? 4.103 -8.351 0.724 1.00 47.64 311 GLN B C 1
ATOM 5714 O O . GLN B 1 311 ? 5.265 -8.735 0.822 1.00 47.85 311 GLN B O 1
ATOM 5720 N N . GLU B 1 312 ? 3.697 -7.543 -0.247 1.00 47.67 312 GLU B N 1
ATOM 5721 C CA . GLU B 1 312 ? 4.631 -7.071 -1.259 1.00 48.44 312 GLU B CA 1
ATOM 5722 C C . GLU B 1 312 ? 5.763 -6.245 -0.656 1.00 46.95 312 GLU B C 1
ATOM 5723 O O . GLU B 1 312 ? 6.889 -6.288 -1.140 1.00 47.78 312 GLU B O 1
ATOM 5729 N N . LEU B 1 313 ? 5.473 -5.497 0.400 1.00 45.28 313 LEU B N 1
ATOM 5730 C CA . LEU B 1 313 ? 6.498 -4.672 1.024 1.00 42.99 313 LEU B CA 1
ATOM 5731 C C . LEU B 1 313 ? 7.233 -5.395 2.142 1.00 42.09 313 LEU B C 1
ATOM 5732 O O . LEU B 1 313 ? 8.020 -4.798 2.879 1.00 41.86 313 LEU B O 1
ATOM 5737 N N . GLY B 1 314 ? 6.968 -6.689 2.263 1.00 41.51 314 GLY B N 1
ATOM 5738 C CA . GLY B 1 314 ? 7.632 -7.488 3.274 1.00 41.59 314 GLY B CA 1
ATOM 5739 C C . GLY B 1 314 ? 7.206 -7.371 4.725 1.00 42.26 314 GLY B C 1
ATOM 5740 O O . GLY B 1 314 ? 7.910 -7.886 5.590 1.00 42.93 314 GLY B O 1
ATOM 5741 N N . LEU B 1 315 ? 6.085 -6.711 5.016 1.00 42.08 315 LEU B N 1
ATOM 5742 C CA . LEU B 1 315 ? 5.627 -6.591 6.408 1.00 42.20 315 LEU B CA 1
ATOM 5743 C C . LEU B 1 315 ? 5.288 -7.998 6.875 1.00 41.80 315 LEU B C 1
ATOM 5744 O O . LEU B 1 315 ? 5.555 -8.383 8.015 1.00 40.93 315 LEU B O 1
ATOM 5749 N N . VAL B 1 316 ? 4.683 -8.756 5.967 1.00 41.83 316 VAL B N 1
ATOM 5750 C CA . VAL B 1 316 ? 4.312 -10.142 6.214 1.00 42.57 316 VAL B CA 1
ATOM 5751 C C . VAL B 1 316 ? 4.699 -10.913 4.948 1.00 43.56 316 VAL B C 1
ATOM 5752 O O . VAL B 1 316 ? 5.017 -10.306 3.926 1.00 42.88 316 VAL B O 1
ATOM 5756 N N A ASP B 1 317 ? 4.665 -12.240 5.006 0.40 44.59 317 ASP B N 1
ATOM 5757 N N B ASP B 1 317 ? 4.652 -12.239 5.026 0.60 44.16 317 ASP B N 1
ATOM 5758 C CA A ASP B 1 317 ? 5.043 -13.049 3.849 0.40 46.08 317 ASP B CA 1
ATOM 5759 C CA B ASP B 1 317 ? 5.032 -13.084 3.901 0.60 45.45 317 ASP B CA 1
ATOM 5760 C C A ASP B 1 317 ? 3.884 -13.613 3.034 0.40 46.30 317 ASP B C 1
ATOM 5761 C C B ASP B 1 317 ? 3.895 -13.708 3.109 0.60 45.90 317 ASP B C 1
ATOM 5762 O O A ASP B 1 317 ? 4.097 -14.168 1.956 0.40 46.67 317 ASP B O 1
ATOM 5763 O O B ASP B 1 317 ? 4.137 -14.410 2.128 0.60 46.46 317 ASP B O 1
ATOM 5772 N N . ARG B 1 318 ? 2.660 -13.465 3.526 1.00 46.43 318 ARG B N 1
ATOM 5773 C CA . ARG B 1 318 ? 1.521 -14.010 2.808 1.00 46.51 318 ARG B CA 1
ATOM 5774 C C . ARG B 1 318 ? 0.240 -13.224 3.011 1.00 45.53 318 ARG B C 1
ATOM 5775 O O . ARG B 1 318 ? 0.158 -12.358 3.882 1.00 46.45 318 ARG B O 1
ATOM 5783 N N . ILE B 1 319 ? -0.754 -13.518 2.183 1.00 43.45 319 ILE B N 1
ATOM 5784 C CA . ILE B 1 319 ? -2.047 -12.872 2.298 1.00 41.79 319 ILE B CA 1
ATOM 5785 C C . ILE B 1 319 ? -3.025 -13.969 2.696 1.00 40.99 319 ILE B C 1
ATOM 5786 O O . ILE B 1 319 ? -2.779 -15.151 2.460 1.00 40.96 319 ILE B O 1
ATOM 5791 N N . PRO B 1 320 ? -4.134 -13.601 3.337 1.00 40.12 320 PRO B N 1
ATOM 5792 C CA . PRO B 1 320 ? -5.079 -14.650 3.726 1.00 39.34 320 PRO B CA 1
ATOM 5793 C C . PRO B 1 320 ? -5.997 -15.042 2.571 1.00 38.93 320 PRO B C 1
ATOM 5794 O O . PRO B 1 320 ? -6.107 -14.315 1.582 1.00 37.39 320 PRO B O 1
ATOM 5798 N N . ARG B 1 321 ? -6.630 -16.204 2.677 1.00 38.33 321 ARG B N 1
ATOM 5799 C CA . ARG B 1 321 ? -7.573 -16.594 1.642 1.00 39.41 321 ARG B CA 1
ATOM 5800 C C . ARG B 1 321 ? -8.831 -15.828 2.037 1.00 39.45 321 ARG B C 1
ATOM 5801 O O . ARG B 1 321 ? -9.088 -15.625 3.227 1.00 38.89 321 ARG B O 1
ATOM 5817 N N . VAL B 1 323 ? -13.170 -14.938 1.613 1.00 40.40 323 VAL B N 1
ATOM 5818 C CA . VAL B 1 323 ? -14.495 -15.399 1.253 1.00 38.40 323 VAL B CA 1
ATOM 5819 C C . VAL B 1 323 ? -15.373 -14.185 1.036 1.00 39.28 323 VAL B C 1
ATOM 5820 O O . VAL B 1 323 ? -15.412 -13.278 1.867 1.00 39.18 323 VAL B O 1
ATOM 5824 N N . CYS B 1 324 ? -16.060 -14.155 -0.097 1.00 39.77 324 CYS B N 1
ATOM 5825 C CA . CYS B 1 324 ? -16.974 -13.072 -0.378 1.00 40.96 324 CYS B CA 1
ATOM 5826 C C . CYS B 1 324 ? -18.339 -13.653 -0.032 1.00 40.53 324 CYS B C 1
ATOM 5827 O O . CYS B 1 324 ? -18.816 -14.552 -0.718 1.00 41.12 324 CYS B O 1
ATOM 5830 N N . ALA B 1 325 ? -18.947 -13.165 1.047 1.00 40.17 325 ALA B N 1
ATOM 5831 C CA . ALA B 1 325 ? -20.250 -13.651 1.482 1.00 40.00 325 ALA B CA 1
ATOM 5832 C C . ALA B 1 325 ? -21.351 -12.781 0.890 1.00 40.76 325 ALA B C 1
ATOM 5833 O O . ALA B 1 325 ? -21.431 -11.582 1.169 1.00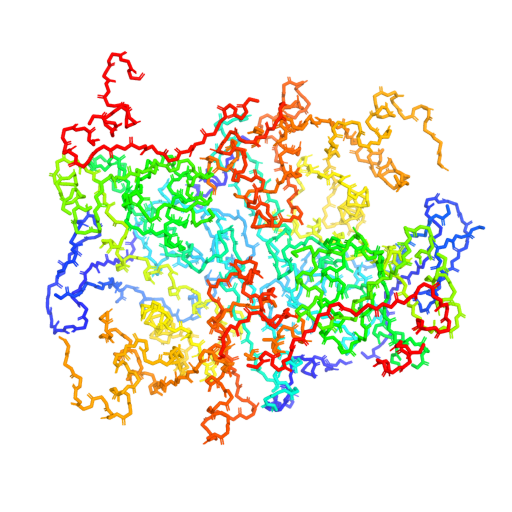 40.86 325 ALA B O 1
ATOM 5835 N N . GLN B 1 326 ? -22.203 -13.394 0.073 1.00 41.71 326 GLN B N 1
ATOM 5836 C CA . GLN B 1 326 ? -23.278 -12.668 -0.595 1.00 42.40 326 GLN B CA 1
ATOM 5837 C C . GLN B 1 326 ? -24.652 -13.167 -0.209 1.00 42.32 326 GLN B C 1
ATOM 5838 O O . GLN B 1 326 ? -24.827 -14.334 0.164 1.00 41.76 326 GLN B O 1
ATOM 5844 N N . ALA B 1 327 ? -25.632 -12.275 -0.307 1.00 42.10 327 ALA B N 1
ATOM 5845 C CA . ALA B 1 327 ? -27.012 -12.645 -0.031 1.00 42.86 327 ALA B CA 1
ATOM 5846 C C . ALA B 1 327 ? -27.416 -13.402 -1.297 1.00 43.48 327 ALA B C 1
ATOM 5847 O O . ALA B 1 327 ? -26.957 -13.070 -2.389 1.00 42.54 327 ALA B O 1
ATOM 5849 N N . ALA B 1 328 ? -28.249 -14.424 -1.155 1.00 45.04 328 ALA B N 1
ATOM 5850 C CA . ALA B 1 328 ? -28.689 -15.212 -2.310 1.00 46.76 328 ALA B CA 1
ATOM 5851 C C . ALA B 1 328 ? -29.254 -14.347 -3.439 1.00 47.29 328 ALA B C 1
ATOM 5852 O O . ALA B 1 328 ? -30.082 -13.465 -3.202 1.00 47.16 328 ALA B O 1
ATOM 5854 N N . ASN B 1 329 ? -28.785 -14.605 -4.661 1.00 49.38 329 ASN B N 1
ATOM 5855 C CA . ASN B 1 329 ? -29.228 -13.892 -5.866 1.00 50.98 329 ASN B CA 1
ATOM 5856 C C . ASN B 1 329 ? -28.964 -12.394 -5.856 1.00 52.13 329 ASN B C 1
ATOM 5857 O O . ASN B 1 329 ? -29.707 -11.629 -6.480 1.00 52.73 329 ASN B O 1
ATOM 5862 N N . ALA B 1 330 ? -27.919 -11.965 -5.157 1.00 52.64 330 ALA B N 1
ATOM 5863 C CA . ALA B 1 330 ? -27.602 -10.540 -5.097 1.00 52.92 330 ALA B CA 1
ATOM 5864 C C . ALA B 1 330 ? -27.020 -10.056 -6.423 1.00 53.05 330 ALA B C 1
ATOM 5865 O O . ALA B 1 330 ? -27.258 -8.925 -6.849 1.00 53.40 330 ALA B O 1
ATOM 5867 N N . ASN B 1 331 ? -26.257 -10.927 -7.071 1.00 53.23 331 ASN B N 1
ATOM 5868 C CA . ASN B 1 331 ? -25.625 -10.604 -8.345 1.00 53.74 331 ASN B CA 1
ATOM 5869 C C . ASN B 1 331 ? -25.009 -11.886 -8.913 1.00 53.48 331 ASN B C 1
ATOM 5870 O O . ASN B 1 331 ? -25.031 -12.931 -8.264 1.00 52.73 331 ASN B O 1
ATOM 5875 N N . PRO B 1 332 ? -24.447 -11.821 -10.131 1.00 53.69 332 PRO B N 1
ATOM 5876 C CA . PRO B 1 332 ? -23.842 -13.007 -10.750 1.00 53.64 332 PRO B CA 1
ATOM 5877 C C . PRO B 1 332 ? -22.510 -13.532 -10.203 1.00 53.44 332 PRO B C 1
ATOM 5878 O O . PRO B 1 332 ? -22.025 -14.569 -10.664 1.00 54.14 332 PRO B O 1
ATOM 5882 N N . LEU B 1 333 ? -21.930 -12.849 -9.218 1.00 52.32 333 LEU B N 1
ATOM 5883 C CA . LEU B 1 333 ? -20.643 -13.271 -8.662 1.00 50.79 333 LEU B CA 1
ATOM 5884 C C . LEU B 1 333 ? -20.595 -14.723 -8.196 1.00 49.74 333 LEU B C 1
ATOM 5885 O O . LEU B 1 333 ? -19.672 -15.454 -8.543 1.00 49.81 333 LEU B O 1
ATOM 5890 N N . TYR B 1 334 ? -21.575 -15.138 -7.399 1.00 49.25 334 TYR B N 1
ATOM 5891 C CA . TYR B 1 334 ? -21.613 -16.510 -6.897 1.00 49.10 334 TYR B CA 1
ATOM 5892 C C . TYR B 1 334 ? -21.614 -17.538 -8.036 1.00 50.22 334 TYR B C 1
ATOM 5893 O O . TYR B 1 334 ? -20.863 -18.515 -7.996 1.00 49.46 334 TYR B O 1
ATOM 5902 N N . LEU B 1 335 ? -22.465 -17.319 -9.038 1.00 51.28 335 LEU B N 1
ATOM 5903 C CA . LEU B 1 335 ? -22.546 -18.229 -10.178 1.00 53.03 335 LEU B CA 1
ATOM 5904 C C . LEU B 1 335 ? -21.186 -18.354 -10.853 1.00 53.42 335 LEU B C 1
ATOM 5905 O O . LEU B 1 335 ? -20.666 -19.460 -11.020 1.00 53.75 335 LEU B O 1
ATOM 5910 N N . HIS B 1 336 ? -20.610 -17.216 -11.231 1.00 53.70 336 HIS B N 1
ATOM 5911 C CA . HIS B 1 336 ? -19.304 -17.216 -11.878 1.00 54.05 336 HIS B CA 1
ATOM 5912 C C . HIS B 1 336 ? -18.285 -17.993 -11.063 1.00 53.58 336 HIS B C 1
ATOM 5913 O O . HIS B 1 336 ? -17.487 -18.750 -11.609 1.00 54.08 336 HIS B O 1
ATOM 5920 N N . TYR B 1 337 ? -18.308 -17.809 -9.750 1.00 53.07 337 TYR B N 1
ATOM 5921 C CA . TYR B 1 337 ? -17.369 -18.522 -8.901 1.00 52.25 337 TYR B CA 1
ATOM 5922 C C . TYR B 1 337 ? -17.586 -20.021 -9.038 1.00 53.47 337 TYR B C 1
ATOM 5923 O O . TYR B 1 337 ? -16.634 -20.800 -9.110 1.00 53.33 337 TYR B O 1
ATOM 5932 N N . LYS B 1 338 ? -18.849 -20.426 -9.046 1.00 55.37 338 LYS B N 1
ATOM 5933 C CA . LYS B 1 338 ? -19.170 -21.838 -9.160 1.00 57.66 338 LYS B CA 1
ATOM 5934 C C . LYS B 1 338 ? -18.766 -22.399 -10.518 1.00 58.32 338 LYS B C 1
ATOM 5935 O O . LYS B 1 338 ? -18.442 -23.579 -10.632 1.00 57.96 338 LYS B O 1
ATOM 5941 N N . SER B 1 339 ? -18.764 -21.548 -11.539 1.00 59.34 339 SER B N 1
ATOM 5942 C CA . SER B 1 339 ? -18.369 -21.981 -12.874 1.00 60.46 339 SER B CA 1
ATOM 5943 C C . SER B 1 339 ? -16.866 -21.765 -13.082 1.00 61.15 339 SER B C 1
ATOM 5944 O O . SER B 1 339 ? -16.394 -21.690 -14.216 1.00 61.51 339 SER B O 1
ATOM 5947 N N . GLY B 1 340 ? -16.120 -21.659 -11.983 1.00 61.66 340 GLY B N 1
ATOM 5948 C CA . GLY B 1 340 ? -14.679 -21.456 -12.064 1.00 61.95 340 GLY B CA 1
ATOM 5949 C C . GLY B 1 340 ? -14.190 -20.196 -12.770 1.00 62.44 340 GLY B C 1
ATOM 5950 O O . GLY B 1 340 ? -13.048 -20.149 -13.223 1.00 61.95 340 GLY B O 1
ATOM 5951 N N . TRP B 1 341 ? -15.045 -19.180 -12.860 1.00 63.54 341 TRP B N 1
ATOM 5952 C CA . TRP B 1 341 ? -14.712 -17.904 -13.510 1.00 65.55 341 TRP B CA 1
ATOM 5953 C C . TRP B 1 341 ? -14.650 -18.004 -15.039 1.00 67.33 341 TRP B C 1
ATOM 5954 O O . TRP B 1 341 ? -14.511 -16.993 -15.733 1.00 67.20 341 TRP B O 1
ATOM 5965 N N . LYS B 1 342 ? -14.771 -19.224 -15.554 1.00 69.92 342 LYS B N 1
ATOM 5966 C CA . LYS B 1 342 ? -14.711 -19.484 -16.995 1.00 72.64 342 LYS B CA 1
ATOM 5967 C C . LYS B 1 342 ? -15.563 -18.573 -17.875 1.00 73.86 342 LYS B C 1
ATOM 5968 O O . LYS B 1 342 ? -15.117 -18.149 -18.941 1.00 74.20 342 LYS B O 1
ATOM 5974 N N . ASP B 1 343 ? -16.776 -18.264 -17.433 1.00 75.38 343 ASP B N 1
ATOM 5975 C CA . ASP B 1 343 ? -17.675 -17.422 -18.217 1.00 77.16 343 ASP B CA 1
ATOM 5976 C C . ASP B 1 343 ? -17.661 -15.944 -17.843 1.00 78.05 343 ASP B C 1
ATOM 5977 O O . ASP B 1 343 ? -18.544 -15.193 -18.263 1.00 77.84 343 ASP B O 1
ATOM 5982 N N . PHE B 1 344 ? -16.670 -15.519 -17.063 1.00 79.09 344 PHE B N 1
ATOM 5983 C CA . PHE B 1 344 ? -16.603 -14.119 -16.660 1.00 80.23 344 PHE B CA 1
ATOM 5984 C C . PHE B 1 344 ? -15.983 -13.212 -17.720 1.00 81.17 344 PHE B C 1
ATOM 5985 O O . PHE B 1 344 ? -14.897 -13.487 -18.231 1.00 81.28 344 PHE B O 1
ATOM 5993 N N . LYS B 1 345 ? -16.680 -12.121 -18.028 1.00 82.28 345 LYS B N 1
ATOM 5994 C CA . LYS B 1 345 ? -16.218 -11.151 -19.016 1.00 83.53 345 LYS B CA 1
ATOM 5995 C C . LYS B 1 345 ? -16.052 -9.771 -18.386 1.00 83.59 345 LYS B C 1
ATOM 5996 O O . LYS B 1 345 ? -17.024 -9.163 -17.939 1.00 83.75 345 LYS B O 1
ATOM 6002 N N . PRO B 1 346 ? -14.812 -9.260 -18.343 1.00 83.54 346 PRO B N 1
ATOM 6003 C CA . PRO B 1 346 ? -14.525 -7.944 -17.766 1.00 83.48 346 PRO B CA 1
ATOM 6004 C C . PRO B 1 346 ? -15.464 -6.853 -18.272 1.00 83.23 346 PRO B C 1
ATOM 6005 O O . PRO B 1 346 ? -15.113 -6.083 -19.162 1.00 83.21 346 PRO B O 1
ATOM 6009 N N . VAL B 1 363 ? -23.289 -5.372 -10.703 1.00 77.77 363 VAL B N 1
ATOM 6010 C CA . VAL B 1 363 ? -22.875 -4.000 -10.426 1.00 77.54 363 VAL B CA 1
ATOM 6011 C C . VAL B 1 363 ? -21.348 -3.912 -10.427 1.00 76.84 363 VAL B C 1
ATOM 6012 O O . VAL B 1 363 ? -20.737 -3.352 -9.514 1.00 77.57 363 VAL B O 1
ATOM 6016 N N . SER B 1 364 ? -20.741 -4.477 -11.466 1.00 75.55 364 SER B N 1
ATOM 6017 C CA . SER B 1 364 ? -19.287 -4.478 -11.628 1.00 73.67 364 SER B CA 1
ATOM 6018 C C . SER B 1 364 ? -18.597 -5.368 -10.595 1.00 71.86 364 SER B C 1
ATOM 6019 O O . SER B 1 364 ? -18.195 -4.912 -9.520 1.00 72.01 364 SER B O 1
ATOM 6022 N N . ILE B 1 365 ? -18.456 -6.641 -10.944 1.00 69.06 365 ILE B N 1
ATOM 6023 C CA . ILE B 1 365 ? -17.831 -7.617 -10.070 1.00 65.96 365 ILE B CA 1
ATOM 6024 C C . ILE B 1 365 ? -16.375 -7.853 -10.465 1.00 63.92 365 ILE B C 1
ATOM 6025 O O . ILE B 1 365 ? -15.697 -8.710 -9.898 1.00 63.22 365 ILE B O 1
ATOM 6030 N N . ASP B 1 366 ? -15.900 -7.085 -11.440 1.00 61.77 366 ASP B N 1
ATOM 6031 C CA . ASP B 1 366 ? -14.528 -7.214 -11.927 1.00 59.86 366 ASP B CA 1
ATOM 6032 C C . ASP B 1 366 ? -13.498 -7.242 -10.800 1.00 57.49 366 ASP B C 1
ATOM 6033 O O . ASP B 1 366 ? -12.682 -8.163 -10.711 1.00 56.99 366 ASP B O 1
ATOM 6038 N N . ARG B 1 367 ? -13.539 -6.228 -9.942 1.00 55.03 367 ARG B N 1
ATOM 6039 C CA . ARG B 1 367 ? -12.606 -6.129 -8.823 1.00 52.75 367 ARG B CA 1
ATOM 6040 C C . ARG B 1 367 ? -12.657 -7.310 -7.873 1.00 50.51 367 ARG B C 1
ATOM 6041 O O . ARG B 1 367 ? -11.615 -7.839 -7.482 1.00 49.19 367 ARG B O 1
ATOM 6049 N N . ALA B 1 368 ? -13.865 -7.727 -7.509 1.00 48.62 368 ALA B N 1
ATOM 6050 C CA . ALA B 1 368 ? -14.028 -8.854 -6.599 1.00 47.73 368 ALA B CA 1
ATOM 6051 C C . ALA B 1 368 ? -13.458 -10.136 -7.204 1.00 46.90 368 ALA B C 1
ATOM 6052 O O . ALA B 1 368 ? -12.765 -10.897 -6.520 1.00 47.01 368 ALA B O 1
ATOM 6054 N N . VAL B 1 369 ? -13.744 -10.370 -8.485 1.00 46.92 369 VAL B N 1
ATOM 6055 C CA . VAL B 1 369 ? -13.251 -11.561 -9.185 1.00 45.99 369 VAL B CA 1
ATOM 6056 C C . VAL B 1 369 ? -11.726 -11.558 -9.158 1.00 45.40 369 VAL B C 1
ATOM 6057 O O . VAL B 1 369 ? -11.088 -12.539 -8.767 1.00 44.58 369 VAL B O 1
ATOM 6061 N N . TYR B 1 370 ? -11.150 -10.438 -9.576 1.00 45.95 370 TYR B N 1
ATOM 6062 C CA . TYR B 1 370 ? -9.702 -10.276 -9.588 1.00 46.42 370 TYR B CA 1
ATOM 6063 C C . TYR B 1 370 ? -9.128 -10.648 -8.217 1.00 45.35 370 TYR B C 1
ATOM 6064 O O . TYR B 1 370 ? -8.226 -11.485 -8.105 1.00 44.87 370 TYR B O 1
ATOM 6073 N N . ALA B 1 371 ? -9.673 -10.029 -7.175 1.00 44.33 371 ALA B N 1
ATOM 6074 C CA . ALA B 1 371 ? -9.213 -10.275 -5.811 1.00 43.07 371 ALA B CA 1
ATOM 6075 C C . ALA B 1 371 ? -9.322 -11.742 -5.415 1.00 42.13 371 ALA B C 1
ATOM 6076 O O . ALA B 1 371 ? -8.349 -12.348 -4.975 1.00 41.70 371 ALA B O 1
ATOM 6078 N N . LEU B 1 372 ? -10.511 -12.312 -5.573 1.00 42.55 372 LEU B N 1
ATOM 6079 C CA . LEU B 1 372 ? -10.727 -13.709 -5.211 1.00 42.93 372 LEU B CA 1
ATOM 6080 C C . LEU B 1 372 ? -9.773 -14.644 -5.948 1.00 43.90 372 LEU B C 1
ATOM 6081 O O . LEU B 1 372 ? -9.256 -15.604 -5.365 1.00 43.87 372 LEU B O 1
ATOM 6086 N N . LYS B 1 373 ? -9.533 -14.365 -7.226 1.00 44.78 373 LYS B N 1
ATOM 6087 C CA . LYS B 1 373 ? -8.612 -15.184 -8.006 1.00 46.92 373 LYS B CA 1
ATOM 6088 C C . LYS B 1 373 ? -7.215 -15.095 -7.401 1.00 47.04 373 LYS B C 1
ATOM 6089 O O . LYS B 1 373 ? -6.557 -16.110 -7.172 1.00 47.05 373 LYS B O 1
ATOM 6095 N N . LYS B 1 374 ? -6.774 -13.870 -7.140 1.00 47.50 374 LYS B N 1
ATOM 6096 C CA . LYS B 1 374 ? -5.452 -13.629 -6.574 1.00 48.02 374 LYS B CA 1
ATOM 6097 C C . LYS B 1 374 ? -5.208 -14.290 -5.227 1.00 48.42 374 LYS B C 1
ATOM 6098 O O . LYS B 1 374 ? -4.082 -14.668 -4.925 1.00 48.50 374 LYS B O 1
ATOM 6104 N N . CYS B 1 375 ? -6.253 -14.438 -4.416 1.00 48.25 375 CYS B N 1
ATOM 6105 C CA . CYS B 1 375 ? -6.073 -15.040 -3.101 1.00 48.96 375 CYS B CA 1
ATOM 6106 C C . CYS B 1 375 ? -6.694 -16.421 -2.929 1.00 48.18 375 CYS B C 1
ATOM 6107 O O . CYS B 1 375 ? -6.913 -16.856 -1.796 1.00 47.42 375 CYS B O 1
ATOM 6110 N N . ASN B 1 376 ? -6.972 -17.106 -4.041 1.00 47.85 376 ASN B N 1
ATOM 6111 C CA . ASN B 1 376 ? -7.565 -18.444 -3.987 1.00 47.06 376 ASN B CA 1
ATOM 6112 C C . ASN B 1 376 ? -8.831 -18.317 -3.142 1.00 46.68 376 ASN B C 1
ATOM 6113 O O . ASN B 1 376 ? -9.102 -19.133 -2.252 1.00 45.37 376 ASN B O 1
ATOM 6118 N N . GLY B 1 377 ? -9.592 -17.266 -3.435 1.00 46.57 377 GLY B N 1
ATOM 6119 C CA . GLY B 1 377 ? -10.813 -16.978 -2.709 1.00 46.59 377 GLY B CA 1
ATOM 6120 C C . GLY B 1 377 ? -12.004 -17.866 -2.991 1.00 47.06 377 GLY B C 1
ATOM 6121 O O . GLY B 1 377 ? -11.966 -18.729 -3.863 1.00 47.80 377 GLY B O 1
ATOM 6122 N N . ILE B 1 378 ? -13.076 -17.631 -2.242 1.00 46.92 378 ILE B N 1
ATOM 6123 C CA . ILE B 1 378 ? -14.306 -18.397 -2.361 1.00 46.61 378 ILE B CA 1
ATOM 6124 C C . ILE B 1 378 ? -15.507 -17.470 -2.238 1.00 47.02 378 ILE B C 1
ATOM 6125 O O . ILE B 1 378 ? -15.422 -16.400 -1.634 1.00 47.25 378 ILE B O 1
ATOM 6130 N N . VAL B 1 379 ? -16.625 -17.880 -2.823 1.00 46.41 379 VAL B N 1
ATOM 6131 C CA . VAL B 1 379 ? -17.855 -17.109 -2.744 1.00 45.71 379 VAL B CA 1
ATOM 6132 C C . VAL B 1 379 ? -18.920 -18.052 -2.196 1.00 46.36 379 VAL B C 1
ATOM 6133 O O . VAL B 1 379 ? -18.992 -19.210 -2.608 1.00 47.06 379 VAL B O 1
ATOM 6137 N N . GLU B 1 380 ? -19.712 -17.573 -1.242 1.00 45.98 380 GLU B N 1
ATOM 6138 C CA . GLU B 1 380 ? -20.785 -18.373 -0.662 1.00 45.21 380 GLU B CA 1
ATOM 6139 C C . GLU B 1 380 ? -22.014 -17.509 -0.474 1.00 44.88 380 GLU B C 1
ATOM 6140 O O . GLU B 1 380 ? -21.910 -16.281 -0.400 1.00 44.39 380 GLU B O 1
ATOM 6146 N N . GLU B 1 381 ? -23.173 -18.156 -0.399 1.00 44.18 381 GLU B N 1
ATOM 6147 C CA . GLU B 1 381 ? -24.439 -17.453 -0.240 1.00 44.49 381 GLU B CA 1
ATOM 6148 C C . GLU B 1 381 ? -25.143 -17.729 1.077 1.00 43.42 381 GLU B C 1
ATOM 6149 O O . GLU B 1 381 ? -24.800 -18.647 1.818 1.00 43.34 381 GLU B O 1
ATOM 6155 N N . ALA B 1 382 ? -26.161 -16.922 1.336 1.00 42.52 382 ALA B N 1
ATOM 6156 C CA . ALA B 1 382 ? -26.967 -17.058 2.529 1.00 42.91 382 ALA B CA 1
ATOM 6157 C C . ALA B 1 382 ? -28.352 -16.566 2.154 1.00 42.56 382 ALA B C 1
ATOM 6158 O O . ALA B 1 382 ? -28.501 -15.513 1.534 1.00 41.87 382 ALA B O 1
ATOM 6160 N N . THR B 1 383 ? -29.366 -17.342 2.506 1.00 43.06 383 THR B N 1
ATOM 6161 C CA . THR B 1 383 ? -30.737 -16.948 2.214 1.00 43.85 383 THR B CA 1
ATOM 6162 C C . THR B 1 383 ? -31.148 -15.901 3.249 1.00 44.96 383 THR B C 1
ATOM 6163 O O . THR B 1 383 ? -30.460 -15.702 4.255 1.00 44.13 383 THR B O 1
ATOM 6167 N N . GLU B 1 384 ? -32.267 -15.235 3.003 1.00 45.87 384 GLU B N 1
ATOM 6168 C CA . GLU B 1 384 ? -32.759 -14.226 3.925 1.00 47.01 384 GLU B CA 1
ATOM 6169 C C . GLU B 1 384 ? -32.941 -14.826 5.323 1.00 46.89 384 GLU B C 1
ATOM 6170 O O . GLU B 1 384 ? -32.563 -14.211 6.328 1.00 46.61 384 GLU B O 1
ATOM 6176 N N . GLU B 1 385 ? -33.502 -16.033 5.388 1.00 45.59 385 GLU B N 1
ATOM 6177 C CA . GLU B 1 385 ? -33.724 -16.690 6.670 1.00 44.72 385 GLU B CA 1
ATOM 6178 C C . GLU B 1 385 ? -32.439 -17.183 7.343 1.00 43.26 385 GLU B C 1
ATOM 6179 O O . GLU B 1 385 ? -32.328 -17.144 8.566 1.00 42.26 385 GLU B O 1
ATOM 6185 N N . GLU B 1 386 ? -31.475 -17.662 6.565 1.00 41.61 386 GLU B N 1
ATOM 6186 C CA . GLU B 1 386 ? -30.221 -18.128 7.162 1.00 41.49 386 GLU B CA 1
ATOM 6187 C C . GLU B 1 386 ? -29.491 -16.944 7.801 1.00 40.16 386 GLU B C 1
ATOM 6188 O O . GLU B 1 386 ? -28.969 -17.023 8.908 1.00 39.83 386 GLU B O 1
ATOM 6194 N N . LEU B 1 387 ? -29.475 -15.851 7.057 1.00 38.84 387 LEU B N 1
ATOM 6195 C CA . LEU B 1 387 ? -28.845 -14.602 7.441 1.00 38.73 387 LEU B CA 1
ATOM 6196 C C . LEU B 1 387 ? -29.410 -14.099 8.769 1.00 38.24 387 LEU B C 1
ATOM 6197 O O . LEU B 1 387 ? -28.666 -13.730 9.679 1.00 37.12 387 LEU B O 1
ATOM 6210 N N . ASP B 1 389 ? -31.311 -15.928 10.976 1.00 36.79 389 ASP B N 1
ATOM 6211 C CA . ASP B 1 389 ? -31.149 -16.888 12.062 1.00 36.87 389 ASP B CA 1
ATOM 6212 C C . ASP B 1 389 ? -29.723 -16.823 12.586 1.00 36.01 389 ASP B C 1
ATOM 6213 O O . ASP B 1 389 ? -29.492 -16.947 13.788 1.00 36.47 389 ASP B O 1
ATOM 6218 N N . ALA B 1 390 ? -28.764 -16.641 11.684 1.00 35.20 390 ALA B N 1
ATOM 6219 C CA . ALA B 1 390 ? -27.366 -16.547 12.094 1.00 35.01 390 ALA B CA 1
ATOM 6220 C C . ALA B 1 390 ? -27.198 -15.290 12.961 1.00 34.88 390 ALA B C 1
ATOM 6221 O O . ALA B 1 390 ? -26.505 -15.311 13.983 1.00 34.99 390 ALA B O 1
ATOM 6231 N N . ALA B 1 392 ? -29.446 -13.858 14.864 1.00 35.16 392 ALA B N 1
ATOM 6232 C CA . ALA B 1 392 ? -30.038 -14.132 16.171 1.00 33.93 392 ALA B CA 1
ATOM 6233 C C . ALA B 1 392 ? -29.135 -15.028 17.005 1.00 34.11 392 ALA B C 1
ATOM 6234 O O . ALA B 1 392 ? -29.045 -14.864 18.225 1.00 34.03 392 ALA B O 1
ATOM 6236 N N . GLN B 1 393 ? -28.466 -15.975 16.355 1.00 33.72 393 GLN B N 1
ATOM 6237 C CA . GLN B 1 393 ? -27.573 -16.871 17.071 1.00 35.08 393 GLN B CA 1
ATOM 6238 C C . GLN B 1 393 ? -26.347 -16.103 17.578 1.00 34.31 393 GLN B C 1
ATOM 6239 O O . GLN B 1 393 ? -25.898 -16.306 18.709 1.00 34.84 393 GLN B O 1
ATOM 6245 N N . ALA B 1 394 ? -25.805 -15.224 16.740 1.00 32.98 394 ALA B N 1
ATOM 6246 C CA . ALA B 1 394 ? -24.645 -14.433 17.137 1.00 32.58 394 ALA B CA 1
ATOM 6247 C C . ALA B 1 394 ? -25.038 -13.545 18.305 1.00 31.36 394 ALA B C 1
ATOM 6248 O O . ALA B 1 394 ? -24.347 -13.505 19.316 1.00 31.81 394 ALA B O 1
ATOM 6250 N N . ASP B 1 395 ? -26.159 -12.843 18.156 1.00 31.16 395 ASP B N 1
ATOM 6251 C CA . ASP B 1 395 ? -26.648 -11.943 19.193 1.00 30.90 395 ASP B CA 1
ATOM 6252 C C . ASP B 1 395 ? -26.882 -12.673 20.510 1.00 31.49 395 ASP B C 1
ATOM 6253 O O . ASP B 1 395 ? -26.684 -12.095 21.585 1.00 31.41 395 ASP B O 1
ATOM 6258 N N . SER B 1 396 ? -27.298 -13.939 20.428 1.00 30.22 396 SER B N 1
ATOM 6259 C CA . SER B 1 396 ? -27.569 -14.716 21.628 1.00 29.86 396 SER B CA 1
ATOM 6260 C C . SER B 1 396 ? -26.288 -14.974 22.412 1.00 29.93 396 SER B C 1
ATOM 6261 O O . SER B 1 396 ? -26.340 -15.289 23.600 1.00 30.24 396 SER B O 1
ATOM 6264 N N . THR B 1 397 ? -25.136 -14.844 21.759 1.00 29.59 397 THR B N 1
ATOM 6265 C CA . THR B 1 397 ? -23.882 -15.043 22.475 1.00 30.01 397 THR B CA 1
ATOM 6266 C C . THR B 1 397 ? -23.327 -13.723 23.019 1.00 29.81 397 THR B C 1
ATOM 6267 O O . THR B 1 397 ? -22.217 -13.692 23.526 1.00 29.66 397 THR B O 1
ATOM 6271 N N . GLY B 1 398 ? -24.089 -12.637 22.911 1.00 30.00 398 GLY B N 1
ATOM 6272 C CA . GLY B 1 398 ? -23.611 -11.367 23.439 1.00 31.30 398 GLY B CA 1
ATOM 6273 C C . GLY B 1 398 ? -23.261 -10.287 22.423 1.00 32.00 398 GLY B C 1
ATOM 6274 O O . GLY B 1 398 ? -22.973 -9.158 22.795 1.00 32.77 398 GLY B O 1
ATOM 6283 N N . PHE B 1 400 ? -24.157 -7.935 18.855 1.00 28.78 400 PHE B N 1
ATOM 6284 C CA . PHE B 1 400 ? -25.296 -7.162 18.387 1.00 29.63 400 PHE B CA 1
ATOM 6285 C C . PHE B 1 400 ? -24.859 -6.766 16.974 1.00 31.14 400 PHE B C 1
ATOM 6286 O O . PHE B 1 400 ? -24.406 -5.641 16.727 1.00 30.00 400 PHE B O 1
ATOM 6294 N N . ILE B 1 401 ? -25.004 -7.722 16.056 1.00 31.27 401 ILE B N 1
ATOM 6295 C CA . ILE B 1 401 ? -24.543 -7.578 14.678 1.00 31.94 401 ILE B CA 1
ATOM 6296 C C . ILE B 1 401 ? -25.510 -7.100 13.618 1.00 31.98 401 ILE B C 1
ATOM 6297 O O . ILE B 1 401 ? -26.713 -7.043 13.829 1.00 33.11 401 ILE B O 1
ATOM 6302 N N . CYS B 1 402 ? -24.953 -6.767 12.460 1.00 32.66 402 CYS B N 1
ATOM 6303 C CA . CYS B 1 402 ? -25.736 -6.317 11.322 1.00 35.13 402 CYS B CA 1
ATOM 6304 C C . CYS B 1 402 ? -26.100 -7.545 10.487 1.00 34.84 402 CYS B C 1
ATOM 6305 O O . CYS B 1 402 ? -25.523 -8.611 10.663 1.00 32.97 402 CYS B O 1
ATOM 6308 N N . PRO B 1 403 ? -27.068 -7.407 9.573 1.00 36.54 403 PRO B N 1
ATOM 6309 C CA . PRO B 1 403 ? -27.488 -8.525 8.715 1.00 37.38 403 PRO B CA 1
ATOM 6310 C C . PRO B 1 403 ? -26.343 -9.123 7.893 1.00 38.14 403 PRO B C 1
ATOM 6311 O O . PRO B 1 403 ? -26.224 -10.346 7.781 1.00 38.63 403 PRO B O 1
ATOM 6315 N N . HIS B 1 404 ? -25.494 -8.268 7.329 1.00 38.64 404 HIS B N 1
ATOM 6316 C CA . HIS B 1 404 ? -24.369 -8.758 6.536 1.00 39.72 404 HIS B CA 1
ATOM 6317 C C . HIS B 1 404 ? -23.497 -9.722 7.322 1.00 39.06 404 HIS B C 1
ATOM 6318 O O . HIS B 1 404 ? -23.003 -10.708 6.774 1.00 38.86 404 HIS B O 1
ATOM 6325 N N . THR B 1 405 ? -23.294 -9.440 8.604 1.00 37.00 405 THR B N 1
ATOM 6326 C CA . THR B 1 405 ? -22.478 -10.322 9.417 1.00 36.21 405 THR B CA 1
ATOM 6327 C C . THR B 1 405 ? -23.194 -11.670 9.526 1.00 35.22 405 THR B C 1
ATOM 6328 O O . THR B 1 405 ? -22.566 -12.711 9.681 1.00 35.28 405 THR B O 1
ATOM 6332 N N . GLY B 1 406 ? -24.516 -11.647 9.433 1.00 34.96 406 GLY B N 1
ATOM 6333 C CA . GLY B 1 406 ? -25.260 -12.897 9.473 1.00 35.99 406 GLY B CA 1
ATOM 6334 C C . GLY B 1 406 ? -24.912 -13.681 8.214 1.00 35.01 406 GLY B C 1
ATOM 6335 O O . GLY B 1 406 ? -24.711 -14.893 8.251 1.00 35.73 406 GLY B O 1
ATOM 6336 N N . VAL B 1 407 ? -24.822 -12.972 7.095 1.00 34.54 407 VAL B N 1
ATOM 6337 C CA . VAL B 1 407 ? -24.466 -13.590 5.818 1.00 34.70 407 VAL B CA 1
ATOM 6338 C C . VAL B 1 407 ? -23.068 -14.184 5.929 1.00 35.90 407 VAL B C 1
ATOM 6339 O O . VAL B 1 407 ? -22.828 -15.324 5.523 1.00 36.15 407 VAL B O 1
ATOM 6343 N N . ALA B 1 408 ? -22.147 -13.407 6.500 1.00 36.25 408 ALA B N 1
ATOM 6344 C CA . ALA B 1 408 ? -20.770 -13.853 6.682 1.00 35.29 408 ALA B CA 1
ATOM 6345 C C . ALA B 1 408 ? -20.688 -15.108 7.551 1.00 35.45 408 ALA B C 1
ATOM 6346 O O . ALA B 1 408 ? -19.932 -16.030 7.255 1.00 34.68 408 ALA B O 1
ATOM 6348 N N . LEU B 1 409 ? -21.464 -15.142 8.628 1.00 35.98 409 LEU B N 1
ATOM 6349 C CA . LEU B 1 409 ? -21.434 -16.293 9.524 1.00 36.63 409 LEU B CA 1
ATOM 6350 C C . LEU B 1 409 ? -22.105 -17.519 8.897 1.00 37.38 409 LEU B C 1
ATOM 6351 O O . LEU B 1 409 ? -21.699 -18.656 9.149 1.00 37.73 409 LEU B O 1
ATOM 6356 N N . THR B 1 410 ? -23.129 -17.289 8.083 1.00 37.77 410 THR B N 1
ATOM 6357 C CA . THR B 1 410 ? -23.803 -18.395 7.412 1.00 38.89 410 THR B CA 1
ATOM 6358 C C . THR B 1 410 ? -22.783 -19.039 6.487 1.00 39.03 410 THR B C 1
ATOM 6359 O O . THR B 1 410 ? -22.624 -20.262 6.460 1.00 39.45 410 THR B O 1
ATOM 6363 N N . ALA B 1 411 ? -22.086 -18.194 5.733 1.00 38.67 411 ALA B N 1
ATOM 6364 C CA . ALA B 1 411 ? -21.073 -18.656 4.810 1.00 38.03 411 ALA B CA 1
ATOM 6365 C C . ALA B 1 411 ? -20.003 -19.409 5.582 1.00 39.29 411 ALA B C 1
ATOM 6366 O O . ALA B 1 411 ? -19.520 -20.458 5.139 1.00 37.93 411 ALA B O 1
ATOM 6368 N N . LEU B 1 412 ? -19.631 -18.874 6.742 1.00 38.98 412 LEU B N 1
ATOM 6369 C CA . LEU B 1 412 ? -18.618 -19.521 7.556 1.00 40.54 412 LEU B CA 1
ATOM 6370 C C . LEU B 1 412 ? -19.113 -20.901 7.988 1.00 41.63 412 LEU B C 1
ATOM 6371 O O . LEU B 1 412 ? -18.358 -21.865 7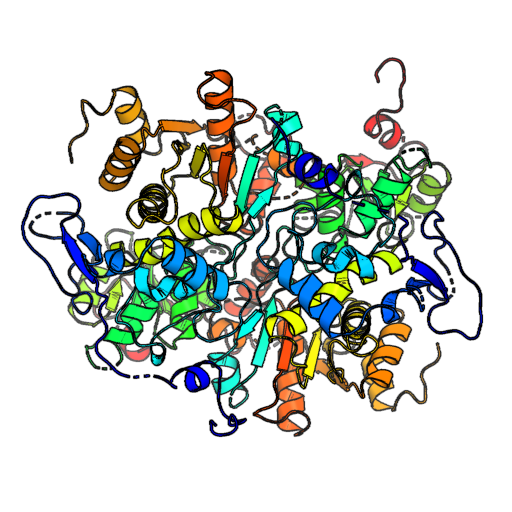.974 1.00 40.44 412 LEU B O 1
ATOM 6376 N N . PHE B 1 413 ? -20.381 -20.995 8.375 1.00 43.58 413 PHE B N 1
ATOM 6377 C CA . PHE B 1 413 ? -20.936 -22.277 8.792 1.00 45.71 413 PHE B CA 1
ATOM 6378 C C . PHE B 1 413 ? -20.815 -23.287 7.648 1.00 45.80 413 PHE B C 1
ATOM 6379 O O . PHE B 1 413 ? -20.298 -24.389 7.825 1.00 45.50 413 PHE B O 1
ATOM 6387 N N . LYS B 1 414 ? -21.284 -22.892 6.470 1.00 45.08 414 LYS B N 1
ATOM 6388 C CA . LYS B 1 414 ? -21.229 -23.756 5.300 1.00 45.10 414 LYS B CA 1
ATOM 6389 C C . LYS B 1 414 ? -19.823 -24.239 4.986 1.00 45.72 414 LYS B C 1
ATOM 6390 O O . LYS B 1 414 ? -19.600 -25.437 4.821 1.00 46.03 414 LYS B O 1
ATOM 6396 N N . LEU B 1 415 ? -18.871 -23.315 4.906 1.00 46.31 415 LEU B N 1
ATOM 6397 C CA . LEU B 1 415 ? -17.495 -23.684 4.610 1.00 46.58 415 LEU B CA 1
ATOM 6398 C C . LEU B 1 415 ? -16.881 -24.546 5.714 1.00 47.91 415 LEU B C 1
ATOM 6399 O O . LEU B 1 415 ? -15.905 -25.256 5.476 1.00 48.19 415 LEU B O 1
ATOM 6404 N N . ARG B 1 416 ? -17.444 -24.485 6.918 1.00 48.96 416 ARG B N 1
ATOM 6405 C CA . ARG B 1 416 ? -16.938 -25.306 8.013 1.00 51.30 416 ARG B CA 1
ATOM 6406 C C . ARG B 1 416 ? -17.405 -26.735 7.744 1.00 52.62 416 ARG B C 1
ATOM 6407 O O . ARG B 1 416 ? -16.617 -27.676 7.820 1.00 53.35 416 ARG B O 1
ATOM 6415 N N . ASN B 1 417 ? -18.686 -26.890 7.419 1.00 53.49 417 ASN B N 1
ATOM 6416 C CA . ASN B 1 417 ? -19.240 -28.206 7.122 1.00 55.02 417 ASN B CA 1
ATOM 6417 C C . ASN B 1 417 ? -18.514 -28.842 5.947 1.00 54.99 417 ASN B C 1
ATOM 6418 O O . ASN B 1 417 ? -18.154 -30.015 5.991 1.00 56.00 417 ASN B O 1
ATOM 6423 N N . GLN B 1 418 ? -18.309 -28.056 4.896 1.00 54.53 418 GLN B N 1
ATOM 6424 C CA . GLN B 1 418 ? -17.629 -28.518 3.695 1.00 53.88 418 GLN B CA 1
ATOM 6425 C C . GLN B 1 418 ? -16.168 -28.853 3.948 1.00 53.76 418 GLN B C 1
ATOM 6426 O O . GLN B 1 418 ? -15.477 -29.344 3.058 1.00 54.20 418 GLN B O 1
ATOM 6432 N N . GLY B 1 419 ? -15.690 -28.572 5.154 1.00 53.15 419 GLY B N 1
ATOM 6433 C CA . GLY B 1 419 ? -14.307 -28.865 5.475 1.00 51.64 419 GLY B CA 1
ATOM 6434 C C . GLY B 1 419 ? -13.307 -27.900 4.862 1.00 50.87 419 GLY B C 1
ATOM 6435 O O . GLY B 1 419 ? -12.097 -28.106 4.962 1.00 51.18 419 GLY B O 1
ATOM 6436 N N . VAL B 1 420 ? -13.797 -26.841 4.228 1.00 49.61 420 VAL B N 1
ATOM 6437 C CA . VAL B 1 420 ? -12.906 -25.861 3.618 1.00 48.22 420 VAL B CA 1
ATOM 6438 C C . VAL B 1 420 ? -12.158 -25.067 4.691 1.00 47.56 420 VAL B C 1
ATOM 6439 O O . VAL B 1 420 ? -10.973 -24.771 4.538 1.00 48.07 420 VAL B O 1
ATOM 6443 N N . ILE B 1 421 ? -12.848 -24.720 5.774 1.00 46.19 421 ILE B N 1
ATOM 6444 C CA . ILE B 1 421 ? -12.218 -23.980 6.863 1.00 45.08 421 ILE B CA 1
ATOM 6445 C C . ILE B 1 421 ? -12.104 -24.890 8.080 1.00 45.18 421 ILE B C 1
ATOM 6446 O O . ILE B 1 421 ? -13.096 -25.451 8.556 1.00 45.35 421 ILE B O 1
ATOM 6451 N N . ALA B 1 422 ? -10.881 -25.040 8.570 1.00 44.91 422 ALA B N 1
ATOM 6452 C CA . ALA B 1 422 ? -10.603 -25.907 9.706 1.00 45.30 422 ALA B CA 1
ATOM 6453 C C . ALA B 1 422 ? -11.001 -25.281 11.037 1.00 45.56 422 ALA B C 1
ATOM 6454 O O . ALA B 1 422 ? -11.001 -24.063 11.186 1.00 45.42 422 ALA B O 1
ATOM 6456 N N . PRO B 1 423 ? -11.332 -26.119 12.029 1.00 45.38 423 PRO B N 1
ATOM 6457 C CA . PRO B 1 423 ? -11.731 -25.626 13.349 1.00 44.86 423 PRO B CA 1
ATOM 6458 C C . PRO B 1 423 ? -10.724 -24.685 14.018 1.00 43.93 423 PRO B C 1
ATOM 6459 O O . PRO B 1 423 ? -11.111 -23.804 14.787 1.00 43.01 423 PRO B O 1
ATOM 6463 N N . THR B 1 424 ? -9.440 -24.859 13.722 1.00 42.32 424 THR B N 1
ATOM 6464 C CA . THR B 1 424 ? -8.424 -24.010 14.326 1.00 41.29 424 THR B CA 1
ATOM 6465 C C . THR B 1 424 ? -7.914 -22.901 13.403 1.00 39.99 424 THR B C 1
ATOM 6466 O O . THR B 1 424 ? -6.912 -22.263 13.702 1.00 39.23 424 THR B O 1
ATOM 6470 N N . ASP B 1 425 ? -8.582 -22.666 12.282 1.00 39.44 425 ASP B N 1
ATOM 6471 C CA . ASP B 1 425 ? -8.126 -21.601 11.396 1.00 40.29 425 ASP B CA 1
ATOM 6472 C C . ASP B 1 425 ? -8.392 -20.225 12.009 1.00 39.73 425 ASP B C 1
ATOM 6473 O O . ASP B 1 425 ? -9.488 -19.958 12.505 1.00 39.23 425 ASP B O 1
ATOM 6478 N N . ARG B 1 426 ? -7.384 -19.363 11.995 1.00 39.12 426 ARG B N 1
ATOM 6479 C CA . ARG B 1 426 ? -7.559 -18.010 12.510 1.00 38.59 426 ARG B CA 1
ATOM 6480 C C . ARG B 1 426 ? -8.397 -17.309 11.444 1.00 36.54 426 ARG B C 1
ATOM 6481 O O . ARG B 1 426 ? -7.931 -17.059 10.333 1.00 36.12 426 ARG B O 1
ATOM 6489 N N . THR B 1 427 ? -9.640 -17.008 11.798 1.00 35.08 427 THR B N 1
ATOM 6490 C CA . THR B 1 427 ? -10.584 -16.399 10.877 1.00 33.30 427 THR B CA 1
ATOM 6491 C C . THR B 1 427 ? -11.159 -15.066 11.347 1.00 32.60 427 THR B C 1
ATOM 6492 O O . THR B 1 427 ? -11.561 -14.909 12.500 1.00 31.94 427 THR B O 1
ATOM 6496 N N . VAL B 1 428 ? -11.230 -14.120 10.424 1.00 31.74 428 VAL B N 1
ATOM 6497 C CA . VAL B 1 428 ? -11.753 -12.811 10.736 1.00 30.96 428 VAL B CA 1
ATOM 6498 C C . VAL B 1 428 ? -12.967 -12.469 9.894 1.00 30.26 428 VAL B C 1
ATOM 6499 O O . VAL B 1 428 ? -12.897 -12.470 8.672 1.00 30.86 428 VAL B O 1
ATOM 6503 N N . VAL B 1 429 ? -14.080 -12.182 10.557 1.00 29.15 429 VAL B N 1
ATOM 6504 C CA . VAL B 1 429 ? -15.303 -11.791 9.873 1.00 28.79 429 VAL B CA 1
ATOM 6505 C C . VAL B 1 429 ? -15.375 -10.263 9.942 1.00 29.73 429 VAL B C 1
ATOM 6506 O O . VAL B 1 429 ? -15.177 -9.669 11.002 1.00 30.37 429 VAL B O 1
ATOM 6510 N N . VAL B 1 430 ? -15.636 -9.628 8.809 1.00 29.16 430 VAL B N 1
ATOM 6511 C CA . VAL B 1 430 ? -15.713 -8.183 8.773 1.00 29.31 430 VAL B CA 1
ATOM 6512 C C . VAL B 1 430 ? -17.146 -7.701 8.921 1.00 29.67 430 VAL B C 1
ATOM 6513 O O . VAL B 1 430 ? -18.010 -8.062 8.125 1.00 31.38 430 VAL B O 1
ATOM 6517 N N . SER B 1 431 ? -17.398 -6.918 9.966 1.00 29.54 431 SER B N 1
ATOM 6518 C CA . SER B 1 431 ? -18.713 -6.329 10.209 1.00 29.75 431 SER B CA 1
ATOM 6519 C C . SER B 1 431 ? -18.583 -4.891 9.690 1.00 30.49 431 SER B C 1
ATOM 6520 O O . SER B 1 431 ? -17.707 -4.144 10.137 1.00 29.81 431 SER B O 1
ATOM 6523 N N . THR B 1 432 ? -19.449 -4.499 8.763 1.00 30.07 432 THR B N 1
ATOM 6524 C CA . THR B 1 432 ? -19.343 -3.177 8.167 1.00 30.73 432 THR B CA 1
ATOM 6525 C C . THR B 1 432 ? -20.287 -2.100 8.663 1.00 30.95 432 THR B C 1
ATOM 6526 O O . THR B 1 432 ? -20.158 -0.946 8.265 1.00 31.88 432 THR B O 1
ATOM 6530 N N . ALA B 1 433 ? -21.235 -2.459 9.517 1.00 30.57 433 ALA B N 1
ATOM 6531 C CA . ALA B 1 433 ? -22.186 -1.477 10.019 1.00 30.65 433 ALA B CA 1
ATOM 6532 C C . ALA B 1 433 ? -22.597 -1.848 11.425 1.00 30.92 433 ALA B C 1
ATOM 6533 O O . ALA B 1 433 ? -22.743 -3.034 11.743 1.00 32.35 433 ALA B O 1
ATOM 6535 N N . HIS B 1 434 ? -22.799 -0.838 12.265 1.00 30.65 434 HIS B N 1
ATOM 6536 C CA . HIS B 1 434 ? -23.189 -1.074 13.652 1.00 29.91 434 HIS B CA 1
ATOM 6537 C C . HIS B 1 434 ? -24.567 -1.724 13.784 1.00 29.11 434 HIS B C 1
ATOM 6538 O O . HIS B 1 434 ? -25.520 -1.318 13.119 1.00 29.30 434 HIS B O 1
ATOM 6545 N N . GLY B 1 435 ? -24.672 -2.726 14.656 1.00 28.80 435 GLY B N 1
ATOM 6546 C CA . GLY B 1 435 ? -25.948 -3.396 14.863 1.00 27.78 435 GLY B CA 1
ATOM 6547 C C . GLY B 1 435 ? -27.081 -2.441 15.217 1.00 28.57 435 GLY B C 1
ATOM 6548 O O . GLY B 1 435 ? -28.241 -2.692 14.898 1.00 28.51 435 GLY B O 1
ATOM 6549 N N . LEU B 1 436 ? -26.752 -1.333 15.871 1.00 29.14 436 LEU B N 1
ATOM 6550 C CA . LEU B 1 436 ? -27.763 -0.355 16.250 1.00 29.24 436 LEU B CA 1
ATOM 6551 C C . LEU B 1 436 ? -28.534 0.196 15.055 1.00 29.81 436 LEU B C 1
ATOM 6552 O O . LEU B 1 436 ? -29.636 0.712 15.225 1.00 30.29 436 LEU B O 1
ATOM 6557 N N . LYS B 1 437 ? -27.959 0.113 13.854 1.00 29.97 437 LYS B N 1
ATOM 6558 C CA . LYS B 1 437 ? -28.655 0.605 12.656 1.00 30.45 437 LYS B CA 1
ATOM 6559 C C . LYS B 1 437 ? -29.734 -0.382 12.197 1.00 31.22 437 LYS B C 1
ATOM 6560 O O . LYS B 1 437 ? -30.519 -0.079 11.305 1.00 32.70 437 LYS B O 1
ATOM 6566 N N . PHE B 1 438 ? -29.784 -1.558 12.812 1.00 30.75 438 PHE B N 1
ATOM 6567 C CA . PHE B 1 438 ? -30.753 -2.565 12.405 1.00 32.44 438 PHE B CA 1
ATOM 6568 C C . PHE B 1 438 ? -31.663 -3.045 13.517 1.00 32.56 438 PHE B C 1
ATOM 6569 O O . PHE B 1 438 ? -32.024 -4.221 13.567 1.00 32.29 438 PHE B O 1
ATOM 6577 N N . THR B 1 439 ? -32.049 -2.135 14.401 1.00 33.07 439 THR B N 1
ATOM 6578 C CA . THR B 1 439 ? -32.916 -2.509 15.500 1.00 34.11 439 THR B CA 1
ATOM 6579 C C . THR B 1 439 ? -34.312 -2.925 15.046 1.00 34.73 439 THR B C 1
ATOM 6580 O O . THR B 1 439 ? -34.879 -3.857 15.601 1.00 34.07 439 THR B O 1
ATOM 6584 N N . GLN B 1 440 ? -34.863 -2.250 14.042 1.00 35.22 440 GLN B N 1
ATOM 6585 C CA . GLN B 1 440 ? -36.204 -2.599 13.583 1.00 36.78 440 GLN B CA 1
ATOM 6586 C C . GLN B 1 440 ? -36.240 -4.035 13.087 1.00 37.24 440 GLN B C 1
ATOM 6587 O O . GLN B 1 440 ? -37.174 -4.782 13.364 1.00 37.55 440 GLN B O 1
ATOM 6593 N N . SER B 1 441 ? -35.208 -4.418 12.354 1.00 36.82 441 SER B N 1
ATOM 6594 C CA . SER B 1 441 ? -35.125 -5.763 11.833 1.00 36.64 441 SER B CA 1
ATOM 6595 C C . SER B 1 441 ? -35.114 -6.795 12.964 1.00 36.55 441 SER B C 1
ATOM 6596 O O . SER B 1 441 ? -35.807 -7.819 12.893 1.00 36.86 441 SER B O 1
ATOM 6599 N N . LYS B 1 442 ? -34.337 -6.528 14.012 1.00 34.77 442 LYS B N 1
ATOM 6600 C CA . LYS B 1 442 ? -34.256 -7.452 15.134 1.00 34.28 442 LYS B CA 1
ATOM 6601 C C . LYS B 1 442 ? -35.595 -7.519 15.859 1.00 34.41 442 LYS B C 1
ATOM 6602 O O . LYS B 1 442 ? -36.049 -8.594 16.262 1.00 34.06 442 LYS B O 1
ATOM 6608 N N . ILE B 1 443 ? -36.223 -6.364 16.030 1.00 33.90 443 ILE B N 1
ATOM 6609 C CA . ILE B 1 443 ? -37.518 -6.305 16.686 1.00 34.97 443 ILE B CA 1
ATOM 6610 C C . ILE B 1 443 ? -38.520 -7.169 15.905 1.00 35.70 443 ILE B C 1
ATOM 6611 O O . ILE B 1 443 ? -39.248 -7.965 16.495 1.00 34.97 443 ILE B O 1
ATOM 6616 N N . ASP B 1 444 ? -38.540 -7.020 14.582 1.00 35.91 444 ASP B N 1
ATOM 6617 C CA . ASP B 1 444 ? -39.452 -7.790 13.741 1.00 37.05 444 ASP B CA 1
ATOM 6618 C C . ASP B 1 444 ? -39.227 -9.286 13.896 1.00 37.17 444 ASP B C 1
ATOM 6619 O O . ASP B 1 444 ? -40.174 -10.050 14.080 1.00 37.98 444 ASP B O 1
ATOM 6624 N N . TYR B 1 445 ? -37.967 -9.698 13.833 1.00 36.38 445 TYR B N 1
ATOM 6625 C CA . TYR B 1 445 ? -37.621 -11.098 13.975 1.00 35.94 445 TYR B CA 1
ATOM 6626 C C . TYR B 1 445 ? -38.049 -11.660 15.331 1.00 37.08 445 TYR B C 1
ATOM 6627 O O . TYR B 1 445 ? -38.679 -12.720 15.398 1.00 37.33 445 TYR B O 1
ATOM 6636 N N . HIS B 1 446 ? -37.715 -10.951 16.408 1.00 36.19 446 HIS B N 1
ATOM 6637 C CA . HIS B 1 446 ? -38.036 -11.416 17.750 1.00 36.42 446 HIS B CA 1
ATOM 6638 C C . HIS B 1 446 ? -39.500 -11.321 18.167 1.00 37.69 446 HIS B C 1
ATOM 6639 O O . HIS B 1 446 ? -39.890 -11.855 19.206 1.00 38.01 446 HIS B O 1
ATOM 6646 N N . SER B 1 447 ? -40.312 -10.642 17.370 1.00 38.70 447 SER B N 1
ATOM 6647 C CA . SER B 1 447 ? -41.724 -10.556 17.681 1.00 41.26 447 SER B CA 1
ATOM 6648 C C . SER B 1 447 ? -42.465 -11.396 16.632 1.00 42.90 447 SER B C 1
ATOM 6649 O O . SER B 1 447 ? -43.673 -11.265 16.453 1.00 43.27 447 SER B O 1
ATOM 6652 N N . ASN B 1 448 ? -41.718 -12.278 15.963 1.00 44.05 448 ASN B N 1
ATOM 6653 C CA . ASN B 1 448 ? -42.258 -13.148 14.921 1.00 45.38 448 ASN B CA 1
ATOM 6654 C C . ASN B 1 448 ? -43.114 -12.363 13.938 1.00 45.64 448 ASN B C 1
ATOM 6655 O O . ASN B 1 448 ? -44.226 -12.768 13.612 1.00 45.88 448 ASN B O 1
ATOM 6660 N N . ALA B 1 449 ? -42.590 -11.238 13.465 1.00 45.98 449 ALA B N 1
ATOM 6661 C CA . ALA B 1 449 ? -43.328 -10.390 12.542 1.00 45.89 449 ALA B CA 1
ATOM 6662 C C . ALA B 1 449 ? -42.685 -10.270 11.175 1.00 46.79 449 ALA B C 1
ATOM 6663 O O . ALA B 1 449 ? -42.886 -9.274 10.486 1.00 47.93 449 ALA B O 1
ATOM 6665 N N . ILE B 1 450 ? -41.900 -11.266 10.781 1.00 47.65 450 ILE B N 1
ATOM 6666 C CA . ILE B 1 450 ? -41.276 -11.231 9.464 1.00 48.85 450 ILE B CA 1
ATOM 6667 C C . ILE B 1 450 ? -41.992 -12.250 8.590 1.00 51.23 450 ILE B C 1
ATOM 6668 O O . ILE B 1 450 ? -41.804 -13.461 8.739 1.00 51.67 450 ILE B O 1
ATOM 6673 N N . PRO B 1 451 ? -42.828 -11.769 7.658 1.00 53.04 451 PRO B N 1
ATOM 6674 C CA . PRO B 1 451 ? -43.578 -12.655 6.766 1.00 54.75 451 PRO B CA 1
ATOM 6675 C C . PRO B 1 451 ? -42.703 -13.639 5.999 1.00 55.81 451 PRO B C 1
ATOM 6676 O O . PRO B 1 451 ? -41.627 -13.284 5.515 1.00 56.04 451 PRO B O 1
ATOM 6680 N N . ASP B 1 452 ? -43.174 -14.879 5.911 1.00 56.64 452 ASP B N 1
ATOM 6681 C CA . ASP B 1 452 ? -42.466 -15.941 5.199 1.00 58.24 452 ASP B CA 1
ATOM 6682 C C . ASP B 1 452 ? -41.155 -16.332 5.867 1.00 57.45 452 ASP B C 1
ATOM 6683 O O . ASP B 1 452 ? -40.139 -16.519 5.191 1.00 57.31 452 ASP B O 1
ATOM 6696 N N . ALA B 1 454 ? -39.742 -18.385 9.793 1.00 53.36 454 ALA B N 1
ATOM 6697 C CA . ALA B 1 454 ? -40.073 -18.962 11.088 1.00 53.30 454 ALA B CA 1
ATOM 6698 C C . ALA B 1 454 ? -39.630 -18.144 12.303 1.00 53.39 454 ALA B C 1
ATOM 6699 O O . ALA B 1 454 ? -40.302 -18.173 13.340 1.00 53.34 454 ALA B O 1
ATOM 6701 N N . CYS B 1 455 ? -38.515 -17.421 12.184 1.00 52.75 455 CYS B N 1
ATOM 6702 C CA . CYS B 1 455 ? -37.998 -16.641 13.311 1.00 52.42 455 CYS B CA 1
ATOM 6703 C C . CYS B 1 455 ? -37.824 -17.619 14.463 1.00 51.10 455 CYS B C 1
ATOM 6704 O O . CYS B 1 455 ? -38.178 -17.335 15.604 1.00 51.00 455 CYS B O 1
ATOM 6707 N N . ARG B 1 456 ? -37.263 -18.775 14.140 1.00 50.03 456 ARG B N 1
ATOM 6708 C CA . ARG B 1 456 ? -37.076 -19.857 15.094 1.00 50.33 456 ARG B CA 1
ATOM 6709 C C . ARG B 1 456 ? -36.307 -19.559 16.374 1.00 48.98 456 ARG B C 1
ATOM 6710 O O . ARG B 1 456 ? -36.388 -20.327 17.334 1.00 47.96 456 ARG B O 1
ATOM 6718 N N . PHE B 1 457 ? -35.555 -18.464 16.395 1.00 47.21 457 PHE B N 1
ATOM 6719 C CA . PHE B 1 457 ? -34.787 -18.129 17.586 1.00 45.22 457 PHE B CA 1
ATOM 6720 C C . PHE B 1 457 ? -35.293 -16.860 18.265 1.00 44.28 457 PHE B C 1
ATOM 6721 O O . PHE B 1 457 ? -34.569 -16.228 19.031 1.00 43.94 457 PHE B O 1
ATOM 6729 N N . SER B 1 458 ? -36.540 -16.492 17.988 1.00 42.62 458 SER B N 1
ATOM 6730 C CA . SER B 1 458 ? -37.113 -15.303 18.591 1.00 41.06 458 SER B CA 1
ATOM 6731 C C . SER B 1 458 ? -37.119 -15.436 20.110 1.00 40.34 458 SER B C 1
ATOM 6732 O O . SER B 1 458 ? -37.269 -16.530 20.651 1.00 39.85 458 SER B O 1
ATOM 6735 N N . ASN B 1 459 ? -36.928 -14.313 20.793 1.00 39.52 459 ASN B N 1
ATOM 6736 C CA . ASN B 1 459 ? -36.905 -14.288 22.245 1.00 39.02 459 ASN B CA 1
ATOM 6737 C C . ASN B 1 459 ? -37.776 -13.154 22.754 1.00 39.34 459 ASN B C 1
ATOM 6738 O O . ASN B 1 459 ? -37.284 -12.202 23.350 1.00 39.68 459 ASN B O 1
ATOM 6743 N N . PRO B 1 460 ? -39.091 -13.239 22.514 1.00 39.36 460 PRO B N 1
ATOM 6744 C CA . PRO B 1 460 ? -40.019 -12.200 22.960 1.00 38.85 460 PRO B CA 1
ATOM 6745 C C . PRO B 1 460 ? -40.196 -12.185 24.468 1.00 39.10 460 PRO B C 1
ATOM 6746 O O . PRO B 1 460 ? -39.913 -13.171 25.145 1.00 38.97 460 PRO B O 1
ATOM 6750 N N . PRO B 1 461 ? -40.645 -11.049 25.015 1.00 39.84 461 PRO B N 1
ATOM 6751 C CA . PRO B 1 461 ? -40.866 -10.934 26.455 1.00 40.59 461 PRO B CA 1
ATOM 6752 C C . PRO B 1 461 ? -41.948 -11.932 26.857 1.00 42.40 461 PRO B C 1
ATOM 6753 O O . PRO B 1 461 ? -42.880 -12.182 26.096 1.00 42.24 461 PRO B O 1
ATOM 6757 N N . VAL B 1 462 ? -41.822 -12.498 28.050 1.00 43.65 462 VAL B N 1
ATOM 6758 C CA . VAL B 1 462 ? -42.779 -13.477 28.544 1.00 44.63 462 VAL B CA 1
ATOM 6759 C C . VAL B 1 462 ? -43.766 -12.860 29.518 1.00 45.76 462 VAL B C 1
ATOM 6760 O O . VAL B 1 462 ? -43.373 -12.303 30.544 1.00 45.85 462 VAL B O 1
ATOM 6764 N N . ASP B 1 463 ? -45.051 -12.958 29.196 1.00 46.63 463 ASP B N 1
ATOM 6765 C CA . ASP B 1 463 ? -46.078 -12.415 30.067 1.00 48.01 463 ASP B CA 1
ATOM 6766 C C . ASP B 1 463 ? -46.279 -13.313 31.272 1.00 47.91 463 ASP B C 1
ATOM 6767 O O . ASP B 1 463 ? -46.286 -14.537 31.154 1.00 46.85 463 ASP B O 1
ATOM 6772 N N . VAL B 1 464 ? -46.428 -12.697 32.437 1.00 47.95 464 VAL B N 1
ATOM 6773 C CA . VAL B 1 464 ? -46.627 -13.455 33.662 1.00 49.47 464 VAL B CA 1
ATOM 6774 C C . VAL B 1 464 ? -47.438 -12.628 34.647 1.00 50.37 464 VAL B C 1
ATOM 6775 O O . VAL B 1 464 ? -47.383 -11.398 34.634 1.00 49.66 464 VAL B O 1
ATOM 6779 N N . LYS B 1 465 ? -48.201 -13.308 35.494 1.00 52.18 465 LYS B N 1
ATOM 6780 C CA . LYS B 1 465 ? -49.002 -12.615 36.488 1.00 53.66 465 LYS B CA 1
ATOM 6781 C C . LYS B 1 465 ? -48.121 -12.253 37.668 1.00 52.83 465 LYS B C 1
ATOM 6782 O O . LYS B 1 465 ? -47.100 -12.891 37.906 1.00 52.20 465 LYS B O 1
ATOM 6788 N N . ALA B 1 466 ? -48.517 -11.213 38.389 1.00 53.19 466 ALA B N 1
ATOM 6789 C CA . ALA B 1 466 ? -47.767 -10.729 39.540 1.00 53.58 466 ALA B CA 1
ATOM 6790 C C . ALA B 1 466 ? -47.976 -11.603 40.773 1.00 53.69 466 ALA B C 1
ATOM 6791 O O . ALA B 1 466 ? -48.387 -11.121 41.817 1.00 54.39 466 ALA B O 1
ATOM 6793 N N A ASP B 1 467 ? -47.688 -12.891 40.635 0.50 53.61 467 ASP B N 1
ATOM 6794 N N B ASP B 1 467 ? -47.686 -12.890 40.645 0.50 54.13 467 ASP B N 1
ATOM 6795 C CA A ASP B 1 467 ? -47.851 -13.849 41.722 0.50 53.45 467 ASP B CA 1
ATOM 6796 C CA B ASP B 1 467 ? -47.838 -13.807 41.762 0.50 54.36 467 ASP B CA 1
ATOM 6797 C C A ASP B 1 467 ? -46.547 -14.608 41.936 0.50 53.91 467 ASP B C 1
ATOM 6798 C C B ASP B 1 467 ? -46.547 -14.584 41.939 0.50 54.48 467 ASP B C 1
ATOM 6799 O O A ASP B 1 467 ? -46.068 -15.290 41.029 0.50 53.89 467 ASP B O 1
ATOM 6800 O O B ASP B 1 467 ? -46.082 -15.253 41.015 0.50 54.39 467 ASP B O 1
ATOM 6809 N N . PHE B 1 468 ? -45.974 -14.483 43.134 1.00 54.47 468 PHE B N 1
ATOM 6810 C CA . PHE B 1 468 ? -44.723 -15.158 43.463 1.00 54.97 468 PHE B CA 1
ATOM 6811 C C . PHE B 1 468 ? -44.645 -16.576 42.907 1.00 55.38 468 PHE B C 1
ATOM 6812 O O . PHE B 1 468 ? -43.633 -16.972 42.327 1.00 55.96 468 PHE B O 1
ATOM 6820 N N . GLY B 1 469 ? -45.715 -17.340 43.089 1.00 55.75 469 GLY B N 1
ATOM 6821 C CA . GLY B 1 469 ? -45.724 -18.705 42.600 1.00 56.20 469 GLY B CA 1
ATOM 6822 C C . GLY B 1 469 ? -45.535 -18.778 41.100 1.00 56.32 469 GLY B C 1
ATOM 6823 O O . GLY B 1 469 ? -44.691 -19.526 40.613 1.00 57.13 469 GLY B O 1
ATOM 6824 N N . ALA B 1 470 ? -46.325 -17.996 40.370 1.00 56.75 470 ALA B N 1
ATOM 6825 C CA . ALA B 1 470 ? -46.258 -17.971 38.912 1.00 57.22 470 ALA B CA 1
ATOM 6826 C C . ALA B 1 470 ? -44.864 -17.575 38.437 1.00 57.33 470 ALA B C 1
ATOM 6827 O O . ALA B 1 470 ? -44.269 -18.265 37.608 1.00 57.61 470 ALA B O 1
ATOM 6829 N N . VAL B 1 471 ? -44.349 -16.469 38.971 1.00 57.28 471 VAL B N 1
ATOM 6830 C CA . VAL B 1 471 ? -43.022 -15.986 38.600 1.00 57.63 471 VAL B CA 1
ATOM 6831 C C . VAL B 1 471 ? -41.956 -17.038 38.883 1.00 58.22 471 VAL B C 1
ATOM 6832 O O . VAL B 1 471 ? -41.103 -17.307 38.037 1.00 58.05 471 VAL B O 1
ATOM 6844 N N . ASP B 1 473 ? -42.266 -20.180 38.967 1.00 62.61 473 ASP B N 1
ATOM 6845 C CA . ASP B 1 473 ? -42.381 -21.302 38.044 1.00 64.28 473 ASP B CA 1
ATOM 6846 C C . ASP B 1 473 ? -41.710 -21.057 36.699 1.00 64.50 473 ASP B C 1
ATOM 6847 O O . ASP B 1 473 ? -41.001 -21.931 36.198 1.00 64.78 473 ASP B O 1
ATOM 6852 N N . VAL B 1 474 ? -41.926 -19.881 36.111 1.00 64.89 474 VAL B N 1
ATOM 6853 C CA . VAL B 1 474 ? -41.308 -19.581 34.823 1.00 65.33 474 VAL B CA 1
ATOM 6854 C C . VAL B 1 474 ? -39.796 -19.486 34.968 1.00 65.65 474 VAL B C 1
ATOM 6855 O O . VAL B 1 474 ? -39.061 -19.953 34.105 1.00 66.08 474 VAL B O 1
ATOM 6859 N N . LEU B 1 475 ? -39.330 -18.893 36.063 1.00 66.41 475 LEU B N 1
ATOM 6860 C CA . LEU B 1 475 ? -37.896 -18.773 36.295 1.00 67.59 475 LEU B CA 1
ATOM 6861 C C . LEU B 1 475 ? -37.255 -20.142 36.459 1.00 68.97 475 LEU B C 1
ATOM 6862 O O . LEU B 1 475 ? -36.186 -20.408 35.911 1.00 69.16 475 LEU B O 1
ATOM 6867 N N . LYS B 1 476 ? -37.914 -21.010 37.219 1.00 70.88 476 LYS B N 1
ATOM 6868 C CA . LYS B 1 476 ? -37.410 -22.356 37.444 1.00 72.62 476 LYS B CA 1
ATOM 6869 C C . LYS B 1 476 ? -37.170 -23.059 36.113 1.00 73.21 476 LYS B C 1
ATOM 6870 O O . LYS B 1 476 ? -36.097 -23.625 35.882 1.00 73.20 476 LYS B O 1
ATOM 6876 N N . SER B 1 477 ? -38.172 -23.015 35.239 1.00 73.67 477 SER B N 1
ATOM 6877 C CA . SER B 1 477 ? -38.064 -23.637 33.925 1.00 74.55 477 SER B CA 1
ATOM 6878 C C . SER B 1 477 ? -36.885 -23.042 33.166 1.00 75.06 477 SER B C 1
ATOM 6879 O O . SER B 1 477 ? -36.007 -23.766 32.697 1.00 75.52 477 SER B O 1
ATOM 6882 N N . TYR B 1 478 ? -36.872 -21.717 33.055 1.00 75.15 478 TYR B N 1
ATOM 6883 C CA . TYR B 1 478 ? -35.809 -21.012 32.353 1.00 75.24 478 TYR B CA 1
ATOM 6884 C C . TYR B 1 478 ? -34.443 -21.445 32.860 1.00 75.20 478 TYR B C 1
ATOM 6885 O O . TYR B 1 478 ? -33.585 -21.858 32.080 1.00 75.65 478 TYR B O 1
ATOM 6894 N N . LEU B 1 479 ? -34.242 -21.350 34.168 1.00 74.96 479 LEU B N 1
ATOM 6895 C CA . LEU B 1 479 ? -32.970 -21.730 34.764 1.00 74.89 479 LEU B CA 1
ATOM 6896 C C . LEU B 1 479 ? -32.766 -23.236 34.714 1.00 75.16 479 LEU B C 1
ATOM 6897 O O . LEU B 1 479 ? -31.615 -23.649 34.956 1.00 75.77 479 LEU B O 1
#

Radius of gyration: 27.04 Å; Cα contacts (8 Å, |Δi|>4): 1746; chains: 2; bounding box: 62×71×80 Å

Foldseek 3Di:
DDDDDDPVDDLLNVPLPDDDDQLKAKWKAAPDDDDDDTGHLLDQAQAPCHGIAIGIDVSLLVDALVRLLVQLLVLPPDPHQPSLALQCSNVSQAGSPQRSVLQQAPSQDPFDWAQLAVCLCVPQNGFEIAGLCLPTDLSFVLLLLSQVNSSLSRSVVPVAAQAAEEADQADLLLNRLQSCLSSVGAYEYQYALVVDDLSRVRSVVSPHHYDHHPDHPVVSCVVVVVVVPHRYHYSCRVVNSSLSRLCSSLVSVCSVVVNDEFQAEEEAPLPLSNLLSVLVNQCSCVSHNHPDHHAEHQYAPPSDCPQVCVVVVVVPPDCVHNPSNVVSNVVRVYYYYYDYQVQCVCLSSVVSPFADSSLSSRVSRVNVCSVVVVDDSPGNYYYYGGGHSVSPVVVLVCLLVVNDPPGSVSRDDDDDFDPDPVGVVVVCVVVVVDPVSD/DDDLLVVCVVPPQLKAKWKFQPDDDPDDTHHLLDLDQPVHIAIGMDVSLLVAFLVRLLVQLLVLPPDPHQPSLALQCSNVSQAGSPQDSVLQQDPSQDPFDKAALAVCLCVPQNGFEIEGLCLPTDLSFVLLLLSQVNSSLSRSVVPVAAQAAEEADQAPLLLNRLQSCLSSVGAYEYQYALVVDDLSNVRSVVSPHHYDHHPDHPVVSCVVCVVVVPHRYHYSCRVVNSSLSRLCSSLVSVCSVVVNDAFQAEEEAPLPLSNLLSVLVNQCSCVSHNHPDHHAEHQYEPPSDCPQVCVVVVVVPPDCVHNPSVVVSNVVRVYYYDYDYQVQCVCLSSVVSPFADSSLSSRVSRVNV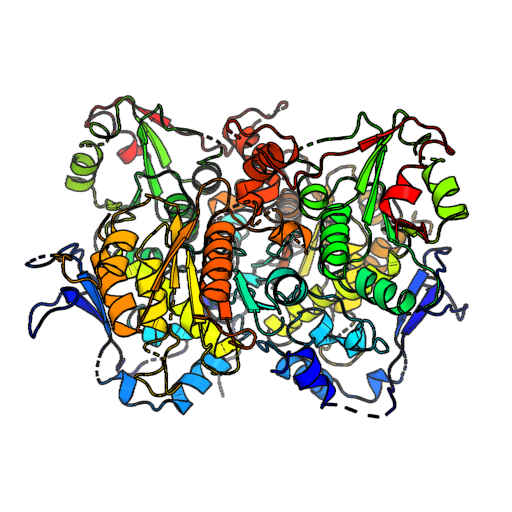CSVVVVDDSPGNYYYYGGGHRVSPPVVLVCLQVVNDPPGSVSRDDDDDFDPDPVGVVVVVVVD

InterPro domains:
  IPR000634 Serine/threonine dehydratase, pyridoxal-phosphate-binding site [PS00165] (193-207)
  IPR001926 Tryptophan synthase beta chain-like, PALP domain [PF00291] (165-472)
  IPR004450 Threonine synthase-like [TIGR00260] (153-477)
  IPR036052 Tryptophan synthase beta chain-like, PALP domain superfamily [G3DSA:3.40.50.1100] (57-276)
  IPR036052 Tryptophan synthase beta chain-like, PALP domain superfamily [G3DSA:3.40.50.1100] (277-526)
  IPR036052 Tryptophan synthase beta chain-like, PALP domain superfamily [SSF53686] (60-520)
  IPR050214 Cysteine synthase/Cystathionine beta-synthase [PTHR10314] (164-483)

GO terms:
  GO:0004795 threonine synthase activity (F, EXP)
  GO:0005886 plasma membrane (C, HDA)
  GO:0009507 chloroplast (C, HDA)
  GO:0009570 chloroplast stroma (C, HDA)
  GO:0010073 meristem maintenance (P, IMP)

B-factor: mean 46.92, std 14.66, range [23.45, 95.71]

Nearest PDB structures (foldseek):
  1e5x-assembly1_A  TM=1.002E+00  e=2.108E-76  Arabidopsis thaliana
  2c2b-assembly2_D  TM=9.752E-01  e=9.019E-61  Arabidopsis thaliana
  3aey-assembly1_B  TM=8.266E-01  e=1.104E-20  Thermus thermophilus HB8
  1uin-assembly1_B  TM=8.261E-01  e=1.292E-20  Thermus thermophilus
  3dwg-assembly1_B  TM=7.230E-01  e=1.167E-08  Mycobacterium tuberculosis H37Rv

Organism: Arabidopsis thaliana (NCBI:txid3702)

Solvent-accessible surface area: 33782 Å² total

Sequence (858 aa):
IETAVKPPHRTEDNIRDENAVNPFSAKYVPFNAAPGSTESYSLDEIVYRGLLDVEHDEALKRFDGAYWRDLFDSRVGKSTWPYGSGVWSKKEWVLPEIDDDDIVSAFEGNSNLFWAERFGKQFLGNDLWVKHCGISHTGSFKDDLGTVLVSQVNRLRKKRPVVGVGCASTGDTSAALSAYCASAGIPSIVFLPANKISAQLVQPIANGAFVLSIDTDFDGCKLIREITAELPIYLANSLNSLRLEGQKTAAIEILQQFDWQVPDWVIVPGGNLGNIYAFYKGFKCQELGLVDDRIPRVCAQAANANPLYLHYKSGWKDFKPVSIDRAVYALKKCNGIVEEATEEELDAAQADSTGFICPHTGVALTALFKLRNQGVIAPTDRTVVVSTAHGLKFTQSKIDYHSNAIPDACRFSNPPVDVKADFGAVDVLKSYLGSNTLTSPHRTEDNIRDEVNPFSAKYVPFNAAPGSTESYSLDEIVGLLDVEHDEALKRFDGAYWRDLFDSRVGKSTWPYGSGVWSKKEWVLPEIDDDDIVSAFEGNSNLFWAERFGKQFLGNDLWVKHCGISHTGSFKDDLGTVLVSQVNRLRKKRPVVGVGCASTGDTSAALSAYCASAGIPSIVFLPANKISAQLVQPIANGAFVLSIDTDFDGCKLIREITAELPIYLANSLNSLRLEGQKTAAIEILQQFDWQVPDWVIVPGGNLGNIYAFYKGFKCQELGLVDDRIPRVCAQAANANPLYLHYKSGWKDFKPVSIDRAVYALKKCNGIVEEATEEELDAAQADSTGFICPHTGVALTALFKLRNQGVIAPTDRTVVVSTAHGLKFTQSKIDYHSNAIPDACRFSNPPVDVKADDFGAVDVLKSYL